Protein AF-B8C0B3-F1 (afdb_monomer_lite)

Secondary structure (DSSP, 8-state):
-GGGHHHHHHHHHHHT-TT-SSPPPHHHHHHHHHHHHHTT-HHHHHHHHHHHHHHHHHHHHHS-TT------B-HHHHHHHHHHHHHHHHTT------S-TTHHHHTTSSSS--TTSSS-TT----HHHHHHHHHHHHTSTTHHHHHH-BSS---HHHHHHHHHHHHHH--SSHHHHHHHHHHHHHHHHHHHHTT----HHHHHHHHHHHHH---GGGGG--S-TT-PPPPPHHHHHHHHHHHHHHH-TT----HHHHHHHHHHHHHTT-HHHHHHHHHHHHHHHHTTT-HHHHHHHHHHHHHHHHHHT-HHHHHHHHHHHHS-GGGG---S--GGGGGGGS------------------SSPPPPPHHHHHHHHHHHHHHHHHHHHHHHHHHHHHTT-TT-------TTHHHHHHHHHHHHHHHHHHHHHHHHHTTPPB-HHHHHHHTTS--SHHHHHHHHHHHGGGBSSPPPHHHHHHHHHHHHHTT-HHHHHHIIIIIIHHHHGGGTS-HHHHHHHHHHHHHHTSSTTTTPBP-STTSHHHHTT-------TTTTTTTTSBHHHHHHHHHHHHHTTPEEEETTEEEEPPPP-HHHHHHHHHHHHHT--SS--HHHHHHHHHHHHHTT----HHHHHHHHHTTTT-HHHHHHHIIIIIHHHHHH---SS-TT-HHHHHHHHHHHHHHHHHHHHHHHHTT-HHHHHHHHHHHHHTT----HHHHHHHHHHHHTTTTS-----HHHHHHHHHHHHHHHTT-TT-GGGTT--------

Radius of gyration: 32.67 Å; chains: 1; bounding box: 86×63×92 Å

Sequence (777 aa):
MTGLIPLSLDLLSSLMHPESKALPSPIAYTAVLNALRKNGRIDRMEETLAALASLSRRITKTLPQSSSNTTGVDVVSFNTYLAALCDAAVDELPFVSSSSDRENDEMNNFDWEFSDANNSTDGATSPSEKYLYKSVNLLKGDVARTRFMLSGDPDLYSYNSILAAAAKCSKSSINANKFTDTIVQACLRGMKDRDIKGDVFTYNARIEAALANKSSDSDNSEGGKDVSPAVTDGEKKAIDLIDQLWADPDIDPDRYTINLALVPFFHAGRRDFIWSMLKTFYQTNANANNSKLVSSAFEAFLNTLVQSGEVDFAREVFGAFFLSSRDRQHKRMQMTNEIKVITRDSSSAMMASPVEMVAMNNRPPPSTRHFNILLGGYRKSYQAAVSRSQTLTDLVSANNTVDNVDTPNNSESDRSNEAIIEAQKAYKLLDIMLDAEVPLDGFSVSSIMAFPNSTEHITSLWKRLEPELCKELNPAAYRSIMSAYGNSGDSSSACWVFFEELSHVCGNKGMSIDSFNTLLGALAQGCIGERRGIPLDVFNSNAATRRGRNNTTNPLVSLVDGKTSLDAAVSILDTMRNGTSIPHGSKLWYIPKPNSQTYCIVASALSGSGTSESNSGFALQLYRKAMDDRVPADGRFLNALLRCFGDDINGALDLWKTGMGAAAAGVKNNDIEGSKQSMMKRSANLIAAYNGLMHVCGRAVRPDIALRIAYAMKKAGVEPTEVSLNCYYAGKRLTLDVGDGGSFLVRSNEQLLSVECTKYNTKDKRRAGDKKIRILF

Organism: Thalassiosira pseudonana (NCBI:txid35128)

InterPro domains:
  IPR002885 Pentatricopeptide repeat [PF01535] (477-500)
  IPR002885 Pentatricopeptide repeat [PF13812] (688-726)
  IPR002885 Pentatricopeptide repeat [PS51375] (686-720)
  IPR011990 Tetratricopeptide-like helical domain superfamily [G3DSA:1.25.40.10] (147-360)
  IPR011990 Tetratricopeptide-like helical domain superfamily [G3DSA:1.25.40.10] (562-762)

Foldseek 3Di:
DLVCLVVLVVVQVVCLDPPHLAQPDLVSLLVSLLSCLVVLVLLVLLVSLQSSQVSQVSNVVPDDPPDPQQRFRELSSVLSSLLSLLVCLLVQPAADDDDDPPVVVVVPDDPDPPVPPPPPPDDDDGSSLVSLVVLLVCLPDCNVCVRRVYSDHNAQSSLLSSLQSLLSNQAQDPVSLVSSVVSLVSSVVSCVVVVHDHALSNLLSQLSSLLSHADPPQPPDDDDPDDQRAQGRSLVSSVVSLVVQVVDPVYDHDLSNLLSNLPSCVSVVVVVVNVVVLVVVCVVCVVVVNLVVNQVSLLSNLLSCLVSLNLVVNVVSCCLQANDPVLPDDDDPAPVVVPVPPDDDDPDDPDDPDDPRPPDPDGRHHAPSSLLSSLQSLLVQLVVLVVVLVVVVVVVVVPPPDPDDPDPPVPNVVSVVSSVVSLSVNSVSVSSCVSSLHADALSNLLSNLSRDQAQLVLLVVCLVCVVRHPDQHALSSLLSSLLSCLNNLQLLLSQLSLQPPQCVRVPQNNQDLSNLLSSLLSLLSNLAPDNHPPARQNCPGSNNVNPPRDPPPRVLSVQRGRGRSLSSLVSLLVVLCVQDFDDDPPDTHTHHHHALSSLLSSLSSLLNNDDCDAPLVVLVVSVVSCVVSVHQLFLSNLLSSLSSRQLVLVSSVVCCVVPSVVSLQPDADPPPPPDPVRVVRSLVRNQSNLLSSLLNCLRNLNLVVLLVSQVVNVVSVHHAAVSSLVSSPNSVVVNPVDDPDDDPVSVVSNVVSCCRHHVCPVPDPVCPPPDPPPPDD

Structure (mmCIF, N/CA/C/O backbone):
data_AF-B8C0B3-F1
#
_entry.id   AF-B8C0B3-F1
#
loop_
_atom_site.group_PDB
_atom_site.id
_atom_site.type_symbol
_atom_site.label_atom_id
_atom_site.label_alt_id
_atom_site.label_comp_id
_atom_site.label_asym_id
_atom_site.label_entity_id
_atom_site.label_seq_id
_atom_site.pdbx_PDB_ins_code
_atom_site.Cartn_x
_atom_site.Cartn_y
_atom_site.Cartn_z
_atom_site.occupancy
_atom_site.B_iso_or_equiv
_atom_site.auth_seq_id
_atom_site.auth_comp_id
_atom_site.auth_asym_id
_atom_site.auth_atom_id
_atom_site.pdbx_PDB_model_num
ATOM 1 N N . MET A 1 1 ? 22.192 21.848 -11.568 1.00 49.09 1 MET A N 1
ATOM 2 C CA . MET A 1 1 ? 22.624 21.723 -12.983 1.00 49.09 1 MET A CA 1
ATOM 3 C C . MET A 1 1 ? 21.648 22.339 -13.993 1.00 49.09 1 MET A C 1
ATOM 5 O O . MET A 1 1 ? 22.074 22.615 -15.103 1.00 49.09 1 MET A O 1
ATOM 9 N N . THR A 1 2 ? 20.385 22.612 -13.645 1.00 54.09 2 THR A N 1
ATOM 10 C CA . THR A 1 2 ? 19.365 23.178 -14.558 1.00 54.09 2 THR A CA 1
ATOM 11 C C . THR A 1 2 ? 19.713 24.554 -15.147 1.00 54.09 2 THR A C 1
ATOM 13 O O . THR A 1 2 ? 19.347 24.833 -16.282 1.00 54.09 2 THR A O 1
ATOM 16 N N . GLY A 1 3 ? 20.479 25.389 -14.432 1.00 67.06 3 GLY A N 1
ATOM 17 C CA . GLY A 1 3 ? 20.847 26.738 -14.889 1.00 67.06 3 GLY A CA 1
ATOM 18 C C . GLY A 1 3 ? 21.884 26.822 -16.021 1.00 67.06 3 GLY A C 1
ATOM 19 O O . GLY A 1 3 ? 22.00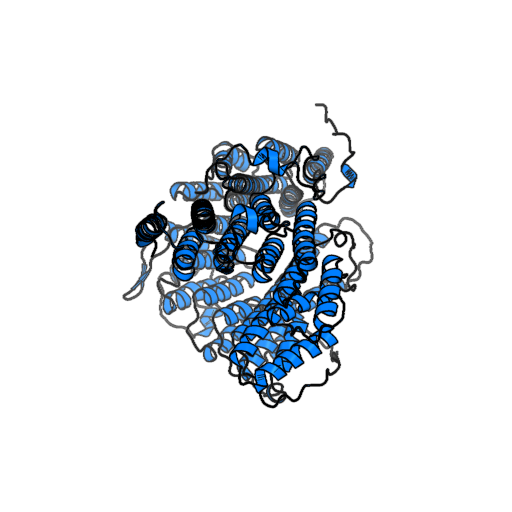1 27.873 -16.635 1.00 67.06 3 GLY A O 1
ATOM 20 N N . LEU A 1 4 ? 22.623 25.745 -16.326 1.00 80.38 4 LEU A N 1
ATOM 21 C CA . LEU A 1 4 ? 23.687 25.753 -17.351 1.00 80.38 4 LEU A CA 1
ATOM 22 C C . LEU A 1 4 ? 23.238 25.204 -18.714 1.00 80.38 4 LEU A C 1
ATOM 24 O O . LEU A 1 4 ? 24.019 25.191 -19.663 1.00 80.38 4 LEU A O 1
ATOM 28 N N . ILE A 1 5 ? 21.993 24.738 -18.825 1.00 85.12 5 ILE A N 1
ATOM 29 C CA . ILE A 1 5 ? 21.473 24.125 -20.054 1.00 85.12 5 ILE A CA 1
ATOM 30 C C . ILE A 1 5 ? 21.366 25.135 -21.201 1.00 85.12 5 ILE A C 1
ATOM 32 O O . ILE A 1 5 ? 21.848 24.797 -22.280 1.00 85.12 5 ILE A O 1
ATOM 36 N N . PRO A 1 6 ? 20.823 26.359 -21.003 1.00 85.38 6 PRO A N 1
ATOM 37 C CA . PRO A 1 6 ? 20.783 27.360 -22.069 1.00 85.38 6 PRO A CA 1
ATOM 38 C C . PRO A 1 6 ? 22.184 27.672 -22.598 1.00 85.38 6 PRO A C 1
ATOM 40 O O . PRO A 1 6 ? 22.427 27.549 -23.789 1.00 85.38 6 PRO A O 1
ATOM 43 N N . LEU A 1 7 ? 23.144 27.902 -21.693 1.00 88.06 7 LEU A N 1
ATOM 44 C CA . LEU A 1 7 ? 24.538 28.154 -22.060 1.00 88.06 7 LEU A CA 1
ATOM 45 C C . LEU A 1 7 ? 25.155 26.985 -22.845 1.00 88.06 7 LEU A C 1
ATOM 47 O O . LEU A 1 7 ? 25.869 27.196 -23.818 1.00 88.06 7 LEU A O 1
ATOM 51 N N . SER A 1 8 ? 24.877 25.745 -22.438 1.00 88.25 8 SER A N 1
ATOM 52 C CA . SER A 1 8 ? 25.403 24.552 -23.115 1.00 88.25 8 SER A CA 1
ATOM 53 C C . SER A 1 8 ? 24.797 24.365 -24.512 1.00 88.25 8 SER A C 1
ATOM 55 O O . SER A 1 8 ? 25.503 23.955 -25.432 1.00 88.25 8 SER A O 1
ATOM 57 N N . LEU A 1 9 ? 23.510 24.688 -24.683 1.00 87.12 9 LEU A N 1
ATOM 58 C CA . LEU A 1 9 ? 22.828 24.694 -25.981 1.00 87.12 9 LEU A CA 1
ATOM 59 C C . LEU A 1 9 ? 23.342 25.807 -26.893 1.00 87.12 9 LEU A C 1
ATOM 61 O O . LEU A 1 9 ? 23.559 25.555 -28.077 1.00 87.12 9 LEU A O 1
ATOM 65 N N . ASP A 1 10 ? 23.575 27.003 -26.355 1.00 88.00 10 ASP A N 1
ATOM 66 C CA . ASP A 1 10 ? 24.104 28.143 -27.108 1.00 88.00 10 ASP A CA 1
ATOM 67 C C . ASP A 1 10 ? 25.533 27.863 -27.590 1.00 88.00 10 ASP A C 1
ATOM 69 O O . ASP A 1 10 ? 25.869 28.108 -28.752 1.00 88.00 10 ASP A O 1
ATOM 73 N N . LEU A 1 11 ? 26.366 27.270 -26.726 1.00 89.12 11 LEU A N 1
ATOM 74 C CA . LEU A 1 11 ? 27.713 26.823 -27.082 1.00 89.12 11 LEU A CA 1
ATOM 75 C C . LEU A 1 11 ? 27.674 25.737 -28.161 1.00 89.12 11 LEU A C 1
ATOM 77 O O . LEU A 1 11 ? 28.390 25.845 -29.156 1.00 89.12 11 LEU A O 1
ATOM 81 N N . LEU A 1 12 ? 26.824 24.716 -28.006 1.00 91.00 12 LEU A N 1
ATOM 82 C CA . LEU A 1 12 ? 26.687 23.660 -29.011 1.00 91.00 12 LEU A CA 1
ATOM 83 C C . LEU A 1 12 ? 26.183 24.221 -30.349 1.00 91.00 12 LEU A C 1
ATOM 85 O O . LEU A 1 12 ? 26.742 23.898 -31.393 1.00 91.00 12 LEU A O 1
ATOM 89 N N . SER A 1 13 ? 25.197 25.119 -30.320 1.00 88.69 13 SER A N 1
ATOM 90 C CA . SER A 1 13 ? 24.664 25.789 -31.513 1.00 88.69 13 SER A CA 1
ATOM 91 C C . SER A 1 13 ? 25.730 26.634 -32.212 1.00 88.69 13 SER A C 1
ATOM 93 O O . SER A 1 13 ? 25.836 26.601 -33.437 1.00 88.69 13 SER A O 1
ATOM 95 N N . SER A 1 14 ? 26.577 27.324 -31.442 1.00 87.94 14 SER A N 1
ATOM 96 C CA . SER A 1 14 ? 27.715 28.091 -31.967 1.00 87.94 14 SER A CA 1
ATOM 97 C C . SER A 1 14 ? 28.750 27.189 -32.647 1.00 87.94 14 SER A C 1
ATOM 99 O O . SER A 1 14 ? 29.276 27.536 -33.702 1.00 87.94 14 SER A O 1
ATOM 101 N N . LEU A 1 15 ? 29.004 25.993 -32.103 1.00 86.31 15 LEU A N 1
ATOM 102 C CA . LEU A 1 15 ? 29.876 24.990 -32.733 1.00 86.31 15 LEU A CA 1
ATOM 103 C C . LEU A 1 15 ? 29.260 24.368 -34.000 1.00 86.31 15 LEU A C 1
ATOM 105 O O . LEU A 1 15 ? 29.977 23.799 -34.825 1.00 86.31 15 LEU A O 1
ATOM 109 N N . MET A 1 16 ? 27.943 24.491 -34.174 1.00 87.31 16 MET A N 1
ATOM 110 C CA . MET A 1 16 ? 27.194 23.996 -35.332 1.00 87.31 16 MET A CA 1
ATOM 111 C C . MET A 1 16 ? 26.969 25.059 -36.421 1.00 87.31 16 MET A C 1
ATOM 113 O O . MET A 1 16 ? 26.141 24.866 -37.321 1.00 87.31 16 MET A O 1
ATOM 117 N N . HIS A 1 17 ? 27.720 26.167 -36.362 1.00 86.06 17 HIS A N 1
ATOM 118 C CA . HIS A 1 17 ? 27.641 27.270 -37.317 1.00 86.06 17 HIS A CA 1
ATOM 119 C C . HIS A 1 17 ? 27.747 26.781 -38.778 1.00 86.06 17 HIS A C 1
ATOM 121 O O . HIS A 1 17 ? 28.485 25.830 -39.052 1.00 86.06 17 HIS A O 1
ATOM 127 N N . PRO A 1 18 ? 27.053 27.416 -39.746 1.00 77.88 18 PRO A N 1
ATOM 128 C CA . PRO A 1 18 ? 27.068 26.992 -41.147 1.00 77.88 18 PRO A CA 1
ATOM 129 C C . PRO A 1 18 ? 28.443 26.866 -41.803 1.00 77.88 18 PRO A C 1
ATOM 131 O O . PRO A 1 18 ? 28.593 26.089 -42.740 1.00 77.88 18 PRO A O 1
ATOM 134 N N . GLU A 1 19 ? 29.430 27.603 -41.302 1.00 81.31 19 GLU A N 1
ATOM 135 C CA . GLU A 1 19 ? 30.811 27.594 -41.800 1.00 81.31 19 GLU A CA 1
ATOM 136 C C . GLU A 1 19 ? 31.700 26.534 -41.132 1.00 81.31 19 GLU A C 1
ATOM 138 O O . GLU A 1 19 ? 32.866 26.374 -41.502 1.00 81.31 19 GLU A O 1
ATOM 143 N N . SER A 1 20 ? 31.175 25.803 -40.144 1.00 82.19 20 SER A N 1
ATOM 144 C CA . SER A 1 20 ? 31.936 24.774 -39.445 1.00 82.19 20 SER A CA 1
ATOM 145 C C . SER A 1 20 ? 32.281 23.617 -40.384 1.00 82.19 20 SER A C 1
ATOM 147 O O . SER A 1 20 ? 31.418 23.046 -41.052 1.00 82.19 20 SER A O 1
ATOM 149 N N . LYS A 1 21 ? 33.567 23.254 -40.411 1.00 82.25 21 LYS A N 1
ATOM 150 C CA . LYS A 1 21 ? 34.104 22.144 -41.216 1.00 82.25 21 LYS A CA 1
ATOM 151 C C . LYS A 1 21 ? 34.157 20.819 -40.452 1.00 82.25 21 LYS A C 1
ATOM 153 O O . LYS A 1 21 ? 34.596 19.819 -41.011 1.00 82.25 21 LYS A O 1
ATOM 158 N N . ALA A 1 22 ? 33.747 20.810 -39.184 1.00 84.19 22 ALA A N 1
ATOM 159 C CA . ALA A 1 22 ? 33.806 19.639 -38.320 1.00 84.19 22 ALA A CA 1
ATOM 160 C C . ALA A 1 22 ? 32.532 19.507 -37.478 1.00 84.19 22 ALA A C 1
ATOM 162 O O . ALA A 1 22 ? 31.928 20.497 -37.063 1.00 84.19 22 ALA A O 1
ATOM 163 N N . LEU A 1 23 ? 32.132 18.264 -37.215 1.00 86.25 23 LEU A N 1
ATOM 164 C CA . LEU A 1 23 ? 31.064 17.974 -36.268 1.00 86.25 23 LEU A CA 1
ATOM 165 C C . LEU A 1 23 ? 31.586 18.232 -34.840 1.00 86.25 23 LEU A C 1
ATOM 167 O O . LEU A 1 23 ? 32.734 17.874 -34.553 1.00 86.25 23 LEU A O 1
ATOM 171 N N . PRO A 1 24 ? 30.779 18.797 -33.922 1.00 90.00 24 PRO A N 1
ATOM 172 C CA . PRO A 1 24 ? 31.125 18.797 -32.504 1.00 90.00 24 PRO A CA 1
ATOM 173 C C . PRO A 1 24 ? 31.401 17.370 -32.005 1.00 90.00 24 PRO A C 1
ATOM 175 O O . PRO A 1 24 ? 30.853 16.407 -32.537 1.00 90.00 24 PRO A O 1
ATOM 178 N N . SER A 1 25 ? 32.242 17.216 -30.979 1.00 90.25 25 SER A N 1
ATOM 179 C CA . SER A 1 25 ? 32.585 15.889 -30.444 1.00 90.25 25 SER A CA 1
ATOM 180 C C . SER A 1 25 ? 31.342 15.141 -29.924 1.00 90.25 25 SER A C 1
ATOM 182 O O . SER A 1 25 ? 30.547 15.757 -29.205 1.00 90.25 25 SER A O 1
ATOM 184 N N . PRO A 1 26 ? 31.204 13.821 -30.185 1.00 90.50 26 PRO A N 1
ATOM 185 C CA . PRO A 1 26 ? 30.147 12.977 -29.620 1.00 90.50 26 PRO A CA 1
ATOM 186 C C . PRO A 1 26 ? 29.965 13.113 -28.118 1.00 90.50 26 PRO A C 1
ATOM 188 O O . PRO A 1 26 ? 28.838 13.202 -27.636 1.00 90.50 26 PRO A O 1
ATOM 191 N N . ILE A 1 27 ? 31.061 13.226 -27.372 1.00 89.81 27 ILE A N 1
ATOM 192 C CA . ILE A 1 27 ? 31.020 13.388 -25.915 1.00 89.81 27 ILE A CA 1
ATOM 193 C C . ILE A 1 27 ? 30.311 14.698 -25.537 1.00 89.81 27 ILE A C 1
ATOM 195 O O . ILE A 1 27 ? 29.509 14.726 -24.603 1.00 89.81 27 ILE A O 1
ATOM 199 N N . ALA A 1 28 ? 30.567 15.775 -26.286 1.00 89.12 28 ALA A N 1
ATOM 200 C CA . ALA A 1 28 ? 30.018 17.096 -26.006 1.00 89.12 28 ALA A CA 1
ATOM 201 C C . ALA A 1 28 ? 28.506 17.149 -26.261 1.00 89.12 28 ALA A C 1
ATOM 203 O O . ALA A 1 28 ? 27.751 17.552 -25.374 1.00 89.12 28 ALA A O 1
ATOM 204 N N . TYR A 1 29 ? 28.037 16.698 -27.430 1.00 92.94 29 TYR A N 1
ATOM 205 C CA . TYR A 1 29 ? 26.602 16.740 -27.721 1.00 92.94 29 TYR A CA 1
ATOM 206 C C . TYR A 1 29 ? 25.806 15.647 -26.985 1.00 92.94 29 TYR A C 1
ATOM 208 O O . TYR A 1 29 ? 24.685 15.919 -26.559 1.00 92.94 29 TYR A O 1
ATOM 216 N N . THR A 1 30 ? 26.389 14.472 -26.698 1.00 93.69 30 THR A N 1
ATOM 217 C CA . THR A 1 30 ? 25.750 13.447 -25.840 1.00 93.69 30 THR A CA 1
ATOM 218 C C . THR A 1 30 ? 25.515 13.971 -24.418 1.00 93.69 30 THR A C 1
ATOM 220 O O . THR A 1 30 ? 24.484 13.685 -23.805 1.00 93.69 30 THR A O 1
ATOM 223 N N . ALA A 1 31 ? 26.439 14.769 -23.869 1.00 92.31 31 ALA A N 1
ATOM 224 C CA . ALA A 1 31 ? 26.267 15.381 -22.551 1.00 92.31 31 ALA A CA 1
ATOM 225 C C . ALA A 1 31 ? 25.095 16.380 -22.526 1.00 92.31 31 ALA A C 1
ATOM 227 O O . ALA A 1 31 ? 24.298 16.370 -21.583 1.00 92.31 31 ALA A O 1
ATOM 228 N N . VAL A 1 32 ? 24.949 17.191 -23.582 1.00 93.06 32 VAL A N 1
ATOM 229 C CA . VAL A 1 32 ? 23.811 18.113 -23.742 1.00 93.06 32 VAL A CA 1
ATOM 230 C C . VAL A 1 32 ? 22.495 17.339 -23.856 1.00 93.06 32 VAL A C 1
ATOM 232 O O . VAL A 1 32 ? 21.543 17.651 -23.141 1.00 93.06 32 VAL A O 1
ATOM 235 N N . LEU A 1 33 ? 22.450 16.279 -24.669 1.00 94.69 33 LEU A N 1
ATOM 236 C CA . LEU A 1 33 ? 21.271 15.416 -24.805 1.00 94.69 33 LEU A CA 1
ATOM 237 C C . LEU A 1 33 ? 20.885 14.747 -23.476 1.00 94.69 33 LEU A C 1
ATOM 239 O O . LEU A 1 33 ? 19.712 14.746 -23.111 1.00 94.69 33 LEU A O 1
ATOM 243 N N . ASN A 1 34 ? 21.851 14.262 -22.694 1.00 93.06 34 ASN A N 1
ATOM 244 C CA . ASN A 1 34 ? 21.588 13.722 -21.356 1.00 93.06 34 ASN A CA 1
ATOM 245 C C . ASN A 1 34 ? 21.017 14.772 -20.391 1.00 93.06 34 ASN A C 1
ATOM 247 O O . ASN A 1 34 ? 20.141 14.461 -19.579 1.00 93.06 34 ASN A O 1
ATOM 251 N N . ALA A 1 35 ? 21.495 16.018 -20.467 1.00 91.38 35 ALA A N 1
ATOM 252 C CA . ALA A 1 35 ? 20.934 17.110 -19.680 1.00 91.38 35 ALA A CA 1
ATOM 253 C C . ALA A 1 35 ? 19.486 17.410 -20.099 1.00 91.38 35 ALA A C 1
ATOM 255 O O . ALA A 1 35 ? 18.632 17.580 -19.231 1.00 91.38 35 ALA A O 1
ATOM 256 N N . LEU A 1 36 ? 19.184 17.416 -21.399 1.00 92.12 36 LEU A N 1
ATOM 257 C CA . LEU A 1 36 ? 17.821 17.602 -21.906 1.00 92.12 36 LEU A CA 1
ATOM 258 C C . LEU A 1 36 ? 16.879 16.460 -21.500 1.00 92.12 36 LEU A C 1
ATOM 260 O O . LEU A 1 36 ? 15.776 16.744 -21.027 1.00 92.12 36 LEU A O 1
ATOM 264 N N . ARG A 1 37 ? 17.334 15.200 -21.590 1.00 93.69 37 ARG A N 1
ATOM 265 C CA . ARG A 1 37 ? 16.593 14.006 -21.143 1.00 93.69 37 ARG A CA 1
ATOM 266 C C . ARG A 1 37 ? 16.180 14.123 -19.678 1.00 93.69 37 ARG A C 1
ATOM 268 O O . ARG A 1 37 ? 15.004 13.996 -19.364 1.00 93.69 37 ARG A O 1
ATOM 275 N N . LYS A 1 38 ? 17.118 14.476 -18.790 1.00 89.88 38 LYS A N 1
ATOM 276 C CA . LYS A 1 38 ? 16.842 14.681 -17.352 1.00 89.88 38 LYS A CA 1
ATOM 277 C C . LYS A 1 38 ? 15.834 15.800 -17.059 1.00 89.88 38 LYS A C 1
ATOM 279 O O . LYS A 1 38 ? 15.310 15.851 -15.954 1.00 89.88 38 LYS A O 1
ATOM 284 N N . ASN A 1 39 ? 15.594 16.703 -18.011 1.00 87.94 39 ASN A N 1
ATOM 285 C CA . ASN A 1 39 ? 14.612 17.783 -17.892 1.00 87.94 39 ASN A CA 1
ATOM 286 C C . ASN A 1 39 ? 13.333 17.528 -18.707 1.00 87.94 39 ASN A C 1
ATOM 288 O O . ASN A 1 39 ? 12.513 18.438 -18.823 1.00 87.94 39 ASN A O 1
ATOM 292 N N . GLY A 1 40 ? 13.177 16.343 -19.309 1.00 87.38 40 GLY A N 1
ATOM 293 C CA . GLY A 1 40 ? 12.005 15.990 -20.115 1.00 87.38 40 GLY A CA 1
ATOM 294 C C . GLY A 1 40 ? 11.832 16.834 -21.384 1.00 87.38 40 GLY A C 1
ATOM 295 O O . GLY A 1 40 ? 10.721 16.969 -21.884 1.00 87.38 40 GLY A O 1
ATOM 296 N N . ARG A 1 41 ? 12.902 17.451 -21.913 1.00 89.81 41 ARG A N 1
ATOM 297 C CA . ARG A 1 41 ? 12.837 18.352 -23.084 1.00 89.81 41 ARG A CA 1
ATOM 298 C C . ARG A 1 41 ? 13.070 17.592 -24.391 1.00 89.81 41 ARG A C 1
ATOM 300 O O . ARG A 1 41 ? 14.047 17.850 -25.091 1.00 89.81 41 ARG A O 1
ATOM 307 N N . ILE A 1 42 ? 12.170 16.660 -24.699 1.00 92.19 42 ILE A N 1
ATOM 308 C CA . ILE A 1 42 ? 12.294 15.715 -25.824 1.00 92.19 42 ILE A CA 1
ATOM 309 C C . ILE A 1 42 ? 12.344 16.429 -27.178 1.00 92.19 42 ILE A C 1
ATOM 311 O O . ILE A 1 42 ? 13.221 16.119 -27.982 1.00 92.19 42 ILE A O 1
ATOM 315 N N . ASP A 1 43 ? 11.500 17.438 -27.403 1.00 90.12 43 ASP A N 1
ATOM 316 C CA . ASP A 1 43 ? 11.476 18.171 -28.681 1.00 90.12 43 ASP A CA 1
ATOM 317 C C . ASP A 1 43 ? 12.824 18.838 -28.968 1.00 90.12 43 ASP A C 1
ATOM 319 O O . ASP A 1 43 ? 13.356 18.769 -30.072 1.00 90.12 43 ASP A O 1
ATOM 323 N N . ARG A 1 44 ? 13.446 19.412 -27.929 1.00 90.75 44 ARG A N 1
ATOM 324 C CA . ARG A 1 44 ? 14.771 20.033 -28.045 1.00 90.75 44 ARG A CA 1
ATOM 325 C C . ARG A 1 44 ? 15.869 19.012 -28.321 1.00 90.75 44 ARG A C 1
ATOM 327 O O . ARG A 1 44 ? 16.840 19.349 -28.996 1.00 90.75 44 ARG A O 1
ATOM 334 N N . MET A 1 45 ? 15.742 17.780 -27.822 1.00 94.06 45 MET A N 1
ATOM 335 C CA . MET A 1 45 ? 16.682 16.709 -28.166 1.00 94.06 45 MET A CA 1
ATOM 336 C C . MET A 1 45 ? 16.590 16.364 -29.651 1.00 94.06 45 MET A C 1
ATOM 338 O O . MET A 1 45 ? 17.616 16.260 -30.320 1.00 94.06 45 MET A O 1
ATOM 342 N N . GLU A 1 46 ? 15.371 16.242 -30.168 1.00 93.38 46 GLU A N 1
ATOM 343 C CA . GLU A 1 46 ? 15.123 15.932 -31.573 1.00 93.38 46 GLU A CA 1
ATOM 344 C C . GLU A 1 46 ? 15.601 17.043 -32.512 1.00 93.38 46 GLU A C 1
ATOM 346 O O . GLU A 1 46 ? 16.308 16.760 -33.479 1.00 93.38 46 GLU A O 1
ATOM 351 N N . GLU A 1 47 ? 15.302 18.304 -32.188 1.00 91.94 47 GLU A N 1
ATOM 352 C CA . GLU A 1 47 ? 15.821 19.475 -32.905 1.00 91.94 47 GLU A CA 1
ATOM 353 C C . GLU A 1 47 ? 17.355 19.474 -32.943 1.00 91.94 47 GLU A C 1
ATOM 355 O O . GLU A 1 47 ? 17.958 19.690 -33.996 1.00 91.94 47 GLU A O 1
ATOM 360 N N . THR A 1 48 ? 17.993 19.183 -31.804 1.00 93.19 48 THR A N 1
ATOM 361 C CA . THR A 1 48 ? 19.458 19.131 -31.703 1.00 93.19 48 THR A CA 1
ATOM 362 C C . THR A 1 48 ? 20.032 18.028 -32.596 1.00 93.19 48 THR A C 1
ATOM 364 O O . THR A 1 48 ? 20.983 18.274 -33.341 1.00 93.19 48 THR A O 1
ATOM 367 N N . LEU A 1 49 ? 19.440 16.827 -32.587 1.00 93.75 49 LEU A N 1
ATOM 368 C CA . LEU A 1 49 ? 19.857 15.722 -33.458 1.00 93.75 49 LEU A CA 1
ATOM 369 C C . LEU A 1 49 ? 19.639 16.039 -34.944 1.00 93.75 49 LEU A C 1
ATOM 371 O O . LEU A 1 49 ? 20.518 15.768 -35.763 1.00 93.75 49 LEU A O 1
ATOM 375 N N . ALA A 1 50 ? 18.512 16.653 -35.308 1.00 92.25 50 ALA A N 1
ATOM 376 C CA . ALA A 1 50 ? 18.226 17.054 -36.687 1.00 92.25 50 ALA A CA 1
ATOM 377 C C . ALA A 1 50 ? 19.201 18.133 -37.193 1.00 92.25 50 ALA A C 1
ATOM 379 O O . ALA A 1 50 ? 19.640 18.103 -38.351 1.00 92.25 50 ALA A O 1
ATOM 380 N N . ALA A 1 51 ? 19.589 19.068 -36.323 1.00 91.62 51 ALA A N 1
ATOM 381 C CA . ALA A 1 51 ? 20.583 20.083 -36.637 1.00 91.62 51 ALA A CA 1
ATOM 382 C C . ALA A 1 51 ? 21.988 19.466 -36.805 1.00 91.62 51 ALA A C 1
ATOM 384 O O . ALA A 1 51 ? 22.700 19.821 -37.750 1.00 91.62 51 ALA A O 1
ATOM 385 N N . LEU A 1 52 ? 22.367 18.496 -35.961 1.00 92.62 52 LEU A N 1
ATOM 386 C CA . LEU A 1 52 ? 23.632 17.757 -36.091 1.00 92.62 52 LEU A CA 1
ATOM 387 C C . LEU A 1 52 ? 23.670 16.952 -37.393 1.00 92.62 52 LEU A C 1
ATOM 389 O O . LEU A 1 52 ? 24.661 17.006 -38.121 1.00 92.62 52 LEU A O 1
ATOM 393 N N . ALA A 1 53 ? 22.567 16.287 -37.737 1.00 91.44 53 ALA A N 1
ATOM 394 C CA . ALA A 1 53 ? 22.419 15.563 -38.995 1.00 91.44 53 ALA A CA 1
ATOM 395 C C . ALA A 1 53 ? 22.560 16.493 -40.207 1.00 91.44 53 ALA A C 1
ATOM 397 O O . ALA A 1 53 ? 23.260 16.182 -41.170 1.00 91.44 53 ALA A O 1
ATOM 398 N N . SER A 1 54 ? 21.939 17.672 -40.153 1.00 90.81 54 SER A N 1
ATOM 399 C CA . SER A 1 54 ? 22.030 18.677 -41.217 1.00 90.81 54 SER A CA 1
ATOM 400 C C . SER A 1 54 ? 23.454 19.213 -41.382 1.00 90.81 54 SER A C 1
ATOM 402 O O . SER A 1 54 ? 23.918 19.395 -42.510 1.00 90.81 54 SER A O 1
ATOM 404 N N . LEU A 1 55 ? 24.179 19.423 -40.279 1.00 90.19 55 LEU A N 1
ATOM 405 C CA . LEU A 1 55 ? 25.596 19.780 -40.309 1.00 90.19 55 LEU A CA 1
ATOM 406 C C . LEU A 1 55 ? 26.451 18.655 -40.911 1.00 90.19 55 LEU A C 1
ATOM 408 O O . LEU A 1 55 ? 27.227 18.928 -41.824 1.00 90.19 55 LEU A O 1
ATOM 412 N N . SER A 1 56 ? 26.254 17.411 -40.470 1.00 89.25 56 SER A N 1
ATOM 413 C CA . SER A 1 56 ? 26.919 16.221 -41.018 1.00 89.25 56 SER A CA 1
ATOM 414 C C . SER A 1 56 ? 26.736 16.124 -42.540 1.00 89.25 56 SER A C 1
ATOM 416 O O . SER A 1 56 ? 27.730 16.103 -43.265 1.00 89.25 56 SER A O 1
ATOM 418 N N . ARG A 1 57 ? 25.495 16.221 -43.055 1.00 89.75 57 ARG A N 1
ATOM 419 C CA . ARG A 1 57 ? 25.218 16.205 -44.510 1.00 89.75 57 ARG A CA 1
ATOM 420 C C . ARG A 1 57 ? 26.001 17.271 -45.277 1.00 89.75 57 ARG A C 1
ATOM 422 O O . ARG A 1 57 ? 26.406 17.027 -46.412 1.00 89.75 57 ARG A O 1
ATOM 429 N N . ARG A 1 58 ? 26.180 18.465 -44.701 1.00 88.19 58 ARG A N 1
ATOM 430 C CA . ARG A 1 58 ? 26.943 19.553 -45.339 1.00 88.19 58 ARG A CA 1
ATOM 431 C C . ARG A 1 58 ? 28.434 19.247 -45.380 1.00 88.19 58 ARG A C 1
ATOM 433 O O . ARG A 1 58 ? 29.049 19.445 -46.422 1.00 88.19 58 ARG A O 1
ATOM 440 N N . ILE A 1 59 ? 28.988 18.746 -44.279 1.00 86.94 59 ILE A N 1
ATOM 441 C CA . ILE A 1 59 ? 30.398 18.352 -44.185 1.00 86.94 59 ILE A CA 1
ATOM 442 C C . ILE A 1 59 ? 30.691 17.236 -45.198 1.00 86.94 59 ILE A C 1
ATOM 444 O O . ILE A 1 59 ? 31.611 17.358 -45.999 1.00 86.94 59 ILE A O 1
ATOM 448 N N . THR A 1 60 ? 29.851 16.200 -45.267 1.00 84.94 60 THR A N 1
ATOM 449 C CA . THR A 1 60 ? 30.041 15.092 -46.218 1.00 84.94 60 THR A CA 1
ATOM 450 C C . THR A 1 60 ? 30.007 15.548 -47.682 1.00 84.94 60 THR A C 1
ATOM 452 O O . THR A 1 60 ? 30.725 14.993 -48.505 1.00 84.94 60 THR A O 1
ATOM 455 N N . LYS A 1 61 ? 29.221 16.580 -48.025 1.00 84.88 61 LYS A N 1
ATOM 456 C CA . LYS A 1 61 ? 29.187 17.139 -49.391 1.00 84.88 61 LYS A CA 1
ATOM 457 C C . LYS A 1 61 ? 30.450 17.916 -49.773 1.00 84.88 61 LYS A C 1
ATOM 459 O O . LYS A 1 61 ? 30.696 18.085 -50.963 1.00 84.88 61 LYS A O 1
ATOM 464 N N . THR A 1 62 ? 31.204 18.437 -48.804 1.00 80.44 62 THR A N 1
ATOM 465 C CA . THR A 1 62 ? 32.363 19.311 -49.057 1.00 80.44 62 THR A CA 1
ATOM 466 C C . THR A 1 62 ? 33.709 18.590 -48.978 1.00 80.44 62 THR A C 1
ATOM 468 O O . THR A 1 62 ? 34.707 19.140 -49.443 1.00 80.44 62 THR A O 1
ATOM 471 N N . LEU A 1 63 ? 33.758 17.365 -48.441 1.00 74.25 63 LEU A N 1
ATOM 472 C CA . LEU A 1 63 ? 34.978 16.556 -48.371 1.00 74.25 63 LEU A CA 1
ATOM 473 C C . LEU A 1 63 ? 35.207 15.707 -49.645 1.00 74.25 63 LEU A C 1
ATOM 475 O O . LEU A 1 63 ? 34.260 15.115 -50.166 1.00 74.25 63 LEU A O 1
ATOM 479 N N . PRO A 1 64 ? 36.458 15.596 -50.143 1.00 64.56 64 PRO A N 1
ATOM 480 C CA . PRO A 1 64 ? 36.813 14.683 -51.231 1.00 64.56 64 PRO A CA 1
ATOM 481 C C . PRO A 1 64 ? 36.549 13.216 -50.854 1.00 64.56 64 PRO A C 1
ATOM 483 O O . PRO A 1 64 ? 36.849 12.798 -49.739 1.00 64.56 64 PRO A O 1
ATOM 486 N N . GLN A 1 65 ? 36.057 12.412 -51.805 1.00 57.00 65 GLN A N 1
ATOM 487 C CA . GLN A 1 65 ? 35.645 11.004 -51.625 1.00 57.00 65 GLN A CA 1
ATOM 488 C C . GLN A 1 65 ? 36.744 10.033 -51.124 1.00 57.00 65 GLN A C 1
ATOM 490 O O . GLN A 1 65 ? 36.466 8.856 -50.921 1.00 57.00 65 GLN A O 1
ATOM 495 N N . SER A 1 66 ? 37.984 10.485 -50.916 1.00 50.91 66 SER A N 1
ATOM 496 C CA . SER A 1 66 ? 39.125 9.645 -50.531 1.00 50.91 66 SER A CA 1
ATOM 497 C C . SER A 1 66 ? 39.291 9.409 -49.020 1.00 50.91 66 SER A C 1
ATOM 499 O O . SER A 1 66 ? 40.147 8.614 -48.639 1.00 50.91 66 SER A O 1
ATOM 501 N N . SER A 1 67 ? 38.489 10.036 -48.148 1.00 54.41 67 SER A N 1
ATOM 502 C CA . SER A 1 67 ? 38.490 9.760 -46.698 1.00 54.41 67 SER A CA 1
ATOM 503 C C . SER A 1 67 ? 37.211 9.029 -46.272 1.00 54.41 67 SER A C 1
ATOM 505 O O . SER A 1 67 ? 36.194 9.657 -45.984 1.00 54.41 67 SER A O 1
ATOM 507 N N . SER A 1 68 ? 37.250 7.697 -46.222 1.00 46.91 68 SER A N 1
ATOM 508 C CA . SER A 1 68 ? 36.099 6.807 -45.983 1.00 46.91 68 SER A CA 1
ATOM 509 C C . SER A 1 68 ? 35.585 6.744 -44.533 1.00 46.91 68 SER A C 1
ATOM 511 O O . SER A 1 68 ? 34.969 5.750 -44.155 1.00 46.91 68 SER A O 1
ATOM 513 N N . ASN A 1 69 ? 35.814 7.764 -43.701 1.00 57.28 69 ASN A N 1
ATOM 514 C CA . ASN A 1 69 ? 35.273 7.779 -42.338 1.00 57.28 69 ASN A CA 1
ATOM 515 C C . ASN A 1 69 ? 33.896 8.456 -42.333 1.00 57.28 69 ASN A C 1
ATOM 517 O O . ASN A 1 69 ? 33.780 9.665 -42.552 1.00 57.28 69 ASN A O 1
ATOM 521 N N . THR A 1 70 ? 32.849 7.667 -42.078 1.00 58.50 70 THR A N 1
ATOM 522 C CA . THR A 1 70 ? 31.455 8.108 -41.929 1.00 58.50 70 THR A CA 1
ATOM 523 C C . THR A 1 70 ? 31.339 9.173 -40.836 1.00 58.50 70 THR A C 1
ATOM 525 O O . THR A 1 70 ? 31.363 8.898 -39.640 1.00 58.50 70 THR A O 1
ATOM 528 N N . THR A 1 71 ? 31.215 10.434 -41.248 1.00 70.81 71 THR A N 1
ATOM 529 C CA . THR A 1 71 ? 31.028 11.585 -40.355 1.00 70.81 71 THR A CA 1
ATOM 530 C C . THR A 1 71 ? 29.539 11.737 -40.048 1.00 70.81 71 THR A C 1
ATOM 532 O O . THR A 1 71 ? 28.841 12.516 -40.692 1.00 70.81 71 THR A O 1
ATOM 535 N N . GLY A 1 72 ? 29.034 10.947 -39.099 1.00 84.88 72 GLY A N 1
ATOM 536 C CA . GLY A 1 72 ? 27.622 10.918 -38.702 1.00 84.88 72 GLY A CA 1
ATOM 537 C C . GLY A 1 72 ? 27.379 11.268 -37.233 1.00 84.88 72 GLY A C 1
ATOM 538 O O . GLY A 1 72 ? 28.316 11.467 -36.458 1.00 84.88 72 GLY A O 1
ATOM 539 N N . VAL A 1 73 ? 26.104 11.338 -36.853 1.00 91.25 73 VAL A N 1
ATOM 540 C CA . VAL A 1 73 ? 25.670 11.408 -35.453 1.00 91.25 73 VAL A CA 1
ATOM 541 C C . VAL A 1 73 ? 25.945 10.069 -34.777 1.00 91.25 73 VAL A C 1
ATOM 543 O O . VAL A 1 73 ? 25.609 9.020 -35.316 1.00 91.25 73 VAL A O 1
ATOM 546 N N . ASP A 1 74 ? 26.539 10.111 -33.590 1.00 92.44 74 ASP A N 1
ATOM 547 C CA . ASP A 1 74 ? 26.911 8.923 -32.834 1.00 92.44 74 ASP A CA 1
ATOM 548 C C . ASP A 1 74 ? 25.696 8.125 -32.326 1.00 92.44 74 ASP A C 1
ATOM 550 O O . ASP A 1 74 ? 24.696 8.694 -31.866 1.00 92.44 74 ASP A O 1
ATOM 554 N N . VAL A 1 75 ? 25.805 6.794 -32.370 1.00 92.75 75 VAL A N 1
ATOM 555 C CA . VAL A 1 75 ? 24.737 5.872 -31.952 1.00 92.75 75 VAL A CA 1
ATOM 556 C C . VAL A 1 75 ? 24.362 6.036 -30.477 1.00 92.75 75 VAL A C 1
ATOM 558 O O . VAL A 1 75 ? 23.181 5.957 -30.143 1.00 92.75 75 VAL A O 1
ATOM 561 N N . VAL A 1 76 ? 25.304 6.384 -29.590 1.00 93.81 76 VAL A N 1
ATOM 562 C CA . VAL A 1 76 ? 25.025 6.597 -28.157 1.00 93.81 76 VAL A CA 1
ATOM 563 C C . VAL A 1 76 ? 24.131 7.821 -27.946 1.00 93.81 76 VAL A C 1
ATOM 565 O O . VAL A 1 76 ? 23.237 7.820 -27.094 1.00 93.81 76 VAL A O 1
ATOM 568 N N . SER A 1 77 ? 24.320 8.869 -28.747 1.00 94.19 77 SER A N 1
ATOM 569 C CA . SER A 1 77 ? 23.456 10.054 -28.720 1.00 94.19 77 SER A CA 1
ATOM 570 C C . SER A 1 77 ? 22.042 9.762 -29.203 1.00 94.19 77 SER A C 1
ATOM 572 O O . SER A 1 77 ? 21.074 10.200 -28.577 1.00 94.19 77 SER A O 1
ATOM 574 N N . PHE A 1 78 ? 21.911 8.982 -30.275 1.00 95.62 78 PHE A N 1
ATOM 575 C CA . PHE A 1 78 ? 20.611 8.513 -30.747 1.00 95.62 78 PHE A CA 1
ATOM 576 C C . PHE A 1 78 ? 19.919 7.620 -29.707 1.00 95.62 78 PHE A C 1
ATOM 578 O O . PHE A 1 78 ? 18.755 7.846 -29.376 1.00 95.62 78 PHE A O 1
ATOM 585 N N . ASN A 1 79 ? 20.659 6.697 -29.092 1.00 95.88 79 ASN A N 1
ATOM 586 C CA . ASN A 1 79 ? 20.189 5.861 -27.989 1.00 95.88 79 ASN A CA 1
ATOM 587 C C . ASN A 1 79 ? 19.740 6.678 -26.771 1.00 95.88 79 ASN A C 1
ATOM 589 O O . ASN A 1 79 ? 18.744 6.347 -26.133 1.00 95.88 79 ASN A O 1
ATOM 593 N N . THR A 1 80 ? 20.417 7.791 -26.477 1.00 96.19 80 THR A N 1
ATOM 594 C CA . THR A 1 80 ? 20.006 8.720 -25.413 1.00 96.19 80 THR A CA 1
ATOM 595 C C . THR A 1 80 ? 18.648 9.358 -25.718 1.00 96.19 80 THR A C 1
ATOM 597 O O . THR A 1 80 ? 17.837 9.526 -24.806 1.00 96.19 80 THR A O 1
ATOM 600 N N . TYR A 1 81 ? 18.376 9.691 -26.982 1.00 96.38 81 TYR A N 1
ATOM 601 C CA . TYR A 1 81 ? 17.081 10.213 -27.420 1.00 96.38 81 TYR A CA 1
ATOM 602 C C . TYR A 1 81 ? 15.981 9.146 -27.420 1.00 96.38 81 TYR A C 1
ATOM 604 O O . TYR A 1 81 ? 14.911 9.398 -26.868 1.00 96.38 81 TYR A O 1
ATOM 612 N N . LEU A 1 82 ? 16.250 7.940 -27.931 1.00 95.75 82 LEU A N 1
ATOM 613 C CA . LEU A 1 82 ? 15.310 6.816 -27.834 1.00 95.75 82 LEU A CA 1
ATOM 614 C C . LEU A 1 82 ? 14.933 6.516 -26.385 1.00 95.75 82 LEU A C 1
ATOM 616 O O . LEU A 1 82 ? 13.758 6.353 -26.067 1.00 95.75 82 LEU A O 1
ATOM 620 N N . ALA A 1 83 ? 15.916 6.502 -25.491 1.00 95.56 83 ALA A N 1
ATOM 621 C CA . ALA A 1 83 ? 15.669 6.272 -24.081 1.00 95.56 83 ALA A CA 1
ATOM 622 C C . ALA A 1 83 ? 14.841 7.407 -23.442 1.00 95.56 83 ALA A C 1
ATOM 624 O O . ALA A 1 83 ? 14.036 7.133 -22.562 1.00 95.56 83 ALA A O 1
ATOM 625 N N . ALA A 1 84 ? 14.956 8.655 -23.914 1.00 95.62 84 ALA A N 1
ATOM 626 C CA . ALA A 1 84 ? 14.084 9.751 -23.478 1.00 95.62 84 ALA A CA 1
ATOM 627 C C . ALA A 1 84 ? 12.626 9.578 -23.950 1.00 95.62 84 ALA A C 1
ATOM 629 O O . ALA A 1 84 ? 11.704 9.856 -23.185 1.00 95.62 84 ALA A O 1
ATOM 630 N N . LEU A 1 85 ? 12.409 9.090 -25.180 1.00 95.00 85 LEU A N 1
ATOM 631 C CA . LEU A 1 85 ? 11.071 8.723 -25.666 1.00 95.00 85 LEU A CA 1
ATOM 632 C C . LEU A 1 85 ? 10.475 7.578 -24.833 1.00 95.00 85 LEU A C 1
ATOM 634 O O . LEU A 1 85 ? 9.301 7.617 -24.475 1.00 95.00 85 LEU A O 1
ATOM 638 N N . CYS A 1 86 ? 11.299 6.587 -24.489 1.00 94.69 86 CYS A N 1
ATOM 639 C CA . CYS A 1 86 ? 10.923 5.459 -23.642 1.00 94.69 86 CYS A CA 1
ATOM 640 C C . CYS A 1 86 ? 10.565 5.892 -22.211 1.00 94.69 86 CYS A C 1
ATOM 642 O O . CYS A 1 86 ? 9.544 5.451 -21.688 1.00 94.69 86 CYS A O 1
ATOM 644 N N . ASP A 1 87 ? 11.355 6.782 -21.599 1.00 93.25 87 ASP A N 1
ATOM 645 C CA . ASP A 1 87 ? 11.056 7.346 -20.276 1.00 93.25 87 ASP A CA 1
ATOM 646 C C . ASP A 1 87 ? 9.710 8.089 -20.301 1.00 93.25 87 ASP A C 1
ATOM 648 O O . ASP A 1 87 ? 8.854 7.839 -19.458 1.00 93.25 87 ASP A O 1
ATOM 652 N N . ALA A 1 88 ? 9.466 8.925 -21.318 1.00 90.81 88 ALA A N 1
ATOM 653 C CA . ALA A 1 88 ? 8.189 9.627 -21.469 1.00 90.81 88 ALA A CA 1
ATOM 654 C C . ALA A 1 88 ? 6.994 8.698 -21.693 1.00 90.81 88 ALA A C 1
ATOM 656 O O . ALA A 1 88 ? 5.891 9.012 -21.244 1.00 90.81 88 ALA A O 1
ATOM 657 N N . ALA A 1 89 ? 7.203 7.564 -22.368 1.00 90.31 89 ALA A N 1
ATOM 658 C CA . ALA A 1 89 ? 6.165 6.555 -22.521 1.00 90.31 89 ALA A CA 1
ATOM 659 C C . ALA A 1 89 ? 5.788 5.930 -21.171 1.00 90.31 89 ALA A C 1
ATOM 661 O O . ALA A 1 89 ? 4.600 5.831 -20.858 1.00 90.31 89 ALA A O 1
ATOM 662 N N . VAL A 1 90 ? 6.790 5.549 -20.372 1.00 88.88 90 VAL A N 1
ATOM 663 C CA . VAL A 1 90 ? 6.601 4.931 -19.049 1.00 88.88 90 VAL A CA 1
ATOM 664 C C . VAL A 1 90 ? 6.003 5.921 -18.045 1.00 88.88 90 VAL A C 1
ATOM 666 O O . VAL A 1 90 ? 5.124 5.545 -17.274 1.00 88.88 90 VAL A O 1
ATOM 669 N N . ASP A 1 91 ? 6.423 7.186 -18.094 1.00 88.25 91 ASP A N 1
ATOM 670 C CA . ASP A 1 91 ? 5.937 8.258 -17.215 1.00 88.25 91 ASP A CA 1
ATOM 671 C C . ASP A 1 91 ? 4.581 8.851 -17.665 1.00 88.25 91 ASP A C 1
ATOM 673 O O . ASP A 1 91 ? 4.065 9.772 -17.029 1.00 88.25 91 ASP A O 1
ATOM 677 N N . GLU A 1 92 ? 3.999 8.341 -18.759 1.00 85.56 92 GLU A N 1
ATOM 678 C CA . GLU A 1 92 ? 2.744 8.809 -19.370 1.00 85.56 92 GLU A CA 1
ATOM 679 C C . GLU A 1 92 ? 2.717 10.327 -19.650 1.00 85.56 92 GLU A C 1
ATOM 681 O O . GLU A 1 92 ? 1.686 10.994 -19.496 1.00 85.56 92 GLU A O 1
ATOM 686 N N . LEU A 1 93 ? 3.850 10.900 -20.074 1.00 84.56 93 LEU A N 1
ATOM 687 C CA . LEU A 1 93 ? 3.925 12.330 -20.380 1.00 84.56 93 LEU A CA 1
ATOM 688 C C . LEU A 1 93 ? 3.010 12.689 -21.568 1.00 84.56 93 LEU A C 1
ATOM 690 O O . LEU A 1 93 ? 2.820 11.873 -22.474 1.00 84.56 93 LEU A O 1
ATOM 694 N N . PRO A 1 94 ? 2.441 13.911 -21.616 1.00 83.69 94 PRO A N 1
ATOM 695 C CA . PRO A 1 94 ? 1.665 14.359 -22.768 1.00 83.69 94 PRO A CA 1
ATOM 696 C C . PRO A 1 94 ? 2.496 14.280 -24.048 1.00 83.69 94 PRO A C 1
ATOM 698 O O . PRO A 1 94 ? 3.590 14.834 -24.105 1.00 83.69 94 PRO A O 1
ATOM 701 N N . PHE A 1 95 ? 1.966 13.615 -25.076 1.00 78.75 95 PHE A N 1
ATOM 702 C CA . PHE A 1 95 ? 2.675 13.468 -26.343 1.00 78.75 95 PHE A CA 1
ATOM 703 C C . PHE A 1 95 ? 2.821 14.824 -27.033 1.00 78.75 95 PHE A C 1
ATOM 705 O O . PHE A 1 95 ? 1.829 15.420 -27.459 1.00 78.75 95 PHE A O 1
ATOM 712 N N . VAL A 1 96 ? 4.059 15.294 -27.158 1.00 74.56 96 VAL A N 1
ATOM 713 C CA . VAL A 1 96 ? 4.378 16.515 -27.897 1.00 74.56 96 VAL A CA 1
ATOM 714 C C . VAL A 1 96 ? 4.716 16.141 -29.339 1.00 74.56 96 VAL A C 1
ATOM 716 O O . VAL A 1 96 ? 5.665 15.405 -29.603 1.00 74.56 96 VAL A O 1
ATOM 719 N N . SER A 1 97 ? 3.891 16.604 -30.279 1.00 60.16 97 SER A N 1
ATOM 720 C CA . SER A 1 97 ? 4.174 16.497 -31.710 1.00 60.16 97 SER A CA 1
ATOM 721 C C . SER A 1 97 ? 5.041 17.686 -32.110 1.00 60.16 97 SER A C 1
ATOM 723 O O . SER A 1 97 ? 4.636 18.838 -31.948 1.00 60.16 97 SER A O 1
ATOM 725 N N . SER A 1 98 ? 6.247 17.417 -32.607 1.00 53.97 98 SER A N 1
ATOM 726 C CA . SER A 1 98 ? 7.075 18.438 -33.241 1.00 53.97 98 SER A CA 1
ATOM 727 C C . SER A 1 98 ? 6.358 18.940 -34.496 1.00 53.97 98 SER A C 1
ATOM 729 O O . SER A 1 98 ? 6.026 18.161 -35.386 1.00 53.97 98 SER A O 1
ATOM 731 N N . SER A 1 99 ? 6.096 20.244 -34.544 1.00 38.84 99 SER A N 1
ATOM 732 C CA . SER A 1 99 ? 5.274 20.941 -35.534 1.00 38.84 99 SER A CA 1
ATOM 733 C C . SER A 1 99 ? 5.875 20.945 -36.947 1.00 38.84 99 SER A C 1
ATOM 735 O O . SER A 1 99 ? 6.415 21.954 -37.408 1.00 38.84 99 SER A O 1
ATOM 737 N N . SER A 1 100 ? 5.740 19.837 -37.666 1.00 38.84 100 SER A N 1
ATOM 738 C CA . SER A 1 100 ? 5.675 19.862 -39.124 1.00 38.84 100 SER A CA 1
ATOM 739 C C . SER A 1 100 ? 4.460 19.058 -39.564 1.00 38.84 100 SER A C 1
ATOM 741 O O . SER A 1 100 ? 4.482 17.830 -39.515 1.00 38.84 100 SER A O 1
ATOM 743 N N . ASP A 1 101 ? 3.423 19.755 -40.032 1.00 35.06 101 ASP A N 1
ATOM 744 C CA . ASP A 1 101 ? 2.137 19.222 -40.520 1.00 35.06 101 ASP A CA 1
ATOM 745 C C . ASP A 1 101 ? 2.248 18.237 -41.712 1.00 35.06 101 ASP A C 1
ATOM 747 O O . ASP A 1 101 ? 1.251 17.894 -42.335 1.00 35.06 101 ASP A O 1
ATOM 751 N N . ARG A 1 102 ? 3.456 17.759 -42.044 1.00 40.03 102 ARG A N 1
ATOM 752 C CA . ARG A 1 102 ? 3.726 16.734 -43.062 1.00 40.03 102 ARG A CA 1
ATOM 753 C C . ARG A 1 102 ? 3.899 15.318 -42.498 1.00 40.03 102 ARG A C 1
ATOM 755 O O . ARG A 1 102 ? 3.835 14.371 -43.269 1.00 40.03 102 ARG A O 1
ATOM 762 N N . GLU A 1 103 ? 4.091 15.143 -41.186 1.00 43.28 103 GLU A N 1
ATOM 763 C CA . GLU A 1 103 ? 4.334 13.804 -40.608 1.00 43.28 103 GLU A CA 1
ATOM 764 C C . GLU A 1 103 ? 3.058 12.947 -40.473 1.00 43.28 103 GLU A C 1
ATOM 766 O O . GLU A 1 103 ? 3.152 11.721 -40.476 1.00 43.28 103 GLU A O 1
ATOM 771 N N . ASN A 1 104 ? 1.862 13.551 -40.428 1.00 39.44 104 ASN A N 1
ATOM 772 C CA . ASN A 1 104 ? 0.603 12.795 -40.336 1.00 39.44 104 ASN A CA 1
ATOM 773 C C . ASN A 1 104 ? 0.240 12.048 -41.634 1.00 39.44 104 ASN A C 1
ATOM 775 O O . ASN A 1 104 ? -0.431 11.021 -41.563 1.00 39.44 104 ASN A O 1
ATOM 779 N N . ASP A 1 105 ? 0.710 12.511 -42.797 1.00 37.19 105 ASP A N 1
ATOM 780 C CA . ASP A 1 105 ? 0.461 11.834 -44.078 1.00 37.19 105 ASP A CA 1
ATOM 781 C C . ASP A 1 105 ? 1.470 10.703 -44.351 1.00 37.19 105 ASP A C 1
ATOM 783 O O . ASP A 1 105 ? 1.115 9.696 -44.962 1.00 37.19 105 ASP A O 1
ATOM 787 N N . GLU A 1 106 ? 2.703 10.795 -43.835 1.00 40.00 106 GLU A N 1
ATOM 788 C CA . GLU A 1 106 ? 3.706 9.724 -43.971 1.00 40.00 106 GLU A CA 1
ATOM 789 C C . GLU A 1 106 ? 3.555 8.614 -42.916 1.00 40.00 106 GLU A C 1
ATOM 791 O O . GLU A 1 106 ? 3.879 7.461 -43.202 1.00 40.00 106 GLU A O 1
ATOM 796 N N . MET A 1 107 ? 2.984 8.893 -41.735 1.00 40.00 107 MET A N 1
ATOM 797 C CA . MET A 1 107 ? 2.651 7.839 -40.758 1.00 40.00 107 MET A CA 1
ATOM 798 C C . MET A 1 107 ? 1.591 6.848 -41.276 1.00 40.00 107 MET A C 1
ATOM 800 O O . MET A 1 107 ? 1.509 5.733 -40.765 1.00 40.00 107 MET A O 1
ATOM 804 N N . ASN A 1 108 ? 0.812 7.232 -42.294 1.00 37.19 108 ASN A N 1
ATOM 805 C CA . ASN A 1 108 ? -0.297 6.444 -42.834 1.00 37.19 108 ASN A CA 1
ATOM 806 C C . ASN A 1 108 ? 0.082 5.503 -43.993 1.00 37.19 108 ASN A C 1
ATOM 808 O O . ASN A 1 108 ? -0.771 4.721 -44.405 1.00 37.19 108 ASN A O 1
ATOM 812 N N . ASN A 1 109 ? 1.311 5.551 -44.531 1.00 33.38 109 ASN A N 1
ATOM 813 C CA . ASN A 1 109 ? 1.605 4.914 -45.827 1.00 33.38 109 ASN A CA 1
ATOM 814 C C . ASN A 1 109 ? 2.859 4.019 -45.874 1.00 33.38 109 ASN A C 1
ATOM 816 O O . ASN A 1 109 ? 3.399 3.772 -46.949 1.00 33.38 109 ASN A O 1
ATOM 820 N N . PHE A 1 110 ? 3.350 3.529 -44.731 1.00 38.53 110 PHE A N 1
ATOM 821 C CA . PHE A 1 110 ? 4.548 2.679 -44.688 1.00 38.53 110 PHE A CA 1
ATOM 822 C C . PHE A 1 110 ? 4.245 1.253 -44.224 1.00 38.53 110 PHE A C 1
ATOM 824 O O . PHE A 1 110 ? 4.129 1.018 -43.024 1.00 38.53 110 PHE A O 1
ATOM 831 N N . ASP A 1 111 ? 4.262 0.310 -45.178 1.00 35.53 111 ASP A N 1
ATOM 832 C CA . ASP A 1 111 ? 4.156 -1.161 -45.074 1.00 35.53 111 ASP A CA 1
ATOM 833 C C . ASP A 1 111 ? 4.810 -1.770 -43.825 1.00 35.53 111 ASP A C 1
ATOM 835 O O . ASP A 1 111 ? 5.951 -2.236 -43.788 1.00 35.53 111 ASP A O 1
ATOM 839 N N . TRP A 1 112 ? 4.100 -1.683 -42.725 1.00 39.41 112 TRP A N 1
ATOM 840 C CA . TRP A 1 112 ? 4.054 -2.644 -41.647 1.00 39.41 112 TRP A CA 1
ATOM 841 C C . TRP A 1 112 ? 2.557 -2.685 -41.414 1.00 39.41 112 TRP A C 1
ATOM 843 O O . TRP A 1 112 ? 2.005 -1.640 -41.084 1.00 39.41 112 TRP A O 1
ATOM 853 N N . GLU A 1 113 ? 1.884 -3.795 -41.704 1.00 37.72 113 GLU A N 1
ATOM 854 C CA . GLU A 1 113 ? 0.434 -3.909 -41.521 1.00 37.72 113 GLU A CA 1
ATOM 855 C C . GLU A 1 113 ? 0.058 -3.621 -40.054 1.00 37.72 113 GLU A C 1
ATOM 857 O O . GLU A 1 113 ? -0.045 -4.512 -39.219 1.00 37.72 113 GLU A O 1
ATOM 862 N N . PHE A 1 114 ? -0.141 -2.345 -39.733 1.00 45.81 114 PHE A N 1
ATOM 863 C CA . PHE A 1 114 ? -0.818 -1.836 -38.545 1.00 45.81 114 PHE A CA 1
ATOM 864 C C . PHE A 1 114 ? -2.262 -1.451 -38.908 1.00 45.81 114 PHE A C 1
ATOM 866 O O . PHE A 1 114 ? -2.883 -0.601 -38.271 1.00 45.81 114 PHE A O 1
ATOM 873 N N . SER A 1 115 ? -2.806 -2.092 -39.947 1.00 33.50 115 SER A N 1
ATOM 874 C CA . SER A 1 115 ? -4.109 -1.821 -40.562 1.00 33.50 115 SER A CA 1
ATOM 875 C C . SER A 1 115 ? -5.300 -2.026 -39.613 1.00 33.50 115 SER A C 1
ATOM 877 O O . SER A 1 115 ? -6.403 -1.572 -39.904 1.00 33.50 115 SER A O 1
ATOM 879 N N . ASP A 1 116 ? -5.088 -2.643 -38.449 1.00 34.50 116 ASP A N 1
ATOM 880 C CA . ASP A 1 116 ? -6.135 -2.874 -37.450 1.00 34.50 116 ASP A CA 1
ATOM 881 C C . ASP A 1 116 ? -6.331 -1.719 -36.454 1.00 34.50 116 ASP A C 1
ATOM 883 O O . ASP A 1 116 ? -7.347 -1.689 -35.760 1.00 34.50 116 ASP A O 1
ATOM 887 N N . ALA A 1 117 ? -5.394 -0.769 -36.342 1.00 36.75 117 ALA A N 1
ATOM 888 C CA . ALA A 1 117 ? -5.500 0.292 -35.332 1.00 36.75 117 ALA A CA 1
ATOM 889 C C . ALA A 1 117 ? -6.449 1.433 -35.746 1.00 36.75 117 ALA A C 1
ATOM 891 O O . ALA A 1 117 ? -7.005 2.109 -34.883 1.00 36.75 117 ALA A O 1
ATOM 892 N N . ASN A 1 118 ? -6.678 1.624 -37.050 1.00 33.91 118 ASN A N 1
ATOM 893 C CA . ASN A 1 118 ? -7.478 2.743 -37.560 1.00 33.91 118 ASN A CA 1
ATOM 894 C C . ASN A 1 118 ? -8.951 2.401 -37.841 1.00 33.91 118 ASN A C 1
ATOM 896 O O . ASN A 1 118 ? -9.726 3.308 -38.129 1.00 33.91 118 ASN A O 1
ATOM 900 N N . ASN A 1 119 ? -9.369 1.135 -37.704 1.00 30.39 119 ASN A N 1
ATOM 901 C CA . ASN A 1 119 ? -10.754 0.718 -37.973 1.00 30.39 119 ASN A CA 1
ATOM 902 C C . ASN A 1 119 ? -11.614 0.452 -36.725 1.00 30.39 119 ASN A C 1
ATOM 904 O O . ASN A 1 119 ? -12.759 0.022 -36.863 1.00 30.39 119 ASN A O 1
ATOM 908 N N . SER A 1 120 ? -11.141 0.767 -35.513 1.00 31.09 120 SER A N 1
ATOM 909 C CA . SER A 1 120 ? -12.036 0.901 -34.355 1.00 31.09 120 SER A CA 1
ATOM 910 C C . SER A 1 120 ? -12.321 2.377 -34.094 1.00 31.09 120 SER A C 1
ATOM 912 O O . SER A 1 120 ? -11.487 3.098 -33.548 1.00 31.09 120 SER A O 1
ATOM 914 N N . THR A 1 121 ? -13.514 2.825 -34.459 1.00 31.58 121 THR A N 1
ATOM 915 C CA . THR A 1 121 ? -14.045 4.180 -34.256 1.00 31.58 121 THR A CA 1
ATOM 916 C C . THR A 1 121 ? -14.275 4.562 -32.778 1.00 31.58 121 THR A C 1
ATOM 918 O O . THR A 1 121 ? -15.193 5.322 -32.504 1.00 31.58 121 THR A O 1
ATOM 921 N N . ASP A 1 122 ? -13.478 4.066 -31.817 1.00 35.19 122 ASP A N 1
ATOM 922 C CA . ASP A 1 122 ? -13.771 4.236 -30.378 1.00 35.19 122 ASP A CA 1
ATOM 923 C C . ASP A 1 122 ? -12.567 4.336 -29.399 1.00 35.19 122 ASP A C 1
ATOM 925 O O . ASP A 1 122 ? -12.751 4.213 -28.188 1.00 35.19 122 ASP A O 1
ATOM 929 N N . GLY A 1 123 ? -11.327 4.603 -29.837 1.00 40.44 123 GLY A N 1
ATOM 930 C CA . GLY A 1 123 ? -10.180 4.656 -28.906 1.00 40.44 123 GLY A CA 1
ATOM 931 C C . GLY A 1 123 ? -9.139 5.732 -29.204 1.00 40.44 123 GLY A C 1
ATOM 932 O O . GLY A 1 123 ? -8.367 5.608 -30.147 1.00 40.44 123 GLY A O 1
ATOM 933 N N . ALA A 1 124 ? -9.048 6.768 -28.367 1.00 52.38 124 ALA A N 1
ATOM 934 C CA . ALA A 1 124 ? -7.909 7.686 -28.382 1.00 52.38 124 ALA A CA 1
ATOM 935 C C . ALA A 1 124 ? -6.629 6.936 -27.958 1.00 52.38 124 ALA A C 1
ATOM 937 O O . ALA A 1 124 ? -6.504 6.555 -26.794 1.00 52.38 124 ALA A O 1
ATOM 938 N N . THR A 1 125 ? -5.696 6.731 -28.894 1.00 65.44 125 THR A N 1
ATOM 939 C CA . THR A 1 125 ? -4.353 6.172 -28.632 1.00 65.44 125 THR A CA 1
ATOM 940 C C . THR A 1 125 ? -3.676 6.884 -27.462 1.00 65.44 125 THR A C 1
ATOM 942 O O . THR A 1 125 ? -3.629 8.123 -27.406 1.00 65.44 125 THR A O 1
ATOM 945 N N . SER A 1 126 ? -3.170 6.107 -26.502 1.00 79.62 126 SER A N 1
ATOM 946 C CA . SER A 1 126 ? -2.586 6.669 -25.282 1.00 79.62 126 SER A CA 1
ATOM 947 C C . SER A 1 126 ? -1.262 7.399 -25.576 1.00 79.62 126 SER A C 1
ATOM 949 O O . SER A 1 126 ? -0.574 7.065 -26.544 1.00 79.62 126 SER A O 1
ATOM 951 N N . PRO A 1 127 ? -0.859 8.404 -24.772 1.00 81.44 127 PRO A N 1
ATOM 952 C CA . PRO A 1 127 ? 0.432 9.073 -24.957 1.00 81.44 127 PRO A CA 1
ATOM 953 C C . PRO A 1 127 ? 1.622 8.099 -24.964 1.00 81.44 127 PRO A C 1
ATOM 955 O O . PRO A 1 127 ? 2.520 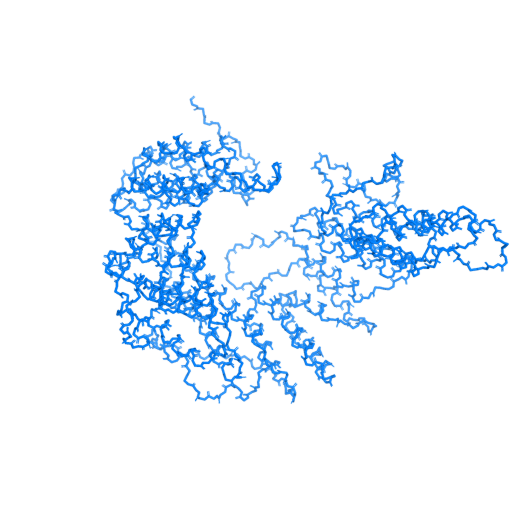8.237 -25.794 1.00 81.44 127 PRO A O 1
ATOM 958 N N . SER A 1 128 ? 1.583 7.068 -24.113 1.00 85.06 128 SER A N 1
ATOM 959 C CA . SER A 1 128 ? 2.585 5.998 -24.059 1.00 85.06 128 SER A CA 1
ATOM 960 C C . SER A 1 128 ? 2.687 5.217 -25.368 1.00 85.06 128 SER A C 1
ATOM 962 O O . SER A 1 128 ? 3.792 4.990 -25.862 1.00 85.06 128 SER A O 1
ATOM 964 N N . GLU A 1 129 ? 1.547 4.863 -25.973 1.00 86.31 129 GLU A N 1
ATOM 965 C CA . GLU A 1 129 ? 1.516 4.185 -27.274 1.00 86.31 129 GLU A CA 1
ATOM 966 C C . GLU A 1 129 ? 2.180 5.036 -28.356 1.00 86.31 129 GLU A C 1
ATOM 968 O O . GLU A 1 129 ? 3.014 4.538 -29.109 1.00 86.31 129 GLU A O 1
ATOM 973 N N . LYS A 1 130 ? 1.871 6.336 -28.403 1.00 86.69 130 LYS A N 1
ATOM 974 C CA . LYS A 1 130 ? 2.433 7.254 -29.405 1.00 86.69 130 LYS A CA 1
ATOM 975 C C . LYS A 1 130 ? 3.956 7.368 -29.303 1.00 86.69 130 LYS A C 1
ATOM 977 O O . LYS A 1 130 ? 4.640 7.327 -30.327 1.00 86.69 130 LYS A O 1
ATOM 982 N N . TYR A 1 131 ? 4.501 7.471 -28.089 1.00 89.94 131 TYR A N 1
ATOM 983 C CA . TYR A 1 131 ? 5.953 7.518 -27.878 1.00 89.94 131 TYR A CA 1
ATOM 984 C C . TYR A 1 131 ? 6.653 6.212 -28.275 1.00 89.94 131 TYR A C 1
ATOM 986 O O . TYR A 1 131 ? 7.713 6.250 -28.910 1.00 89.94 131 TYR A O 1
ATOM 994 N N . LEU A 1 132 ? 6.057 5.060 -27.961 1.00 90.81 132 LEU A N 1
ATOM 995 C CA . LEU A 1 132 ? 6.601 3.753 -28.338 1.00 90.81 132 LEU A CA 1
ATOM 996 C C . LEU A 1 132 ? 6.515 3.509 -29.850 1.00 90.81 132 LEU A C 1
ATOM 998 O O . LEU A 1 132 ? 7.499 3.067 -30.440 1.00 90.81 132 LEU A O 1
ATOM 1002 N N . TYR A 1 133 ? 5.410 3.883 -30.503 1.00 89.50 133 TYR A N 1
ATOM 1003 C CA . TYR A 1 133 ? 5.302 3.840 -31.965 1.00 89.50 133 TYR A CA 1
ATOM 1004 C C . TYR A 1 133 ? 6.355 4.713 -32.641 1.00 89.50 133 TYR A C 1
ATOM 1006 O O . TYR A 1 133 ? 7.039 4.253 -33.556 1.00 89.50 133 TYR A O 1
ATOM 1014 N N . LYS A 1 134 ? 6.538 5.951 -32.161 1.00 90.94 134 LYS A N 1
ATOM 1015 C CA . LYS A 1 134 ? 7.598 6.834 -32.659 1.00 90.94 134 LYS A CA 1
ATOM 1016 C C . LYS A 1 134 ? 8.970 6.174 -32.513 1.00 90.94 134 LYS A C 1
ATOM 1018 O O . LYS A 1 134 ? 9.736 6.155 -33.471 1.00 90.94 134 LYS A O 1
ATOM 1023 N N . SER A 1 135 ? 9.251 5.583 -31.354 1.00 93.31 135 SER A N 1
ATOM 1024 C CA . SER A 1 135 ? 10.523 4.901 -31.085 1.00 93.31 135 SER A CA 1
ATOM 1025 C C . SER A 1 135 ? 10.766 3.721 -32.033 1.00 93.31 135 SER A C 1
ATOM 1027 O O . SER A 1 135 ? 11.841 3.627 -32.621 1.00 93.31 135 SER A O 1
ATOM 1029 N N . VAL A 1 136 ? 9.770 2.852 -32.243 1.00 92.50 136 VAL A N 1
ATOM 1030 C CA . VAL A 1 136 ? 9.878 1.705 -33.165 1.00 92.50 136 VAL A CA 1
ATOM 1031 C C . VAL A 1 136 ? 10.048 2.160 -34.612 1.00 92.50 136 VAL A C 1
ATOM 1033 O O . VAL A 1 136 ? 10.890 1.619 -35.329 1.00 92.50 136 VAL A O 1
ATOM 1036 N N . ASN A 1 137 ? 9.306 3.184 -35.041 1.00 89.25 137 ASN A N 1
ATOM 1037 C CA . ASN A 1 137 ? 9.401 3.717 -36.401 1.00 89.25 137 ASN A CA 1
ATOM 1038 C C . ASN A 1 137 ? 10.796 4.267 -36.712 1.00 89.25 137 ASN A C 1
ATOM 1040 O O . ASN A 1 137 ? 11.281 4.103 -37.830 1.00 89.25 137 ASN A O 1
ATOM 1044 N N . LEU A 1 138 ? 11.477 4.854 -35.724 1.00 92.00 138 LEU A N 1
ATOM 1045 C CA . LEU A 1 138 ? 12.861 5.298 -35.888 1.00 92.00 138 LEU A CA 1
ATOM 1046 C C . LEU A 1 138 ? 13.834 4.135 -36.144 1.00 92.00 138 LEU A C 1
ATOM 1048 O O . LEU A 1 138 ? 14.860 4.349 -36.786 1.00 92.00 138 LEU A O 1
ATOM 1052 N N . LEU A 1 139 ? 13.516 2.915 -35.700 1.00 91.44 139 LEU A N 1
ATOM 1053 C CA . LEU A 1 139 ? 14.331 1.715 -35.933 1.00 91.44 139 LEU A CA 1
ATOM 1054 C C . LEU A 1 139 ? 13.997 0.975 -37.240 1.00 91.44 139 LEU A C 1
ATOM 1056 O O . LEU A 1 139 ? 14.682 0.011 -37.603 1.00 91.44 139 LEU A O 1
ATOM 1060 N N . LYS A 1 140 ? 12.963 1.396 -37.977 1.00 85.06 140 LYS A N 1
ATOM 1061 C CA . LYS A 1 140 ? 12.534 0.725 -39.211 1.00 85.06 140 LYS A CA 1
ATOM 1062 C C . LYS A 1 140 ? 13.494 1.035 -40.365 1.00 85.06 140 LYS A C 1
ATOM 1064 O O . LYS A 1 140 ? 13.724 2.197 -40.682 1.00 85.06 140 LYS A O 1
ATOM 1069 N N . GLY A 1 141 ? 14.019 -0.004 -41.022 1.00 83.69 141 GLY A N 1
ATOM 1070 C CA . GLY A 1 141 ? 14.905 0.136 -42.188 1.00 83.69 141 GLY A CA 1
ATOM 1071 C C . GLY A 1 141 ? 16.033 1.155 -41.971 1.00 83.69 141 GLY A C 1
ATOM 1072 O O . GLY A 1 141 ? 16.681 1.169 -40.928 1.00 83.69 141 GLY A O 1
ATOM 1073 N N . ASP A 1 142 ? 16.231 2.059 -42.926 1.00 84.75 142 ASP A N 1
ATOM 1074 C CA . ASP A 1 142 ? 17.249 3.110 -42.821 1.00 84.75 142 ASP A CA 1
ATOM 1075 C C . ASP A 1 142 ? 16.740 4.413 -42.172 1.00 84.75 142 ASP A C 1
ATOM 1077 O O . ASP A 1 142 ? 17.446 5.416 -42.208 1.00 84.75 142 ASP A O 1
ATOM 1081 N N . VAL A 1 143 ? 15.552 4.447 -41.546 1.00 87.56 143 VAL A N 1
ATOM 1082 C CA . VAL A 1 143 ? 14.921 5.701 -41.072 1.00 87.56 143 VAL A CA 1
ATOM 1083 C C . VAL A 1 143 ? 15.841 6.516 -40.158 1.00 87.56 143 VAL A C 1
ATOM 1085 O O . VAL A 1 143 ? 16.053 7.699 -40.425 1.00 87.56 143 VAL A O 1
ATOM 1088 N N . ALA A 1 144 ? 16.433 5.919 -39.117 1.00 87.88 144 ALA A N 1
ATOM 1089 C CA . ALA A 1 144 ? 17.381 6.628 -38.248 1.00 87.88 144 ALA A CA 1
ATOM 1090 C C . ALA A 1 144 ? 18.604 7.150 -39.020 1.00 87.88 144 ALA A C 1
ATOM 1092 O O . ALA A 1 144 ? 19.031 8.291 -38.815 1.00 87.88 144 ALA A O 1
ATOM 1093 N N . ARG A 1 145 ? 19.139 6.348 -39.948 1.00 86.50 145 ARG A N 1
ATOM 1094 C CA . ARG A 1 145 ? 20.291 6.710 -40.781 1.00 86.50 145 ARG A CA 1
ATOM 1095 C C . ARG A 1 145 ? 19.947 7.871 -41.714 1.00 86.50 145 ARG A C 1
ATOM 1097 O O . ARG A 1 145 ? 20.699 8.838 -41.791 1.00 86.50 145 ARG A O 1
ATOM 1104 N N . THR A 1 146 ? 18.786 7.839 -42.359 1.00 86.50 146 THR A N 1
ATOM 1105 C CA . THR A 1 146 ? 18.323 8.896 -43.261 1.00 86.50 146 THR A CA 1
ATOM 1106 C C . THR A 1 146 ? 17.956 10.164 -42.499 1.00 86.50 146 THR A C 1
ATOM 1108 O O . THR A 1 146 ? 18.410 11.242 -42.883 1.00 86.50 146 THR A O 1
ATOM 1111 N N . ARG A 1 147 ? 17.177 10.066 -41.411 1.00 88.00 147 ARG A N 1
ATOM 1112 C CA . ARG A 1 147 ? 16.672 11.213 -40.634 1.00 88.00 147 ARG A CA 1
ATOM 1113 C C . ARG A 1 147 ? 17.789 11.911 -39.864 1.00 88.00 147 ARG A C 1
ATOM 1115 O O . ARG A 1 147 ? 17.889 13.138 -39.941 1.00 88.00 147 ARG A O 1
ATOM 1122 N N . PHE A 1 148 ? 18.655 11.144 -39.200 1.00 90.94 148 PHE A N 1
ATOM 1123 C CA . PHE A 1 148 ? 19.663 11.670 -38.277 1.00 90.94 148 PHE A CA 1
ATOM 1124 C C . PHE A 1 148 ? 21.120 11.506 -38.735 1.00 90.94 148 PHE A C 1
ATOM 1126 O O . PHE A 1 148 ? 22.010 11.924 -38.004 1.00 90.94 148 PHE A O 1
ATOM 1133 N N . MET A 1 149 ? 21.396 10.975 -39.935 1.00 90.44 149 MET A N 1
ATOM 1134 C CA . MET A 1 149 ? 22.770 10.709 -40.408 1.00 90.44 149 MET A CA 1
ATOM 1135 C C . MET A 1 149 ? 23.577 9.881 -39.405 1.00 90.44 149 MET A C 1
ATOM 1137 O O . MET A 1 149 ? 24.688 10.254 -39.035 1.00 90.44 149 MET A O 1
ATOM 1141 N N . LEU A 1 150 ? 22.991 8.791 -38.913 1.00 89.81 150 LEU A N 1
ATOM 1142 C CA . LEU A 1 150 ? 23.621 7.940 -37.907 1.00 89.81 150 LEU A CA 1
ATOM 1143 C C . LEU A 1 150 ? 24.958 7.374 -38.427 1.00 89.81 150 LEU A C 1
ATOM 1145 O O . LEU A 1 150 ? 25.040 6.929 -39.573 1.00 89.81 150 LEU A O 1
ATOM 1149 N N . SER A 1 151 ? 26.010 7.419 -37.605 1.00 85.12 151 SER A N 1
ATOM 1150 C CA . SER A 1 151 ? 27.359 6.952 -37.967 1.00 85.12 151 SER A CA 1
ATOM 1151 C C . SER A 1 151 ? 27.477 5.426 -38.050 1.00 85.12 151 SER A C 1
ATOM 1153 O O . SER A 1 151 ? 28.390 4.927 -38.708 1.00 85.12 151 SER A O 1
ATOM 1155 N N . GLY A 1 152 ? 26.549 4.703 -37.418 1.00 85.25 152 GLY A N 1
ATOM 1156 C CA . GLY A 1 152 ? 26.398 3.249 -37.459 1.00 85.25 152 GLY A CA 1
ATOM 1157 C C . GLY A 1 152 ? 24.923 2.851 -37.483 1.00 85.25 152 GLY A C 1
ATOM 1158 O O . GLY A 1 152 ? 24.051 3.717 -37.499 1.00 85.25 152 GLY A O 1
ATOM 1159 N N . ASP A 1 153 ? 24.638 1.551 -37.507 1.00 88.62 153 ASP A N 1
ATOM 1160 C CA . ASP A 1 153 ? 23.269 1.044 -37.375 1.00 88.62 153 ASP A CA 1
ATOM 1161 C C . ASP A 1 153 ? 22.776 1.090 -35.924 1.00 88.62 153 ASP A C 1
ATOM 1163 O O . ASP A 1 153 ? 23.596 1.055 -35.004 1.00 88.62 153 ASP A O 1
ATOM 1167 N N . PRO A 1 154 ? 21.448 1.162 -35.697 1.00 91.94 154 PRO A N 1
ATOM 1168 C CA . PRO A 1 154 ? 20.887 0.953 -34.370 1.00 91.94 154 PRO A CA 1
ATOM 1169 C C . PRO A 1 154 ? 21.365 -0.374 -33.778 1.00 91.94 154 PRO A C 1
ATOM 1171 O O . PRO A 1 154 ? 21.326 -1.407 -34.450 1.00 91.94 154 PRO A O 1
ATOM 1174 N N . ASP A 1 155 ? 21.802 -0.331 -32.526 1.00 93.56 155 ASP A N 1
ATOM 1175 C CA . ASP A 1 155 ? 22.465 -1.435 -31.842 1.00 93.56 155 ASP A CA 1
ATOM 1176 C C . ASP A 1 155 ? 21.527 -2.140 -30.849 1.00 93.56 155 ASP A C 1
ATOM 1178 O O . ASP A 1 155 ? 20.352 -1.799 -30.696 1.00 93.56 155 ASP A O 1
ATOM 1182 N N . LEU A 1 156 ? 22.055 -3.141 -30.142 1.00 93.75 156 LEU A N 1
ATOM 1183 C CA . LEU A 1 156 ? 21.324 -3.888 -29.117 1.00 93.75 156 LEU A CA 1
ATOM 1184 C C . LEU A 1 156 ? 20.689 -2.974 -28.051 1.00 93.75 156 LEU A C 1
ATOM 1186 O O . LEU A 1 156 ? 19.568 -3.228 -27.606 1.00 93.75 156 LEU A O 1
ATOM 1190 N N . TYR A 1 157 ? 21.357 -1.878 -27.676 1.00 94.25 157 TYR A N 1
ATOM 1191 C CA . TYR A 1 157 ? 20.831 -0.931 -26.692 1.00 94.25 157 TYR A CA 1
ATOM 1192 C C . TYR A 1 157 ? 19.622 -0.154 -27.232 1.00 94.25 157 TYR A C 1
ATOM 1194 O O . TYR A 1 157 ? 18.670 0.090 -26.476 1.00 94.25 157 TYR A O 1
ATOM 1202 N N . SER A 1 158 ? 19.619 0.189 -28.529 1.00 94.50 158 SER A N 1
ATOM 1203 C CA . SER A 1 158 ? 18.468 0.811 -29.198 1.00 94.50 158 SER A CA 1
ATOM 1204 C C . SER A 1 158 ? 17.200 -0.032 -29.020 1.00 94.50 158 SER A C 1
ATOM 1206 O O . SER A 1 158 ? 16.161 0.486 -28.608 1.00 94.50 158 SER A O 1
ATOM 1208 N N . TYR A 1 159 ? 17.292 -1.341 -29.279 1.00 96.00 159 TYR A N 1
ATOM 1209 C CA . TYR A 1 159 ? 16.154 -2.259 -29.178 1.00 96.00 159 TYR A CA 1
ATOM 1210 C C . TYR A 1 159 ? 15.768 -2.562 -27.729 1.00 96.00 159 TYR A C 1
ATOM 1212 O O . TYR A 1 159 ? 14.586 -2.490 -27.386 1.00 96.00 159 TYR A O 1
ATOM 1220 N N . ASN A 1 160 ? 16.745 -2.838 -26.859 1.00 94.50 160 ASN A N 1
ATOM 1221 C CA . ASN A 1 160 ? 16.490 -3.162 -25.452 1.00 94.50 160 ASN A CA 1
ATOM 1222 C C . ASN A 1 160 ? 15.790 -2.022 -24.699 1.00 94.50 160 ASN A C 1
ATOM 1224 O O . ASN A 1 160 ? 14.938 -2.286 -23.851 1.00 94.50 160 ASN A O 1
ATOM 1228 N N . SER A 1 161 ? 16.085 -0.763 -25.039 1.00 94.44 161 SER A N 1
ATOM 1229 C CA . SER A 1 161 ? 15.408 0.400 -24.446 1.00 94.44 161 SER A CA 1
ATOM 1230 C C . SER A 1 161 ? 13.903 0.397 -24.734 1.00 94.44 161 SER A C 1
ATOM 1232 O O . SER A 1 161 ? 13.099 0.586 -23.820 1.00 94.44 161 SER A O 1
ATOM 1234 N N . ILE A 1 162 ? 13.520 0.122 -25.987 1.00 95.00 162 ILE A N 1
ATOM 1235 C CA . ILE A 1 162 ? 12.114 0.078 -26.411 1.00 95.00 162 ILE A CA 1
ATOM 1236 C C . ILE A 1 162 ? 11.414 -1.147 -25.827 1.00 95.00 162 ILE A C 1
ATOM 1238 O O . ILE A 1 162 ? 10.313 -1.019 -25.295 1.00 95.00 162 ILE A O 1
ATOM 1242 N N . LEU A 1 163 ? 12.055 -2.319 -25.879 1.00 94.00 163 LEU A N 1
ATOM 1243 C CA . LEU A 1 163 ? 11.508 -3.557 -25.320 1.00 94.00 163 LEU A CA 1
ATOM 1244 C C . LEU A 1 163 ? 11.207 -3.415 -23.822 1.00 94.00 163 LEU A C 1
ATOM 1246 O O . LEU A 1 163 ? 10.108 -3.750 -23.383 1.00 94.00 163 LEU A O 1
ATOM 1250 N N . ALA A 1 164 ? 12.145 -2.867 -23.045 1.00 91.44 164 ALA A N 1
ATOM 1251 C CA . ALA A 1 164 ? 11.957 -2.653 -21.612 1.00 91.44 164 ALA A CA 1
ATOM 1252 C C . ALA A 1 164 ? 10.839 -1.638 -21.314 1.00 91.44 164 ALA A C 1
ATOM 1254 O O . ALA A 1 164 ? 10.073 -1.810 -20.366 1.00 91.44 164 ALA A O 1
ATOM 1255 N N . ALA A 1 165 ? 10.720 -0.579 -22.119 1.00 91.88 165 ALA A N 1
ATOM 1256 C CA . ALA A 1 165 ? 9.643 0.394 -21.970 1.00 91.88 165 ALA A CA 1
ATOM 1257 C C . ALA A 1 165 ? 8.275 -0.201 -22.329 1.00 91.88 165 ALA A C 1
ATOM 1259 O O . ALA A 1 165 ? 7.310 0.013 -21.597 1.00 91.88 165 ALA A O 1
ATOM 1260 N N . ALA A 1 166 ? 8.199 -0.996 -23.399 1.00 90.88 166 ALA A N 1
ATOM 1261 C CA . ALA A 1 166 ? 6.986 -1.706 -23.794 1.00 90.88 166 ALA A CA 1
ATOM 1262 C C . ALA A 1 166 ? 6.526 -2.688 -22.705 1.00 90.88 166 ALA A C 1
ATOM 1264 O O . ALA A 1 166 ? 5.349 -2.689 -22.340 1.00 90.88 166 ALA A O 1
ATOM 1265 N N . ALA A 1 167 ? 7.452 -3.454 -22.117 1.00 88.44 167 ALA A N 1
ATOM 1266 C CA . ALA A 1 167 ? 7.159 -4.348 -20.998 1.00 88.44 167 ALA A CA 1
ATOM 1267 C C . ALA A 1 167 ? 6.531 -3.589 -19.815 1.00 88.44 167 ALA A C 1
ATOM 1269 O O . ALA A 1 167 ? 5.444 -3.943 -19.363 1.00 88.44 167 ALA A O 1
ATOM 1270 N N . LYS A 1 168 ? 7.130 -2.465 -19.402 1.00 87.75 168 LYS A N 1
ATOM 1271 C CA . LYS A 1 168 ? 6.612 -1.614 -18.312 1.00 87.75 168 LYS A CA 1
ATOM 1272 C C . LYS A 1 168 ? 5.281 -0.930 -18.625 1.00 87.75 168 LYS A C 1
ATOM 1274 O O . LYS A 1 168 ? 4.491 -0.694 -17.716 1.00 87.75 168 LYS A O 1
ATOM 1279 N N . CYS A 1 169 ? 5.031 -0.600 -19.891 1.00 84.56 169 CYS A N 1
ATOM 1280 C CA . CYS A 1 169 ? 3.775 0.012 -20.335 1.00 84.56 169 CYS A CA 1
ATOM 1281 C C . CYS A 1 169 ? 2.634 -1.006 -20.491 1.00 84.56 169 CYS A C 1
ATOM 1283 O O . CYS A 1 169 ? 1.501 -0.609 -20.773 1.00 84.56 169 CYS A O 1
ATOM 1285 N N . SER A 1 170 ? 2.905 -2.302 -20.318 1.00 78.25 170 SER A N 1
ATOM 1286 C CA . SER A 1 170 ? 1.899 -3.352 -20.458 1.00 78.25 170 SER A CA 1
ATOM 1287 C C . SER A 1 170 ? 0.868 -3.248 -19.337 1.00 78.25 170 SER A C 1
ATOM 1289 O O . SER A 1 170 ? 1.179 -3.393 -18.155 1.00 78.25 170 SER A O 1
ATOM 1291 N N . LYS A 1 171 ? -0.383 -2.965 -19.707 1.00 66.81 171 LYS A N 1
ATOM 1292 C CA . LYS A 1 171 ? -1.515 -2.854 -18.774 1.00 66.81 171 LYS A CA 1
ATOM 1293 C C . LYS A 1 171 ? -2.326 -4.140 -18.812 1.00 66.81 171 LYS A C 1
ATOM 1295 O O . LYS A 1 171 ? -2.445 -4.754 -19.858 1.00 66.81 171 LYS A O 1
ATOM 1300 N N . SER A 1 172 ? -3.002 -4.482 -17.716 1.00 54.84 172 SER A N 1
ATOM 1301 C CA . SER A 1 172 ? -3.864 -5.673 -17.612 1.00 54.84 172 SER A CA 1
ATOM 1302 C C . SER A 1 172 ? -5.138 -5.638 -18.483 1.00 54.84 172 SER A C 1
ATOM 1304 O O . SER A 1 172 ? -6.090 -6.364 -18.200 1.00 54.84 172 SER A O 1
ATOM 1306 N N . SER A 1 173 ? -5.214 -4.769 -19.497 1.00 55.19 173 SER A N 1
ATOM 1307 C CA . SER A 1 173 ? -6.335 -4.692 -20.433 1.00 55.19 173 SER A CA 1
ATOM 1308 C C . SER A 1 173 ? -6.011 -5.441 -21.728 1.00 55.19 173 SER A C 1
ATOM 1310 O O . SER A 1 173 ? -4.905 -5.368 -22.257 1.00 55.19 173 SER A O 1
ATOM 1312 N N . ILE A 1 174 ? -7.012 -6.132 -22.278 1.00 55.06 174 ILE A N 1
ATOM 1313 C CA . ILE A 1 174 ? -6.883 -6.968 -23.486 1.00 55.06 174 ILE A CA 1
ATOM 1314 C C . ILE A 1 174 ? -6.295 -6.177 -24.674 1.00 55.06 174 ILE A C 1
ATOM 1316 O O . ILE A 1 174 ? -5.460 -6.697 -25.411 1.00 55.06 174 ILE A O 1
ATOM 1320 N N . ASN A 1 175 ? -6.671 -4.902 -24.828 1.00 54.62 175 ASN A N 1
ATOM 1321 C CA . ASN A 1 175 ? -6.187 -4.056 -25.925 1.00 54.62 175 ASN A CA 1
ATOM 1322 C C . ASN A 1 175 ? -4.735 -3.586 -25.728 1.00 54.62 175 ASN A C 1
ATOM 1324 O O . ASN A 1 175 ? -4.001 -3.476 -26.707 1.00 54.62 175 ASN A O 1
ATOM 1328 N N . ALA A 1 176 ? -4.298 -3.359 -24.483 1.00 58.47 176 ALA A N 1
ATOM 1329 C CA . ALA A 1 176 ? -2.908 -3.001 -24.194 1.00 58.47 176 ALA A CA 1
ATOM 1330 C C . ALA A 1 176 ? -1.953 -4.180 -24.450 1.00 58.47 176 ALA A C 1
ATOM 1332 O O . ALA A 1 176 ? -0.831 -3.978 -24.906 1.00 58.47 176 ALA A O 1
ATOM 1333 N N . ASN A 1 177 ? -2.429 -5.412 -24.251 1.00 64.62 177 ASN A N 1
ATOM 1334 C CA . ASN A 1 177 ? -1.651 -6.629 -24.484 1.00 64.62 177 ASN A CA 1
ATOM 1335 C C . ASN A 1 177 ? -1.340 -6.860 -25.975 1.00 64.62 177 ASN A C 1
ATOM 1337 O O . ASN A 1 177 ? -0.207 -7.196 -26.319 1.00 64.62 177 ASN A O 1
ATOM 1341 N N . LYS A 1 178 ? -2.308 -6.621 -26.881 1.00 73.31 178 LYS A N 1
ATOM 1342 C CA . LYS A 1 178 ? -2.066 -6.687 -28.342 1.00 73.31 178 LYS A CA 1
ATOM 1343 C C . LYS A 1 178 ? -1.039 -5.635 -28.772 1.00 73.31 178 LYS A C 1
ATOM 1345 O O . LYS A 1 178 ? -0.173 -5.914 -29.599 1.00 73.31 178 LYS A O 1
ATOM 1350 N N . PHE A 1 179 ? -1.112 -4.440 -28.186 1.00 81.56 179 PHE A N 1
ATOM 1351 C CA . PHE A 1 179 ? -0.171 -3.360 -28.464 1.00 81.56 179 PHE A CA 1
ATOM 1352 C C . PHE A 1 179 ? 1.268 -3.722 -28.062 1.00 81.56 179 PHE A C 1
ATOM 1354 O O . PHE A 1 179 ? 2.158 -3.665 -28.913 1.00 81.56 179 PHE A O 1
ATOM 1361 N N . THR A 1 180 ? 1.494 -4.153 -26.814 1.00 83.25 180 THR A N 1
ATOM 1362 C CA . THR A 1 180 ? 2.833 -4.555 -26.354 1.00 83.25 180 THR A CA 1
ATOM 1363 C C . THR A 1 180 ? 3.410 -5.662 -27.226 1.00 83.25 180 THR A C 1
ATOM 1365 O O . THR A 1 180 ? 4.555 -5.546 -27.661 1.00 83.25 180 THR A O 1
ATOM 1368 N N . ASP A 1 181 ? 2.635 -6.714 -27.513 1.00 82.44 181 ASP A N 1
ATOM 1369 C CA . ASP A 1 181 ? 3.113 -7.828 -28.339 1.00 82.44 181 ASP A CA 1
ATOM 1370 C C . ASP A 1 181 ? 3.546 -7.333 -29.725 1.00 82.44 181 ASP A C 1
ATOM 1372 O O . ASP A 1 181 ? 4.620 -7.686 -30.204 1.00 82.44 181 ASP A O 1
ATOM 1376 N N . THR A 1 182 ? 2.791 -6.407 -30.322 1.00 85.56 182 THR A N 1
ATOM 1377 C CA . THR A 1 182 ? 3.145 -5.848 -31.633 1.00 85.56 182 THR A CA 1
ATOM 1378 C C . THR A 1 182 ? 4.459 -5.058 -31.598 1.00 85.56 182 THR A C 1
ATOM 1380 O O . THR A 1 182 ? 5.300 -5.231 -32.482 1.00 85.56 182 THR A O 1
ATOM 1383 N N . ILE A 1 183 ? 4.678 -4.235 -30.565 1.00 89.75 183 ILE A N 1
ATOM 1384 C CA . ILE A 1 183 ? 5.943 -3.504 -30.369 1.00 89.75 183 ILE A CA 1
ATOM 1385 C C . ILE A 1 183 ? 7.110 -4.479 -30.158 1.00 89.75 183 ILE A C 1
ATOM 1387 O O . ILE A 1 183 ? 8.164 -4.323 -30.778 1.00 89.75 183 ILE A O 1
ATOM 1391 N N . VAL A 1 184 ? 6.916 -5.516 -29.337 1.00 90.12 184 VAL A N 1
ATOM 1392 C CA . VAL A 1 184 ? 7.937 -6.540 -29.078 1.00 90.12 184 VAL A CA 1
ATOM 1393 C C . VAL A 1 184 ? 8.306 -7.281 -30.364 1.00 90.12 184 VAL A C 1
ATOM 1395 O O . VAL A 1 184 ? 9.491 -7.379 -30.684 1.00 90.12 184 VAL A O 1
ATOM 1398 N N . GLN A 1 185 ? 7.327 -7.736 -31.152 1.00 89.81 185 GLN A N 1
ATOM 1399 C CA . GLN A 1 185 ? 7.588 -8.401 -32.434 1.00 89.81 185 GLN A CA 1
ATOM 1400 C C . GLN A 1 185 ? 8.288 -7.475 -33.441 1.00 89.81 185 GLN A C 1
ATOM 1402 O O . GLN A 1 185 ? 9.123 -7.938 -34.220 1.00 89.81 185 GLN A O 1
ATOM 1407 N N . ALA A 1 186 ? 8.004 -6.168 -33.411 1.00 89.25 186 ALA A N 1
ATOM 1408 C CA . ALA A 1 186 ? 8.694 -5.177 -34.238 1.00 89.25 186 ALA A CA 1
ATOM 1409 C C . ALA A 1 186 ? 10.164 -5.028 -33.909 1.00 89.25 186 ALA A C 1
ATOM 1411 O O . ALA A 1 186 ? 11.004 -5.092 -34.812 1.00 89.25 186 ALA A O 1
ATOM 1412 N N . CYS A 1 187 ? 10.483 -4.907 -32.626 1.00 93.12 187 CYS A N 1
ATOM 1413 C CA . CYS A 1 187 ? 11.866 -4.887 -32.186 1.00 93.12 187 CYS A CA 1
ATOM 1414 C C . CYS A 1 187 ? 12.581 -6.194 -32.556 1.00 93.12 187 CYS A C 1
ATOM 1416 O O . CYS A 1 187 ? 13.657 -6.139 -33.142 1.00 93.12 187 CYS A O 1
ATOM 1418 N N . LEU A 1 188 ? 11.967 -7.359 -32.316 1.00 92.00 188 LEU A N 1
ATOM 1419 C CA . LEU A 1 188 ? 12.582 -8.656 -32.626 1.00 92.00 188 LEU A CA 1
ATOM 1420 C C . LEU A 1 188 ? 12.813 -8.871 -34.127 1.00 92.00 188 LEU A C 1
ATOM 1422 O O . LEU A 1 188 ? 13.864 -9.386 -34.512 1.00 92.00 188 LEU A O 1
ATOM 1426 N N . ARG A 1 189 ? 11.876 -8.447 -34.986 1.00 91.06 189 ARG A N 1
ATOM 1427 C CA . ARG A 1 189 ? 12.076 -8.474 -36.443 1.00 91.06 189 ARG A CA 1
ATOM 1428 C C . ARG A 1 189 ? 13.229 -7.553 -36.847 1.00 91.06 189 ARG A C 1
ATOM 1430 O O . ARG A 1 189 ? 14.126 -7.997 -37.550 1.00 91.06 189 ARG A O 1
ATOM 1437 N N . GLY A 1 190 ? 13.254 -6.320 -36.334 1.00 90.31 190 GLY A N 1
ATOM 1438 C CA . GLY A 1 190 ? 14.320 -5.357 -36.627 1.00 90.31 190 GLY A CA 1
ATOM 1439 C C . GLY A 1 190 ? 15.711 -5.804 -36.161 1.00 90.31 190 GLY A C 1
ATOM 1440 O O . GLY A 1 190 ? 16.691 -5.537 -36.859 1.00 90.31 190 GLY A O 1
ATOM 1441 N N . MET A 1 191 ? 15.789 -6.513 -35.028 1.00 94.00 191 MET A N 1
ATOM 1442 C CA . MET A 1 191 ? 17.014 -7.159 -34.545 1.00 94.00 191 MET A CA 1
ATOM 1443 C C . MET A 1 191 ? 17.458 -8.282 -35.486 1.00 94.00 191 MET A C 1
ATOM 1445 O O . MET A 1 191 ? 18.616 -8.307 -35.894 1.00 94.00 191 MET A O 1
ATOM 1449 N N . LYS A 1 192 ? 16.535 -9.167 -35.888 1.00 92.00 192 LYS A N 1
ATOM 1450 C CA . LYS A 1 192 ? 16.820 -10.276 -36.812 1.00 92.00 192 LYS A CA 1
ATOM 1451 C C . LYS A 1 192 ? 17.307 -9.784 -38.175 1.00 92.00 192 LYS A C 1
ATOM 1453 O O . LYS A 1 192 ? 18.282 -10.317 -38.694 1.00 92.00 192 LYS A O 1
ATOM 1458 N N . ASP A 1 193 ? 16.663 -8.759 -38.729 1.00 89.50 193 ASP A N 1
ATOM 1459 C CA . ASP A 1 193 ? 17.019 -8.183 -40.033 1.00 89.50 193 ASP A CA 1
ATOM 1460 C C . ASP A 1 193 ? 18.437 -7.577 -40.043 1.00 89.50 193 ASP A C 1
ATOM 1462 O O . ASP A 1 193 ? 19.028 -7.406 -41.107 1.00 89.50 193 ASP A O 1
ATOM 1466 N N . ARG A 1 194 ? 18.993 -7.266 -38.863 1.00 90.19 194 ARG A N 1
ATOM 1467 C CA . ARG A 1 194 ? 20.342 -6.704 -38.672 1.00 90.19 194 ARG A CA 1
ATOM 1468 C C . ARG A 1 194 ? 21.327 -7.671 -38.015 1.00 90.19 194 ARG A C 1
ATOM 1470 O O . ARG A 1 194 ? 22.399 -7.239 -37.607 1.00 90.19 194 ARG A O 1
ATOM 1477 N N . ASP A 1 195 ? 20.962 -8.948 -37.896 1.00 92.06 195 ASP A N 1
ATOM 1478 C CA . ASP A 1 195 ? 21.770 -9.988 -37.243 1.00 92.06 195 ASP A CA 1
ATOM 1479 C C . ASP A 1 195 ? 22.193 -9.631 -35.797 1.00 92.06 195 ASP A C 1
ATOM 1481 O O . ASP A 1 195 ? 23.274 -9.975 -35.320 1.00 92.06 195 ASP A O 1
ATOM 1485 N N . ILE A 1 196 ? 21.327 -8.912 -35.071 1.00 92.62 196 ILE A N 1
ATOM 1486 C CA . ILE A 1 196 ? 21.544 -8.556 -33.665 1.00 92.62 196 ILE A CA 1
ATOM 1487 C C . ILE A 1 196 ? 20.983 -9.674 -32.789 1.00 92.62 196 ILE A C 1
ATOM 1489 O O . ILE A 1 196 ? 19.768 -9.879 -32.714 1.00 92.62 196 ILE A O 1
ATOM 1493 N N . LYS A 1 197 ? 21.868 -10.374 -32.078 1.00 90.62 197 LYS A N 1
ATOM 1494 C CA . LYS A 1 197 ? 21.478 -11.360 -31.064 1.00 90.62 197 LYS A CA 1
ATOM 1495 C C . LYS A 1 197 ? 21.031 -10.665 -29.778 1.00 90.62 197 LYS A C 1
ATOM 1497 O O . LYS A 1 197 ? 21.657 -9.703 -29.340 1.00 90.62 197 LYS A O 1
ATOM 1502 N N . GLY A 1 198 ? 19.938 -11.150 -29.192 1.00 89.44 198 GLY A N 1
ATOM 1503 C CA . GLY A 1 198 ? 19.431 -10.654 -27.913 1.00 89.44 198 GLY A CA 1
ATOM 1504 C C . GLY A 1 198 ? 20.280 -11.123 -26.734 1.00 89.44 198 GLY A C 1
ATOM 1505 O O . GLY A 1 198 ? 20.814 -12.226 -26.762 1.00 89.44 198 GLY A O 1
ATOM 1506 N N . ASP A 1 199 ? 20.368 -10.292 -25.701 1.00 92.50 199 ASP A N 1
ATOM 1507 C CA . ASP A 1 199 ? 21.067 -10.585 -24.447 1.00 92.50 199 ASP A CA 1
ATOM 1508 C C . ASP A 1 199 ? 20.077 -10.812 -23.287 1.00 92.50 199 ASP A C 1
ATOM 1510 O O . ASP A 1 199 ? 18.855 -10.829 -23.471 1.00 92.50 199 ASP A O 1
ATOM 1514 N N . VAL A 1 200 ? 20.596 -10.944 -22.061 1.00 93.00 200 VAL A N 1
ATOM 1515 C CA . VAL A 1 200 ? 19.789 -11.040 -20.830 1.00 93.00 200 VAL A CA 1
ATOM 1516 C C . VAL A 1 200 ? 18.713 -9.953 -20.744 1.00 93.00 200 VAL A C 1
ATOM 1518 O O . VAL A 1 200 ? 17.591 -10.233 -20.325 1.00 93.00 200 VAL A O 1
ATOM 1521 N N . PHE A 1 201 ? 19.012 -8.712 -21.142 1.00 92.56 201 PHE A N 1
ATOM 1522 C CA . PHE A 1 201 ? 18.050 -7.613 -21.053 1.00 92.56 201 PHE A CA 1
ATOM 1523 C C . PHE A 1 201 ? 16.930 -7.768 -22.084 1.00 92.56 201 PHE A C 1
ATOM 1525 O O . PHE A 1 201 ? 15.769 -7.496 -21.761 1.00 92.56 201 PHE A O 1
ATOM 1532 N N . THR A 1 202 ? 17.254 -8.267 -23.281 1.00 93.44 202 THR A N 1
ATOM 1533 C CA . THR A 1 202 ? 16.261 -8.625 -24.301 1.00 93.44 202 THR A CA 1
ATOM 1534 C C . THR A 1 202 ? 15.284 -9.672 -23.766 1.00 93.44 202 THR A C 1
ATOM 1536 O O . THR A 1 202 ? 14.068 -9.500 -23.878 1.00 93.44 202 THR A O 1
ATOM 1539 N N . TYR A 1 203 ? 15.787 -10.750 -23.159 1.00 93.69 203 TYR A N 1
ATOM 1540 C CA . TYR A 1 203 ? 14.933 -11.804 -22.602 1.00 93.69 203 TYR A CA 1
ATOM 1541 C C . TYR A 1 203 ? 14.123 -11.324 -21.399 1.00 93.69 203 TYR A C 1
ATOM 1543 O O . TYR A 1 203 ? 12.920 -11.571 -21.355 1.00 93.69 203 TYR A O 1
ATOM 1551 N N . ASN A 1 204 ? 14.732 -10.579 -20.475 1.00 94.00 204 ASN A N 1
ATOM 1552 C CA . ASN A 1 204 ? 14.044 -10.028 -19.309 1.00 94.00 204 ASN A CA 1
ATOM 1553 C C . ASN A 1 204 ? 12.843 -9.158 -19.690 1.00 94.00 204 ASN A C 1
ATOM 1555 O O . ASN A 1 204 ? 11.759 -9.342 -19.139 1.00 94.00 204 ASN A O 1
ATOM 1559 N N . ALA A 1 205 ? 13.000 -8.273 -20.679 1.00 91.75 205 ALA A N 1
ATOM 1560 C CA . ALA A 1 205 ? 11.895 -7.455 -21.172 1.00 91.75 205 ALA A CA 1
ATOM 1561 C C . ALA A 1 205 ? 10.774 -8.305 -21.798 1.00 91.75 205 ALA A C 1
ATOM 1563 O O . ALA A 1 205 ? 9.592 -8.040 -21.581 1.00 91.75 205 ALA A O 1
ATOM 1564 N N . ARG A 1 206 ? 11.124 -9.361 -22.546 1.00 91.88 206 ARG A N 1
ATOM 1565 C CA . ARG A 1 206 ? 10.141 -10.280 -23.149 1.00 91.88 206 ARG A CA 1
ATOM 1566 C C . ARG A 1 206 ? 9.393 -11.094 -22.093 1.00 91.88 206 ARG A C 1
ATOM 1568 O O . ARG A 1 206 ? 8.182 -11.262 -22.217 1.00 91.88 206 ARG A O 1
ATOM 1575 N N . ILE A 1 207 ? 10.094 -11.581 -21.069 1.00 92.12 207 ILE A N 1
ATOM 1576 C CA . ILE A 1 207 ? 9.503 -12.316 -19.944 1.00 92.12 207 ILE A CA 1
ATOM 1577 C C . ILE A 1 207 ? 8.556 -11.392 -19.172 1.00 92.12 207 ILE A C 1
ATOM 1579 O O . ILE A 1 207 ? 7.406 -11.756 -18.945 1.00 92.12 207 ILE A O 1
ATOM 1583 N N . GLU A 1 208 ? 8.990 -10.177 -18.829 1.00 90.00 208 GLU A N 1
ATOM 1584 C CA . GLU A 1 208 ? 8.157 -9.190 -18.130 1.00 90.00 208 GLU A CA 1
ATOM 1585 C C . GLU A 1 208 ? 6.895 -8.834 -18.940 1.00 90.00 208 GLU A C 1
ATOM 1587 O O . GLU A 1 208 ? 5.787 -8.857 -18.399 1.00 90.00 208 GLU A O 1
ATOM 1592 N N . ALA A 1 209 ? 7.030 -8.612 -20.253 1.00 87.19 209 ALA A N 1
ATOM 1593 C CA . ALA A 1 209 ? 5.895 -8.391 -21.150 1.00 87.19 209 ALA A CA 1
ATOM 1594 C C . ALA A 1 209 ? 4.939 -9.599 -21.207 1.00 87.19 209 ALA A C 1
ATOM 1596 O O . ALA A 1 209 ? 3.719 -9.429 -21.213 1.00 87.19 209 ALA A O 1
ATOM 1597 N N . ALA A 1 210 ? 5.469 -10.827 -21.217 1.00 88.06 210 ALA A N 1
ATOM 1598 C CA . ALA A 1 210 ? 4.656 -12.041 -21.187 1.00 88.06 210 ALA A CA 1
ATOM 1599 C C . ALA A 1 210 ? 3.872 -12.175 -19.870 1.00 88.06 210 ALA A C 1
ATOM 1601 O O . ALA A 1 210 ? 2.689 -12.506 -19.902 1.00 88.06 210 ALA A O 1
ATOM 1602 N N . LEU A 1 211 ? 4.491 -11.852 -18.731 1.00 85.94 211 LEU A N 1
ATOM 1603 C CA . LEU A 1 211 ? 3.856 -11.917 -17.408 1.00 85.94 211 LEU A CA 1
ATOM 1604 C C . LEU A 1 211 ? 2.799 -10.831 -17.180 1.00 85.94 211 LEU A C 1
ATOM 1606 O O . LEU A 1 211 ? 1.857 -11.039 -16.411 1.00 85.94 211 LEU A O 1
ATOM 1610 N N . ALA A 1 212 ? 2.910 -9.690 -17.859 1.00 80.06 212 ALA A N 1
ATOM 1611 C CA . ALA A 1 212 ? 1.874 -8.660 -17.833 1.00 80.06 212 ALA A CA 1
ATOM 1612 C C . ALA A 1 212 ? 0.572 -9.106 -18.537 1.00 80.06 212 ALA A C 1
ATOM 1614 O O . ALA A 1 212 ? -0.516 -8.626 -18.198 1.00 80.06 212 ALA A O 1
ATOM 1615 N N . ASN A 1 213 ? 0.658 -10.074 -19.459 1.00 70.25 213 ASN A N 1
ATOM 1616 C CA . ASN A 1 213 ? -0.479 -10.621 -20.197 1.00 70.25 213 ASN A CA 1
ATOM 1617 C C . ASN A 1 213 ? -1.278 -11.629 -19.352 1.00 70.25 213 ASN A C 1
ATOM 1619 O O . ASN A 1 213 ? -1.158 -12.843 -19.516 1.00 70.25 213 ASN A O 1
ATOM 1623 N N . LYS A 1 214 ? -2.152 -11.140 -18.469 1.00 60.03 214 LYS A N 1
ATOM 1624 C CA . LYS A 1 214 ? -3.146 -11.995 -17.797 1.00 60.03 214 LYS A CA 1
ATOM 1625 C C . LYS A 1 214 ? -4.293 -12.313 -18.764 1.00 60.03 214 LYS A C 1
ATOM 1627 O O . LYS A 1 214 ? -5.076 -11.421 -19.091 1.00 60.03 214 LYS A O 1
ATOM 1632 N N . SER A 1 215 ? -4.399 -13.557 -19.239 1.00 51.62 215 SER A N 1
ATOM 1633 C C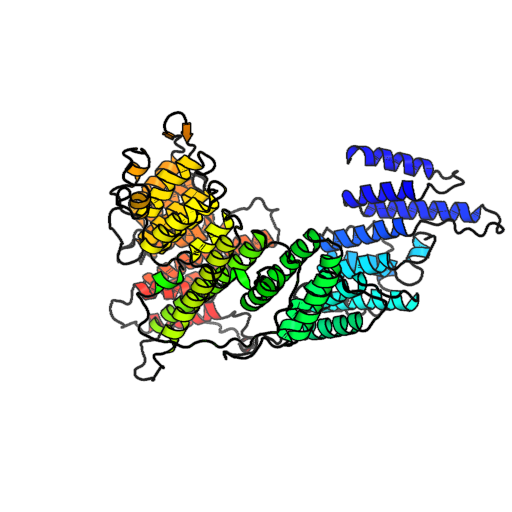A . SER A 1 215 ? -5.609 -14.025 -19.927 1.00 51.62 215 SER A CA 1
ATOM 1634 C C . SER A 1 215 ? -6.768 -14.106 -18.923 1.00 51.62 215 SER A C 1
ATOM 1636 O O . SER A 1 215 ? -6.583 -14.477 -17.767 1.00 51.62 215 SER A O 1
ATOM 1638 N N . SER A 1 216 ? -7.971 -13.714 -19.342 1.00 42.84 216 SER A N 1
ATOM 1639 C CA . SER A 1 216 ? -9.174 -13.625 -18.499 1.00 42.84 216 SER A CA 1
ATOM 1640 C C . SER A 1 216 ? -9.802 -14.974 -18.120 1.00 42.84 216 SER A C 1
ATOM 1642 O O . SER A 1 216 ? -10.910 -14.992 -17.590 1.00 42.84 216 SER A O 1
ATOM 1644 N N . ASP A 1 217 ? -9.145 -16.098 -18.401 1.00 41.19 217 ASP A N 1
ATOM 1645 C CA . ASP A 1 217 ? -9.767 -17.424 -18.292 1.00 41.19 217 ASP A CA 1
ATOM 1646 C C . ASP A 1 217 ? -9.713 -18.029 -16.878 1.00 41.19 217 ASP A C 1
ATOM 1648 O O . ASP A 1 217 ? -10.339 -19.056 -16.629 1.00 41.19 217 ASP A O 1
ATOM 1652 N N . SER A 1 218 ? -9.048 -17.378 -15.917 1.00 40.12 218 SER A N 1
ATOM 1653 C CA . SER A 1 218 ? -8.968 -17.852 -14.527 1.00 40.12 218 SER A CA 1
ATOM 1654 C C . SER A 1 218 ? -10.123 -17.410 -13.614 1.00 40.12 218 SER A C 1
ATOM 1656 O O . SER A 1 218 ? -10.171 -17.843 -12.467 1.00 40.12 218 SER A O 1
ATOM 1658 N N . ASP A 1 219 ? -11.076 -16.600 -14.089 1.00 36.50 219 ASP A N 1
ATOM 1659 C CA . ASP A 1 219 ? -12.200 -16.109 -13.263 1.00 36.50 219 ASP A CA 1
ATOM 1660 C C . ASP A 1 219 ? -13.447 -17.032 -13.296 1.00 36.50 219 ASP A C 1
ATOM 1662 O O . ASP A 1 219 ? -14.453 -16.718 -12.661 1.00 36.50 219 ASP A O 1
ATOM 1666 N N . ASN A 1 220 ? -13.388 -18.174 -14.003 1.00 32.44 220 ASN A N 1
ATOM 1667 C CA . ASN A 1 220 ? -14.492 -19.144 -14.134 1.00 32.44 220 ASN A CA 1
ATOM 1668 C C . ASN A 1 220 ? -14.338 -20.434 -13.297 1.00 32.44 220 ASN A C 1
ATOM 1670 O O . ASN A 1 220 ? -15.179 -21.325 -13.424 1.00 32.44 220 ASN A O 1
ATOM 1674 N N . SER A 1 221 ? -13.320 -20.579 -12.441 1.00 31.53 221 SER A N 1
ATOM 1675 C CA . SER A 1 221 ? -13.299 -21.699 -11.489 1.00 31.53 221 SER A CA 1
ATOM 1676 C C . SER A 1 221 ? -14.161 -21.374 -10.269 1.00 31.53 221 SER A C 1
ATOM 1678 O O . SER A 1 221 ? -13.737 -20.745 -9.299 1.00 31.53 221 SER A O 1
ATOM 1680 N N . GLU A 1 222 ? -15.416 -21.816 -10.341 1.00 32.06 222 GLU A N 1
ATOM 1681 C CA . GLU A 1 222 ? -16.268 -22.012 -9.172 1.00 32.06 222 GLU A CA 1
ATOM 1682 C C . GLU A 1 222 ? -15.532 -22.822 -8.092 1.00 32.06 222 GLU A C 1
ATOM 1684 O O . GLU A 1 222 ? -14.673 -23.661 -8.370 1.00 32.06 222 GLU A O 1
ATOM 1689 N N . GLY A 1 223 ? -15.859 -22.511 -6.838 1.00 33.62 223 GLY A N 1
ATOM 1690 C CA . GLY A 1 223 ? -15.137 -22.939 -5.651 1.00 33.62 223 GLY A CA 1
ATOM 1691 C C . GLY A 1 223 ? -14.856 -24.439 -5.566 1.00 33.62 223 GLY A C 1
ATOM 1692 O O . GLY A 1 223 ? -15.760 -25.265 -5.504 1.00 33.62 223 GLY A O 1
ATOM 1693 N N . GLY A 1 224 ? -13.573 -24.751 -5.424 1.00 28.27 224 GLY A N 1
ATOM 1694 C CA . GLY A 1 224 ? -13.059 -26.025 -4.946 1.00 28.27 224 GLY A CA 1
ATOM 1695 C C . GLY A 1 224 ? -11.663 -25.789 -4.384 1.00 28.27 224 GLY A C 1
ATOM 1696 O O . GLY A 1 224 ? -10.748 -25.438 -5.123 1.00 28.27 224 GLY A O 1
ATOM 1697 N N . LYS A 1 225 ? -11.512 -25.912 -3.061 1.00 36.22 225 LYS A N 1
ATOM 1698 C CA . LYS A 1 225 ? -10.201 -26.029 -2.405 1.00 36.22 225 LYS A CA 1
ATOM 1699 C C . LYS A 1 225 ? -9.500 -27.250 -3.031 1.00 36.22 225 LYS A C 1
ATOM 1701 O O . LYS A 1 225 ? -10.164 -28.262 -3.219 1.00 36.22 225 LYS A O 1
ATOM 1706 N N . ASP A 1 226 ? -8.210 -27.116 -3.346 1.00 31.98 226 ASP A N 1
ATOM 1707 C CA . ASP A 1 226 ? -7.275 -28.168 -3.810 1.00 31.98 226 ASP A CA 1
ATOM 1708 C C . ASP A 1 226 ? -6.916 -28.235 -5.309 1.00 31.98 226 ASP A C 1
ATOM 1710 O O . ASP A 1 226 ? -6.430 -29.262 -5.780 1.00 31.98 226 ASP A O 1
ATOM 1714 N N . VAL A 1 227 ? -7.020 -27.135 -6.064 1.00 36.41 227 VAL A N 1
ATOM 1715 C CA . VAL A 1 227 ? -6.362 -27.038 -7.384 1.00 36.41 227 VAL A CA 1
ATOM 1716 C C . VAL A 1 227 ? -5.312 -25.930 -7.341 1.00 36.41 227 VAL A C 1
ATOM 1718 O O . VAL A 1 227 ? -5.643 -24.771 -7.093 1.00 36.41 227 VAL A O 1
ATOM 1721 N N . SER A 1 228 ? -4.037 -26.286 -7.539 1.00 45.38 228 SER A N 1
ATOM 1722 C CA . SER A 1 228 ? -2.939 -25.329 -7.743 1.00 45.38 228 SER A CA 1
ATOM 1723 C C . SER A 1 228 ? -3.353 -24.253 -8.756 1.00 45.38 228 SER A C 1
ATOM 1725 O O . SER A 1 228 ? -4.048 -24.595 -9.716 1.00 45.38 228 SER A O 1
ATOM 1727 N N . PRO A 1 229 ? -2.964 -22.975 -8.581 1.00 53.69 229 PRO A N 1
ATOM 1728 C CA . PRO A 1 229 ? -3.343 -21.924 -9.521 1.00 53.69 229 PRO A CA 1
ATOM 1729 C C . PRO A 1 229 ? -2.931 -22.348 -10.934 1.00 53.69 229 PRO A C 1
ATOM 1731 O O . PRO A 1 229 ? -1.759 -22.615 -11.194 1.00 53.69 229 PRO A O 1
ATOM 1734 N N . ALA A 1 230 ? -3.914 -22.496 -11.825 1.00 65.38 230 ALA A N 1
ATOM 1735 C CA . ALA A 1 230 ? -3.659 -22.924 -13.191 1.00 65.38 230 ALA A CA 1
ATOM 1736 C C . ALA A 1 230 ? -2.721 -21.913 -13.867 1.00 65.38 230 ALA A C 1
ATOM 1738 O O . ALA A 1 230 ? -3.013 -20.717 -13.880 1.00 65.38 230 ALA A O 1
ATOM 1739 N N . VAL A 1 231 ? -1.604 -22.400 -14.416 1.00 76.25 231 VAL A N 1
ATOM 1740 C CA . VAL A 1 231 ? -0.601 -21.576 -15.106 1.00 76.25 231 VAL A CA 1
ATOM 1741 C C . VAL A 1 231 ? -1.273 -20.803 -16.240 1.00 76.25 231 VAL A C 1
ATOM 1743 O O . VAL A 1 231 ? -1.831 -21.401 -17.168 1.00 76.25 231 VAL A O 1
ATOM 1746 N N . THR A 1 232 ? -1.210 -19.476 -16.171 1.00 81.50 232 THR A N 1
ATOM 1747 C CA . THR A 1 232 ? -1.775 -18.588 -17.194 1.00 81.50 232 THR A CA 1
ATOM 1748 C C . THR A 1 232 ? -1.014 -18.715 -18.514 1.00 81.50 232 THR A C 1
ATOM 1750 O O . THR A 1 232 ? 0.147 -19.122 -18.548 1.00 81.50 232 THR A O 1
ATOM 1753 N N . ASP A 1 233 ? -1.628 -18.330 -19.633 1.00 81.12 233 ASP A N 1
ATOM 1754 C CA . ASP A 1 233 ? -0.936 -18.383 -20.930 1.00 81.12 233 ASP A CA 1
ATOM 1755 C C . ASP A 1 233 ? 0.252 -17.413 -21.003 1.00 81.12 233 ASP A C 1
ATOM 1757 O O . ASP A 1 233 ? 1.248 -17.703 -21.667 1.00 81.12 233 ASP A O 1
ATOM 1761 N N . GLY A 1 234 ? 0.182 -16.288 -20.281 1.00 83.19 234 GLY A N 1
ATOM 1762 C CA . GLY A 1 234 ? 1.316 -15.383 -20.087 1.00 83.19 234 GLY A CA 1
ATOM 1763 C C . GLY A 1 234 ? 2.469 -16.050 -19.334 1.00 83.19 234 GLY A C 1
ATOM 1764 O O . GLY A 1 234 ? 3.618 -15.959 -19.763 1.00 83.19 234 GLY A O 1
ATOM 1765 N N . GLU A 1 235 ? 2.171 -16.798 -18.268 1.00 87.56 235 GLU A N 1
ATOM 1766 C CA . GLU A 1 235 ? 3.174 -17.574 -17.529 1.00 87.56 235 GLU A CA 1
ATOM 1767 C C . GLU A 1 235 ? 3.758 -18.719 -18.358 1.00 87.56 235 GLU A C 1
ATOM 1769 O O . GLU A 1 235 ? 4.964 -18.924 -18.301 1.00 87.56 235 GLU A O 1
ATOM 1774 N N . LYS A 1 236 ? 2.965 -19.421 -19.181 1.00 89.31 236 LYS A N 1
ATOM 1775 C CA . LYS A 1 236 ? 3.496 -20.440 -20.109 1.00 89.31 236 LYS A CA 1
ATOM 1776 C C . LYS A 1 236 ? 4.486 -19.829 -21.098 1.00 89.31 236 LYS A C 1
ATOM 1778 O O . LYS A 1 236 ? 5.596 -20.326 -21.232 1.00 89.31 236 LYS A O 1
ATOM 1783 N N . LYS A 1 237 ? 4.126 -18.698 -21.720 1.00 89.25 237 LYS A N 1
ATOM 1784 C CA . LYS A 1 237 ? 5.036 -17.962 -22.613 1.00 89.25 237 LYS A CA 1
ATOM 1785 C C . LYS A 1 237 ? 6.303 -17.509 -21.888 1.00 89.25 237 LYS A C 1
ATOM 1787 O O . LYS A 1 237 ? 7.389 -17.592 -22.453 1.00 89.25 237 LYS A O 1
ATOM 1792 N N . ALA A 1 238 ? 6.177 -17.030 -20.651 1.00 91.25 238 ALA A N 1
ATOM 1793 C CA . ALA A 1 238 ? 7.324 -16.662 -19.831 1.00 91.25 238 ALA A CA 1
ATOM 1794 C C . ALA A 1 238 ? 8.225 -17.874 -19.547 1.00 91.25 238 ALA A C 1
ATOM 1796 O O . ALA A 1 238 ? 9.435 -17.771 -19.708 1.00 91.25 238 ALA A O 1
ATOM 1797 N N . ILE A 1 239 ? 7.643 -19.024 -19.198 1.00 92.44 239 ILE A N 1
ATOM 1798 C CA . ILE A 1 239 ? 8.357 -20.289 -18.984 1.00 92.44 239 ILE A CA 1
ATOM 1799 C C . ILE A 1 239 ? 9.118 -20.707 -20.244 1.00 92.44 239 ILE A C 1
ATOM 1801 O O . ILE A 1 239 ? 10.305 -20.995 -20.144 1.00 92.44 239 ILE A O 1
ATOM 1805 N N . ASP A 1 240 ? 8.489 -20.660 -21.419 1.00 92.88 240 ASP A N 1
ATOM 1806 C CA . ASP A 1 240 ? 9.144 -21.012 -22.685 1.00 92.88 240 ASP A CA 1
ATOM 1807 C C . ASP A 1 240 ? 10.333 -20.086 -22.996 1.00 92.88 240 ASP A C 1
ATOM 1809 O O . ASP A 1 240 ? 11.368 -20.534 -23.490 1.00 92.88 240 ASP A O 1
ATOM 1813 N N . LEU A 1 241 ? 10.207 -18.787 -22.698 1.00 92.56 241 LEU A N 1
ATOM 1814 C CA . LEU A 1 241 ? 11.289 -17.810 -22.862 1.00 92.56 241 LEU A CA 1
ATOM 1815 C C . LEU A 1 241 ? 12.439 -18.045 -21.879 1.00 92.56 241 LEU A C 1
ATOM 1817 O O . LEU A 1 241 ? 13.600 -17.868 -22.244 1.00 92.56 241 LEU A O 1
ATOM 1821 N N . ILE A 1 242 ? 12.116 -18.429 -20.645 1.00 92.44 242 ILE A N 1
ATOM 1822 C CA . ILE A 1 242 ? 13.099 -18.774 -19.619 1.00 92.44 242 ILE A CA 1
ATOM 1823 C C . ILE A 1 242 ? 13.834 -20.059 -20.024 1.00 92.44 242 ILE A C 1
ATOM 1825 O O . ILE A 1 242 ? 15.061 -20.084 -20.002 1.00 92.44 242 ILE A O 1
ATOM 1829 N N . ASP A 1 243 ? 13.116 -21.090 -20.471 1.00 91.88 243 ASP A N 1
ATOM 1830 C CA . ASP A 1 243 ? 13.710 -22.346 -20.945 1.00 91.88 243 ASP A CA 1
ATOM 1831 C C . ASP A 1 243 ? 14.632 -22.105 -22.158 1.00 91.88 243 ASP A C 1
ATOM 1833 O O . ASP A 1 243 ? 15.714 -22.686 -22.233 1.00 91.88 243 ASP A O 1
ATOM 1837 N N . GLN A 1 244 ? 14.255 -21.197 -23.071 1.00 91.62 244 GLN A N 1
ATOM 1838 C CA . GLN A 1 244 ? 15.114 -20.763 -24.183 1.00 91.62 244 GLN A CA 1
ATOM 1839 C C . GLN A 1 244 ? 16.391 -20.068 -23.701 1.00 91.62 244 GLN A C 1
ATOM 1841 O O . GLN A 1 244 ? 17.466 -20.392 -24.198 1.00 91.62 244 GLN A O 1
ATOM 1846 N N . LEU A 1 245 ? 16.288 -19.141 -22.740 1.00 91.50 245 LEU A N 1
ATOM 1847 C CA . LEU A 1 245 ? 17.454 -18.439 -22.197 1.00 91.50 245 LEU A CA 1
ATOM 1848 C C . LEU A 1 245 ? 18.418 -19.408 -21.505 1.00 91.50 245 LEU A C 1
ATOM 1850 O O . LEU A 1 245 ? 19.619 -19.315 -21.711 1.00 91.50 245 LEU A O 1
ATOM 1854 N N . TRP A 1 246 ? 17.907 -20.358 -20.720 1.00 87.38 246 TRP A N 1
ATOM 1855 C CA . TRP A 1 246 ? 18.743 -21.339 -20.013 1.00 87.38 246 TRP A CA 1
ATOM 1856 C C . TRP A 1 246 ? 19.372 -22.396 -20.928 1.00 87.38 246 TRP A C 1
ATOM 1858 O O . TRP A 1 246 ? 20.335 -23.049 -20.526 1.00 87.38 246 TRP A O 1
ATOM 1868 N N . ALA A 1 247 ? 18.824 -22.599 -22.128 1.00 89.00 247 ALA A N 1
ATOM 1869 C CA . ALA A 1 247 ? 19.408 -23.476 -23.137 1.00 89.00 247 ALA A CA 1
ATOM 1870 C C . ALA A 1 247 ? 20.540 -22.800 -23.933 1.00 89.00 247 ALA A C 1
ATOM 1872 O O . ALA A 1 247 ? 21.298 -23.502 -24.605 1.00 89.00 247 ALA A O 1
ATOM 1873 N N . ASP A 1 248 ? 20.649 -21.470 -23.873 1.00 87.56 248 ASP A N 1
ATOM 1874 C CA . ASP A 1 248 ? 21.675 -20.699 -24.571 1.00 87.56 248 ASP A CA 1
ATOM 1875 C C . ASP A 1 248 ? 22.963 -20.626 -23.723 1.00 87.56 248 ASP A C 1
ATOM 1877 O O . ASP A 1 248 ? 22.963 -19.997 -22.663 1.00 87.56 248 ASP A O 1
ATOM 1881 N N . PRO A 1 249 ? 24.074 -21.263 -24.146 1.00 85.62 249 PRO A N 1
ATOM 1882 C CA . PRO A 1 249 ? 25.318 -21.265 -23.378 1.00 85.62 249 PRO A CA 1
ATOM 1883 C C . PRO A 1 249 ? 26.027 -19.902 -23.366 1.00 85.62 249 PRO A C 1
ATOM 1885 O O . PRO A 1 249 ? 26.939 -19.715 -22.562 1.00 85.62 249 PRO A O 1
ATOM 1888 N N . ASP A 1 250 ? 25.638 -18.972 -24.244 1.00 85.75 250 ASP A N 1
ATOM 1889 C CA . ASP A 1 250 ? 26.265 -17.653 -24.360 1.00 85.75 250 ASP A CA 1
ATOM 1890 C C . ASP A 1 250 ? 25.608 -16.606 -23.431 1.00 85.75 250 ASP A C 1
ATOM 1892 O O . ASP A 1 250 ? 26.084 -15.468 -23.348 1.00 85.75 250 ASP A O 1
ATOM 1896 N N . ILE A 1 251 ? 24.518 -16.961 -22.730 1.00 86.38 251 ILE A N 1
ATOM 1897 C CA . ILE A 1 251 ? 23.714 -16.036 -21.919 1.00 86.38 251 ILE A CA 1
ATOM 1898 C C . ILE A 1 251 ? 23.563 -16.554 -20.484 1.00 86.38 251 ILE A C 1
ATOM 1900 O O . ILE A 1 251 ? 22.820 -17.492 -20.215 1.00 86.38 251 ILE A O 1
ATOM 1904 N N . ASP A 1 252 ? 24.190 -15.864 -19.529 1.00 83.88 252 ASP A N 1
ATOM 1905 C CA . ASP A 1 252 ? 24.045 -16.167 -18.102 1.00 83.88 252 ASP A CA 1
ATOM 1906 C C . ASP A 1 252 ? 22.865 -15.399 -17.474 1.00 83.88 252 ASP A C 1
ATOM 1908 O O . ASP A 1 252 ? 22.910 -14.166 -17.419 1.00 83.88 252 ASP A O 1
ATOM 1912 N N . PRO A 1 253 ? 21.835 -16.079 -16.931 1.00 87.19 253 PRO A N 1
ATOM 1913 C CA . PRO A 1 253 ? 20.713 -15.416 -16.278 1.00 87.19 253 PRO A CA 1
ATOM 1914 C C . PRO A 1 253 ? 21.146 -14.579 -15.070 1.00 87.19 253 PRO A C 1
ATOM 1916 O O . PRO A 1 253 ? 21.807 -15.054 -14.141 1.00 87.19 253 PRO A O 1
ATOM 1919 N N . ASP A 1 254 ? 20.705 -13.323 -15.042 1.00 89.69 254 ASP A N 1
ATOM 1920 C CA . ASP A 1 254 ? 21.001 -12.407 -13.946 1.00 89.69 254 ASP A CA 1
ATOM 1921 C C . ASP A 1 254 ? 19.982 -12.517 -12.796 1.00 89.69 254 ASP A C 1
ATOM 1923 O O . ASP A 1 254 ? 18.963 -13.211 -12.863 1.00 89.69 254 ASP A O 1
ATOM 1927 N N . ARG A 1 255 ? 20.225 -11.775 -11.708 1.00 91.00 255 ARG A N 1
ATOM 1928 C CA . ARG A 1 255 ? 19.308 -11.737 -10.554 1.00 91.00 255 ARG A CA 1
ATOM 1929 C C . ARG A 1 255 ? 17.879 -11.337 -10.940 1.00 91.00 255 ARG A C 1
ATOM 1931 O O . ARG A 1 255 ? 16.938 -11.750 -10.272 1.00 91.00 255 ARG A O 1
ATOM 1938 N N . TYR A 1 256 ? 17.708 -10.490 -11.954 1.00 91.81 256 TYR A N 1
ATOM 1939 C CA . TYR A 1 256 ? 16.389 -10.017 -12.354 1.00 91.81 256 TYR A CA 1
ATOM 1940 C C . TYR A 1 256 ? 15.639 -11.117 -13.111 1.00 91.81 256 TYR A C 1
ATOM 1942 O O . TYR A 1 256 ? 14.486 -11.390 -12.780 1.00 91.81 256 TYR A O 1
ATOM 1950 N N . THR A 1 257 ? 16.342 -11.835 -13.989 1.00 92.69 257 THR A N 1
ATOM 1951 C CA . THR A 1 257 ? 15.849 -13.030 -14.686 1.00 92.69 257 THR A CA 1
ATOM 1952 C C . THR A 1 257 ? 15.360 -14.080 -13.691 1.00 92.69 257 THR A C 1
ATOM 1954 O O . THR A 1 257 ? 14.224 -14.547 -13.776 1.00 92.69 257 THR A O 1
ATOM 1957 N N . ILE A 1 258 ? 16.185 -14.390 -12.682 1.00 94.00 258 ILE A N 1
ATOM 1958 C CA . ILE A 1 258 ? 15.829 -15.332 -11.611 1.00 94.00 258 ILE A CA 1
ATOM 1959 C C . ILE A 1 258 ? 14.552 -14.876 -10.907 1.00 94.00 258 ILE A C 1
ATOM 1961 O O . ILE A 1 258 ? 13.648 -15.681 -10.709 1.00 94.00 258 ILE A O 1
ATOM 1965 N N . ASN A 1 259 ? 14.449 -13.589 -10.558 1.00 93.88 259 ASN A N 1
ATOM 1966 C CA . ASN A 1 259 ? 13.283 -13.056 -9.857 1.00 93.88 259 ASN A CA 1
ATOM 1967 C C . ASN A 1 259 ? 11.991 -13.153 -10.689 1.00 93.88 259 ASN A C 1
ATOM 1969 O O . ASN A 1 259 ? 10.943 -13.468 -10.126 1.00 93.88 259 ASN A O 1
ATOM 1973 N N . LEU A 1 260 ? 12.063 -12.913 -12.004 1.00 92.56 260 LEU A N 1
ATOM 1974 C CA . LEU A 1 260 ? 10.928 -13.071 -12.922 1.00 92.56 260 LEU A CA 1
ATOM 1975 C C . LEU A 1 260 ? 10.489 -14.538 -13.057 1.00 92.56 260 LEU A C 1
ATOM 1977 O O . LEU A 1 260 ? 9.300 -14.806 -13.212 1.00 92.56 260 LEU A O 1
ATOM 1981 N N . ALA A 1 261 ? 11.426 -15.484 -12.954 1.00 93.06 261 ALA A N 1
ATOM 1982 C CA . ALA A 1 261 ? 11.154 -16.913 -13.095 1.00 93.06 261 ALA A CA 1
ATOM 1983 C C . ALA A 1 261 ? 10.473 -17.556 -11.872 1.00 93.06 261 ALA A C 1
ATOM 1985 O O . ALA A 1 261 ? 9.844 -18.605 -12.014 1.00 93.06 261 ALA A O 1
ATOM 1986 N N . LEU A 1 262 ? 10.565 -16.950 -10.678 1.00 92.88 262 LEU A N 1
ATOM 1987 C CA . LEU A 1 262 ? 10.117 -17.581 -9.424 1.00 92.88 262 LEU A CA 1
ATOM 1988 C C . LEU A 1 262 ? 8.633 -17.958 -9.429 1.00 92.88 262 LEU A C 1
ATOM 1990 O O . LEU A 1 262 ? 8.297 -19.110 -9.168 1.00 92.88 262 LEU A O 1
ATOM 1994 N N . VAL A 1 263 ? 7.750 -16.997 -9.709 1.00 90.25 263 VAL A N 1
ATOM 1995 C CA . VAL A 1 263 ? 6.293 -17.211 -9.641 1.00 90.25 263 VAL A CA 1
ATOM 1996 C C . VAL A 1 263 ? 5.803 -18.151 -10.751 1.00 90.25 263 VAL A C 1
ATOM 1998 O O . VAL A 1 263 ? 5.136 -19.132 -10.420 1.00 90.25 263 VAL A O 1
ATOM 2001 N N . PRO A 1 264 ? 6.186 -17.962 -12.033 1.00 91.44 264 PRO A N 1
ATOM 2002 C CA . PRO A 1 264 ? 5.764 -18.862 -13.108 1.00 91.44 264 PRO A CA 1
ATOM 2003 C C . PRO A 1 264 ? 6.202 -20.310 -12.877 1.00 91.44 264 PRO A C 1
ATOM 2005 O O . PRO A 1 264 ? 5.398 -21.231 -13.013 1.00 91.44 264 PRO A O 1
ATOM 2008 N N . PHE A 1 265 ? 7.458 -20.534 -12.472 1.00 92.19 265 PHE A N 1
ATOM 2009 C CA . PHE A 1 265 ? 7.938 -21.882 -12.163 1.00 92.19 265 PHE A CA 1
ATOM 2010 C C . PHE A 1 265 ? 7.250 -22.488 -10.950 1.00 92.19 265 PHE A C 1
ATOM 2012 O O . PHE A 1 265 ? 7.009 -23.696 -10.939 1.00 92.19 265 PHE A O 1
ATOM 2019 N N . PHE A 1 266 ? 6.903 -21.677 -9.950 1.00 88.88 266 PHE A N 1
ATOM 2020 C CA . PHE A 1 266 ? 6.202 -22.174 -8.778 1.00 88.88 266 PHE A CA 1
ATOM 2021 C C . PHE A 1 266 ? 4.796 -22.660 -9.148 1.00 88.88 266 PHE A C 1
ATOM 2023 O O . PHE A 1 266 ? 4.448 -23.796 -8.821 1.00 88.88 266 PHE A O 1
ATOM 2030 N N . HIS A 1 267 ? 4.031 -21.859 -9.898 1.00 87.75 267 HIS A N 1
ATOM 2031 C CA . HIS A 1 267 ? 2.703 -22.245 -10.390 1.00 87.75 267 HIS A CA 1
ATOM 2032 C C . HIS A 1 267 ? 2.758 -23.445 -11.347 1.00 87.75 267 HIS A C 1
ATOM 2034 O O . HIS A 1 267 ? 1.877 -24.300 -11.317 1.00 87.75 267 HIS A O 1
ATOM 2040 N N . ALA A 1 268 ? 3.824 -23.569 -12.142 1.00 88.06 268 ALA A N 1
ATOM 2041 C CA . ALA A 1 268 ? 4.056 -24.728 -13.005 1.00 88.06 268 ALA A CA 1
ATOM 2042 C C . ALA A 1 268 ? 4.565 -25.981 -12.265 1.00 88.06 268 ALA A C 1
ATOM 2044 O O . ALA A 1 268 ? 4.891 -26.977 -12.910 1.00 88.06 268 ALA A O 1
ATOM 2045 N N . GLY A 1 269 ? 4.686 -25.945 -10.933 1.00 86.75 269 GLY A N 1
ATOM 2046 C CA . GLY A 1 269 ? 5.171 -27.071 -10.131 1.00 86.75 269 GLY A CA 1
ATOM 2047 C C . GLY A 1 269 ? 6.665 -27.375 -10.302 1.00 86.75 269 GLY A C 1
ATOM 2048 O O . GLY A 1 269 ? 7.150 -28.384 -9.796 1.00 86.75 269 GLY A O 1
ATOM 2049 N N . ARG A 1 270 ? 7.433 -26.500 -10.962 1.00 90.00 270 ARG A N 1
ATOM 2050 C CA . ARG A 1 270 ? 8.872 -26.659 -11.235 1.00 90.00 270 ARG A CA 1
ATOM 2051 C C . ARG A 1 270 ? 9.740 -26.227 -10.040 1.00 90.00 270 ARG A C 1
ATOM 2053 O O . ARG A 1 270 ? 10.719 -25.495 -10.196 1.00 90.00 270 ARG A O 1
ATOM 2060 N N . ARG A 1 271 ? 9.399 -26.677 -8.826 1.00 88.19 271 ARG A N 1
ATOM 2061 C CA . ARG A 1 271 ? 10.113 -26.300 -7.587 1.00 88.19 271 ARG A CA 1
ATOM 2062 C C . ARG A 1 271 ? 11.587 -26.712 -7.601 1.00 88.19 271 ARG A C 1
ATOM 2064 O O . ARG A 1 271 ? 12.429 -25.937 -7.155 1.00 88.19 271 ARG A O 1
ATOM 2071 N N . ASP A 1 272 ? 11.904 -27.870 -8.176 1.00 86.94 272 ASP A N 1
ATOM 2072 C CA . ASP A 1 272 ? 13.285 -28.358 -8.286 1.00 86.94 272 ASP A CA 1
ATOM 2073 C C . ASP A 1 272 ? 14.157 -27.436 -9.148 1.00 86.94 272 ASP A C 1
ATOM 2075 O O . ASP A 1 272 ? 15.313 -27.174 -8.811 1.00 86.94 272 ASP A O 1
ATOM 2079 N N . PHE A 1 273 ? 13.588 -26.867 -10.217 1.00 87.62 273 PHE A N 1
ATOM 2080 C CA . PHE A 1 273 ? 14.276 -25.881 -11.053 1.00 87.62 273 PHE A CA 1
ATOM 2081 C C . PHE A 1 273 ? 14.535 -24.585 -10.296 1.00 87.62 273 PHE A C 1
ATOM 2083 O O . PHE A 1 273 ? 15.652 -24.071 -10.351 1.00 87.62 273 PHE A O 1
ATOM 2090 N N . ILE A 1 274 ? 13.549 -24.089 -9.537 1.00 90.06 274 ILE A N 1
ATOM 2091 C CA . ILE A 1 274 ? 13.756 -22.934 -8.651 1.00 90.06 274 ILE A CA 1
ATOM 2092 C C . ILE A 1 274 ? 14.900 -23.226 -7.681 1.00 90.06 274 ILE A C 1
ATOM 2094 O O . ILE A 1 274 ? 15.783 -22.390 -7.487 1.00 90.06 274 ILE A O 1
ATOM 2098 N N . TRP A 1 275 ? 14.916 -24.424 -7.097 1.00 90.12 275 TRP A N 1
ATOM 2099 C CA . TRP A 1 275 ? 15.924 -24.794 -6.117 1.00 90.12 275 TRP A CA 1
ATOM 2100 C C . TRP A 1 275 ? 17.329 -24.869 -6.713 1.00 90.12 275 TRP A C 1
ATOM 2102 O O . TRP A 1 275 ? 18.264 -24.280 -6.165 1.00 90.12 275 TRP A O 1
ATOM 2112 N N . SER A 1 276 ? 17.464 -25.510 -7.874 1.00 88.81 276 SER A N 1
ATOM 2113 C CA . SER A 1 276 ? 18.710 -25.542 -8.640 1.00 88.81 276 SER A CA 1
ATOM 2114 C C . SER A 1 276 ? 19.185 -24.129 -8.996 1.00 88.81 276 SER A C 1
ATOM 2116 O O . SER A 1 276 ? 20.326 -23.769 -8.712 1.00 88.81 276 SER A O 1
ATOM 2118 N N . MET A 1 277 ? 18.289 -23.286 -9.517 1.00 90.75 277 MET A N 1
ATOM 2119 C CA . MET A 1 277 ? 18.588 -21.910 -9.919 1.00 90.75 277 MET A CA 1
ATOM 2120 C C . MET A 1 277 ? 19.089 -21.057 -8.746 1.00 90.75 277 MET A C 1
ATOM 2122 O O . MET A 1 277 ? 20.138 -20.415 -8.844 1.00 90.75 277 MET A O 1
ATOM 2126 N N . LEU A 1 278 ? 18.380 -21.076 -7.614 1.00 92.00 278 LEU A N 1
ATOM 2127 C CA . LEU A 1 278 ? 18.786 -20.336 -6.419 1.00 92.00 278 LEU A CA 1
ATOM 2128 C C . LEU A 1 278 ? 20.108 -20.866 -5.848 1.00 92.00 278 LEU A C 1
ATOM 2130 O O . LEU A 1 278 ? 20.945 -20.075 -5.408 1.00 92.00 278 LEU A O 1
ATOM 2134 N N . LYS A 1 279 ? 20.320 -22.189 -5.876 1.00 89.31 279 LYS A N 1
ATOM 2135 C CA . LYS A 1 279 ? 21.555 -22.827 -5.404 1.00 89.31 279 LYS A CA 1
ATOM 2136 C C . LYS A 1 279 ? 22.749 -22.434 -6.267 1.00 89.31 279 LYS A C 1
ATOM 2138 O O . LYS A 1 279 ? 23.775 -22.055 -5.704 1.00 89.31 279 LYS A O 1
ATOM 2143 N N . THR A 1 280 ? 22.608 -22.463 -7.590 1.00 88.69 280 THR A N 1
ATOM 2144 C CA . THR A 1 280 ? 23.648 -22.030 -8.530 1.00 88.69 280 THR A CA 1
ATOM 2145 C C . THR A 1 280 ? 23.977 -20.555 -8.322 1.00 88.69 280 THR A C 1
ATOM 2147 O O . THR A 1 280 ? 25.136 -20.221 -8.087 1.00 88.69 280 THR A O 1
ATOM 2150 N N . PHE A 1 281 ? 22.967 -19.675 -8.283 1.00 89.44 281 PHE A N 1
ATOM 2151 C CA . PHE A 1 281 ? 23.181 -18.247 -8.024 1.00 89.44 281 PHE A CA 1
ATOM 2152 C C . PHE A 1 281 ? 23.917 -18.005 -6.703 1.00 89.44 281 PHE A C 1
ATOM 2154 O O . PHE A 1 281 ? 24.864 -17.214 -6.641 1.00 89.44 281 PHE A O 1
ATOM 2161 N N . TYR A 1 282 ? 23.497 -18.704 -5.647 1.00 87.62 282 TYR A N 1
ATOM 2162 C CA . TYR A 1 282 ? 24.134 -18.624 -4.345 1.00 87.62 282 TYR A CA 1
ATOM 2163 C C . TYR A 1 282 ? 25.597 -19.076 -4.412 1.00 87.62 282 TYR A C 1
ATOM 2165 O O . TYR A 1 282 ? 26.472 -18.342 -3.967 1.00 87.62 282 TYR A O 1
ATOM 2173 N N . GLN A 1 283 ? 25.884 -20.254 -4.973 1.00 84.44 283 GLN A N 1
ATOM 2174 C CA . GLN A 1 283 ? 27.238 -20.814 -5.023 1.00 84.44 283 GLN A CA 1
ATOM 2175 C C . GLN A 1 283 ? 28.189 -19.931 -5.836 1.00 84.44 283 GLN A C 1
ATOM 2177 O O . GLN A 1 283 ? 29.291 -19.640 -5.369 1.00 84.44 283 GLN A O 1
ATOM 2182 N N . THR A 1 284 ? 27.746 -19.431 -6.992 1.00 84.62 284 THR A N 1
ATOM 2183 C CA . THR A 1 284 ? 28.542 -18.541 -7.848 1.00 84.62 284 THR A CA 1
ATOM 2184 C C . THR A 1 284 ? 28.923 -17.246 -7.125 1.00 84.62 284 THR A C 1
ATOM 2186 O O . THR A 1 284 ? 30.072 -16.812 -7.186 1.00 84.62 284 THR A O 1
ATOM 2189 N N . ASN A 1 285 ? 27.992 -16.639 -6.383 1.00 83.19 285 ASN A N 1
ATOM 2190 C CA . ASN A 1 285 ? 28.210 -15.323 -5.773 1.00 83.19 285 ASN A CA 1
ATOM 2191 C C . ASN A 1 285 ? 28.765 -15.381 -4.341 1.00 83.19 285 ASN A C 1
ATOM 2193 O O . ASN A 1 285 ? 29.526 -14.498 -3.938 1.00 83.19 285 ASN A O 1
ATOM 2197 N N . ALA A 1 286 ? 28.423 -16.409 -3.564 1.00 73.88 286 ALA A N 1
ATOM 2198 C CA . ALA A 1 286 ? 28.942 -16.593 -2.212 1.00 73.88 286 ALA A CA 1
ATOM 2199 C C . ALA A 1 286 ? 30.433 -16.960 -2.232 1.00 73.88 286 ALA A C 1
ATOM 2201 O O . ALA A 1 286 ? 31.197 -16.414 -1.438 1.00 73.88 286 ALA A O 1
ATOM 2202 N N . ASN A 1 287 ? 30.866 -17.803 -3.180 1.00 69.25 287 ASN A N 1
ATOM 2203 C CA . ASN A 1 287 ? 32.282 -18.153 -3.348 1.00 69.25 287 ASN A CA 1
ATOM 2204 C C . ASN A 1 287 ? 33.139 -16.943 -3.763 1.00 69.25 287 ASN A C 1
ATOM 2206 O O . ASN A 1 287 ? 34.320 -16.882 -3.438 1.00 69.25 287 ASN A O 1
ATOM 2210 N N . ALA A 1 288 ? 32.534 -15.950 -4.420 1.00 66.56 288 ALA A N 1
ATOM 2211 C CA . ALA A 1 288 ? 33.177 -14.693 -4.796 1.00 66.56 288 ALA A CA 1
ATOM 2212 C C . ALA A 1 288 ? 33.209 -13.641 -3.661 1.00 66.56 288 ALA A C 1
ATOM 2214 O O . ALA A 1 288 ? 33.493 -12.474 -3.921 1.00 66.56 288 ALA A O 1
ATOM 2215 N N . ASN A 1 289 ? 32.894 -14.012 -2.409 1.00 70.94 289 ASN A N 1
ATOM 2216 C CA . ASN A 1 289 ? 32.765 -13.107 -1.252 1.00 70.94 289 ASN A CA 1
ATOM 2217 C C . ASN A 1 289 ? 31.728 -11.970 -1.426 1.00 70.94 289 ASN A C 1
ATOM 2219 O O . ASN A 1 289 ? 31.746 -10.984 -0.685 1.00 70.94 289 ASN A O 1
ATOM 2223 N N . ASN A 1 290 ? 30.756 -12.115 -2.336 1.00 80.31 290 ASN A N 1
ATOM 2224 C CA . ASN A 1 290 ? 29.720 -11.108 -2.598 1.00 80.31 290 ASN A CA 1
ATOM 2225 C C . ASN A 1 290 ? 28.493 -11.259 -1.676 1.00 80.31 290 ASN A C 1
ATOM 2227 O O . ASN A 1 290 ? 27.345 -11.247 -2.126 1.00 80.31 290 ASN A O 1
ATOM 2231 N N . SER A 1 291 ? 28.709 -11.365 -0.361 1.00 79.31 291 SER A N 1
ATOM 2232 C CA . SER A 1 291 ? 27.637 -11.599 0.628 1.00 79.31 291 SER A CA 1
ATOM 2233 C C . SER A 1 291 ? 26.515 -10.549 0.584 1.00 79.31 291 SER A C 1
ATOM 2235 O O . SER A 1 291 ? 25.340 -10.888 0.714 1.00 79.31 291 SER A O 1
ATOM 2237 N N . LYS A 1 292 ? 26.855 -9.279 0.321 1.00 84.38 292 LYS A N 1
ATOM 2238 C CA . LYS A 1 292 ? 25.878 -8.185 0.163 1.00 84.38 292 LYS A CA 1
ATOM 2239 C C . LYS A 1 292 ? 24.972 -8.371 -1.055 1.00 84.38 292 LYS A C 1
ATOM 2241 O O . LYS A 1 292 ? 23.778 -8.098 -0.964 1.00 84.38 292 LYS A O 1
ATOM 2246 N N . LEU A 1 293 ? 25.528 -8.831 -2.178 1.00 86.94 293 LEU A N 1
ATOM 2247 C CA . LEU A 1 293 ? 24.759 -9.094 -3.396 1.00 86.94 293 LEU A CA 1
ATOM 2248 C C . LEU A 1 293 ? 23.794 -10.259 -3.172 1.00 86.94 293 LEU A C 1
ATOM 2250 O O . LEU A 1 293 ? 22.620 -10.134 -3.507 1.00 86.94 293 LEU A O 1
ATOM 2254 N N . VAL A 1 294 ? 24.278 -11.343 -2.554 1.00 88.12 294 VAL A N 1
ATOM 2255 C CA . VAL A 1 294 ? 23.453 -12.506 -2.197 1.00 88.12 294 VAL A CA 1
ATOM 2256 C C . VAL A 1 294 ? 22.310 -12.075 -1.281 1.00 88.12 294 VAL A C 1
ATOM 2258 O O . VAL A 1 294 ? 21.154 -12.309 -1.614 1.00 88.12 294 VAL A O 1
ATOM 2261 N N . SER A 1 295 ? 22.600 -11.360 -0.189 1.00 88.94 295 SER A N 1
ATOM 2262 C CA . SER A 1 295 ? 21.558 -10.861 0.717 1.00 88.94 295 SER A CA 1
ATOM 2263 C C . SER A 1 295 ? 20.535 -9.991 -0.020 1.00 88.94 295 SER A C 1
ATOM 2265 O O . SER A 1 295 ? 19.342 -10.255 0.061 1.00 88.94 295 SER A O 1
ATOM 2267 N N . SER A 1 296 ? 20.974 -8.999 -0.802 1.00 90.44 296 SER A N 1
ATOM 2268 C CA . SER A 1 296 ? 20.057 -8.108 -1.527 1.00 90.44 296 SER A CA 1
ATOM 2269 C C . SER A 1 296 ? 19.216 -8.832 -2.585 1.00 90.44 296 SER A C 1
ATOM 2271 O O . SER A 1 296 ? 18.079 -8.425 -2.824 1.00 90.44 296 SER A O 1
ATOM 2273 N N . ALA A 1 297 ? 19.759 -9.856 -3.246 1.00 91.88 297 ALA A N 1
ATOM 2274 C CA . ALA A 1 297 ? 19.025 -10.642 -4.233 1.00 91.88 297 ALA A CA 1
ATOM 2275 C C . ALA A 1 297 ? 17.964 -11.517 -3.556 1.00 91.88 297 ALA A C 1
ATOM 2277 O O . ALA A 1 297 ? 16.804 -11.493 -3.958 1.00 91.88 297 ALA A O 1
ATOM 2278 N N . PHE A 1 298 ? 18.323 -12.206 -2.470 1.00 94.12 298 PHE A N 1
ATOM 2279 C CA . PHE A 1 298 ? 17.376 -13.013 -1.703 1.00 94.12 298 PHE A CA 1
ATOM 2280 C C . PHE A 1 298 ? 16.297 -12.170 -1.012 1.00 94.12 298 PHE A C 1
ATOM 2282 O O . PHE A 1 298 ? 15.158 -12.619 -0.937 1.00 94.12 298 PHE A O 1
ATOM 2289 N N . GLU A 1 299 ? 16.579 -10.930 -0.598 1.00 94.31 299 GLU A N 1
ATOM 2290 C CA . GLU A 1 299 ? 15.527 -9.987 -0.186 1.00 94.31 299 GLU A CA 1
ATOM 2291 C C . GLU A 1 299 ? 14.480 -9.781 -1.292 1.00 94.31 299 GLU A C 1
ATOM 2293 O O . GLU A 1 299 ? 13.281 -9.799 -1.010 1.00 94.31 299 GLU A O 1
ATOM 2298 N N . ALA A 1 300 ? 14.909 -9.614 -2.548 1.00 94.44 300 ALA A N 1
ATOM 2299 C CA . ALA A 1 300 ? 13.995 -9.472 -3.679 1.00 94.44 300 ALA A CA 1
ATOM 2300 C C . ALA A 1 300 ? 13.235 -10.778 -3.961 1.00 94.44 300 ALA A C 1
ATOM 2302 O O . ALA A 1 300 ? 12.011 -10.744 -4.070 1.00 94.44 300 ALA A O 1
ATOM 2303 N N . PHE A 1 301 ? 13.933 -11.919 -3.984 1.00 96.00 301 PHE A N 1
ATOM 2304 C CA . PHE A 1 301 ? 13.334 -13.234 -4.237 1.00 96.00 301 PHE A CA 1
ATOM 2305 C C . PHE A 1 301 ? 12.258 -13.583 -3.204 1.00 96.00 301 PHE A C 1
ATOM 2307 O O . PHE A 1 301 ? 11.133 -13.930 -3.564 1.00 96.00 301 PHE A O 1
ATOM 2314 N N . LEU A 1 302 ? 12.574 -13.428 -1.914 1.00 96.31 302 LEU A N 1
ATOM 2315 C CA . LEU A 1 302 ? 11.634 -13.676 -0.821 1.00 96.31 302 LEU A CA 1
ATOM 2316 C C . LEU A 1 302 ? 10.441 -12.725 -0.891 1.00 96.31 302 LEU A C 1
ATOM 2318 O O . LEU A 1 302 ? 9.308 -13.150 -0.684 1.00 96.31 302 LEU A O 1
ATOM 2322 N N . ASN A 1 303 ? 10.671 -11.448 -1.205 1.00 95.75 303 ASN A N 1
ATOM 2323 C CA . ASN A 1 303 ? 9.584 -10.488 -1.344 1.00 95.75 303 ASN A CA 1
ATOM 2324 C C . ASN A 1 303 ? 8.655 -10.842 -2.519 1.00 95.75 303 ASN A C 1
ATOM 2326 O O . ASN A 1 303 ? 7.443 -10.759 -2.355 1.00 95.75 303 ASN A O 1
ATOM 2330 N N . THR A 1 304 ? 9.188 -11.281 -3.661 1.00 93.75 304 THR A N 1
ATOM 2331 C CA . THR A 1 304 ? 8.392 -11.733 -4.816 1.00 93.75 304 THR A CA 1
ATOM 2332 C C . THR A 1 304 ? 7.522 -12.948 -4.471 1.00 93.75 304 THR A C 1
ATOM 2334 O O . THR A 1 304 ? 6.322 -12.951 -4.755 1.00 93.75 304 THR A O 1
ATOM 2337 N N . LEU A 1 305 ? 8.089 -13.948 -3.787 1.00 93.31 305 LEU A N 1
ATOM 2338 C CA . LEU A 1 305 ? 7.344 -15.125 -3.321 1.00 93.31 305 LEU A CA 1
ATOM 2339 C C . LEU A 1 305 ? 6.265 -14.751 -2.290 1.00 93.31 305 LEU A C 1
ATOM 2341 O O . LEU A 1 305 ? 5.113 -15.152 -2.405 1.00 93.31 305 LEU A O 1
ATOM 2345 N N . VAL A 1 306 ? 6.586 -13.897 -1.315 1.00 92.75 306 VAL A N 1
ATOM 2346 C CA . VAL A 1 306 ? 5.606 -13.446 -0.312 1.00 92.75 306 VAL A CA 1
ATOM 2347 C C . VAL A 1 306 ? 4.487 -12.605 -0.938 1.00 92.75 306 VAL A C 1
ATOM 2349 O O . VAL A 1 306 ? 3.331 -12.721 -0.536 1.00 92.75 306 VAL A O 1
ATOM 2352 N N . GLN A 1 307 ? 4.796 -11.751 -1.917 1.00 89.50 307 GLN A N 1
ATOM 2353 C CA . GLN A 1 307 ? 3.790 -10.930 -2.601 1.00 89.50 307 GLN A CA 1
ATOM 2354 C C . GLN A 1 307 ? 2.843 -11.747 -3.488 1.00 89.50 307 GLN A C 1
ATOM 2356 O O . GLN A 1 307 ? 1.708 -11.316 -3.682 1.00 89.50 307 GLN A O 1
ATOM 2361 N N . SER A 1 308 ? 3.282 -12.909 -3.980 1.00 85.88 308 SER A N 1
ATOM 2362 C CA . SER A 1 308 ? 2.437 -13.860 -4.718 1.00 85.88 308 SER A CA 1
ATOM 2363 C C . SER A 1 308 ? 1.603 -14.773 -3.810 1.00 85.88 308 SER A C 1
ATOM 2365 O O . SER A 1 308 ? 0.724 -15.464 -4.307 1.00 85.88 308 SER A O 1
ATOM 2367 N N . GLY A 1 309 ? 1.803 -14.718 -2.488 1.00 86.31 309 GLY A N 1
ATOM 2368 C CA . GLY A 1 309 ? 1.082 -15.541 -1.507 1.00 86.31 309 GLY A CA 1
ATOM 2369 C C . GLY A 1 309 ? 1.860 -16.768 -1.024 1.00 86.31 309 GLY A C 1
ATOM 2370 O O . GLY A 1 309 ? 1.432 -17.428 -0.081 1.00 86.31 309 GLY A O 1
ATOM 2371 N N . GLU A 1 310 ? 3.047 -17.022 -1.575 1.00 88.81 310 GLU A N 1
ATOM 2372 C CA . GLU A 1 310 ? 3.855 -18.222 -1.324 1.00 88.81 310 GLU A CA 1
ATOM 2373 C C . GLU A 1 310 ? 4.802 -18.064 -0.124 1.00 88.81 310 GLU A C 1
ATOM 2375 O O . GLU A 1 310 ? 6.025 -18.223 -0.214 1.00 88.81 310 GLU A O 1
ATOM 2380 N N . VAL A 1 311 ? 4.230 -17.722 1.035 1.00 92.44 311 VAL A N 1
ATOM 2381 C CA . VAL A 1 311 ? 4.985 -17.418 2.265 1.00 92.44 311 VAL A CA 1
ATOM 2382 C C . VAL A 1 311 ? 5.730 -18.645 2.803 1.00 92.44 311 VAL A C 1
ATOM 2384 O O . VAL A 1 311 ? 6.879 -18.521 3.232 1.00 92.44 311 VAL A O 1
ATOM 2387 N N . ASP A 1 312 ? 5.116 -19.829 2.746 1.00 89.56 312 ASP A N 1
ATOM 2388 C CA . ASP A 1 312 ? 5.726 -21.070 3.242 1.00 89.56 312 ASP A CA 1
ATOM 2389 C C . ASP A 1 312 ? 6.940 -21.476 2.393 1.00 89.56 312 ASP A C 1
ATOM 2391 O O . ASP A 1 312 ? 8.009 -21.771 2.930 1.00 89.56 312 ASP A O 1
ATOM 2395 N N . PHE A 1 313 ? 6.831 -21.387 1.066 1.00 91.25 313 PHE A N 1
ATOM 2396 C CA . PHE A 1 313 ? 7.961 -21.661 0.181 1.00 91.25 313 PHE A CA 1
ATOM 2397 C C . PHE A 1 313 ? 9.077 -20.619 0.340 1.00 91.25 313 PHE A C 1
ATOM 2399 O O . PHE A 1 313 ? 10.255 -20.971 0.429 1.00 91.25 313 PHE A O 1
ATOM 2406 N N . ALA A 1 314 ? 8.730 -19.335 0.490 1.00 93.81 314 ALA A N 1
ATOM 2407 C CA . ALA A 1 314 ? 9.708 -18.305 0.842 1.00 93.81 314 ALA A CA 1
ATOM 2408 C C . ALA A 1 314 ? 10.425 -18.635 2.167 1.00 93.81 314 ALA A C 1
ATOM 2410 O O . ALA A 1 314 ? 11.643 -18.467 2.292 1.00 93.81 314 ALA A O 1
ATOM 2411 N N . ARG A 1 315 ? 9.697 -19.158 3.161 1.00 93.38 315 ARG A N 1
ATOM 2412 C CA . ARG A 1 315 ? 10.265 -19.577 4.446 1.00 93.38 315 ARG A CA 1
ATOM 2413 C C . ARG A 1 315 ? 11.215 -20.767 4.305 1.00 93.38 315 ARG A C 1
ATOM 2415 O O . ARG A 1 315 ? 12.233 -20.787 5.010 1.00 93.38 315 ARG A O 1
ATOM 2422 N N . GLU A 1 316 ? 10.910 -21.733 3.443 1.00 91.56 316 GLU A N 1
ATOM 2423 C CA . GLU A 1 316 ? 11.792 -22.864 3.124 1.00 91.56 316 GLU A CA 1
ATOM 2424 C C . GLU A 1 316 ? 13.099 -22.380 2.490 1.00 91.56 316 GLU A C 1
ATOM 2426 O O . GLU A 1 316 ? 14.179 -22.685 3.008 1.00 91.56 316 GLU A O 1
ATOM 2431 N N . VAL A 1 317 ? 13.000 -21.536 1.456 1.00 91.75 317 VAL A N 1
ATOM 2432 C CA . VAL A 1 317 ? 14.150 -20.913 0.781 1.00 91.75 317 VAL A CA 1
ATOM 2433 C C . VAL A 1 317 ? 15.022 -20.159 1.788 1.00 91.75 317 VAL A C 1
ATOM 2435 O O . VAL A 1 317 ? 16.227 -20.402 1.878 1.00 91.75 317 VAL A O 1
ATOM 2438 N N . PHE A 1 318 ? 14.419 -19.294 2.609 1.00 92.88 318 PHE A N 1
ATOM 2439 C CA . PHE A 1 318 ? 15.137 -18.564 3.655 1.00 92.88 318 PHE A CA 1
ATOM 2440 C C . PHE A 1 318 ? 15.859 -19.510 4.626 1.00 92.88 318 PHE A C 1
ATOM 2442 O O . PHE A 1 318 ? 17.036 -19.321 4.936 1.00 92.88 318 PHE A O 1
ATOM 2449 N N . GLY A 1 319 ? 15.171 -20.560 5.081 1.00 89.44 319 GLY A N 1
ATOM 2450 C CA . GLY A 1 319 ? 15.732 -21.524 6.022 1.00 89.44 319 GLY A CA 1
ATOM 2451 C C . GLY A 1 319 ? 16.899 -22.327 5.459 1.00 89.44 319 GLY A C 1
ATOM 2452 O O . GLY A 1 319 ? 17.813 -22.668 6.206 1.00 89.44 319 GLY A O 1
ATOM 2453 N N . ALA A 1 320 ? 16.880 -22.627 4.166 1.00 87.88 320 ALA A N 1
ATOM 2454 C CA . ALA A 1 320 ? 17.918 -23.419 3.530 1.00 87.88 320 ALA A CA 1
ATOM 2455 C C . ALA A 1 320 ? 19.199 -22.614 3.244 1.00 87.88 320 ALA A C 1
ATOM 2457 O O . ALA A 1 320 ? 20.294 -23.165 3.384 1.00 87.88 320 ALA A O 1
ATOM 2458 N N . PHE A 1 321 ? 19.083 -21.322 2.913 1.00 88.19 321 PHE A N 1
ATOM 2459 C CA . PHE A 1 321 ? 20.241 -20.482 2.574 1.00 88.19 321 PHE A CA 1
ATOM 2460 C C . PHE A 1 321 ? 20.821 -19.670 3.739 1.00 88.19 321 PHE A C 1
ATOM 2462 O O . PHE A 1 321 ? 22.018 -19.393 3.723 1.00 88.19 321 PHE A O 1
ATOM 2469 N N . PHE A 1 322 ? 20.021 -19.308 4.750 1.00 87.06 322 PHE A N 1
ATOM 2470 C CA . PHE A 1 322 ? 20.463 -18.384 5.809 1.00 87.06 322 PHE A CA 1
ATOM 2471 C C . PHE A 1 322 ? 20.534 -18.990 7.214 1.00 87.06 322 PHE A C 1
ATOM 2473 O O . PHE A 1 322 ? 21.313 -18.506 8.027 1.00 87.06 322 PHE A O 1
ATOM 2480 N N . LEU A 1 323 ? 19.755 -20.030 7.532 1.00 84.25 323 LEU A N 1
ATOM 2481 C CA . LEU A 1 323 ? 19.694 -20.582 8.898 1.00 84.25 323 LEU A CA 1
ATOM 2482 C C . LEU A 1 323 ? 20.541 -21.843 9.021 1.00 84.25 323 LEU A C 1
ATOM 2484 O O . LEU A 1 323 ? 20.372 -22.742 8.203 1.00 84.25 323 LEU A O 1
ATOM 2488 N N . SER A 1 324 ? 21.401 -21.976 10.031 1.00 67.81 324 SER A N 1
ATOM 2489 C CA . SER A 1 324 ? 22.208 -23.191 10.226 1.00 67.81 324 SER A CA 1
ATOM 2490 C C . SER A 1 324 ? 21.377 -24.345 10.800 1.00 67.81 324 SER A C 1
ATOM 2492 O O . SER A 1 324 ? 20.380 -24.141 11.490 1.00 67.81 324 SER A O 1
ATOM 2494 N N . SER A 1 325 ? 21.800 -25.598 10.579 1.00 55.22 325 SER A N 1
ATOM 2495 C CA . SER A 1 325 ? 21.150 -26.772 11.198 1.00 55.22 325 SER A CA 1
ATOM 2496 C C . SER A 1 325 ? 21.195 -26.733 12.736 1.00 55.22 325 SER A C 1
ATOM 2498 O O . SER A 1 325 ? 20.339 -27.331 13.383 1.00 55.22 325 SER A O 1
ATOM 2500 N N . ARG A 1 326 ? 22.174 -26.014 13.312 1.00 46.31 326 ARG A N 1
ATOM 2501 C CA . ARG A 1 326 ? 22.351 -25.797 14.759 1.00 46.31 326 ARG A CA 1
ATOM 2502 C C . ARG A 1 326 ? 21.326 -24.830 15.364 1.00 46.31 326 ARG A C 1
ATOM 2504 O O . ARG A 1 326 ? 20.897 -25.057 16.488 1.00 46.31 326 ARG A O 1
ATOM 2511 N N . ASP A 1 327 ? 20.842 -23.859 14.591 1.00 50.50 327 ASP A N 1
ATOM 2512 C CA . ASP A 1 327 ? 19.883 -22.834 15.046 1.00 50.50 327 ASP A CA 1
ATOM 2513 C C . ASP A 1 327 ? 18.456 -23.393 15.215 1.00 50.50 327 ASP A C 1
ATOM 2515 O O . ASP A 1 327 ? 17.512 -22.670 15.512 1.00 50.50 327 ASP A O 1
ATOM 2519 N N . ARG A 1 328 ? 18.264 -24.704 15.003 1.00 45.97 328 ARG A N 1
ATOM 2520 C CA . ARG A 1 328 ? 16.964 -25.378 15.140 1.00 45.97 328 ARG A CA 1
ATOM 2521 C C . ARG A 1 328 ? 16.678 -25.885 16.556 1.00 45.97 328 ARG A C 1
ATOM 2523 O O . ARG A 1 328 ? 15.550 -26.309 16.802 1.00 45.97 328 ARG A O 1
ATOM 2530 N N . GLN A 1 329 ? 17.659 -25.898 17.467 1.00 38.50 329 GLN A N 1
ATOM 2531 C CA . GLN A 1 329 ? 17.500 -26.491 18.803 1.00 38.50 329 GLN A CA 1
ATOM 2532 C C . GLN A 1 329 ? 18.343 -25.800 19.890 1.00 38.50 329 GLN A C 1
ATOM 2534 O O . GLN A 1 329 ? 19.289 -26.390 20.415 1.00 38.50 329 GLN A O 1
ATOM 2539 N N . HIS A 1 330 ? 17.952 -24.601 20.330 1.00 38.44 330 HIS A N 1
ATOM 2540 C CA . HIS A 1 330 ? 18.360 -24.106 21.648 1.00 38.44 330 HIS A CA 1
ATOM 2541 C C . HIS A 1 330 ? 17.154 -23.753 22.528 1.00 38.44 330 HIS A C 1
ATOM 2543 O O . HIS A 1 330 ? 16.174 -23.153 22.107 1.00 38.44 330 HIS A O 1
ATOM 2549 N N . LYS A 1 331 ? 17.200 -24.238 23.777 1.00 39.47 331 LYS A N 1
ATOM 2550 C CA . LYS A 1 331 ? 16.169 -24.064 24.808 1.00 39.47 331 LYS A CA 1
ATOM 2551 C C . LYS A 1 331 ? 16.278 -22.658 25.421 1.00 39.47 331 LYS A C 1
ATOM 2553 O O . LYS A 1 331 ? 16.790 -22.511 26.528 1.00 39.47 331 LYS A O 1
ATOM 2558 N N . ARG A 1 332 ? 15.764 -21.637 24.739 1.00 43.41 332 ARG A N 1
ATOM 2559 C CA . ARG A 1 332 ? 15.165 -20.458 25.395 1.00 43.41 332 ARG A CA 1
ATOM 2560 C C . ARG A 1 332 ? 13.638 -20.588 25.285 1.00 43.41 332 ARG A C 1
ATOM 2562 O O . ARG A 1 332 ? 13.152 -21.273 24.392 1.00 43.41 332 ARG A O 1
ATOM 2569 N N . MET A 1 333 ? 12.887 -20.084 26.271 1.00 42.41 333 MET A N 1
ATOM 2570 C CA . MET A 1 333 ? 11.445 -20.353 26.449 1.00 42.41 333 MET A CA 1
ATOM 2571 C C . MET A 1 333 ? 10.640 -20.208 25.141 1.00 42.41 333 MET A C 1
ATOM 2573 O O . MET A 1 333 ? 10.471 -19.111 24.616 1.00 42.41 333 MET A O 1
ATOM 2577 N N . GLN A 1 334 ? 10.126 -21.329 24.628 1.00 45.97 334 GLN A N 1
ATOM 2578 C CA . GLN A 1 334 ? 9.362 -21.393 23.378 1.00 45.97 334 GLN A CA 1
ATOM 2579 C C . GLN A 1 334 ? 7.955 -20.802 23.567 1.00 45.97 334 GLN A C 1
ATOM 2581 O O . GLN A 1 334 ? 7.234 -21.232 24.471 1.00 45.97 334 GLN A O 1
ATOM 2586 N N . MET A 1 335 ? 7.533 -19.877 22.691 1.00 45.91 335 MET A N 1
ATOM 2587 C CA . MET A 1 335 ? 6.165 -19.316 22.706 1.00 45.91 335 MET A CA 1
ATOM 2588 C C . MET A 1 335 ? 5.078 -20.361 22.423 1.00 45.91 335 MET A C 1
ATOM 2590 O O . MET A 1 335 ? 3.934 -20.204 22.842 1.00 45.91 335 MET A O 1
ATOM 2594 N N . THR A 1 336 ? 5.431 -21.476 21.778 1.00 46.69 336 THR A N 1
ATOM 2595 C CA . THR A 1 336 ? 4.506 -22.582 21.484 1.00 46.69 336 THR A CA 1
ATOM 2596 C C . THR A 1 336 ? 3.859 -23.192 22.732 1.00 46.69 336 THR A C 1
ATOM 2598 O O . THR A 1 336 ? 2.797 -23.801 22.624 1.00 46.69 336 THR A O 1
ATOM 2601 N N . ASN A 1 337 ? 4.449 -23.014 23.921 1.00 41.78 337 ASN A N 1
ATOM 2602 C CA . ASN A 1 337 ? 3.908 -23.565 25.163 1.00 41.78 337 ASN A CA 1
ATOM 2603 C C . ASN A 1 337 ? 2.831 -22.691 25.834 1.00 41.78 337 ASN A C 1
ATOM 2605 O O . ASN A 1 337 ? 2.061 -23.238 26.620 1.00 41.78 337 ASN A O 1
ATOM 2609 N N . GLU A 1 338 ? 2.704 -21.398 25.509 1.00 40.53 338 GLU A N 1
ATOM 2610 C CA . GLU A 1 338 ? 1.627 -20.544 26.058 1.00 40.53 338 GLU A CA 1
ATOM 2611 C C . GLU A 1 338 ? 0.279 -20.743 25.329 1.00 40.53 338 GLU A C 1
ATOM 2613 O O . GLU A 1 338 ? -0.775 -20.429 25.872 1.00 40.53 338 GLU A O 1
ATOM 2618 N N . ILE A 1 339 ? 0.278 -21.374 24.146 1.00 42.41 339 ILE A N 1
ATOM 2619 C CA . ILE A 1 339 ? -0.936 -21.674 23.353 1.00 42.41 339 ILE A CA 1
ATOM 2620 C C . ILE A 1 339 ? -1.638 -22.975 23.817 1.00 42.41 339 ILE A C 1
ATOM 2622 O O . ILE A 1 339 ? -2.742 -23.297 23.375 1.00 42.41 339 ILE A O 1
ATOM 2626 N N . LYS A 1 340 ? -1.059 -23.727 24.767 1.00 33.38 340 LYS A N 1
ATOM 2627 C CA . LYS A 1 340 ? -1.606 -25.020 25.232 1.00 33.38 340 LYS A CA 1
ATOM 2628 C C . LYS A 1 340 ? -2.908 -24.948 26.045 1.00 33.38 340 LYS A C 1
ATOM 2630 O O . LYS A 1 340 ? -3.399 -25.991 26.463 1.00 33.38 340 LYS A O 1
ATOM 2635 N N . VAL A 1 341 ? -3.506 -23.774 26.250 1.00 36.59 341 VAL A N 1
ATOM 2636 C CA . VAL A 1 341 ? -4.763 -23.659 27.015 1.00 36.59 341 VAL A CA 1
ATOM 2637 C C . VAL A 1 341 ? -6.018 -23.942 26.164 1.00 36.59 341 VAL A C 1
ATOM 2639 O O . VAL A 1 341 ? -7.084 -24.146 26.733 1.00 36.59 341 VAL A O 1
ATOM 2642 N N . ILE A 1 342 ? -5.928 -24.041 24.826 1.00 35.38 342 ILE A N 1
ATOM 2643 C CA . ILE A 1 342 ? -7.135 -24.167 23.969 1.00 35.38 342 ILE A CA 1
ATOM 2644 C C . ILE A 1 342 ? -7.256 -25.496 23.196 1.00 35.38 342 ILE A C 1
ATOM 2646 O O . ILE A 1 342 ? -8.328 -25.800 22.686 1.00 35.38 342 ILE A O 1
ATOM 2650 N N . THR A 1 343 ? -6.246 -26.370 23.154 1.00 28.45 343 THR A N 1
ATOM 2651 C CA . THR A 1 343 ? -6.367 -27.642 22.408 1.00 28.45 343 THR A CA 1
ATOM 2652 C C . THR A 1 343 ? -6.082 -28.861 23.278 1.00 28.45 343 THR A C 1
ATOM 2654 O O . THR A 1 343 ? -4.948 -29.150 23.653 1.00 28.45 343 THR A O 1
ATOM 2657 N N . ARG A 1 344 ? -7.155 -29.595 23.590 1.00 28.62 344 ARG A N 1
ATOM 2658 C CA . ARG A 1 344 ? -7.094 -30.987 24.039 1.00 28.62 344 ARG A CA 1
ATOM 2659 C C . ARG A 1 344 ? -6.671 -31.833 22.834 1.00 28.62 344 ARG A C 1
ATOM 2661 O O . ARG A 1 344 ? -7.348 -31.809 21.816 1.00 28.62 344 ARG A O 1
ATOM 2668 N N . ASP A 1 345 ? -5.528 -32.495 22.977 1.00 31.73 345 ASP A N 1
ATOM 2669 C CA . ASP A 1 345 ? -4.965 -33.583 22.169 1.00 31.73 345 ASP A CA 1
ATOM 2670 C C . ASP A 1 345 ? -5.347 -33.652 20.681 1.00 31.73 345 ASP A C 1
ATOM 2672 O O . ASP A 1 345 ? -6.371 -34.198 20.281 1.00 31.73 345 ASP A O 1
ATOM 2676 N N . SER A 1 346 ? -4.423 -33.207 19.831 1.00 27.08 346 SER A N 1
ATOM 2677 C CA . SER A 1 346 ? -4.291 -33.688 18.452 1.00 27.08 346 SER A CA 1
ATOM 2678 C C . SER A 1 346 ? -2.815 -33.676 18.067 1.00 27.08 346 SER A C 1
ATOM 2680 O O . SER A 1 346 ? -2.305 -32.777 17.401 1.00 27.08 346 SER A O 1
ATOM 2682 N N . SER A 1 347 ? -2.095 -34.682 18.549 1.00 29.66 347 SER A N 1
ATOM 2683 C CA . SER A 1 347 ? -0.762 -35.044 18.086 1.00 29.66 347 SER A CA 1
ATOM 2684 C C . SER A 1 347 ? -0.847 -35.591 16.658 1.00 29.66 347 SER A C 1
ATOM 2686 O O . SER A 1 347 ? -0.960 -36.794 16.447 1.00 29.66 347 SER A O 1
ATOM 2688 N N . SER A 1 348 ? -0.755 -34.705 15.665 1.00 25.89 348 SER A N 1
ATOM 2689 C CA . SER A 1 348 ? -0.409 -35.086 14.294 1.00 25.89 348 SER A CA 1
ATOM 2690 C C . SER A 1 348 ? 0.909 -34.422 13.916 1.00 25.89 348 SER A C 1
ATOM 2692 O O . SER A 1 348 ? 0.991 -33.224 13.647 1.00 25.89 348 SER A O 1
ATOM 2694 N N . ALA A 1 349 ? 1.978 -35.212 13.976 1.00 26.92 349 ALA A N 1
ATOM 2695 C CA . ALA A 1 349 ? 3.276 -34.836 13.452 1.00 26.92 349 ALA A CA 1
ATOM 2696 C C . ALA A 1 349 ? 3.168 -34.726 11.923 1.00 26.92 349 ALA A C 1
ATOM 2698 O O . ALA A 1 349 ? 3.156 -35.739 11.226 1.00 26.92 349 ALA A O 1
ATOM 2699 N N . MET A 1 350 ? 3.087 -33.503 11.393 1.00 28.45 350 MET A N 1
ATOM 2700 C CA . MET A 1 350 ? 3.248 -33.272 9.958 1.00 28.45 350 MET A CA 1
ATOM 2701 C C . MET A 1 350 ? 4.693 -33.592 9.560 1.00 28.45 350 MET A C 1
ATOM 2703 O O . MET A 1 350 ? 5.623 -32.823 9.809 1.00 28.45 350 MET A O 1
ATOM 2707 N N . MET A 1 351 ? 4.866 -34.767 8.958 1.00 24.38 351 MET A N 1
ATOM 2708 C CA . MET A 1 351 ? 6.067 -35.189 8.246 1.00 24.38 351 MET A CA 1
ATOM 2709 C C . MET A 1 351 ? 6.241 -34.311 7.001 1.00 24.38 351 MET A C 1
ATOM 2711 O O . MET A 1 351 ? 5.661 -34.583 5.953 1.00 24.38 351 MET A O 1
ATOM 2715 N N . ALA A 1 352 ? 7.039 -33.250 7.106 1.00 27.48 352 ALA A N 1
ATOM 2716 C CA . ALA A 1 352 ? 7.616 -32.611 5.930 1.00 27.48 352 ALA A CA 1
ATOM 2717 C C . ALA A 1 352 ? 8.773 -33.489 5.426 1.00 27.48 352 ALA A C 1
ATOM 2719 O O . ALA A 1 352 ? 9.699 -33.794 6.181 1.00 27.48 352 ALA A O 1
ATOM 2720 N N . SER A 1 353 ? 8.696 -33.910 4.162 1.00 25.69 353 SER A N 1
ATOM 2721 C CA . SER A 1 353 ? 9.766 -34.640 3.476 1.00 25.69 353 SER A CA 1
ATOM 2722 C C . SER A 1 353 ? 11.074 -33.831 3.530 1.00 25.69 353 SER A C 1
ATOM 2724 O O . SER A 1 353 ? 11.054 -32.633 3.227 1.00 25.69 353 SER A O 1
ATOM 2726 N N . PRO A 1 354 ? 12.211 -34.421 3.939 1.00 29.86 354 PRO A N 1
ATOM 2727 C CA . PRO A 1 354 ? 13.464 -33.693 4.045 1.00 29.86 354 PRO A CA 1
ATOM 2728 C C . PRO A 1 354 ? 14.039 -33.458 2.644 1.00 29.86 354 PRO A C 1
ATOM 2730 O O . PRO A 1 354 ? 14.682 -34.333 2.071 1.00 29.86 354 PRO A O 1
ATOM 2733 N N . VAL A 1 355 ? 13.838 -32.257 2.098 1.00 39.09 355 VAL A N 1
ATOM 2734 C CA . VAL A 1 355 ? 14.651 -31.771 0.974 1.00 39.09 355 VAL A CA 1
ATOM 2735 C C . VAL A 1 355 ? 16.114 -31.777 1.428 1.00 39.09 355 VAL A C 1
ATOM 2737 O O . VAL A 1 355 ? 16.436 -31.208 2.478 1.00 39.09 355 VAL A O 1
ATOM 2740 N N . GLU A 1 356 ? 16.985 -32.449 0.666 1.00 35.38 356 GLU A N 1
ATOM 2741 C CA . GLU A 1 356 ? 18.424 -32.562 0.931 1.00 35.38 356 GLU A CA 1
ATOM 2742 C C . GLU A 1 356 ? 19.022 -31.199 1.300 1.00 35.38 356 GLU A C 1
ATOM 2744 O O . GLU A 1 356 ? 19.092 -30.263 0.497 1.00 35.38 356 GLU A O 1
ATOM 2749 N N . MET A 1 357 ? 19.447 -31.076 2.559 1.00 41.00 357 MET A N 1
ATOM 2750 C CA . MET A 1 357 ? 20.045 -29.851 3.066 1.00 41.00 357 MET A CA 1
ATOM 2751 C C . MET A 1 357 ? 21.403 -29.642 2.407 1.00 41.00 357 MET A C 1
ATOM 2753 O O . MET A 1 357 ? 22.344 -30.398 2.637 1.00 41.00 357 MET A O 1
ATOM 2757 N N . VAL A 1 358 ? 21.533 -28.566 1.632 1.00 45.19 358 VAL A N 1
ATOM 2758 C CA . VAL A 1 358 ? 22.824 -28.174 1.070 1.00 45.19 358 VAL A CA 1
ATOM 2759 C C . VAL A 1 358 ? 23.749 -27.775 2.222 1.00 45.19 358 VAL A C 1
ATOM 2761 O O . VAL A 1 358 ? 23.553 -26.731 2.847 1.00 45.19 358 VAL A O 1
ATOM 2764 N N . ALA A 1 359 ? 24.753 -28.600 2.523 1.00 46.03 359 ALA A N 1
ATOM 2765 C CA . ALA A 1 359 ? 25.840 -28.239 3.426 1.00 46.03 359 ALA A CA 1
ATOM 2766 C C . ALA A 1 359 ? 26.627 -27.076 2.796 1.00 46.03 359 ALA A C 1
ATOM 2768 O O . ALA A 1 359 ? 27.448 -27.267 1.903 1.00 46.03 359 ALA A O 1
ATOM 2769 N N . MET A 1 360 ? 26.305 -25.847 3.200 1.00 56.47 360 MET A N 1
ATOM 2770 C CA . MET A 1 360 ? 26.961 -24.631 2.725 1.00 56.47 360 MET A CA 1
ATOM 2771 C C . MET A 1 360 ? 27.835 -24.106 3.857 1.00 56.47 360 MET A C 1
ATOM 2773 O O . MET A 1 360 ? 27.315 -23.610 4.852 1.00 56.47 360 MET A O 1
ATOM 2777 N N . ASN A 1 361 ? 29.155 -24.239 3.714 1.00 52.47 361 ASN A N 1
ATOM 2778 C CA . ASN A 1 361 ? 30.116 -23.941 4.782 1.00 52.47 361 ASN A CA 1
ATOM 2779 C C . ASN A 1 361 ? 30.261 -22.438 5.097 1.00 52.47 361 ASN A C 1
ATOM 2781 O O . ASN A 1 361 ? 30.827 -22.108 6.129 1.00 52.47 361 ASN A O 1
ATOM 2785 N N . ASN A 1 362 ? 29.705 -21.545 4.267 1.00 62.31 362 ASN A N 1
ATOM 2786 C CA . ASN A 1 362 ? 29.714 -20.090 4.454 1.00 62.31 362 ASN A CA 1
ATOM 2787 C C . ASN A 1 362 ? 28.325 -19.507 4.145 1.00 62.31 362 ASN A C 1
ATOM 2789 O O . ASN A 1 362 ? 28.084 -19.065 3.019 1.00 62.31 362 ASN A O 1
ATOM 2793 N N . ARG A 1 363 ? 27.397 -19.541 5.112 1.00 74.06 363 ARG A N 1
ATOM 2794 C CA . ARG A 1 363 ? 26.079 -18.886 5.000 1.00 74.06 363 ARG A CA 1
ATOM 2795 C C . ARG A 1 363 ? 26.176 -17.406 5.376 1.00 74.06 363 ARG A C 1
ATOM 2797 O O . ARG A 1 363 ? 26.719 -17.118 6.442 1.00 74.06 363 ARG A O 1
ATOM 2804 N N . PRO A 1 364 ? 25.702 -16.454 4.544 1.00 79.00 364 PRO A N 1
ATOM 2805 C CA . PRO A 1 364 ? 25.609 -15.067 4.967 1.00 79.00 364 PRO A CA 1
ATOM 2806 C C . PRO A 1 364 ? 24.626 -14.978 6.143 1.00 79.00 364 PRO A C 1
ATOM 2808 O O . PRO A 1 364 ? 23.616 -15.687 6.143 1.00 79.00 364 PRO A O 1
ATOM 2811 N N . PRO A 1 365 ? 24.893 -14.118 7.138 1.00 82.69 365 PRO A N 1
ATOM 2812 C CA . PRO A 1 365 ? 23.982 -13.956 8.258 1.00 82.69 365 PRO A CA 1
ATOM 2813 C C . PRO A 1 365 ? 22.633 -13.405 7.765 1.00 82.69 365 PRO A C 1
ATOM 2815 O O . PRO A 1 365 ? 22.606 -12.552 6.867 1.00 82.69 365 PRO A O 1
ATOM 2818 N N . PRO A 1 366 ? 21.500 -13.866 8.322 1.00 90.38 366 PRO A N 1
ATOM 2819 C CA . PRO A 1 366 ? 20.205 -13.290 8.000 1.00 90.38 366 PRO A CA 1
ATOM 2820 C C . PRO A 1 366 ? 20.121 -11.830 8.474 1.00 90.38 366 PRO A C 1
ATOM 2822 O O . PRO A 1 366 ? 20.628 -11.472 9.532 1.00 90.38 366 PRO A O 1
ATOM 2825 N N . SER A 1 367 ? 19.454 -10.975 7.697 1.00 91.00 367 SER A N 1
ATOM 2826 C CA . SER A 1 367 ? 19.187 -9.582 8.055 1.00 91.00 367 SER A CA 1
ATOM 2827 C C . SER A 1 367 ? 17.791 -9.425 8.668 1.00 91.00 367 SER A C 1
ATOM 2829 O O . SER A 1 367 ? 16.880 -10.208 8.384 1.00 91.00 367 SER A O 1
ATOM 2831 N N . THR A 1 368 ? 17.578 -8.347 9.431 1.00 91.19 368 THR A N 1
ATOM 2832 C CA . THR A 1 368 ? 16.244 -7.939 9.916 1.00 91.19 368 THR A CA 1
ATOM 2833 C C . THR A 1 368 ? 15.235 -7.825 8.767 1.00 91.19 368 THR A C 1
ATOM 2835 O O . THR A 1 368 ? 14.061 -8.148 8.929 1.00 91.19 368 THR A O 1
ATOM 2838 N N . ARG A 1 369 ? 15.686 -7.429 7.567 1.00 93.12 369 ARG A N 1
ATOM 2839 C CA . ARG A 1 369 ? 14.822 -7.299 6.390 1.00 93.12 369 ARG A CA 1
ATOM 2840 C C . ARG A 1 369 ? 14.300 -8.644 5.886 1.00 93.12 369 ARG A C 1
ATOM 2842 O O . ARG A 1 369 ? 13.122 -8.708 5.542 1.00 93.12 369 ARG A O 1
ATOM 2849 N N . HIS A 1 370 ? 15.108 -9.710 5.898 1.00 94.50 370 HIS A N 1
ATOM 2850 C CA . HIS A 1 370 ? 14.628 -11.053 5.543 1.00 94.50 370 HIS A CA 1
ATOM 2851 C C . HIS A 1 370 ? 13.486 -11.501 6.465 1.00 94.50 370 HIS A C 1
ATOM 2853 O O . HIS A 1 370 ? 12.435 -11.934 5.990 1.00 94.50 370 HIS A O 1
ATOM 2859 N N . PHE A 1 371 ? 13.663 -11.334 7.779 1.00 95.38 371 PHE A N 1
ATOM 2860 C CA . PHE A 1 371 ? 12.631 -11.666 8.762 1.00 95.38 371 PHE A CA 1
ATOM 2861 C C . PHE A 1 371 ? 11.381 -10.799 8.596 1.00 95.38 371 PHE A C 1
ATOM 2863 O O . PHE A 1 371 ? 10.273 -11.328 8.572 1.00 95.38 371 PHE A O 1
ATOM 2870 N N . ASN A 1 372 ? 11.544 -9.489 8.401 1.00 94.75 372 ASN A N 1
ATOM 2871 C CA . ASN A 1 372 ? 10.429 -8.561 8.213 1.00 94.75 372 ASN A CA 1
ATOM 2872 C C . ASN A 1 372 ? 9.589 -8.882 6.966 1.00 94.75 372 ASN A C 1
ATOM 2874 O O . ASN A 1 372 ? 8.364 -8.785 7.027 1.00 94.75 372 ASN A O 1
ATOM 2878 N N . ILE A 1 373 ? 10.208 -9.309 5.859 1.00 95.75 373 ILE A N 1
ATOM 2879 C CA . ILE A 1 373 ? 9.479 -9.753 4.657 1.00 95.75 373 ILE A CA 1
ATOM 2880 C C . ILE A 1 373 ? 8.566 -10.941 4.995 1.00 95.75 373 ILE A C 1
ATOM 2882 O O . ILE A 1 373 ? 7.372 -10.905 4.697 1.00 95.75 373 ILE A O 1
ATOM 2886 N N . LEU A 1 374 ? 9.104 -11.961 5.668 1.00 96.31 374 LEU A N 1
ATOM 2887 C CA . LEU A 1 374 ? 8.355 -13.168 6.026 1.00 96.31 374 LEU A CA 1
ATOM 2888 C C . LEU A 1 374 ? 7.277 -12.899 7.091 1.00 96.31 374 LEU A C 1
ATOM 2890 O O . LEU A 1 374 ? 6.144 -13.346 6.936 1.00 96.31 374 LEU A O 1
ATOM 2894 N N . LEU A 1 375 ? 7.589 -12.124 8.137 1.00 94.81 375 LEU A N 1
ATOM 2895 C CA . LEU A 1 375 ? 6.617 -11.703 9.156 1.00 94.81 375 LEU A CA 1
ATOM 2896 C C . LEU A 1 375 ? 5.473 -10.885 8.544 1.00 94.81 375 LEU A C 1
ATOM 2898 O O . LEU A 1 375 ? 4.311 -11.080 8.900 1.00 94.81 375 LEU A O 1
ATOM 2902 N N . GLY A 1 376 ? 5.788 -10.000 7.595 1.00 92.81 376 GLY A N 1
ATOM 2903 C CA . GLY A 1 376 ? 4.790 -9.265 6.823 1.00 92.81 376 GLY A CA 1
ATOM 2904 C C . GLY A 1 376 ? 3.908 -10.185 5.974 1.00 92.81 376 GLY A C 1
ATOM 2905 O O . GLY A 1 376 ? 2.706 -9.938 5.868 1.00 92.81 376 GLY A O 1
ATOM 2906 N N . GLY A 1 377 ? 4.483 -11.255 5.415 1.00 92.44 377 GLY A N 1
ATOM 2907 C CA . GLY A 1 377 ? 3.757 -12.320 4.722 1.00 92.44 377 GLY A CA 1
ATOM 2908 C C . GLY A 1 377 ? 2.758 -13.029 5.631 1.00 92.44 377 GLY A C 1
ATOM 2909 O O . GLY A 1 377 ? 1.559 -12.976 5.368 1.00 92.44 377 GLY A O 1
ATOM 2910 N N . TYR A 1 378 ? 3.226 -13.587 6.751 1.00 93.38 378 TYR A N 1
ATOM 2911 C CA . TYR A 1 378 ? 2.358 -14.263 7.723 1.00 93.38 378 TYR A CA 1
ATOM 2912 C C . TYR A 1 378 ? 1.266 -13.348 8.277 1.00 93.38 378 TYR A C 1
ATOM 2914 O O . TYR A 1 378 ? 0.128 -13.776 8.447 1.00 93.38 378 TYR A O 1
ATOM 2922 N N . ARG A 1 379 ? 1.565 -12.061 8.499 1.00 91.25 379 ARG A N 1
ATOM 2923 C CA . ARG A 1 379 ? 0.554 -11.077 8.907 1.00 91.25 379 ARG A CA 1
ATOM 2924 C C . ARG A 1 379 ? -0.572 -10.957 7.877 1.00 91.25 379 ARG A C 1
ATOM 2926 O O . ARG A 1 379 ? -1.735 -10.891 8.269 1.00 91.25 379 ARG A O 1
ATOM 2933 N N . LYS A 1 380 ? -0.252 -10.911 6.580 1.00 90.50 380 LYS A N 1
ATOM 2934 C CA . LYS A 1 380 ? -1.264 -10.849 5.511 1.00 90.50 380 LYS A CA 1
ATOM 2935 C C . LYS A 1 380 ? -2.076 -12.142 5.437 1.00 90.50 380 LYS A C 1
ATOM 2937 O O . LYS A 1 380 ? -3.301 -12.060 5.371 1.00 90.50 380 LYS A O 1
ATOM 2942 N N . SER A 1 381 ? -1.419 -13.301 5.505 1.00 88.88 381 SER A N 1
ATOM 2943 C CA . SER A 1 381 ? -2.086 -14.612 5.522 1.00 88.88 381 SER A CA 1
ATOM 2944 C C . SER A 1 381 ? -3.046 -14.737 6.706 1.00 88.88 381 SER A C 1
ATOM 2946 O O . SER A 1 381 ? -4.211 -15.091 6.527 1.00 88.88 381 SER A O 1
ATOM 2948 N N . TYR A 1 382 ? -2.604 -14.326 7.898 1.00 88.75 382 TYR A N 1
ATOM 2949 C CA . TYR A 1 382 ? -3.429 -14.262 9.102 1.00 88.75 382 TYR A CA 1
ATOM 2950 C C . TYR A 1 382 ? -4.652 -13.355 8.921 1.00 88.75 382 TYR A C 1
ATOM 2952 O O . TYR A 1 382 ? -5.780 -13.779 9.158 1.00 88.75 382 TYR A O 1
ATOM 2960 N N . GLN A 1 383 ? -4.463 -12.124 8.437 1.00 86.31 383 GLN A N 1
ATOM 2961 C CA . GLN A 1 383 ? -5.570 -11.187 8.203 1.00 86.31 383 GLN A CA 1
ATOM 2962 C C . GLN A 1 383 ? -6.584 -11.719 7.178 1.00 86.31 383 GLN A C 1
ATOM 2964 O O . GLN A 1 383 ? -7.793 -11.547 7.359 1.00 86.31 383 GLN A O 1
ATOM 2969 N N . ALA A 1 384 ? -6.112 -12.391 6.124 1.00 85.44 384 ALA A N 1
ATOM 2970 C CA . ALA A 1 384 ? -6.971 -13.032 5.134 1.00 85.44 384 ALA A CA 1
ATOM 2971 C C . ALA A 1 384 ? -7.745 -14.228 5.720 1.00 85.44 384 ALA A C 1
ATOM 2973 O O . ALA A 1 384 ? -8.914 -14.426 5.385 1.00 85.44 384 ALA A O 1
ATOM 2974 N N . ALA A 1 385 ? -7.131 -15.016 6.608 1.00 83.81 385 ALA A N 1
ATOM 2975 C CA . ALA A 1 385 ? -7.807 -16.094 7.331 1.00 83.81 385 ALA A CA 1
ATOM 2976 C C . ALA A 1 385 ? -8.891 -15.551 8.283 1.00 83.81 385 ALA A C 1
ATOM 2978 O O . ALA A 1 385 ? -10.038 -15.995 8.217 1.00 83.81 385 ALA A O 1
ATOM 2979 N N . VAL A 1 386 ? -8.577 -14.520 9.077 1.00 80.12 386 VAL A N 1
ATOM 2980 C CA . VAL A 1 386 ? -9.537 -13.868 9.992 1.00 80.12 386 VAL A CA 1
ATOM 2981 C C . VAL A 1 386 ? -10.727 -13.275 9.229 1.00 80.12 386 VAL A C 1
ATOM 2983 O O . VAL A 1 386 ? -11.877 -13.519 9.594 1.00 80.12 386 VAL A O 1
ATOM 2986 N N . SER A 1 387 ? -10.474 -12.561 8.127 1.00 77.50 387 SER A N 1
ATOM 2987 C CA . SER A 1 387 ? -11.535 -11.932 7.319 1.00 77.50 387 SER A CA 1
ATOM 2988 C C . SER A 1 387 ? -12.488 -12.963 6.697 1.00 77.50 387 SER A C 1
ATOM 2990 O O . SER A 1 387 ? -13.698 -12.735 6.632 1.00 77.50 387 SER A O 1
ATOM 2992 N N . ARG A 1 388 ? -11.960 -14.118 6.262 1.00 71.94 388 ARG A N 1
ATOM 2993 C CA . ARG A 1 388 ? -12.759 -15.243 5.736 1.00 71.94 388 ARG A CA 1
ATOM 2994 C C . ARG A 1 388 ? -13.590 -15.941 6.814 1.00 71.94 388 ARG A C 1
ATOM 2996 O O . ARG A 1 388 ? -14.638 -16.494 6.491 1.00 71.94 388 ARG A O 1
ATOM 3003 N N . SER A 1 389 ? -13.129 -15.940 8.066 1.00 66.38 389 SER A N 1
ATOM 3004 C CA . SER A 1 389 ? -13.909 -16.469 9.190 1.00 66.38 389 SER A CA 1
ATOM 3005 C C . SER A 1 389 ? -15.108 -15.566 9.486 1.00 66.38 389 SER A C 1
ATOM 3007 O O . SER A 1 389 ? -16.231 -16.052 9.523 1.00 66.38 389 SER A O 1
ATOM 3009 N N . GLN A 1 390 ? -14.888 -14.250 9.596 1.00 61.94 390 GLN A N 1
ATOM 3010 C CA . GLN A 1 390 ? -15.944 -13.278 9.921 1.00 61.94 390 GLN A CA 1
ATOM 3011 C C . GLN A 1 390 ? -17.063 -13.239 8.866 1.00 61.94 390 GLN A C 1
ATOM 3013 O O . GLN A 1 390 ? -18.242 -13.243 9.205 1.00 61.94 390 GLN A O 1
ATOM 3018 N N . THR A 1 391 ? -16.703 -13.282 7.579 1.00 54.75 391 THR A N 1
ATOM 3019 C CA . THR A 1 391 ? -17.681 -13.262 6.474 1.00 54.75 391 THR A CA 1
ATOM 3020 C C . THR A 1 391 ? -18.590 -14.491 6.428 1.00 54.75 391 THR A C 1
ATOM 3022 O O . THR A 1 391 ? -19.722 -14.377 5.965 1.00 54.75 391 THR A O 1
ATOM 3025 N N . LEU A 1 392 ? -18.134 -15.660 6.894 1.00 44.66 392 LEU A N 1
ATOM 3026 C CA . LEU A 1 392 ? -18.967 -16.865 6.939 1.00 44.66 392 LEU A CA 1
ATOM 3027 C C . LEU A 1 392 ? -19.941 -16.820 8.119 1.00 44.66 392 LEU A C 1
ATOM 3029 O O . LEU A 1 392 ? -21.114 -17.131 7.930 1.00 44.66 392 LEU A O 1
ATOM 3033 N N . THR A 1 393 ? -19.481 -16.383 9.293 1.00 47.59 393 THR A N 1
ATOM 3034 C CA . THR A 1 393 ? -20.349 -16.185 10.461 1.00 47.59 393 THR A CA 1
ATOM 3035 C C . THR A 1 393 ? -21.476 -15.201 10.111 1.00 47.59 393 THR A C 1
ATOM 3037 O O . THR A 1 393 ? -22.645 -15.506 10.335 1.00 47.59 393 THR A O 1
ATOM 3040 N N . ASP A 1 394 ? -21.161 -14.115 9.393 1.00 41.31 394 ASP A N 1
ATOM 3041 C CA . ASP A 1 394 ? -22.146 -13.143 8.891 1.00 41.31 394 ASP A CA 1
ATOM 3042 C C . ASP A 1 394 ? -23.156 -13.714 7.866 1.00 41.31 394 ASP A C 1
ATOM 3044 O O . ASP A 1 394 ? -24.268 -13.186 7.750 1.00 41.31 394 ASP A O 1
ATOM 3048 N N . LEU A 1 395 ? -22.784 -14.756 7.106 1.00 38.31 395 LEU A N 1
ATOM 3049 C CA . LEU A 1 395 ? -23.634 -15.424 6.103 1.00 38.31 395 LEU A CA 1
ATOM 3050 C C . LEU A 1 395 ? -24.494 -16.541 6.710 1.00 38.31 395 LEU A C 1
ATOM 3052 O O . LEU A 1 395 ? -25.657 -16.687 6.337 1.00 38.31 395 LEU A O 1
ATOM 3056 N N . VAL A 1 396 ? -23.956 -17.310 7.659 1.00 42.06 396 VAL A N 1
ATOM 3057 C CA . VAL A 1 396 ? -24.693 -18.371 8.368 1.00 42.06 396 VAL A CA 1
ATOM 3058 C C . VAL A 1 396 ? -25.791 -17.758 9.239 1.00 42.06 396 VAL A C 1
ATOM 3060 O O . VAL A 1 396 ? -26.919 -18.245 9.234 1.00 42.06 396 VAL A O 1
ATOM 3063 N N . SER A 1 397 ? -25.531 -16.610 9.876 1.00 41.56 397 SER A N 1
ATOM 3064 C CA . SER A 1 397 ? -26.570 -15.852 10.590 1.00 41.56 397 SER A CA 1
ATOM 3065 C C . SER A 1 397 ? -27.676 -15.296 9.678 1.00 41.56 397 SER A C 1
ATOM 3067 O O . SER A 1 397 ? -28.742 -14.940 10.173 1.00 41.56 397 SER A O 1
ATOM 3069 N N . ALA A 1 398 ? -27.453 -15.203 8.360 1.00 38.41 398 ALA A N 1
ATOM 3070 C CA . ALA A 1 398 ? -28.423 -14.661 7.404 1.00 38.41 398 ALA A CA 1
ATOM 3071 C C . ALA A 1 398 ? -29.417 -15.707 6.856 1.00 38.41 398 ALA A C 1
ATOM 3073 O O . ALA A 1 398 ? -30.453 -15.317 6.320 1.00 38.41 398 ALA A O 1
ATOM 3074 N N . ASN A 1 399 ? -29.135 -17.008 7.004 1.00 32.25 399 ASN A N 1
ATOM 3075 C CA . ASN A 1 399 ? -29.891 -18.089 6.353 1.00 32.25 399 ASN A CA 1
ATOM 3076 C C . ASN A 1 399 ? -30.722 -18.978 7.300 1.00 32.25 399 ASN A C 1
ATOM 3078 O O . ASN A 1 399 ? -31.283 -19.974 6.847 1.00 32.25 399 ASN A O 1
ATOM 3082 N N . ASN A 1 400 ? -30.888 -18.618 8.577 1.00 35.31 400 ASN A N 1
ATOM 3083 C CA . ASN A 1 400 ? -31.732 -19.370 9.521 1.00 35.31 400 ASN A CA 1
ATOM 3084 C C . ASN A 1 400 ? -33.244 -19.150 9.288 1.00 35.31 400 ASN A C 1
ATOM 3086 O O . ASN A 1 400 ? -33.956 -18.667 10.165 1.00 35.31 400 ASN A O 1
ATOM 3090 N N . THR A 1 401 ? -33.744 -19.507 8.100 1.00 39.22 401 THR A N 1
ATOM 3091 C CA . THR A 1 401 ? -35.187 -19.643 7.807 1.00 39.22 401 THR A CA 1
ATOM 3092 C C . THR A 1 401 ? -35.552 -20.925 7.049 1.00 39.22 401 THR A C 1
ATOM 3094 O O . THR A 1 401 ? -36.636 -21.004 6.477 1.00 39.22 401 THR A O 1
ATOM 3097 N N . 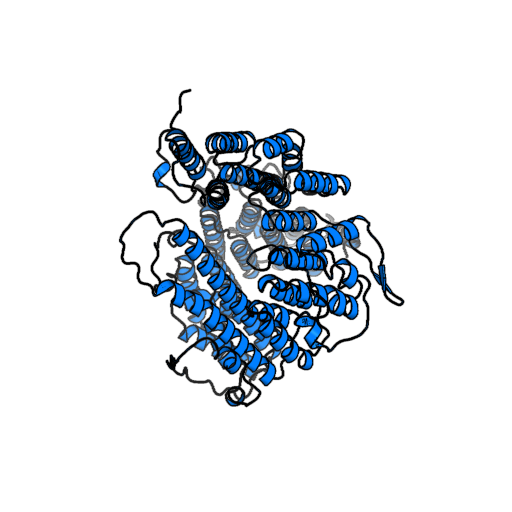VAL A 1 402 ? -34.713 -21.967 7.058 1.00 35.00 402 VAL A N 1
ATOM 3098 C CA . VAL A 1 402 ? -35.107 -23.273 6.503 1.00 35.00 402 VAL A CA 1
ATOM 3099 C C . VAL A 1 402 ? -34.685 -24.395 7.446 1.00 35.00 402 VAL A C 1
ATOM 3101 O O . VAL A 1 402 ? -33.498 -24.646 7.637 1.00 35.00 402 VAL A O 1
ATOM 3104 N N . ASP A 1 403 ? -35.683 -25.056 8.031 1.00 36.47 403 ASP A N 1
ATOM 3105 C CA . ASP A 1 403 ? -35.541 -26.339 8.711 1.00 36.47 403 ASP A CA 1
ATOM 3106 C C . ASP A 1 403 ? -34.851 -27.369 7.796 1.00 36.47 403 ASP A C 1
ATOM 3108 O O . ASP A 1 403 ? -35.205 -27.510 6.626 1.00 36.47 403 ASP A O 1
ATOM 3112 N N . ASN A 1 404 ? -33.923 -28.140 8.371 1.00 37.81 404 ASN A N 1
ATOM 3113 C CA . ASN A 1 404 ? -33.295 -29.345 7.813 1.00 37.81 404 ASN A CA 1
ATOM 3114 C C . ASN A 1 404 ? -32.458 -29.185 6.529 1.00 37.81 404 ASN A C 1
ATOM 3116 O O . ASN A 1 404 ? -32.886 -29.555 5.437 1.00 37.81 404 ASN A O 1
ATOM 3120 N N . VAL A 1 405 ? -31.183 -28.821 6.696 1.00 34.34 405 VAL A N 1
ATOM 3121 C CA . VAL A 1 405 ? -30.095 -29.384 5.879 1.00 34.34 405 VAL A CA 1
ATOM 3122 C C . VAL A 1 405 ? -28.936 -29.727 6.812 1.00 34.34 405 VAL A C 1
ATOM 3124 O O . VAL A 1 405 ? -28.436 -28.857 7.519 1.00 34.34 405 VAL A O 1
ATOM 3127 N N . ASP A 1 406 ? -28.514 -30.992 6.816 1.00 37.41 406 ASP A N 1
ATOM 3128 C CA . ASP A 1 406 ? -27.299 -31.463 7.483 1.00 37.41 406 ASP A CA 1
ATOM 3129 C C . ASP A 1 406 ? -26.063 -30.739 6.913 1.00 37.41 406 ASP A C 1
ATOM 3131 O O . ASP A 1 406 ? -25.446 -31.180 5.942 1.00 37.41 406 ASP A O 1
ATOM 3135 N N . THR A 1 407 ? -25.688 -29.599 7.494 1.00 37.81 407 THR A N 1
ATOM 3136 C CA . THR A 1 407 ? -24.376 -28.980 7.262 1.00 37.81 407 THR A CA 1
ATOM 3137 C C . THR A 1 407 ? -23.338 -29.592 8.205 1.00 37.81 407 THR A C 1
ATOM 3139 O O . THR A 1 407 ? -23.583 -29.676 9.409 1.00 37.81 407 THR A O 1
ATOM 3142 N N . PRO A 1 408 ? -22.158 -30.009 7.708 1.00 37.12 408 PRO A N 1
ATOM 3143 C CA . PRO A 1 408 ? -21.144 -30.638 8.540 1.00 37.12 408 PRO A CA 1
ATOM 3144 C C . PRO A 1 408 ? -20.554 -29.601 9.504 1.00 37.12 408 PRO A C 1
ATOM 3146 O O . PRO A 1 408 ? -19.899 -28.651 9.078 1.00 37.12 408 PRO A O 1
ATOM 3149 N N . ASN A 1 409 ? -20.730 -29.825 10.807 1.00 36.53 409 ASN A N 1
ATOM 3150 C CA . ASN A 1 409 ? -20.224 -29.014 11.930 1.00 36.53 409 ASN A CA 1
ATOM 3151 C C . ASN A 1 409 ? -18.682 -28.826 11.987 1.00 36.53 409 ASN A C 1
ATOM 3153 O O . ASN A 1 409 ? -18.165 -28.338 12.987 1.00 36.53 409 ASN A O 1
ATOM 3157 N N . ASN A 1 410 ? -17.930 -29.177 10.936 1.00 43.66 410 ASN A N 1
ATOM 3158 C CA . ASN A 1 410 ? -16.462 -29.171 10.916 1.00 43.66 410 ASN A CA 1
ATOM 3159 C C . ASN A 1 410 ? -15.838 -27.934 10.229 1.00 43.66 410 ASN A C 1
ATOM 3161 O O . ASN A 1 410 ? -14.648 -27.684 10.387 1.00 43.66 410 ASN A O 1
ATOM 3165 N N . SER A 1 411 ? -16.586 -27.118 9.470 1.00 49.91 411 SER A N 1
ATOM 3166 C CA . SER A 1 411 ? -15.954 -26.079 8.628 1.00 49.91 411 SER A CA 1
ATOM 3167 C C . SER A 1 411 ? -15.520 -24.798 9.357 1.00 49.91 411 SER A C 1
ATOM 3169 O O . SER A 1 411 ? -14.665 -24.073 8.845 1.00 49.91 411 SER A O 1
ATOM 3171 N N . GLU A 1 412 ? -16.108 -24.480 10.514 1.00 44.00 412 GLU A N 1
ATOM 3172 C CA . GLU A 1 412 ? -15.792 -23.259 11.283 1.00 44.00 412 GLU A CA 1
ATOM 3173 C C . GLU A 1 412 ? -14.614 -23.486 12.254 1.00 44.00 412 GLU A C 1
ATOM 3175 O O . GLU A 1 412 ? -13.736 -22.625 12.396 1.00 44.00 412 GLU A O 1
ATOM 3180 N N . SER A 1 413 ? -14.500 -24.701 12.811 1.00 49.78 413 SER A N 1
ATOM 3181 C CA . SER A 1 413 ? -13.303 -25.155 13.532 1.00 49.78 413 SER A CA 1
ATOM 3182 C C . SER A 1 413 ? -12.075 -25.195 12.620 1.00 49.78 413 SER A C 1
ATOM 3184 O O . SER A 1 413 ? -11.004 -24.738 13.006 1.00 49.78 413 SER A O 1
ATOM 3186 N N . ASP A 1 414 ? -12.225 -25.647 11.373 1.00 53.19 414 ASP A N 1
ATOM 3187 C CA . ASP A 1 414 ? -11.096 -25.780 10.444 1.00 53.19 414 ASP A CA 1
ATOM 3188 C C . ASP A 1 414 ? -10.509 -24.428 9.991 1.00 53.19 414 ASP A C 1
ATOM 3190 O O . ASP A 1 414 ? -9.322 -24.341 9.675 1.00 53.19 414 ASP A O 1
ATOM 3194 N N . ARG A 1 415 ? -11.304 -23.347 9.984 1.00 54.19 415 ARG A N 1
ATOM 3195 C CA . ARG A 1 415 ? -10.866 -22.006 9.534 1.00 54.19 415 ARG A CA 1
ATOM 3196 C C . ARG A 1 415 ? -10.296 -21.139 10.653 1.00 54.19 415 ARG A C 1
ATOM 3198 O O . ARG A 1 415 ? -9.328 -20.415 10.423 1.00 54.19 415 ARG A O 1
ATOM 3205 N N . SER A 1 416 ? -10.850 -21.235 11.862 1.00 60.59 416 SER A N 1
ATOM 3206 C CA . SER A 1 416 ? -10.228 -20.644 13.057 1.00 60.59 416 SER A CA 1
ATOM 3207 C C . SER A 1 416 ? -8.854 -21.275 13.328 1.00 60.59 416 SER A C 1
ATOM 3209 O O . SER A 1 416 ? -7.906 -20.563 13.666 1.00 60.59 416 SER A O 1
ATOM 3211 N N . ASN A 1 417 ? -8.704 -22.572 13.035 1.00 74.12 417 ASN A N 1
ATOM 3212 C CA . ASN A 1 417 ? -7.416 -23.263 13.047 1.00 74.12 417 ASN A CA 1
ATOM 3213 C C . ASN A 1 417 ? -6.400 -22.674 12.049 1.00 74.12 417 ASN A C 1
ATOM 3215 O O . ASN A 1 417 ? -5.227 -22.562 12.394 1.00 74.12 417 ASN A O 1
ATOM 3219 N N . GLU A 1 418 ? -6.813 -22.232 10.853 1.00 79.94 418 GLU A N 1
ATOM 3220 C CA . GLU A 1 418 ? -5.903 -21.651 9.845 1.00 79.94 418 GLU A CA 1
ATOM 3221 C C . GLU A 1 418 ? -5.238 -20.356 10.349 1.00 79.94 418 GLU A C 1
ATOM 3223 O O . GLU A 1 418 ? -4.019 -20.210 10.272 1.00 79.94 418 GLU A O 1
ATOM 3228 N N . ALA A 1 419 ? -6.006 -19.442 10.954 1.00 82.56 419 ALA A N 1
ATOM 3229 C CA . ALA A 1 419 ? -5.452 -18.217 11.541 1.00 82.56 419 ALA A CA 1
ATOM 3230 C C . ALA A 1 419 ? -4.489 -18.521 12.708 1.00 82.56 419 ALA A C 1
ATOM 3232 O O . ALA A 1 419 ? -3.422 -17.912 12.817 1.00 82.56 419 ALA A O 1
ATOM 3233 N N . ILE A 1 420 ? -4.828 -19.498 13.554 1.00 83.62 420 ILE A N 1
ATOM 3234 C CA . ILE A 1 420 ? -3.965 -19.936 14.660 1.00 83.62 420 ILE A CA 1
ATOM 3235 C C . ILE A 1 420 ? -2.645 -20.514 14.127 1.00 83.62 420 ILE A C 1
ATOM 3237 O O . ILE A 1 420 ? -1.581 -20.189 14.658 1.00 83.62 420 ILE A O 1
ATOM 3241 N N . ILE A 1 421 ? -2.694 -21.322 13.065 1.00 86.62 421 ILE A N 1
ATOM 3242 C CA . ILE A 1 421 ? -1.506 -21.902 12.423 1.00 86.62 421 ILE A CA 1
ATOM 3243 C C . ILE A 1 421 ? -0.583 -20.796 11.892 1.00 86.62 421 ILE A C 1
ATOM 3245 O O . ILE A 1 421 ? 0.619 -20.820 12.162 1.00 86.62 421 ILE A O 1
ATOM 3249 N N . GLU A 1 422 ? -1.123 -19.795 11.194 1.00 88.06 422 GLU A N 1
ATOM 3250 C CA . GLU A 1 422 ? -0.321 -18.685 10.657 1.00 88.06 422 GLU A CA 1
ATOM 3251 C C . GLU A 1 422 ? 0.332 -17.846 11.771 1.00 88.06 422 GLU A C 1
ATOM 3253 O O . GLU A 1 422 ? 1.512 -17.493 11.679 1.00 88.06 422 GLU A O 1
ATOM 3258 N N . ALA A 1 423 ? -0.386 -17.601 12.873 1.00 86.88 423 ALA A N 1
ATOM 3259 C CA . ALA A 1 423 ? 0.176 -16.950 14.056 1.00 86.88 423 ALA A CA 1
ATOM 3260 C C . ALA A 1 423 ? 1.312 -17.781 14.686 1.00 86.88 423 ALA A C 1
ATOM 3262 O O . ALA A 1 423 ? 2.382 -17.249 14.991 1.00 86.88 423 ALA A O 1
ATOM 3263 N N . GLN A 1 424 ? 1.132 -19.100 14.823 1.00 88.00 424 GLN A N 1
ATOM 3264 C CA . GLN A 1 424 ? 2.168 -20.005 15.336 1.00 88.00 424 GLN A CA 1
ATOM 3265 C C . GLN A 1 424 ? 3.427 -20.008 14.459 1.00 88.00 424 GLN A C 1
ATOM 3267 O O . GLN A 1 424 ? 4.545 -19.979 14.986 1.00 88.00 424 GLN A O 1
ATOM 3272 N N . LYS A 1 425 ? 3.271 -20.005 13.128 1.00 90.75 425 LYS A N 1
ATOM 3273 C CA . LYS A 1 425 ? 4.399 -19.902 12.189 1.00 90.75 425 LYS A CA 1
ATOM 3274 C C . LYS A 1 425 ? 5.156 -18.583 12.367 1.00 90.75 425 LYS A C 1
ATOM 3276 O O . LYS A 1 425 ? 6.390 -18.598 12.405 1.00 90.75 425 LYS A O 1
ATOM 3281 N N . ALA A 1 426 ? 4.445 -17.467 12.536 1.00 91.75 426 ALA A N 1
ATOM 3282 C CA . ALA A 1 426 ? 5.056 -16.163 12.782 1.00 91.75 426 ALA A CA 1
ATOM 3283 C C . ALA A 1 426 ? 5.831 -16.120 14.110 1.00 91.75 426 ALA A C 1
ATOM 3285 O O . ALA A 1 426 ? 6.959 -15.629 14.149 1.00 91.75 426 ALA A O 1
ATOM 3286 N N . TYR A 1 427 ? 5.279 -16.692 15.181 1.00 90.88 427 TYR A N 1
ATOM 3287 C CA . TYR A 1 427 ? 5.961 -16.776 16.475 1.00 90.88 427 TYR A CA 1
ATOM 3288 C C . TYR A 1 427 ? 7.190 -17.681 16.447 1.00 90.88 427 TYR A C 1
ATOM 3290 O O . TYR A 1 427 ? 8.235 -17.313 16.977 1.00 90.88 427 TYR A O 1
ATOM 3298 N N . LYS A 1 428 ? 7.122 -18.813 15.744 1.00 91.50 428 LYS A N 1
ATOM 3299 C CA . LYS A 1 428 ? 8.299 -19.658 15.513 1.00 91.50 428 LYS A CA 1
ATOM 3300 C C . LYS A 1 428 ? 9.378 -18.919 14.717 1.00 91.50 428 LYS A C 1
ATOM 3302 O O . LYS A 1 428 ? 10.564 -19.120 14.951 1.00 91.50 428 LYS A O 1
ATOM 3307 N N . LEU A 1 429 ? 8.986 -18.079 13.759 1.00 93.06 429 LEU A N 1
ATOM 3308 C CA . LEU A 1 429 ? 9.931 -17.253 13.011 1.00 93.06 429 LEU A CA 1
ATOM 3309 C C . LEU A 1 429 ? 10.571 -16.169 13.894 1.00 93.06 429 LEU A C 1
ATOM 3311 O O . LEU A 1 429 ? 11.763 -15.917 13.746 1.00 93.06 429 LEU A O 1
ATOM 3315 N N . LEU A 1 430 ? 9.808 -15.571 14.812 1.00 92.00 430 LEU A N 1
ATOM 3316 C CA . LEU A 1 430 ? 10.328 -14.646 15.820 1.00 92.00 430 LEU A CA 1
ATOM 3317 C C . LEU A 1 430 ? 11.346 -15.331 16.741 1.00 92.00 430 LEU A C 1
ATOM 3319 O O . LEU A 1 430 ? 12.417 -14.775 16.952 1.00 92.00 430 LEU A O 1
ATOM 3323 N N . ASP A 1 431 ? 11.048 -16.532 17.243 1.00 89.94 431 ASP A N 1
ATOM 3324 C CA . ASP A 1 431 ? 11.989 -17.301 18.072 1.00 89.94 431 ASP A CA 1
ATOM 3325 C C . ASP A 1 431 ? 13.322 -17.505 17.330 1.00 89.94 431 ASP A C 1
ATOM 3327 O O . ASP A 1 431 ? 14.387 -17.228 17.867 1.00 89.94 431 ASP A O 1
ATOM 3331 N N . ILE A 1 432 ? 13.257 -17.862 16.044 1.00 90.88 432 ILE A N 1
ATOM 3332 C CA . ILE A 1 432 ? 14.440 -18.036 15.189 1.00 90.88 432 ILE A CA 1
ATOM 3333 C C . ILE A 1 432 ? 15.192 -16.719 14.956 1.00 90.88 432 ILE A C 1
ATOM 3335 O O . ILE A 1 432 ? 16.414 -16.727 14.845 1.00 90.88 432 ILE A O 1
ATOM 3339 N N . MET A 1 433 ? 14.485 -15.592 14.856 1.00 92.00 433 MET A N 1
ATOM 3340 C CA . MET A 1 433 ? 15.103 -14.269 14.725 1.00 92.00 433 MET A CA 1
ATOM 3341 C C . MET A 1 433 ? 15.919 -13.909 15.967 1.00 92.00 433 MET A C 1
ATOM 3343 O O . MET A 1 433 ? 17.049 -13.440 15.839 1.00 92.00 433 MET A O 1
ATOM 3347 N N . LEU A 1 434 ? 15.350 -14.165 17.147 1.00 89.38 434 LEU A N 1
ATOM 3348 C CA . LEU A 1 434 ? 15.998 -13.931 18.435 1.00 89.38 434 LEU A CA 1
ATOM 3349 C C . LEU A 1 434 ? 17.181 -14.881 18.654 1.00 89.38 434 LEU A C 1
ATOM 3351 O O . LEU A 1 434 ? 18.248 -14.438 19.068 1.00 89.38 434 LEU A O 1
ATOM 3355 N N . ASP A 1 435 ? 17.021 -16.165 18.322 1.00 86.50 435 ASP A N 1
ATOM 3356 C CA . ASP A 1 435 ? 18.089 -17.167 18.431 1.00 86.50 435 ASP A CA 1
ATOM 3357 C C . ASP A 1 435 ? 19.262 -16.872 17.482 1.00 86.50 435 ASP A C 1
ATOM 3359 O O . ASP A 1 435 ? 20.412 -17.136 17.821 1.00 86.50 435 ASP A O 1
ATOM 3363 N N . ALA A 1 436 ? 18.985 -16.288 16.312 1.00 86.69 436 ALA A N 1
ATOM 3364 C CA . ALA A 1 436 ? 20.002 -15.830 15.366 1.00 86.69 436 ALA A CA 1
ATOM 3365 C C . ALA A 1 436 ? 20.626 -14.469 15.740 1.00 86.69 436 ALA A C 1
ATOM 3367 O O . ALA A 1 436 ? 21.380 -13.916 14.938 1.00 86.69 436 ALA A O 1
ATOM 3368 N N . GLU A 1 437 ? 20.287 -13.912 16.910 1.00 87.69 437 GLU A N 1
ATOM 3369 C CA . GLU A 1 437 ? 20.739 -12.602 17.402 1.00 87.69 437 GLU A CA 1
ATOM 3370 C C . GLU A 1 437 ? 20.472 -11.450 16.410 1.00 87.69 437 GLU A C 1
ATOM 3372 O O . GLU A 1 437 ? 21.200 -10.453 16.352 1.00 87.69 437 GLU A O 1
ATOM 3377 N N . VAL A 1 438 ? 19.410 -11.568 15.604 1.00 88.62 438 VAL A N 1
ATOM 3378 C CA . VAL A 1 438 ? 19.022 -10.522 14.655 1.00 88.62 438 VAL A CA 1
ATOM 3379 C C . VAL A 1 438 ? 18.158 -9.485 15.375 1.00 88.62 438 VAL A C 1
ATOM 3381 O O . VAL A 1 438 ? 17.117 -9.834 15.936 1.00 88.62 438 VAL A O 1
ATOM 3384 N N . PRO A 1 439 ? 18.529 -8.192 15.333 1.00 86.69 439 PRO A N 1
ATOM 3385 C CA . PRO A 1 439 ? 17.872 -7.167 16.129 1.00 86.69 439 PRO A CA 1
ATOM 3386 C C . PRO A 1 439 ? 16.429 -6.942 15.677 1.00 86.69 439 PRO A C 1
ATOM 3388 O O . PRO A 1 439 ? 16.154 -6.796 14.478 1.00 86.69 439 PRO A O 1
ATOM 3391 N N . LEU A 1 440 ? 15.526 -6.840 16.654 1.00 89.38 440 LEU A N 1
ATOM 3392 C CA . LEU A 1 440 ? 14.147 -6.424 16.434 1.00 89.38 440 LEU A CA 1
ATOM 3393 C C . LEU A 1 440 ? 14.075 -4.925 16.143 1.00 89.38 440 LEU A C 1
ATOM 3395 O O . LEU A 1 440 ? 14.675 -4.103 16.841 1.00 89.38 440 LEU A O 1
ATOM 3399 N N . ASP A 1 441 ? 13.284 -4.563 15.136 1.00 88.69 441 ASP A N 1
ATOM 3400 C CA . ASP A 1 441 ? 12.942 -3.175 14.855 1.00 88.69 441 ASP A CA 1
ATOM 3401 C C . ASP A 1 441 ? 11.442 -2.905 15.053 1.00 88.69 441 ASP A C 1
ATOM 3403 O O . ASP A 1 441 ? 10.632 -3.792 15.345 1.00 88.69 441 ASP A O 1
ATOM 3407 N N . GLY A 1 442 ? 11.051 -1.639 14.895 1.00 86.44 442 GLY A N 1
ATOM 3408 C CA . GLY A 1 442 ? 9.652 -1.245 15.032 1.00 86.44 442 GLY A CA 1
ATOM 3409 C C . GLY A 1 442 ? 8.719 -1.944 14.034 1.00 86.44 442 GLY A C 1
ATOM 3410 O O . GLY A 1 442 ? 7.539 -2.110 14.340 1.00 86.44 442 GLY A O 1
ATOM 3411 N N . PHE A 1 443 ? 9.211 -2.381 12.869 1.00 90.19 443 PHE A N 1
ATOM 3412 C CA . PHE A 1 443 ? 8.406 -3.124 11.898 1.00 90.19 443 PHE A CA 1
ATOM 3413 C C . PHE A 1 443 ? 8.205 -4.579 12.336 1.00 90.19 443 PHE A C 1
ATOM 3415 O O . PHE A 1 443 ? 7.082 -5.082 12.224 1.00 90.19 443 PHE A O 1
ATOM 3422 N N . SER A 1 444 ? 9.238 -5.233 12.877 1.00 91.56 444 SER A N 1
ATOM 3423 C CA . SER A 1 444 ? 9.138 -6.586 13.442 1.00 91.56 444 SER A CA 1
ATOM 3424 C C . SER A 1 444 ? 8.067 -6.624 14.534 1.00 91.56 444 SER A C 1
ATOM 3426 O O . SER A 1 444 ? 7.135 -7.428 14.461 1.00 91.56 444 SER A O 1
ATOM 3428 N N . VAL A 1 445 ? 8.120 -5.671 15.476 1.00 90.12 445 VAL A N 1
ATOM 3429 C CA . VAL A 1 445 ? 7.112 -5.531 16.542 1.00 90.12 445 VAL A CA 1
ATOM 3430 C C . VAL A 1 445 ? 5.733 -5.232 15.966 1.00 90.12 445 VAL A C 1
ATOM 3432 O O . VAL A 1 445 ? 4.763 -5.887 16.333 1.00 90.12 445 VAL A O 1
ATOM 3435 N N . SER A 1 446 ? 5.631 -4.294 15.020 1.00 90.50 446 SER A N 1
ATOM 3436 C CA . SER A 1 446 ? 4.349 -3.959 14.382 1.00 90.50 446 SER A CA 1
ATOM 3437 C C . SER A 1 446 ? 3.714 -5.150 13.660 1.00 90.50 446 SER A C 1
ATOM 3439 O O . SER A 1 446 ? 2.491 -5.239 13.573 1.00 90.50 446 SER A O 1
ATOM 3441 N N . SER A 1 447 ? 4.531 -6.048 13.106 1.00 91.25 447 SER A N 1
ATOM 3442 C CA . SER A 1 447 ? 4.054 -7.245 12.411 1.00 91.25 447 SER A CA 1
ATOM 3443 C C . SER A 1 447 ? 3.589 -8.309 13.396 1.00 91.25 447 SER A C 1
ATOM 3445 O O . SER A 1 447 ? 2.510 -8.864 13.223 1.00 91.25 447 SER A O 1
ATOM 3447 N N . ILE A 1 448 ? 4.364 -8.534 14.456 1.00 92.06 448 ILE A N 1
ATOM 3448 C CA . ILE A 1 448 ? 4.075 -9.526 15.493 1.00 92.06 448 ILE A CA 1
ATOM 3449 C C . ILE A 1 448 ? 2.877 -9.131 16.371 1.00 92.06 448 ILE A C 1
ATOM 3451 O O . ILE A 1 448 ? 2.094 -9.992 16.761 1.00 92.06 448 ILE A O 1
ATOM 3455 N N . MET A 1 449 ? 2.665 -7.838 16.624 1.00 91.00 449 MET A N 1
ATOM 3456 C CA . MET A 1 449 ? 1.514 -7.346 17.396 1.00 91.00 449 MET A CA 1
ATOM 3457 C C . MET A 1 449 ? 0.169 -7.490 16.664 1.00 91.00 449 MET A C 1
ATOM 3459 O O . MET A 1 449 ? -0.867 -7.177 17.237 1.00 91.00 449 MET A O 1
ATOM 3463 N N . ALA A 1 450 ? 0.154 -7.971 15.417 1.00 86.69 450 ALA A N 1
ATOM 3464 C CA . ALA A 1 450 ? -1.084 -8.243 14.689 1.00 86.69 450 ALA A CA 1
ATOM 3465 C C . ALA A 1 450 ? -1.740 -9.589 15.056 1.00 86.69 450 ALA A C 1
ATOM 3467 O O . ALA A 1 450 ? -2.910 -9.783 14.734 1.00 86.69 450 ALA A O 1
ATOM 3468 N N . PHE A 1 451 ? -0.994 -10.512 15.673 1.00 85.88 451 PHE A N 1
ATOM 3469 C CA . PHE A 1 451 ? -1.434 -11.888 15.935 1.00 85.88 451 PHE A CA 1
ATOM 3470 C C . PHE A 1 451 ? -2.122 -12.125 17.290 1.00 85.88 451 PHE A C 1
ATOM 3472 O O . PHE A 1 451 ? -3.038 -12.945 17.324 1.00 85.88 451 PHE A O 1
ATOM 3479 N N . PRO A 1 452 ? -1.721 -11.478 18.406 1.00 82.56 452 PRO A N 1
ATOM 3480 C CA . PRO A 1 452 ? -2.369 -11.708 19.690 1.00 82.56 452 PRO A CA 1
ATOM 3481 C C . PRO A 1 452 ? -3.873 -11.425 19.637 1.00 82.56 452 PRO A C 1
ATOM 3483 O O . PRO A 1 452 ? -4.308 -10.424 19.071 1.00 82.56 452 PRO A O 1
ATOM 3486 N N . ASN A 1 453 ? -4.654 -12.299 20.267 1.00 79.25 453 ASN A N 1
ATOM 3487 C CA . ASN A 1 453 ? -6.114 -12.227 20.325 1.00 79.25 453 ASN A CA 1
ATOM 3488 C C . ASN A 1 453 ? -6.658 -11.926 21.732 1.00 79.25 453 ASN A C 1
ATOM 3490 O O . ASN A 1 453 ? -7.856 -11.710 21.879 1.00 79.25 453 ASN A O 1
ATOM 3494 N N . SER A 1 454 ? -5.801 -11.903 22.757 1.00 86.44 454 SER A N 1
ATOM 3495 C CA . SER A 1 454 ? -6.174 -11.542 24.124 1.00 86.44 454 SER A CA 1
ATOM 3496 C C . SER A 1 454 ? -5.243 -10.486 24.697 1.00 86.44 454 SER A C 1
ATOM 3498 O O . SER A 1 454 ? -4.063 -10.391 24.345 1.00 86.44 454 SER A O 1
ATOM 3500 N N . THR A 1 455 ? -5.780 -9.709 25.625 1.00 88.00 455 THR A N 1
ATOM 3501 C CA . THR A 1 455 ? -5.051 -8.651 26.313 1.00 88.00 455 THR A CA 1
ATOM 3502 C C . THR A 1 455 ? -3.843 -9.189 27.083 1.00 88.00 455 THR A C 1
ATOM 3504 O O . THR A 1 455 ? -2.758 -8.611 27.012 1.00 88.00 455 THR A O 1
ATOM 3507 N N . GLU A 1 456 ? -3.987 -10.316 27.782 1.00 89.12 456 GLU A N 1
ATOM 3508 C CA . GLU A 1 456 ? -2.906 -10.954 28.544 1.00 89.12 456 GLU A CA 1
ATOM 3509 C C . GLU A 1 456 ? -1.755 -11.366 27.624 1.00 89.12 456 GLU A C 1
ATOM 3511 O O . GLU A 1 456 ? -0.587 -11.139 27.949 1.00 89.12 456 GLU A O 1
ATOM 3516 N N . HIS A 1 457 ? -2.083 -11.917 26.452 1.00 87.44 457 HIS A N 1
ATOM 3517 C CA . HIS A 1 457 ? -1.090 -12.335 25.473 1.00 87.44 457 HIS A CA 1
ATOM 3518 C C . HIS A 1 457 ? -0.356 -11.127 24.876 1.00 87.44 457 HIS A C 1
ATOM 3520 O O . HIS A 1 457 ? 0.868 -11.165 24.759 1.00 87.44 457 HIS A O 1
ATOM 3526 N N . ILE A 1 458 ? -1.059 -10.023 24.586 1.00 91.25 458 ILE A N 1
ATOM 3527 C CA . ILE A 1 458 ? -0.428 -8.768 24.138 1.00 91.25 458 ILE A CA 1
ATOM 3528 C C . ILE A 1 458 ? 0.577 -8.273 25.186 1.00 91.25 458 ILE A C 1
ATOM 3530 O O . ILE A 1 458 ? 1.724 -7.962 24.851 1.00 91.25 458 ILE A O 1
ATOM 3534 N N . THR A 1 459 ? 0.176 -8.223 26.461 1.00 91.31 459 THR A N 1
ATOM 3535 C CA . THR A 1 459 ? 1.052 -7.758 27.545 1.00 91.31 459 THR A CA 1
ATOM 3536 C C . THR A 1 459 ? 2.250 -8.688 27.755 1.00 91.31 459 THR A C 1
ATOM 3538 O O . THR A 1 459 ? 3.370 -8.193 27.902 1.00 91.31 459 THR A O 1
ATOM 3541 N N . SER A 1 460 ? 2.043 -10.011 27.750 1.00 89.06 460 SER A N 1
ATOM 3542 C CA . SER A 1 460 ? 3.117 -11.012 27.877 1.00 89.06 460 SER A CA 1
ATOM 3543 C C . SER A 1 460 ? 4.133 -10.882 26.740 1.00 89.06 460 SER A C 1
ATOM 3545 O O . SER A 1 460 ? 5.334 -10.719 26.974 1.00 89.06 460 SER A O 1
ATOM 3547 N N . LEU A 1 461 ? 3.637 -10.832 25.501 1.00 89.62 461 LEU A N 1
ATOM 3548 C CA . LEU A 1 461 ? 4.459 -10.691 24.308 1.00 89.62 461 LEU A CA 1
ATOM 3549 C C . LEU A 1 461 ? 5.273 -9.399 24.336 1.00 89.62 461 LEU A C 1
ATOM 3551 O O . LEU A 1 461 ? 6.469 -9.411 24.055 1.00 89.62 461 LEU A O 1
ATOM 3555 N N . TRP A 1 462 ? 4.663 -8.282 24.731 1.00 89.94 462 TRP A N 1
ATOM 3556 C CA . TRP A 1 462 ? 5.389 -7.023 24.833 1.00 89.94 462 TRP A CA 1
ATOM 3557 C C . TRP A 1 462 ? 6.486 -7.061 25.907 1.00 89.94 462 TRP A C 1
ATOM 3559 O O . TRP A 1 462 ? 7.608 -6.638 25.627 1.00 89.94 462 TRP A O 1
ATOM 3569 N N . LYS A 1 463 ? 6.212 -7.626 27.095 1.00 88.81 463 LYS A N 1
ATOM 3570 C CA . LYS A 1 463 ? 7.235 -7.830 28.143 1.00 88.81 463 LYS A CA 1
ATOM 3571 C C . LYS A 1 463 ? 8.420 -8.645 27.636 1.00 88.81 463 LYS A C 1
ATOM 3573 O O . LYS A 1 463 ? 9.555 -8.338 27.977 1.00 88.81 463 LYS A O 1
ATOM 3578 N N . ARG A 1 464 ? 8.156 -9.668 26.823 1.00 86.19 464 ARG A N 1
ATOM 3579 C CA . ARG A 1 464 ? 9.194 -10.523 26.244 1.00 86.19 464 ARG A CA 1
ATOM 3580 C C . ARG A 1 464 ? 10.029 -9.809 25.182 1.00 86.19 464 ARG A C 1
ATOM 3582 O O . ARG A 1 464 ? 11.226 -10.054 25.106 1.00 86.19 464 ARG A O 1
ATOM 3589 N N . LEU A 1 465 ? 9.409 -8.978 24.345 1.00 88.06 465 LEU A N 1
ATOM 3590 C CA . LEU A 1 465 ? 10.107 -8.294 23.253 1.00 88.06 465 LEU A CA 1
ATOM 3591 C C . LEU A 1 465 ? 10.977 -7.133 23.748 1.00 88.06 465 LEU A C 1
ATOM 3593 O O . LEU A 1 465 ? 11.988 -6.841 23.123 1.00 88.06 465 LEU A O 1
ATOM 3597 N N . GLU A 1 466 ? 10.597 -6.461 24.839 1.00 84.12 466 GLU A N 1
ATOM 3598 C CA . GLU A 1 466 ? 11.257 -5.231 25.302 1.00 84.12 466 GLU A CA 1
ATOM 3599 C C . GLU A 1 466 ? 12.773 -5.371 25.560 1.00 84.12 466 GLU A C 1
ATOM 3601 O O . GLU A 1 466 ? 13.508 -4.510 25.076 1.00 84.12 466 GLU A O 1
ATOM 3606 N N . PRO A 1 467 ? 13.282 -6.434 26.219 1.00 83.81 467 PRO A N 1
ATOM 3607 C CA . PRO A 1 467 ? 14.724 -6.637 26.405 1.00 83.81 467 PRO A CA 1
ATOM 3608 C C . PRO A 1 467 ? 15.503 -6.852 25.100 1.00 83.81 467 PRO A C 1
ATOM 3610 O O . PRO A 1 467 ? 16.697 -6.576 25.047 1.00 83.81 467 PRO A O 1
ATOM 3613 N N . GLU A 1 468 ? 14.832 -7.344 24.058 1.00 83.00 468 GLU A N 1
ATOM 3614 C CA . GLU A 1 468 ? 15.431 -7.714 22.769 1.00 83.00 468 GLU A CA 1
ATOM 3615 C C . GLU A 1 468 ? 15.441 -6.538 21.768 1.00 83.00 468 GLU A C 1
ATOM 3617 O O . GLU A 1 468 ? 15.950 -6.639 20.648 1.00 83.00 468 GLU A O 1
ATOM 3622 N N . LEU A 1 469 ? 14.864 -5.392 22.147 1.00 81.50 469 LEU A N 1
ATOM 3623 C CA . LEU A 1 469 ? 14.837 -4.194 21.317 1.00 81.50 469 LEU A CA 1
ATOM 3624 C C . LEU A 1 469 ? 16.172 -3.454 21.384 1.00 81.50 469 LEU A C 1
ATOM 3626 O O . LEU A 1 469 ? 16.497 -2.791 22.365 1.00 81.50 469 LEU A O 1
ATOM 3630 N N . CYS A 1 470 ? 16.915 -3.463 20.279 1.00 66.38 470 CYS A N 1
ATOM 3631 C CA . CYS A 1 470 ? 18.166 -2.706 20.178 1.00 66.38 470 CYS A CA 1
ATOM 3632 C C . CYS A 1 470 ? 17.961 -1.186 20.038 1.00 66.38 470 CYS A C 1
ATOM 3634 O O . CYS A 1 470 ? 18.926 -0.423 20.090 1.00 66.38 470 CYS A O 1
ATOM 3636 N N . LYS A 1 471 ? 16.726 -0.733 19.791 1.00 75.56 471 LYS A N 1
ATOM 3637 C CA . LYS A 1 471 ? 16.351 0.679 19.643 1.00 75.56 471 LYS A CA 1
ATOM 3638 C C . LYS A 1 471 ? 15.001 0.929 20.297 1.00 75.56 471 LYS A C 1
ATOM 3640 O O . LYS A 1 471 ? 14.141 0.053 20.295 1.00 75.56 471 LYS A O 1
ATOM 3645 N N . GLU A 1 472 ? 14.799 2.155 20.772 1.00 81.25 472 GLU A N 1
ATOM 3646 C CA . GLU A 1 472 ? 13.486 2.602 21.231 1.00 81.25 472 GLU A CA 1
ATOM 3647 C C . GLU A 1 472 ? 12.422 2.386 20.145 1.00 81.25 472 GLU A C 1
ATOM 3649 O O . GLU A 1 472 ? 12.655 2.611 18.950 1.00 81.25 472 GLU A O 1
ATOM 3654 N N . LEU A 1 473 ? 11.237 1.950 20.573 1.00 86.94 473 LEU A N 1
ATOM 3655 C CA . LEU A 1 473 ? 10.102 1.765 19.681 1.00 86.94 473 LEU A CA 1
ATOM 3656 C C . LEU A 1 473 ? 9.728 3.089 19.019 1.00 86.94 473 LEU A C 1
ATOM 3658 O O . LEU A 1 473 ? 9.563 4.119 19.670 1.00 86.94 473 LEU A O 1
ATOM 3662 N N . ASN A 1 474 ? 9.548 3.046 17.702 1.00 89.50 474 ASN A N 1
ATOM 3663 C CA . ASN A 1 474 ? 9.035 4.188 16.963 1.00 89.50 474 ASN A CA 1
ATOM 3664 C C . ASN A 1 474 ? 7.509 4.337 17.176 1.00 89.50 474 ASN A C 1
ATOM 3666 O O . ASN A 1 474 ? 6.837 3.387 17.593 1.00 89.50 474 ASN A O 1
ATOM 3670 N N . PRO A 1 475 ? 6.914 5.495 16.830 1.00 91.06 475 PRO A N 1
ATOM 3671 C CA . PRO A 1 475 ? 5.472 5.703 16.975 1.00 91.06 475 PRO A CA 1
ATOM 3672 C C . PRO A 1 475 ? 4.596 4.664 16.255 1.00 91.06 475 PRO A C 1
ATOM 3674 O O . PRO A 1 475 ? 3.488 4.385 16.700 1.00 91.06 475 PRO A O 1
ATOM 3677 N N . ALA A 1 476 ? 5.071 4.070 15.154 1.00 90.31 476 ALA A N 1
ATOM 3678 C CA . ALA A 1 476 ? 4.312 3.062 14.411 1.00 90.31 476 ALA A CA 1
ATOM 3679 C C . ALA A 1 476 ? 4.166 1.739 15.186 1.00 90.31 476 ALA A C 1
ATOM 3681 O O . ALA A 1 476 ? 3.094 1.130 15.155 1.00 90.31 476 ALA A O 1
ATOM 3682 N N . ALA A 1 477 ? 5.201 1.331 15.925 1.00 91.81 477 ALA A N 1
ATOM 3683 C CA . ALA A 1 477 ? 5.146 0.154 16.785 1.00 91.81 477 ALA A CA 1
ATOM 3684 C C . ALA A 1 477 ? 4.158 0.348 17.942 1.00 91.81 477 ALA A C 1
ATOM 3686 O O . ALA A 1 477 ? 3.302 -0.507 18.158 1.00 91.81 477 ALA A O 1
ATOM 3687 N N . TYR A 1 478 ? 4.188 1.506 18.609 1.00 94.31 478 TYR A N 1
ATOM 3688 C CA . TYR A 1 478 ? 3.212 1.833 19.656 1.00 94.31 478 TYR A CA 1
ATOM 3689 C C . TYR A 1 478 ? 1.777 1.870 19.134 1.00 94.31 478 TYR A C 1
ATOM 3691 O O . TYR A 1 478 ? 0.889 1.305 19.766 1.00 94.31 478 TYR A O 1
ATOM 3699 N N . ARG A 1 479 ? 1.539 2.453 17.952 1.00 94.56 479 ARG A N 1
ATOM 3700 C CA . ARG A 1 479 ? 0.214 2.400 17.312 1.00 94.56 479 ARG A CA 1
ATOM 3701 C C . ARG A 1 479 ? -0.243 0.965 17.047 1.00 94.56 479 ARG A C 1
ATOM 3703 O O . ARG A 1 479 ? -1.424 0.667 17.210 1.00 94.56 479 ARG A O 1
ATOM 3710 N N . SER A 1 480 ? 0.671 0.069 16.677 1.00 93.81 480 SER A N 1
ATOM 3711 C CA . SER A 1 480 ? 0.346 -1.349 16.484 1.00 93.81 480 SER A CA 1
ATOM 3712 C C . SER A 1 480 ? -0.020 -2.034 17.805 1.00 93.81 480 SER A C 1
ATOM 3714 O O . SER A 1 480 ? -1.010 -2.755 17.842 1.00 93.81 480 SER A O 1
ATOM 3716 N N . ILE A 1 481 ? 0.695 -1.740 18.897 1.00 94.75 481 ILE A N 1
ATOM 3717 C CA . ILE A 1 481 ? 0.368 -2.228 20.252 1.00 94.75 481 ILE A CA 1
ATOM 3718 C C . ILE A 1 481 ? -1.001 -1.701 20.710 1.00 94.75 481 ILE A C 1
ATOM 3720 O O . ILE A 1 481 ? -1.838 -2.468 21.175 1.00 94.75 481 ILE A O 1
ATOM 3724 N N . MET A 1 482 ? -1.264 -0.402 20.537 1.00 95.50 482 MET A N 1
ATOM 3725 C CA . MET A 1 482 ? -2.562 0.202 20.861 1.00 95.50 482 MET A CA 1
ATOM 3726 C C . MET A 1 482 ? -3.699 -0.424 20.051 1.00 95.50 482 MET A C 1
ATOM 3728 O O . MET A 1 482 ? -4.766 -0.689 20.595 1.00 95.50 482 MET A O 1
ATOM 3732 N N . SER A 1 483 ? -3.470 -0.673 18.758 1.00 94.06 483 SER A N 1
ATOM 3733 C CA . SER A 1 483 ? -4.452 -1.335 17.893 1.00 94.06 483 SER A CA 1
ATOM 3734 C C . SER A 1 483 ? -4.711 -2.771 18.342 1.00 94.06 483 SER A C 1
ATOM 3736 O O . SER A 1 483 ? -5.857 -3.203 18.320 1.00 94.06 483 SER A O 1
ATOM 3738 N N . ALA A 1 484 ? -3.676 -3.496 18.780 1.00 92.62 484 ALA A N 1
ATOM 3739 C CA . ALA A 1 484 ? -3.821 -4.845 19.317 1.00 92.62 484 ALA A CA 1
ATOM 3740 C C . ALA A 1 484 ? -4.726 -4.852 20.558 1.00 92.62 484 ALA A C 1
ATOM 3742 O O . ALA A 1 484 ? -5.696 -5.603 20.591 1.00 92.62 484 ALA A O 1
ATOM 3743 N N . TYR A 1 485 ? -4.476 -3.957 21.522 1.00 94.06 485 TYR A N 1
ATOM 3744 C CA . TYR A 1 485 ? -5.332 -3.812 22.707 1.00 94.06 485 TYR A CA 1
ATOM 3745 C C . TYR A 1 485 ? -6.758 -3.367 22.356 1.00 94.06 485 TYR A C 1
ATOM 3747 O O . TYR A 1 485 ? -7.724 -3.868 22.922 1.00 94.06 485 TYR A O 1
ATOM 3755 N N . GLY A 1 486 ? -6.910 -2.463 21.385 1.00 91.31 486 GLY A N 1
ATOM 3756 C CA . GLY A 1 486 ? -8.224 -2.073 20.873 1.00 91.31 486 GLY A CA 1
ATOM 3757 C C . GLY A 1 486 ? -8.997 -3.258 20.290 1.00 91.31 486 GLY A C 1
ATOM 3758 O O . GLY A 1 486 ? -10.160 -3.455 20.626 1.00 91.31 486 GLY A O 1
ATOM 3759 N N . ASN A 1 487 ? -8.339 -4.081 19.471 1.00 88.38 487 ASN A N 1
ATOM 3760 C CA . ASN A 1 487 ? -8.942 -5.268 18.862 1.00 88.38 487 ASN A CA 1
ATOM 3761 C C . ASN A 1 487 ? -9.288 -6.360 19.887 1.00 88.38 487 ASN A C 1
ATOM 3763 O O . ASN A 1 487 ? -10.208 -7.133 19.640 1.00 88.38 487 ASN A O 1
ATOM 3767 N N . SER A 1 488 ? -8.586 -6.423 21.026 1.00 88.19 488 SER A N 1
ATOM 3768 C CA . SER A 1 488 ? -8.932 -7.317 22.141 1.00 88.19 488 SER A CA 1
ATOM 3769 C C . SER A 1 488 ? -9.994 -6.735 23.086 1.00 88.19 488 SER A C 1
ATOM 3771 O O . SER A 1 488 ? -10.315 -7.354 24.101 1.00 88.19 488 SER A O 1
ATOM 3773 N N . GLY A 1 489 ? -10.539 -5.550 22.783 1.00 87.88 489 GLY A N 1
ATOM 3774 C CA . GLY A 1 489 ? -11.543 -4.880 23.612 1.00 87.88 489 GLY A CA 1
ATOM 3775 C C . GLY A 1 489 ? -10.994 -4.286 24.916 1.00 87.88 489 GLY A C 1
ATOM 3776 O O . GLY A 1 489 ? -11.762 -4.048 25.850 1.00 87.88 489 GLY A O 1
ATOM 3777 N N . ASP A 1 490 ? -9.682 -4.051 25.014 1.00 92.31 490 ASP A N 1
ATOM 3778 C CA . ASP A 1 490 ? -9.048 -3.373 26.150 1.00 92.31 490 ASP A CA 1
ATOM 3779 C C . ASP A 1 490 ? -8.595 -1.954 25.782 1.00 92.31 490 ASP A C 1
ATOM 3781 O O . ASP A 1 490 ? -7.412 -1.642 25.596 1.00 92.31 490 ASP A O 1
ATOM 3785 N N . SER A 1 491 ? -9.572 -1.055 25.702 1.00 94.44 491 SER A N 1
ATOM 3786 C CA . SER A 1 491 ? -9.314 0.362 25.461 1.00 94.44 491 SER A CA 1
ATOM 3787 C C . SER A 1 491 ? -8.529 1.029 26.601 1.00 94.44 491 SER A C 1
ATOM 3789 O O . SER A 1 491 ? -7.788 1.976 26.336 1.00 94.44 491 SER A O 1
ATOM 3791 N N . SER A 1 492 ? -8.617 0.526 27.840 1.00 94.81 492 SER A N 1
ATOM 3792 C CA . SER A 1 492 ? -7.868 1.057 28.987 1.00 94.81 492 SER A CA 1
ATOM 3793 C C . SER A 1 492 ? -6.362 0.888 28.798 1.00 94.81 492 SER A C 1
ATOM 3795 O O . SER A 1 492 ? -5.604 1.849 28.957 1.00 94.81 492 SER A O 1
ATOM 3797 N N . SER A 1 493 ? -5.924 -0.302 28.373 1.00 95.06 493 SER A N 1
ATOM 3798 C CA . SER A 1 493 ? -4.521 -0.551 28.027 1.00 95.06 493 SER A CA 1
ATOM 3799 C C . SER A 1 493 ? -4.063 0.307 26.850 1.00 95.06 493 SER A C 1
ATOM 3801 O O . SER A 1 493 ? -2.957 0.846 26.881 1.00 95.06 493 SER A O 1
ATOM 3803 N N . ALA A 1 494 ? -4.905 0.503 25.829 1.00 95.56 494 ALA A N 1
ATOM 3804 C CA . ALA A 1 494 ? -4.574 1.385 24.707 1.00 95.56 494 ALA A CA 1
ATOM 3805 C C . ALA A 1 494 ? -4.391 2.854 25.146 1.00 95.56 494 ALA A C 1
ATOM 3807 O O . ALA A 1 494 ? -3.444 3.510 24.700 1.00 95.56 494 ALA A O 1
ATOM 3808 N N . CYS A 1 495 ? -5.245 3.355 26.050 1.00 95.06 495 CYS A N 1
ATOM 3809 C CA . CYS A 1 495 ? -5.088 4.669 26.680 1.00 95.06 495 CYS A CA 1
ATOM 3810 C C . CYS A 1 495 ? -3.770 4.765 27.449 1.00 95.06 495 CYS A C 1
ATOM 3812 O O . CYS A 1 495 ? -3.026 5.727 27.256 1.00 95.06 495 CYS A O 1
ATOM 3814 N N . TRP A 1 496 ? -3.450 3.759 28.266 1.00 94.00 496 TRP A N 1
ATOM 3815 C CA . TRP A 1 496 ? -2.204 3.740 29.028 1.00 94.00 496 TRP A CA 1
ATOM 3816 C C . TRP A 1 496 ? -0.978 3.787 28.107 1.00 94.00 496 TRP A C 1
ATOM 3818 O O . TRP A 1 496 ? -0.093 4.617 28.296 1.00 94.00 496 TRP A O 1
ATOM 3828 N N . VAL A 1 497 ? -0.956 2.976 27.044 1.00 93.75 497 VAL A N 1
ATOM 3829 C CA . VAL A 1 497 ? 0.140 2.980 26.059 1.00 93.75 497 VAL A CA 1
ATOM 3830 C C . VAL A 1 497 ? 0.293 4.346 25.394 1.00 93.75 497 VAL A C 1
ATOM 3832 O O . VAL A 1 497 ? 1.412 4.823 25.207 1.00 93.75 497 VAL A O 1
ATOM 3835 N N . PHE A 1 498 ? -0.808 5.001 25.032 1.00 94.00 498 PHE A N 1
ATOM 3836 C CA . PHE A 1 498 ? -0.737 6.314 24.402 1.00 94.00 498 PHE A CA 1
ATOM 3837 C C . PHE A 1 498 ? -0.200 7.384 25.365 1.00 94.00 498 PHE A C 1
ATOM 3839 O O . PHE A 1 498 ? 0.730 8.120 25.019 1.00 94.00 498 PHE A O 1
ATOM 3846 N N . PHE A 1 499 ? -0.773 7.465 26.569 1.00 90.31 499 PHE A N 1
ATOM 3847 C CA . PHE A 1 499 ? -0.474 8.540 27.510 1.00 90.31 499 PHE A CA 1
ATOM 3848 C C . PHE A 1 499 ? 0.819 8.323 28.292 1.00 90.31 499 PHE A C 1
ATOM 3850 O O . PHE A 1 499 ? 1.548 9.290 28.466 1.00 90.31 499 PHE A O 1
ATOM 3857 N N . GLU A 1 500 ? 1.156 7.109 28.718 1.00 87.88 500 GLU A N 1
ATOM 3858 C CA . GLU A 1 500 ? 2.349 6.868 29.546 1.00 87.88 500 GLU A CA 1
ATOM 3859 C C . GLU A 1 500 ? 3.579 6.459 28.732 1.00 87.88 500 GLU A C 1
ATOM 3861 O O . GLU A 1 500 ? 4.699 6.801 29.100 1.00 87.88 500 GLU A O 1
ATOM 3866 N N . GLU A 1 501 ? 3.408 5.756 27.611 1.00 88.56 501 GLU A N 1
ATOM 3867 C CA . GLU A 1 501 ? 4.547 5.190 26.876 1.00 88.56 501 GLU A CA 1
ATOM 3868 C C . GLU A 1 501 ? 4.880 6.006 25.634 1.00 88.56 501 GLU A C 1
ATOM 3870 O O . GLU A 1 501 ? 5.965 6.582 25.522 1.00 88.56 501 GLU A O 1
ATOM 3875 N N . LEU A 1 502 ? 3.931 6.117 24.705 1.00 89.62 502 LEU A N 1
ATOM 3876 C CA . LEU A 1 502 ? 4.155 6.807 23.440 1.00 89.62 502 LEU A CA 1
ATOM 3877 C C . LEU A 1 502 ? 4.466 8.293 23.655 1.00 89.62 502 LEU A C 1
ATOM 3879 O O . LEU A 1 502 ? 5.420 8.809 23.065 1.00 89.62 502 LEU A O 1
ATOM 3883 N N . SER A 1 503 ? 3.680 8.980 24.487 1.00 84.69 503 SER A N 1
ATOM 3884 C CA . SER A 1 503 ? 3.871 10.413 24.739 1.00 84.69 503 SER A CA 1
ATOM 3885 C C . SER A 1 503 ? 5.204 10.702 25.452 1.00 84.69 503 SER A C 1
ATOM 3887 O O . SER A 1 503 ? 5.890 11.671 25.115 1.00 84.69 503 SER A O 1
ATOM 3889 N N . HIS A 1 504 ? 5.612 9.829 26.380 1.00 83.62 504 HIS A N 1
ATOM 3890 C CA . HIS A 1 504 ? 6.818 10.000 27.182 1.00 83.62 504 HIS A CA 1
ATOM 3891 C C . HIS A 1 504 ? 8.083 9.682 26.374 1.00 83.62 504 HIS A C 1
ATOM 3893 O O . HIS A 1 504 ? 9.018 10.485 26.347 1.00 83.62 504 HIS A O 1
ATOM 3899 N N . VAL A 1 505 ? 8.095 8.544 25.667 1.00 85.75 505 VAL A N 1
ATOM 3900 C CA . VAL A 1 505 ? 9.260 8.064 24.902 1.00 85.75 505 VAL A CA 1
ATOM 3901 C C . VAL A 1 505 ? 9.443 8.866 23.612 1.00 85.75 505 VAL A C 1
ATOM 3903 O O . VAL A 1 505 ? 10.534 9.347 23.320 1.00 85.75 505 VAL A O 1
ATOM 3906 N N . CYS A 1 506 ? 8.376 9.074 22.834 1.00 85.25 506 CYS A N 1
ATOM 3907 C CA . CYS A 1 506 ? 8.486 9.721 21.521 1.00 85.25 506 CYS A CA 1
ATOM 3908 C C . CYS A 1 506 ? 8.246 11.243 21.547 1.00 85.25 506 CYS A C 1
ATOM 3910 O O . CYS A 1 506 ? 8.482 11.917 20.534 1.00 85.25 506 CYS A O 1
ATOM 3912 N N . GLY A 1 507 ? 7.758 11.807 22.658 1.00 84.50 507 GLY A N 1
ATOM 3913 C CA . GLY A 1 507 ? 7.421 13.229 22.768 1.00 84.50 507 GLY A CA 1
ATOM 3914 C C . GLY A 1 507 ? 6.468 13.695 21.661 1.00 84.50 507 GLY A C 1
ATOM 3915 O O . GLY A 1 507 ? 5.561 12.976 21.242 1.00 84.50 507 GLY A O 1
ATOM 3916 N N . ASN A 1 508 ? 6.727 14.881 21.098 1.00 82.75 508 ASN A N 1
ATOM 3917 C CA . ASN A 1 508 ? 5.895 15.457 20.031 1.00 82.75 508 ASN A CA 1
ATOM 3918 C C . ASN A 1 508 ? 5.848 14.608 18.747 1.00 82.75 508 ASN A C 1
ATOM 3920 O O . ASN A 1 508 ? 4.876 14.699 18.004 1.00 82.75 508 ASN A O 1
ATOM 3924 N N . LYS A 1 509 ? 6.847 13.748 18.487 1.00 83.25 509 LYS A N 1
ATOM 3925 C CA . LYS A 1 509 ? 6.793 12.807 17.350 1.00 83.25 509 LYS A CA 1
ATOM 3926 C C . LYS A 1 509 ? 5.772 11.688 17.583 1.00 83.25 509 LYS A C 1
ATOM 3928 O O . LYS A 1 509 ? 5.229 11.151 16.621 1.00 83.25 509 LYS A O 1
ATOM 3933 N N . GLY A 1 510 ? 5.522 11.336 18.846 1.00 82.75 510 GLY A N 1
ATOM 3934 C CA . GLY A 1 510 ? 4.501 10.368 19.243 1.00 82.75 510 GLY A CA 1
ATOM 3935 C C . GLY A 1 510 ? 3.086 10.935 19.159 1.00 82.75 510 GLY A C 1
ATOM 3936 O O . GLY A 1 510 ? 2.175 10.219 18.753 1.00 82.75 510 GLY A O 1
ATOM 3937 N N . MET A 1 511 ? 2.919 12.233 19.428 1.00 88.44 511 MET A N 1
ATOM 3938 C CA . MET A 1 511 ? 1.632 12.951 19.481 1.00 88.44 511 MET A CA 1
ATOM 3939 C C . MET A 1 511 ? 1.102 13.386 18.098 1.00 88.44 511 MET A C 1
ATOM 3941 O O . MET A 1 511 ? 0.553 14.471 17.927 1.00 88.44 511 MET A O 1
ATOM 3945 N N . SER A 1 512 ? 1.279 12.541 17.082 1.00 93.25 512 SER A N 1
ATOM 3946 C CA . SER A 1 512 ? 0.786 12.788 15.719 1.00 93.25 512 SER A CA 1
ATOM 3947 C C . SER A 1 512 ? -0.723 12.542 15.583 1.00 93.25 512 SER A C 1
ATOM 3949 O O . SER A 1 512 ? -1.299 11.775 16.356 1.00 93.25 512 SER A O 1
ATOM 3951 N N . ILE A 1 513 ? -1.350 13.116 14.547 1.00 94.06 513 ILE A N 1
ATOM 3952 C CA . ILE A 1 513 ? -2.772 12.882 14.233 1.00 94.06 513 ILE A CA 1
ATOM 3953 C C . ILE A 1 513 ? -3.088 11.388 14.058 1.00 94.06 513 ILE A C 1
ATOM 3955 O O . ILE A 1 513 ? -4.129 10.920 14.511 1.00 94.06 513 ILE A O 1
ATOM 3959 N N . ASP A 1 514 ? -2.154 10.616 13.497 1.00 95.00 514 ASP A N 1
ATOM 3960 C CA . ASP A 1 514 ? -2.303 9.170 13.308 1.00 95.00 514 ASP A CA 1
ATOM 3961 C C . ASP A 1 514 ? -2.335 8.417 14.638 1.00 95.00 514 ASP A C 1
ATOM 3963 O O . ASP A 1 514 ? -3.070 7.442 14.792 1.00 95.00 514 ASP A O 1
ATOM 3967 N N . SER A 1 515 ? -1.551 8.865 15.620 1.00 95.38 515 SER A N 1
ATOM 3968 C CA . SER A 1 515 ? -1.530 8.262 16.953 1.00 95.38 515 SER A CA 1
ATOM 3969 C C . SER A 1 515 ? -2.833 8.535 17.702 1.00 95.38 515 SER A C 1
ATOM 3971 O O . SER A 1 515 ? -3.395 7.612 18.286 1.00 95.38 515 SER A O 1
ATOM 3973 N N . PHE A 1 516 ? -3.355 9.765 17.618 1.00 95.88 516 PHE A N 1
ATOM 3974 C CA . PHE A 1 516 ? -4.675 10.106 18.161 1.00 95.88 516 PHE A CA 1
ATOM 3975 C C . PHE A 1 516 ? -5.788 9.305 17.482 1.00 95.88 516 PHE A C 1
ATOM 3977 O O . PHE A 1 516 ? -6.613 8.703 18.163 1.00 95.88 516 PHE A O 1
ATOM 3984 N N . ASN A 1 517 ? -5.778 9.217 16.150 1.00 96.94 517 ASN A N 1
ATOM 3985 C CA . ASN A 1 517 ? -6.750 8.414 15.409 1.00 96.94 517 ASN A CA 1
ATOM 3986 C C . ASN A 1 517 ? -6.651 6.920 15.767 1.00 96.94 517 ASN A C 1
ATOM 3988 O O . ASN A 1 517 ? -7.670 6.241 15.830 1.00 96.94 517 ASN A O 1
ATOM 3992 N N . THR A 1 518 ? -5.453 6.407 16.062 1.00 96.88 518 THR A N 1
ATOM 3993 C CA . THR A 1 518 ? -5.282 5.022 16.531 1.00 96.88 518 THR A CA 1
ATOM 3994 C C . THR A 1 518 ? -5.880 4.817 17.923 1.00 96.88 518 THR A C 1
ATOM 3996 O O . THR A 1 518 ? -6.582 3.832 18.138 1.00 96.88 518 THR A O 1
ATOM 3999 N N . LEU A 1 519 ? -5.659 5.756 18.852 1.00 97.06 519 LEU A N 1
ATOM 4000 C CA . LEU A 1 519 ? -6.269 5.710 20.185 1.00 97.06 519 LEU A CA 1
ATOM 4001 C C . LEU A 1 519 ? -7.797 5.753 20.097 1.00 97.06 519 LEU A C 1
ATOM 4003 O O . LEU A 1 519 ? -8.477 4.923 20.694 1.00 97.06 519 LEU A O 1
ATOM 4007 N N . LEU A 1 520 ? -8.333 6.694 19.317 1.00 96.88 520 LEU A N 1
ATOM 4008 C CA . LEU A 1 520 ? -9.770 6.808 19.079 1.00 96.88 520 LEU A CA 1
ATOM 4009 C C . LEU A 1 520 ? -10.332 5.537 18.436 1.00 96.88 520 LEU A C 1
ATOM 4011 O O . LEU A 1 520 ? -11.441 5.136 18.766 1.00 96.88 520 LEU A O 1
ATOM 4015 N N . GLY A 1 521 ? -9.568 4.880 17.558 1.00 94.94 521 GLY A N 1
ATOM 4016 C CA . GLY A 1 521 ? -9.939 3.589 16.982 1.00 94.94 521 GLY A CA 1
ATOM 4017 C C . GLY A 1 521 ? -10.050 2.492 18.041 1.00 94.94 521 GLY A C 1
ATOM 4018 O O . GLY A 1 521 ? -11.036 1.761 18.056 1.00 94.94 521 GLY A O 1
ATOM 4019 N N . ALA A 1 522 ? -9.089 2.418 18.966 1.00 94.88 522 ALA A N 1
ATOM 4020 C CA . ALA A 1 522 ? -9.128 1.471 20.081 1.00 94.88 522 ALA A CA 1
ATOM 4021 C C . ALA A 1 522 ? -10.293 1.744 21.051 1.00 94.88 522 ALA A C 1
ATOM 4023 O O . ALA A 1 522 ? -10.907 0.806 21.555 1.00 94.88 522 ALA A O 1
ATOM 4024 N N . LEU A 1 523 ? -10.636 3.014 21.282 1.00 94.94 523 LEU A N 1
ATOM 4025 C CA . LEU A 1 523 ? -11.820 3.406 22.056 1.00 94.94 523 LEU A CA 1
ATOM 4026 C C . LEU A 1 523 ? -13.120 3.048 21.328 1.00 94.94 523 LEU A C 1
ATOM 4028 O O . LEU A 1 523 ? -14.044 2.529 21.946 1.00 94.94 523 LEU A O 1
ATOM 4032 N N . ALA A 1 524 ? -13.179 3.262 20.012 1.00 92.44 524 ALA A N 1
ATOM 4033 C CA . ALA A 1 524 ? -14.334 2.893 19.201 1.00 92.44 524 ALA A CA 1
ATOM 4034 C C . ALA A 1 524 ? -14.603 1.380 19.236 1.00 92.44 524 ALA A C 1
ATOM 4036 O O . ALA A 1 524 ? -15.763 0.985 19.304 1.00 92.44 524 ALA A O 1
ATOM 4037 N N . GLN A 1 525 ? -13.559 0.542 19.250 1.00 89.44 525 GLN A N 1
ATOM 4038 C CA . GLN A 1 525 ? -13.715 -0.907 19.445 1.00 89.44 525 GLN A CA 1
ATOM 4039 C C . GLN A 1 525 ? -14.268 -1.247 20.833 1.00 89.44 525 GLN A C 1
ATOM 4041 O O . GLN A 1 525 ? -15.149 -2.091 20.944 1.00 89.44 525 GLN A O 1
ATOM 4046 N N . GLY A 1 526 ? -13.844 -0.532 21.880 1.00 87.31 526 GLY A N 1
ATOM 4047 C CA . GLY A 1 526 ? -14.406 -0.681 23.228 1.00 87.31 526 GLY A CA 1
ATOM 4048 C C . GLY A 1 526 ? -15.875 -0.255 23.362 1.00 87.31 526 GLY A C 1
ATOM 4049 O O . GLY A 1 526 ? -16.498 -0.535 24.383 1.00 87.31 526 GLY A O 1
ATOM 4050 N N . CYS A 1 527 ? -16.449 0.416 22.357 1.00 86.81 527 CYS A N 1
ATOM 4051 C CA . CYS A 1 527 ? -17.884 0.701 22.297 1.00 86.81 527 CYS A CA 1
ATOM 4052 C C . CYS A 1 527 ? -18.713 -0.469 21.739 1.00 86.81 527 CYS A C 1
ATOM 4054 O O . CYS A 1 527 ? -19.941 -0.391 21.765 1.00 86.81 527 CYS A O 1
ATOM 4056 N N . ILE A 1 528 ? -18.068 -1.519 21.222 1.00 81.62 528 ILE A N 1
ATOM 4057 C CA . ILE A 1 528 ? -18.699 -2.674 20.577 1.00 81.62 528 ILE A CA 1
ATOM 4058 C C . ILE A 1 528 ? -18.564 -3.899 21.503 1.00 81.62 528 ILE A C 1
ATOM 4060 O O . ILE A 1 528 ? -17.533 -4.099 22.139 1.00 81.62 528 ILE A O 1
ATOM 4064 N N . GLY A 1 529 ? -19.601 -4.740 21.570 1.00 74.12 529 GLY A N 1
ATOM 4065 C CA . GLY A 1 529 ? -19.581 -6.005 22.319 1.00 74.12 529 GLY A CA 1
ATOM 4066 C C . GLY A 1 529 ? -19.939 -5.891 23.808 1.00 74.12 529 GLY A C 1
ATOM 4067 O O . GLY A 1 529 ? -20.521 -4.905 24.257 1.00 74.12 529 GLY A O 1
ATOM 4068 N N . GLU A 1 530 ? -19.609 -6.932 24.578 1.00 67.38 530 GLU A N 1
ATOM 4069 C CA . GLU A 1 530 ? -20.045 -7.122 25.977 1.00 67.38 530 GLU A CA 1
ATOM 4070 C C . GLU A 1 530 ? -19.456 -6.109 26.970 1.00 67.38 530 GLU A C 1
ATOM 4072 O O . GLU A 1 530 ? -20.027 -5.875 28.031 1.00 67.38 530 GLU A O 1
ATOM 4077 N N . ARG A 1 531 ? -18.327 -5.471 26.631 1.00 68.12 531 ARG A N 1
ATOM 4078 C CA . ARG A 1 531 ? -17.656 -4.476 27.492 1.00 68.12 531 ARG A CA 1
ATOM 4079 C C . ARG A 1 531 ? -18.191 -3.054 27.331 1.00 68.12 531 ARG A C 1
ATOM 4081 O O . ARG A 1 531 ? -17.623 -2.098 27.863 1.00 68.12 531 ARG A O 1
ATOM 4088 N N . ARG A 1 532 ? -19.285 -2.893 26.595 1.00 75.44 532 ARG A N 1
ATOM 4089 C CA . ARG A 1 532 ? -19.889 -1.593 26.343 1.00 75.44 532 ARG A CA 1
ATOM 4090 C C . ARG A 1 532 ? -20.368 -0.941 27.643 1.00 75.44 532 ARG A C 1
ATOM 4092 O O . ARG A 1 532 ? -21.052 -1.554 28.453 1.00 75.44 532 ARG A O 1
ATOM 4099 N N . GLY A 1 533 ? -20.033 0.337 27.809 1.00 79.12 533 GLY A N 1
ATOM 4100 C CA . GLY A 1 533 ? -20.444 1.133 28.970 1.00 79.12 533 GLY A CA 1
ATOM 4101 C C . GLY A 1 533 ? -19.624 0.886 30.239 1.00 79.12 533 GLY A C 1
ATOM 4102 O O . GLY A 1 533 ? -19.867 1.555 31.240 1.00 79.12 533 GLY A O 1
ATOM 4103 N N . ILE A 1 534 ? -18.635 -0.013 30.204 1.00 87.56 534 ILE A N 1
ATOM 4104 C CA . ILE A 1 534 ? -17.700 -0.190 31.316 1.00 87.56 534 ILE A CA 1
ATOM 4105 C C . ILE A 1 534 ? -16.768 1.035 31.375 1.00 87.56 534 ILE A C 1
ATOM 4107 O O . ILE A 1 534 ? -16.185 1.404 30.349 1.00 87.56 534 ILE A O 1
ATOM 4111 N N . PRO A 1 535 ? -16.625 1.686 32.544 1.00 93.50 535 PRO A N 1
ATOM 4112 C CA . PRO A 1 535 ? -15.645 2.746 32.733 1.00 93.50 535 PRO A CA 1
ATOM 4113 C C . PRO A 1 535 ? -14.215 2.254 32.490 1.00 93.50 535 PRO A C 1
ATOM 4115 O O . PRO A 1 535 ? -13.841 1.157 32.905 1.00 93.50 535 PRO A O 1
ATOM 4118 N N . LEU A 1 536 ? -13.403 3.083 31.845 1.00 94.19 536 LEU A N 1
ATOM 4119 C CA . LEU A 1 536 ? -11.988 2.824 31.629 1.00 94.19 536 LEU A CA 1
ATOM 4120 C C . LEU A 1 536 ? -11.248 2.869 32.968 1.00 94.19 536 LEU A C 1
ATOM 4122 O O . LEU A 1 536 ? -11.238 3.901 33.632 1.00 94.19 536 LEU A O 1
ATOM 4126 N N . ASP A 1 537 ? -10.602 1.767 33.335 1.00 93.19 537 ASP A N 1
ATOM 4127 C CA . ASP A 1 537 ? -9.613 1.710 34.415 1.00 93.19 537 ASP A CA 1
ATOM 4128 C C . ASP A 1 537 ? -8.204 1.695 33.809 1.00 93.19 537 ASP A C 1
ATOM 4130 O O . ASP A 1 537 ? -7.624 0.641 33.525 1.00 93.19 537 ASP A O 1
ATOM 4134 N N . VAL A 1 538 ? -7.671 2.884 33.523 1.00 92.50 538 VAL A N 1
ATOM 4135 C CA . VAL A 1 538 ? -6.392 3.037 32.817 1.00 92.50 538 VAL A CA 1
ATOM 4136 C C . VAL A 1 538 ? -5.227 2.655 33.728 1.00 92.50 538 VAL A C 1
ATOM 4138 O O . VAL A 1 538 ? -4.262 2.038 33.265 1.00 92.50 538 VAL A O 1
ATOM 4141 N N . PHE A 1 539 ? -5.323 2.965 35.023 1.00 89.00 539 PHE A N 1
ATOM 4142 C CA . PHE A 1 539 ? -4.251 2.725 35.992 1.00 89.00 539 PHE A CA 1
ATOM 4143 C C . PHE A 1 539 ? -4.097 1.259 36.406 1.00 89.00 539 PHE A C 1
ATOM 4145 O O . PHE A 1 539 ? -2.980 0.862 36.743 1.00 89.00 539 PHE A O 1
ATOM 4152 N N . ASN A 1 540 ? -5.165 0.456 36.357 1.00 89.50 540 ASN A N 1
ATOM 4153 C CA . ASN A 1 540 ? -5.091 -0.987 36.615 1.00 89.50 540 ASN A CA 1
ATOM 4154 C C . ASN A 1 540 ? -5.223 -1.835 35.339 1.00 89.50 540 ASN A C 1
ATOM 4156 O O . ASN A 1 540 ? -5.385 -3.051 35.423 1.00 89.50 540 ASN A O 1
ATOM 4160 N N . SER A 1 541 ? -5.123 -1.214 34.160 1.00 91.81 541 SER A N 1
ATOM 4161 C CA . SER A 1 541 ? -5.126 -1.921 32.876 1.00 91.81 541 SER A CA 1
ATOM 4162 C C . SER A 1 541 ? -3.978 -2.931 32.762 1.00 91.81 541 SER A C 1
ATOM 4164 O O . SER A 1 541 ? -2.919 -2.772 33.381 1.00 91.81 541 SER A O 1
ATOM 4166 N N . ASN A 1 542 ? -4.131 -3.959 31.922 1.00 91.12 542 ASN A N 1
ATOM 4167 C CA . ASN A 1 542 ? -3.085 -4.967 31.724 1.00 91.12 542 ASN A CA 1
ATOM 4168 C C . ASN A 1 542 ? -1.756 -4.326 31.277 1.00 91.12 542 ASN A C 1
ATOM 4170 O O . ASN A 1 542 ? -0.693 -4.691 31.788 1.00 91.12 542 ASN A O 1
ATOM 4174 N N . ALA A 1 543 ? -1.800 -3.310 30.408 1.00 90.75 543 ALA A N 1
ATOM 4175 C CA . ALA A 1 543 ? -0.612 -2.548 30.037 1.00 90.75 543 ALA A CA 1
ATOM 4176 C C . ALA A 1 543 ? 0.011 -1.801 31.231 1.00 90.75 543 ALA A C 1
ATOM 4178 O O . ALA A 1 543 ? 1.233 -1.819 31.367 1.00 90.75 543 ALA A O 1
ATOM 4179 N N . ALA A 1 544 ? -0.786 -1.225 32.136 1.00 88.06 544 ALA A N 1
ATOM 4180 C CA . ALA A 1 544 ? -0.279 -0.559 33.339 1.00 88.06 544 ALA A CA 1
ATOM 4181 C C . ALA A 1 544 ? 0.396 -1.528 34.319 1.00 88.06 544 ALA A C 1
ATOM 4183 O O . ALA A 1 544 ? 1.483 -1.246 34.835 1.00 88.06 544 ALA A O 1
ATOM 4184 N N . THR A 1 545 ? -0.175 -2.724 34.513 1.00 85.75 545 THR A N 1
ATOM 4185 C CA . THR A 1 545 ? 0.433 -3.764 35.366 1.00 85.75 545 THR A CA 1
ATOM 4186 C C . THR A 1 545 ? 1.812 -4.222 34.867 1.00 85.75 545 THR A C 1
ATOM 4188 O O . THR A 1 545 ? 2.572 -4.851 35.606 1.00 85.75 545 THR A O 1
ATOM 4191 N N . ARG A 1 546 ? 2.177 -3.890 33.620 1.00 84.06 546 ARG A N 1
ATOM 4192 C CA . ARG A 1 546 ? 3.461 -4.229 33.002 1.00 84.06 546 ARG A CA 1
ATOM 4193 C C . ARG A 1 546 ? 4.661 -3.579 33.680 1.00 84.06 546 ARG A C 1
ATOM 4195 O O . ARG A 1 546 ? 5.670 -4.257 33.851 1.00 84.06 546 ARG A O 1
ATOM 4202 N N . ARG A 1 547 ? 4.561 -2.294 34.032 1.00 72.88 547 ARG A N 1
ATOM 4203 C CA . ARG A 1 547 ? 5.680 -1.496 34.570 1.00 72.88 547 ARG A CA 1
ATOM 4204 C C . ARG A 1 547 ? 5.690 -1.369 36.093 1.00 72.88 547 ARG A C 1
ATOM 4206 O O . ARG A 1 547 ? 6.620 -0.786 36.640 1.00 72.88 547 ARG A O 1
ATOM 4213 N N . GLY A 1 548 ? 4.698 -1.937 36.778 1.00 62.47 548 GLY A N 1
ATOM 4214 C CA . GLY A 1 548 ? 4.458 -1.633 38.186 1.00 62.47 548 GLY A CA 1
ATOM 4215 C C . GLY A 1 548 ? 3.880 -0.224 38.353 1.00 62.47 548 GLY A C 1
ATOM 4216 O O . GLY A 1 548 ? 3.964 0.621 37.462 1.00 62.47 548 GLY A O 1
ATOM 4217 N N . ARG A 1 549 ? 3.217 0.024 39.483 1.00 55.62 549 ARG A N 1
ATOM 4218 C CA . ARG A 1 549 ? 2.482 1.270 39.727 1.00 55.62 549 ARG A CA 1
ATOM 4219 C C . ARG A 1 549 ? 3.455 2.445 39.881 1.00 55.62 549 ARG A C 1
ATOM 4221 O O . ARG A 1 549 ? 3.994 2.663 40.961 1.00 55.62 549 ARG A O 1
ATOM 4228 N N . ASN A 1 550 ? 3.655 3.215 38.816 1.00 55.31 550 ASN A N 1
ATOM 4229 C CA . ASN A 1 550 ? 4.323 4.510 38.902 1.00 55.31 550 ASN A CA 1
ATOM 4230 C C . ASN A 1 550 ? 3.284 5.573 39.278 1.00 55.31 550 ASN A C 1
ATOM 4232 O O . ASN A 1 550 ? 2.291 5.754 38.584 1.00 55.31 550 ASN A O 1
ATOM 4236 N N . ASN A 1 551 ? 3.516 6.291 40.380 1.00 56.06 551 ASN A N 1
ATOM 4237 C CA . ASN A 1 551 ? 2.643 7.370 40.872 1.00 56.06 551 ASN A CA 1
ATOM 4238 C C . ASN A 1 551 ? 2.716 8.658 40.020 1.00 56.06 551 ASN A C 1
ATOM 4240 O O . ASN A 1 551 ? 2.385 9.743 40.498 1.00 56.06 551 ASN A O 1
ATOM 4244 N N . THR A 1 552 ? 3.176 8.579 38.771 1.00 58.41 552 THR A N 1
ATOM 4245 C CA . THR A 1 552 ? 3.203 9.721 37.858 1.00 58.41 552 THR A CA 1
ATOM 4246 C C . THR A 1 552 ? 1.796 9.959 37.326 1.00 58.41 552 THR A C 1
ATOM 4248 O O . THR A 1 552 ? 1.324 9.275 36.426 1.00 58.41 552 THR A O 1
ATOM 4251 N N . THR A 1 553 ? 1.094 10.932 37.907 1.00 62.69 553 THR A N 1
ATOM 4252 C CA . THR A 1 553 ? -0.221 11.360 37.427 1.00 62.69 553 THR A CA 1
ATOM 4253 C C . THR A 1 553 ? -0.049 12.176 36.149 1.00 62.69 553 THR A C 1
ATOM 4255 O O . THR A 1 553 ? 0.140 13.394 36.204 1.00 62.69 553 THR A O 1
ATOM 4258 N N . ASN A 1 554 ? -0.082 11.528 34.986 1.00 74.31 554 ASN A N 1
ATOM 4259 C CA . ASN A 1 554 ? -0.178 12.262 33.734 1.00 74.31 554 ASN A CA 1
ATOM 4260 C C . ASN A 1 554 ? -1.567 12.920 33.649 1.00 74.31 554 ASN A C 1
ATOM 4262 O O . ASN A 1 554 ? -2.578 12.213 33.695 1.00 74.31 554 ASN A O 1
ATOM 4266 N N . PRO A 1 555 ? -1.650 14.256 33.510 1.00 74.56 555 PRO A N 1
ATOM 4267 C CA . PRO A 1 555 ? -2.926 14.975 33.465 1.00 74.56 555 PRO A CA 1
ATOM 4268 C C . PRO A 1 555 ? -3.806 14.575 32.272 1.00 74.56 555 PRO A C 1
ATOM 4270 O O . PRO A 1 555 ? -4.991 14.889 32.249 1.00 74.56 555 PRO A O 1
ATOM 4273 N N . LEU A 1 556 ? -3.245 13.894 31.268 1.00 80.38 556 LEU A N 1
ATOM 4274 C CA . LEU A 1 556 ? -4.022 13.329 30.173 1.00 80.38 556 LEU A CA 1
ATOM 4275 C C . LEU A 1 556 ? -4.694 11.997 30.515 1.00 80.38 556 LEU A C 1
ATOM 4277 O O . LEU A 1 556 ? -5.724 11.686 29.927 1.00 80.38 556 LEU A O 1
ATOM 4281 N N . VAL A 1 557 ? -4.168 11.217 31.462 1.00 86.69 557 VAL A N 1
ATOM 4282 C CA . VAL A 1 557 ? -4.833 9.976 31.887 1.00 86.69 557 VAL A CA 1
ATOM 4283 C C . VAL A 1 557 ? -6.122 10.311 32.634 1.00 86.69 557 VAL A C 1
ATOM 4285 O O . VAL A 1 557 ? -7.162 9.730 32.341 1.00 86.69 557 VAL A O 1
ATOM 4288 N N . SER A 1 558 ? -6.109 11.334 33.495 1.00 86.50 558 SER A N 1
ATOM 4289 C CA . SER A 1 558 ? -7.318 11.811 34.185 1.00 86.50 558 SER A CA 1
ATOM 4290 C C . SER A 1 558 ? -8.380 12.402 33.248 1.00 86.50 558 SER A C 1
ATOM 4292 O O . SER A 1 558 ? -9.525 12.579 33.659 1.00 86.50 558 SER A O 1
ATOM 4294 N N . LEU A 1 559 ? -8.041 12.693 31.984 1.00 88.62 559 LEU A N 1
ATOM 4295 C CA . LEU A 1 559 ? -9.022 13.089 30.971 1.00 88.62 559 LEU A CA 1
ATOM 4296 C C . LEU A 1 559 ? -9.963 11.935 30.604 1.00 88.62 559 LEU A C 1
ATOM 4298 O O . LEU A 1 559 ? -11.099 12.203 30.206 1.00 88.62 559 LEU A O 1
ATOM 4302 N N . VAL A 1 560 ? -9.494 10.687 30.689 1.00 93.56 560 VAL A N 1
ATOM 4303 C CA . VAL A 1 560 ? -10.202 9.498 30.185 1.00 93.56 560 VAL A CA 1
ATOM 4304 C C . VAL A 1 560 ? -10.493 8.451 31.258 1.00 93.56 560 VAL A C 1
ATOM 4306 O O . VAL A 1 560 ? -11.450 7.700 31.109 1.00 93.56 560 VAL A O 1
ATOM 4309 N N . ASP A 1 561 ? -9.699 8.397 32.325 1.00 92.81 561 ASP A N 1
ATOM 4310 C CA . ASP A 1 561 ? -9.866 7.431 33.408 1.00 92.81 561 ASP A CA 1
ATOM 4311 C C . ASP A 1 561 ? -11.219 7.624 34.113 1.00 92.81 561 ASP A C 1
ATOM 4313 O O . ASP A 1 561 ? -11.670 8.752 34.340 1.00 92.81 561 ASP A O 1
ATOM 4317 N N . GLY A 1 562 ? -11.911 6.519 34.387 1.00 92.88 562 GLY A N 1
ATOM 4318 C CA . GLY A 1 562 ? -13.267 6.502 34.940 1.00 92.88 562 GLY A CA 1
ATOM 4319 C C . GLY A 1 562 ? -14.387 6.886 33.960 1.00 92.88 562 GLY A C 1
ATOM 4320 O O . GLY A 1 562 ? -15.556 6.841 34.342 1.00 92.88 562 GLY A O 1
ATOM 4321 N N . LYS A 1 563 ? -14.080 7.242 32.706 1.00 94.75 563 LYS A N 1
ATOM 4322 C CA . LYS A 1 563 ? -15.089 7.506 31.662 1.00 94.75 563 LYS A CA 1
ATOM 4323 C C . LYS A 1 563 ? -15.387 6.253 30.852 1.00 94.75 563 LYS A C 1
ATOM 4325 O O . LYS A 1 563 ? -14.550 5.366 30.761 1.00 94.75 563 LYS A O 1
ATOM 4330 N N . THR A 1 564 ? -16.549 6.186 30.208 1.00 93.69 564 THR A N 1
ATOM 4331 C CA . THR A 1 564 ? -16.796 5.147 29.195 1.00 93.69 564 THR A CA 1
ATOM 4332 C C . THR A 1 564 ? -15.919 5.379 27.958 1.00 93.69 564 THR A C 1
ATOM 4334 O O . THR A 1 564 ? -15.462 6.500 27.717 1.00 93.69 564 THR A O 1
ATOM 4337 N N . SER A 1 565 ? -15.711 4.352 27.126 1.00 93.50 565 SER A N 1
ATOM 4338 C CA . SER A 1 565 ? -14.936 4.486 25.880 1.00 93.50 565 SER A CA 1
ATOM 4339 C C . SER A 1 565 ? -15.465 5.589 24.953 1.00 93.50 565 SER A C 1
ATOM 4341 O O . SER A 1 565 ? -14.676 6.314 24.341 1.00 93.50 565 SER A O 1
ATOM 4343 N N . LEU A 1 566 ? -16.792 5.771 24.889 1.00 92.62 566 LEU A N 1
ATOM 4344 C CA . LEU A 1 566 ? -17.421 6.843 24.116 1.00 92.62 566 LEU A CA 1
ATOM 4345 C C . LEU A 1 566 ? -17.110 8.218 24.717 1.00 92.62 566 LEU A C 1
ATOM 4347 O O . LEU A 1 566 ? -16.638 9.105 24.006 1.00 92.62 566 LEU A O 1
ATOM 4351 N N . ASP A 1 567 ? -17.337 8.390 26.020 1.00 93.88 567 ASP A N 1
ATOM 4352 C CA . ASP A 1 567 ? -17.106 9.665 26.707 1.00 93.88 567 ASP A CA 1
ATOM 4353 C C . ASP A 1 567 ? -15.629 10.074 26.653 1.00 93.88 567 ASP A C 1
ATOM 4355 O O . ASP A 1 567 ? -15.301 11.253 26.483 1.00 93.88 567 ASP A O 1
ATOM 4359 N N . ALA A 1 568 ? -14.724 9.098 26.750 1.00 95.31 568 ALA A N 1
ATOM 4360 C CA . ALA A 1 568 ? -13.293 9.293 26.566 1.00 95.31 568 ALA A CA 1
ATOM 4361 C C . ALA A 1 568 ? -12.957 9.730 25.131 1.00 95.31 568 ALA A C 1
ATOM 4363 O O . ALA A 1 568 ? -12.222 10.703 24.953 1.00 95.31 568 ALA A O 1
ATOM 4364 N N . ALA A 1 569 ? -13.532 9.085 24.109 1.00 95.25 569 ALA A N 1
ATOM 4365 C CA . ALA A 1 569 ? -13.332 9.471 22.711 1.00 95.25 569 ALA A CA 1
ATOM 4366 C C . ALA A 1 569 ? -13.829 10.899 22.423 1.00 95.25 569 ALA A C 1
ATOM 4368 O O . ALA A 1 569 ? -13.135 11.678 21.764 1.00 95.25 569 ALA A O 1
ATOM 4369 N N . VAL A 1 570 ? -14.994 11.272 22.964 1.00 94.88 570 VAL A N 1
ATOM 4370 C CA . VAL A 1 570 ? -15.549 12.632 22.865 1.00 94.88 570 VAL A CA 1
ATOM 4371 C C . VAL A 1 570 ? -14.658 13.643 23.587 1.00 94.88 570 VAL A C 1
ATOM 4373 O O . VAL A 1 570 ? -14.361 14.701 23.034 1.00 94.88 570 VAL A O 1
ATOM 4376 N N . SER A 1 571 ? -14.171 13.300 24.782 1.00 95.06 571 SER A N 1
ATOM 4377 C CA . SER A 1 571 ? -13.269 14.162 25.557 1.00 95.06 571 SER A CA 1
ATOM 4378 C C . SER A 1 571 ? -11.961 14.426 24.811 1.00 95.06 571 SER A C 1
ATOM 4380 O O . SER A 1 571 ? -11.528 15.573 24.726 1.00 95.06 571 SER A O 1
ATOM 4382 N N . ILE A 1 572 ? -11.362 13.388 24.215 1.00 94.94 572 ILE A N 1
ATOM 4383 C CA . ILE A 1 572 ? -10.154 13.518 23.388 1.00 94.94 572 ILE A CA 1
ATOM 4384 C C . ILE A 1 572 ? -10.427 14.399 22.168 1.00 94.94 572 ILE A C 1
ATOM 4386 O O . ILE A 1 572 ? -9.622 15.283 21.872 1.00 94.94 572 ILE A O 1
ATOM 4390 N N . LEU A 1 573 ? -11.553 14.194 21.475 1.00 95.81 573 LEU A N 1
ATOM 4391 C CA . LEU A 1 573 ? -11.931 15.034 20.340 1.00 95.81 573 LEU A CA 1
ATOM 4392 C C . LEU A 1 573 ? -12.025 16.502 20.762 1.00 95.81 573 LEU A C 1
ATOM 4394 O O . LEU A 1 573 ? -11.388 17.344 20.137 1.00 95.81 573 LEU A O 1
ATOM 4398 N N . ASP A 1 574 ? -12.760 16.821 21.827 1.00 94.19 574 ASP A N 1
ATOM 4399 C CA . ASP A 1 574 ? -12.897 18.205 22.287 1.00 94.19 574 ASP A CA 1
ATOM 4400 C C . ASP A 1 574 ? -11.538 18.810 22.704 1.00 94.19 574 ASP A C 1
ATOM 4402 O O . ASP A 1 574 ? -11.261 19.971 22.389 1.00 94.19 574 ASP A O 1
ATOM 4406 N N . THR A 1 575 ? -10.626 18.024 23.292 1.00 92.75 575 THR A N 1
ATOM 4407 C CA . THR A 1 575 ? -9.236 18.456 23.531 1.00 92.75 575 THR A CA 1
ATOM 4408 C C . THR A 1 575 ? -8.488 18.769 22.227 1.00 92.75 575 THR A C 1
ATOM 4410 O O . THR A 1 575 ? -7.826 19.806 22.137 1.00 92.75 575 THR A O 1
ATOM 4413 N N . MET A 1 576 ? -8.611 17.927 21.195 1.00 94.38 576 MET A N 1
ATOM 4414 C CA . MET A 1 576 ? -7.995 18.172 19.882 1.00 94.38 576 MET A CA 1
ATOM 4415 C C . MET A 1 576 ? -8.541 19.434 19.209 1.00 94.38 576 MET A C 1
ATOM 4417 O O . MET A 1 576 ? -7.785 20.195 18.600 1.00 94.38 576 MET A O 1
ATOM 4421 N N . ARG A 1 577 ? -9.847 19.685 19.337 1.00 94.19 577 ARG A N 1
ATOM 4422 C CA . ARG A 1 577 ? -10.517 20.869 18.774 1.00 94.19 577 ARG A CA 1
ATOM 4423 C C . ARG A 1 577 ? -10.005 22.166 19.381 1.00 94.19 577 ARG A C 1
ATOM 4425 O O . ARG A 1 577 ? -9.736 23.123 18.655 1.00 94.19 577 ARG A O 1
ATOM 4432 N N . ASN A 1 578 ? -9.803 22.169 20.696 1.00 88.88 578 ASN A N 1
ATOM 4433 C CA . ASN A 1 578 ? -9.308 23.338 21.418 1.00 88.88 578 ASN A CA 1
ATOM 4434 C C . ASN A 1 578 ? -7.840 23.668 21.086 1.00 88.88 578 ASN A C 1
ATOM 4436 O O . ASN A 1 578 ? -7.373 24.751 21.435 1.00 88.88 578 ASN A O 1
ATOM 4440 N N . GLY A 1 579 ? -7.111 22.769 20.406 1.00 79.00 579 GLY A N 1
ATOM 4441 C CA . GLY A 1 579 ? -5.720 22.991 19.996 1.00 79.00 579 GLY A CA 1
ATOM 4442 C C . GLY A 1 579 ? -4.798 23.280 21.180 1.00 79.00 579 GLY A C 1
ATOM 4443 O O . GLY A 1 579 ? -3.854 24.060 21.058 1.00 79.00 579 GLY A O 1
ATOM 4444 N N . THR A 1 580 ? -5.113 22.711 22.346 1.00 73.38 580 THR A N 1
ATOM 4445 C CA . THR A 1 580 ? -4.427 23.020 23.597 1.00 73.38 580 THR A CA 1
ATOM 4446 C C . THR A 1 580 ? -3.027 22.439 23.596 1.00 73.38 580 THR A C 1
ATOM 4448 O O . THR A 1 580 ? -2.840 21.235 23.416 1.00 73.38 580 THR A O 1
ATOM 4451 N N . SER A 1 581 ? -2.051 23.292 23.876 1.00 76.75 581 SER A N 1
ATOM 4452 C CA . SER A 1 581 ? -0.726 22.842 24.265 1.00 76.75 581 SER A CA 1
ATOM 4453 C C . SER A 1 581 ? -0.761 22.412 25.729 1.00 76.75 581 SER A C 1
ATOM 4455 O O . SER A 1 581 ? -1.103 23.220 26.592 1.00 76.75 581 SER A O 1
ATOM 4457 N N . ILE A 1 582 ? -0.426 21.156 26.019 1.00 75.12 582 ILE A N 1
ATOM 4458 C CA . ILE A 1 582 ? -0.461 20.637 27.392 1.00 75.12 582 ILE A CA 1
ATOM 4459 C C . ILE A 1 582 ? 0.954 20.659 27.975 1.00 75.12 582 ILE A C 1
ATOM 4461 O O . ILE A 1 582 ? 1.862 20.072 27.376 1.00 75.12 582 ILE A O 1
ATOM 4465 N N . PRO A 1 583 ? 1.175 21.334 29.117 1.00 69.75 583 PRO A N 1
ATOM 4466 C CA . PRO A 1 583 ? 2.446 21.254 29.819 1.00 69.75 583 PRO A CA 1
ATOM 4467 C C . PRO A 1 583 ? 2.610 19.860 30.440 1.00 69.75 583 PRO A C 1
ATOM 4469 O O . PRO A 1 583 ? 1.748 19.395 31.184 1.00 69.75 583 PRO A O 1
ATOM 4472 N N . HIS A 1 584 ? 3.730 19.199 30.146 1.00 70.31 584 HIS A N 1
ATOM 4473 C CA . HIS A 1 584 ? 4.114 17.923 30.744 1.00 70.31 584 HIS A CA 1
ATOM 4474 C C . HIS A 1 584 ? 5.572 17.996 31.215 1.00 70.31 584 HIS A C 1
ATOM 4476 O O . HIS A 1 584 ? 6.521 17.910 30.427 1.00 70.31 584 HIS A O 1
ATOM 4482 N N . GLY A 1 585 ? 5.753 18.223 32.518 1.00 73.62 585 GLY A N 1
ATOM 4483 C CA . GLY A 1 585 ? 7.058 18.559 33.086 1.00 73.62 585 GLY A CA 1
ATOM 4484 C C . GLY A 1 585 ? 7.613 19.847 32.468 1.00 73.62 585 GLY A C 1
ATOM 4485 O O . GLY A 1 585 ? 6.945 20.877 32.468 1.00 73.62 585 GLY A O 1
ATOM 4486 N N . SER A 1 586 ? 8.827 19.788 31.915 1.00 67.19 586 SER A N 1
ATOM 4487 C CA . SER A 1 586 ? 9.476 20.912 31.218 1.00 67.19 586 SER A CA 1
ATOM 4488 C C . SER A 1 586 ? 9.153 21.002 29.720 1.00 67.19 586 SER A C 1
ATOM 4490 O O . SER A 1 586 ? 9.631 21.917 29.047 1.00 67.19 586 SER A O 1
ATOM 4492 N N . LYS A 1 587 ? 8.376 20.058 29.169 1.00 72.88 587 LYS A N 1
ATOM 4493 C CA . LYS A 1 587 ? 8.053 19.986 27.737 1.00 72.88 587 LYS A CA 1
ATOM 4494 C C . LYS A 1 587 ? 6.608 20.410 27.481 1.00 72.88 587 LYS A C 1
ATOM 4496 O O . LYS A 1 587 ? 5.716 20.166 28.288 1.00 72.88 587 LYS A O 1
ATOM 4501 N N . LEU A 1 588 ? 6.385 21.017 26.319 1.00 80.44 588 LEU A N 1
ATOM 4502 C CA . LEU A 1 588 ? 5.060 21.389 25.836 1.00 80.44 588 LEU A CA 1
ATOM 4503 C C . LEU A 1 588 ? 4.624 20.413 24.738 1.00 80.44 588 LEU A C 1
ATOM 4505 O O . LEU A 1 588 ? 5.302 20.294 23.710 1.00 80.44 588 LEU A O 1
ATOM 4509 N N . TRP A 1 589 ? 3.509 19.719 24.957 1.00 82.38 589 TRP A N 1
ATOM 4510 C CA . TRP A 1 589 ? 2.925 18.814 23.970 1.00 82.38 589 TRP A CA 1
ATOM 4511 C C . TRP A 1 589 ? 1.956 19.550 23.061 1.00 82.38 589 TRP A C 1
ATOM 4513 O O . TRP A 1 589 ? 1.031 20.200 23.540 1.00 82.38 589 TRP A O 1
ATOM 4523 N N . TYR A 1 590 ? 2.160 19.420 21.751 1.00 86.06 590 TYR A N 1
ATOM 4524 C CA . TYR A 1 590 ? 1.260 19.982 20.750 1.00 86.06 590 TYR A CA 1
ATOM 4525 C C . TYR A 1 590 ? 0.208 18.951 20.350 1.00 86.06 590 TYR A C 1
ATOM 4527 O O . TYR A 1 590 ? 0.550 17.882 19.841 1.00 86.06 590 TYR A O 1
ATOM 4535 N N . ILE A 1 591 ? -1.064 19.279 20.566 1.00 90.00 591 ILE A N 1
ATOM 4536 C CA . ILE A 1 591 ? -2.181 18.428 20.163 1.00 90.00 591 ILE A CA 1
ATOM 4537 C C . ILE A 1 591 ? -2.630 18.837 18.755 1.00 90.00 591 ILE A C 1
ATOM 4539 O O . ILE A 1 591 ? -2.962 20.005 18.536 1.00 90.00 591 ILE A O 1
ATOM 4543 N N . PRO A 1 592 ? -2.638 17.907 17.783 1.00 92.69 592 PRO A N 1
ATOM 4544 C CA . PRO A 1 592 ? -3.046 18.210 16.423 1.00 92.69 592 PRO A CA 1
ATOM 4545 C C . PRO A 1 592 ? -4.551 18.480 16.354 1.00 92.69 592 PRO A C 1
ATOM 4547 O O . PRO A 1 592 ? -5.346 17.844 17.048 1.00 92.69 592 PRO A O 1
ATOM 4550 N N . LYS A 1 593 ? -4.949 19.382 15.452 1.00 93.94 593 LYS A N 1
ATOM 4551 C CA . LYS A 1 593 ? -6.365 19.585 15.128 1.00 93.94 593 LYS A CA 1
ATOM 4552 C C . LYS A 1 593 ? -6.971 18.314 14.513 1.00 93.94 593 LYS A C 1
ATOM 4554 O O . LYS A 1 593 ? -6.272 17.618 13.769 1.00 93.94 593 LYS A O 1
ATOM 4559 N N . PRO A 1 594 ? -8.254 18.018 14.783 1.00 95.50 594 PRO A N 1
ATOM 4560 C CA . PRO A 1 594 ? -8.916 16.849 14.220 1.00 95.50 594 PRO A CA 1
ATOM 4561 C C . PRO A 1 594 ? -9.043 16.962 12.699 1.00 95.50 594 PRO A C 1
ATOM 4563 O O . PRO A 1 594 ? -9.186 18.053 12.144 1.00 95.50 594 PRO A O 1
ATOM 4566 N N . ASN A 1 595 ? -9.021 15.816 12.024 1.00 94.62 595 ASN A N 1
ATOM 4567 C CA . ASN A 1 595 ? -9.309 15.713 10.597 1.00 94.62 595 ASN A CA 1
ATOM 4568 C C . ASN A 1 595 ? -10.581 14.883 10.362 1.00 94.62 595 ASN A C 1
ATOM 4570 O O . ASN A 1 595 ? -11.233 14.426 11.301 1.00 94.62 595 ASN A O 1
ATOM 4574 N N . SER A 1 596 ? -10.944 14.671 9.097 1.00 92.88 596 SER A N 1
ATOM 4575 C CA . SER A 1 596 ? -12.174 13.942 8.759 1.00 92.88 596 SER A CA 1
ATOM 4576 C C . SER A 1 596 ? -12.166 12.496 9.264 1.00 92.88 596 SER A C 1
ATOM 4578 O O . SER A 1 596 ? -13.183 11.988 9.730 1.00 92.88 596 SER A O 1
ATOM 4580 N N . GLN A 1 597 ? -10.995 11.853 9.294 1.00 95.00 597 GLN A N 1
ATOM 4581 C CA . GLN A 1 597 ? -10.853 10.525 9.886 1.00 95.00 597 GLN A CA 1
ATOM 4582 C C . GLN A 1 597 ? -11.096 10.547 11.403 1.00 95.00 597 GLN A C 1
ATOM 4584 O O . GLN A 1 597 ? -11.769 9.652 11.904 1.00 95.00 597 GLN A O 1
ATOM 4589 N N . THR A 1 598 ? -10.618 11.566 12.125 1.00 96.56 598 THR A N 1
ATOM 4590 C CA . THR A 1 598 ? -10.882 11.732 13.566 1.00 96.56 598 THR A CA 1
ATOM 4591 C C . THR A 1 598 ? -12.385 11.758 13.846 1.00 96.56 598 THR A C 1
ATOM 4593 O O . THR A 1 598 ? -12.890 10.975 14.651 1.00 96.56 598 THR A O 1
ATOM 4596 N N . TYR A 1 599 ? -13.118 12.599 13.113 1.00 96.31 599 TYR A N 1
ATOM 4597 C CA . TYR A 1 599 ? -14.572 12.707 13.220 1.00 96.31 599 TYR A CA 1
ATOM 4598 C C . TYR A 1 599 ? -15.301 11.424 12.800 1.00 96.31 599 TYR A C 1
ATOM 4600 O O . TYR A 1 599 ? -16.246 11.008 13.469 1.00 96.31 599 TYR A O 1
ATOM 4608 N N . CYS A 1 600 ? -14.834 10.757 11.741 1.00 95.12 600 CYS A N 1
ATOM 4609 C CA . CYS A 1 600 ? -15.351 9.462 11.296 1.00 95.12 600 CYS A CA 1
ATOM 4610 C C . CYS A 1 600 ? -15.241 8.388 12.385 1.00 95.12 600 CYS A C 1
ATOM 4612 O O . CYS A 1 600 ? -16.177 7.611 12.576 1.00 95.12 600 CYS A O 1
ATOM 4614 N N . ILE A 1 601 ? -14.114 8.332 13.097 1.00 95.06 601 ILE A N 1
ATOM 4615 C CA . ILE A 1 601 ? -13.885 7.335 14.148 1.00 95.06 601 ILE A CA 1
ATOM 4616 C C . ILE A 1 601 ? -14.792 7.607 15.352 1.00 95.06 601 ILE A C 1
ATOM 4618 O O . ILE A 1 601 ? -15.429 6.680 15.842 1.00 95.06 601 ILE A O 1
ATOM 4622 N N . VAL A 1 602 ? -14.928 8.866 15.780 1.00 95.12 602 VAL A N 1
ATOM 4623 C CA . VAL A 1 602 ? -15.837 9.235 16.882 1.00 95.12 602 VAL A CA 1
ATOM 4624 C C . VAL A 1 602 ? -17.300 8.974 16.511 1.00 95.12 602 VAL A C 1
ATOM 4626 O O . VAL A 1 602 ? -18.049 8.435 17.321 1.00 95.12 602 VAL A O 1
ATOM 4629 N N . ALA A 1 603 ? -17.703 9.270 15.272 1.00 93.38 603 ALA A N 1
ATOM 4630 C CA . ALA A 1 603 ? -19.029 8.907 14.773 1.00 93.38 603 ALA A CA 1
ATOM 4631 C C . ALA A 1 603 ? -19.237 7.382 14.771 1.00 93.38 603 ALA A C 1
ATOM 4633 O O . ALA A 1 603 ? -20.297 6.900 15.153 1.00 93.38 603 ALA A O 1
ATOM 4634 N N . SER A 1 604 ? -18.208 6.609 14.409 1.00 91.00 604 SER A N 1
ATOM 4635 C CA . SER A 1 604 ? -18.267 5.142 14.452 1.00 91.00 604 SER A CA 1
ATOM 4636 C C . SER A 1 604 ? -18.396 4.620 15.887 1.00 91.00 604 SER A C 1
ATOM 4638 O O . SER A 1 604 ? -19.195 3.720 16.127 1.00 91.00 604 SER A O 1
ATOM 4640 N N . ALA A 1 605 ? -17.678 5.221 16.844 1.00 90.31 605 ALA A N 1
ATOM 4641 C CA . ALA A 1 605 ? -17.808 4.911 18.266 1.00 90.31 605 ALA A CA 1
ATOM 4642 C C . ALA A 1 605 ? -19.234 5.178 18.771 1.00 90.31 605 ALA A C 1
ATOM 4644 O O . ALA A 1 605 ? -19.795 4.332 19.459 1.00 90.31 605 ALA A O 1
ATOM 4645 N N . LEU A 1 606 ? -19.833 6.309 18.375 1.00 89.06 606 LEU A N 1
ATOM 4646 C CA . LEU A 1 606 ? -21.207 6.691 18.721 1.00 89.06 606 LEU A CA 1
ATOM 4647 C C . LEU A 1 606 ? -22.259 5.760 18.103 1.00 89.06 606 LEU A C 1
ATOM 4649 O O . LEU A 1 606 ? -23.265 5.437 18.733 1.00 89.06 606 LEU A O 1
ATOM 4653 N N . SER A 1 607 ? -22.037 5.342 16.857 1.00 85.38 607 SER A N 1
ATOM 4654 C CA . SER A 1 607 ? -22.906 4.381 16.179 1.00 85.38 607 SER A CA 1
ATOM 4655 C C . SER A 1 607 ? -22.808 2.994 16.822 1.00 85.38 607 SER A C 1
ATOM 4657 O O . SER A 1 607 ? -23.824 2.316 16.934 1.00 85.38 607 SER A O 1
ATOM 4659 N N . GLY A 1 608 ? -21.607 2.567 17.233 1.00 76.06 608 GLY A N 1
ATOM 4660 C CA . GLY A 1 608 ? -21.375 1.283 17.908 1.00 76.06 608 GLY A CA 1
ATOM 4661 C C . GLY A 1 608 ? -21.881 1.265 19.352 1.00 76.06 608 GLY A C 1
ATOM 4662 O O . GLY A 1 608 ? -22.428 0.265 19.809 1.00 76.06 608 GLY A O 1
ATOM 4663 N N . SER A 1 609 ? -21.812 2.407 20.042 1.00 69.19 609 SER A N 1
ATOM 4664 C CA . SER A 1 609 ? -22.372 2.610 21.379 1.00 69.19 609 SER A CA 1
ATOM 4665 C C . SER A 1 609 ? -23.893 2.804 21.376 1.00 69.19 609 SER A C 1
ATOM 4667 O O . SER A 1 609 ? -24.426 3.303 22.368 1.00 69.19 609 SER A O 1
ATOM 4669 N N . GLY A 1 610 ? -24.592 2.495 20.281 1.00 58.06 610 GLY A N 1
ATOM 4670 C CA . GLY A 1 610 ? -26.009 2.788 20.074 1.00 58.06 610 GLY A CA 1
ATOM 4671 C C . GLY A 1 610 ? -26.955 1.855 20.833 1.00 58.06 610 GLY A C 1
ATOM 4672 O O . GLY A 1 610 ? -26.891 0.632 20.714 1.00 58.06 610 GLY A O 1
ATOM 4673 N N . THR A 1 611 ? -27.795 2.458 21.680 1.00 54.62 611 THR A N 1
ATOM 4674 C CA . THR A 1 611 ? -29.171 2.052 22.008 1.00 54.62 611 THR A CA 1
ATOM 4675 C C . THR A 1 611 ? -29.869 1.145 20.989 1.00 54.62 611 THR A C 1
ATOM 4677 O O . THR A 1 611 ? -29.557 1.236 19.805 1.00 54.62 611 THR A O 1
ATOM 4680 N N . SER A 1 612 ? -30.982 0.491 21.320 1.00 56.78 612 SER A N 1
ATOM 4681 C CA . SER A 1 612 ? -32.088 0.421 20.344 1.00 56.78 612 SER A CA 1
ATOM 4682 C C . SER A 1 612 ? -32.519 1.827 19.862 1.00 56.78 612 SER A C 1
ATOM 4684 O O . SER A 1 612 ? -33.069 1.956 18.774 1.00 56.78 612 SER A O 1
ATOM 4686 N N . GLU A 1 613 ? -32.209 2.872 20.638 1.00 63.88 613 GLU A N 1
ATOM 4687 C CA . GLU A 1 613 ? -32.558 4.280 20.424 1.00 63.88 613 GLU A CA 1
ATOM 4688 C C . GLU A 1 613 ? -31.583 5.065 19.519 1.00 63.88 613 GLU A C 1
ATOM 4690 O O . GLU A 1 613 ? -30.372 4.828 19.495 1.00 63.88 613 GLU A O 1
ATOM 4695 N N . SER A 1 614 ? -32.134 6.037 18.783 1.00 75.25 614 SER A N 1
ATOM 4696 C CA . SER A 1 614 ? -31.417 6.946 17.879 1.00 75.25 614 SER A CA 1
ATOM 4697 C C . SER A 1 614 ? -30.550 7.978 18.619 1.00 75.25 614 SER A C 1
ATOM 4699 O O . SER A 1 614 ? -31.016 8.648 19.538 1.00 75.25 614 SER A O 1
ATOM 4701 N N . ASN A 1 615 ? -29.314 8.195 18.147 1.00 83.75 615 ASN A N 1
ATOM 4702 C CA . ASN A 1 615 ? -28.394 9.241 18.621 1.00 83.75 615 ASN A CA 1
ATOM 4703 C C . ASN A 1 615 ? -28.360 10.464 17.675 1.00 83.75 615 ASN A C 1
ATOM 4705 O O . ASN A 1 615 ? -27.343 11.164 17.576 1.00 83.75 615 ASN A O 1
ATOM 4709 N N . SER A 1 616 ? -29.461 10.736 16.961 1.00 85.94 616 SER A N 1
ATOM 4710 C CA . SER A 1 616 ? -29.543 11.771 15.915 1.00 85.94 616 SER A CA 1
ATOM 4711 C C . SER A 1 616 ? -29.129 13.169 16.394 1.00 85.94 616 SER A C 1
ATOM 4713 O O . SER A 1 616 ? -28.409 13.882 15.689 1.00 85.94 616 SER A O 1
ATOM 4715 N N . GLY A 1 617 ? -29.492 13.546 17.625 1.00 88.69 617 GLY A N 1
ATOM 4716 C CA . GLY A 1 617 ? -29.109 14.829 18.222 1.00 88.69 617 GLY A CA 1
ATOM 4717 C C . GLY A 1 617 ? -27.594 14.995 18.388 1.00 88.69 617 GLY A C 1
ATOM 4718 O O . GLY A 1 617 ? -27.040 16.039 18.031 1.00 88.69 617 GLY A O 1
ATOM 4719 N N . PHE A 1 618 ? -26.903 13.959 18.872 1.00 88.81 618 PHE A N 1
ATOM 4720 C CA . PHE A 1 618 ? -25.448 13.988 19.037 1.00 88.81 618 PHE A CA 1
ATOM 4721 C C . PHE A 1 618 ? -24.740 13.949 17.677 1.00 88.81 618 PHE A C 1
ATOM 4723 O O . PHE A 1 618 ? -23.785 14.694 17.453 1.00 88.81 618 PHE A O 1
ATOM 4730 N N . ALA A 1 619 ? -25.244 13.149 16.732 1.00 90.69 619 ALA A N 1
ATOM 4731 C CA . ALA A 1 619 ? -24.738 13.107 15.362 1.00 90.69 619 ALA A CA 1
ATOM 4732 C C . ALA A 1 619 ? -24.810 14.491 14.689 1.00 90.69 619 ALA A C 1
ATOM 4734 O O . ALA A 1 619 ? -23.833 14.971 14.113 1.00 90.69 619 ALA A O 1
ATOM 4735 N N . LEU A 1 620 ? -25.933 15.197 14.835 1.00 91.81 620 LEU A N 1
ATOM 4736 C CA . LEU A 1 620 ? -26.085 16.550 14.305 1.00 91.81 620 LEU A CA 1
ATOM 4737 C C . LEU A 1 620 ? -25.078 17.534 14.920 1.00 91.81 620 LEU A C 1
ATOM 4739 O O . LEU A 1 620 ? -24.498 18.357 14.206 1.00 91.81 620 LEU A O 1
ATOM 4743 N N . GLN A 1 621 ? -24.849 17.455 16.233 1.00 93.31 621 GLN A N 1
ATOM 4744 C CA . GLN A 1 621 ? -23.839 18.283 16.898 1.00 93.31 621 GLN A CA 1
ATOM 4745 C C . GLN A 1 621 ? -22.428 17.959 16.400 1.00 93.31 621 GLN A C 1
ATOM 4747 O O . GLN A 1 621 ? -21.659 18.878 16.126 1.00 93.31 621 GLN A O 1
ATOM 4752 N N . LEU A 1 622 ? -22.099 16.676 16.230 1.00 93.56 622 LEU A N 1
ATOM 4753 C CA . LEU A 1 622 ? -20.798 16.238 15.730 1.00 93.56 622 LEU A CA 1
ATOM 4754 C C . LEU A 1 622 ? -20.538 16.739 14.300 1.00 93.56 622 LEU A C 1
ATOM 4756 O O . LEU A 1 622 ? -19.438 17.205 14.009 1.00 93.56 622 LEU A O 1
ATOM 4760 N N . TYR A 1 623 ? -21.556 16.723 13.433 1.00 94.50 623 TYR A N 1
ATOM 4761 C CA . TYR A 1 623 ? -21.478 17.320 12.097 1.00 94.50 623 TYR A CA 1
ATOM 4762 C C . TYR A 1 623 ? -21.187 18.817 12.144 1.00 94.50 623 TYR A C 1
ATOM 4764 O O . TYR A 1 623 ? -20.269 19.286 11.476 1.00 94.50 623 TYR A O 1
ATOM 4772 N N . ARG A 1 624 ? -21.944 19.567 12.954 1.00 93.75 624 ARG A N 1
ATOM 4773 C CA . ARG A 1 624 ? -21.755 21.018 13.102 1.00 93.75 624 ARG A CA 1
ATOM 4774 C C . ARG A 1 624 ? -20.349 21.340 13.604 1.00 93.75 624 ARG A C 1
ATOM 4776 O O . ARG A 1 624 ? -19.662 22.125 12.964 1.00 93.75 624 ARG A O 1
ATOM 4783 N N . LYS A 1 625 ? -19.885 20.637 14.646 1.00 94.75 625 LYS A N 1
ATOM 4784 C CA . LYS A 1 625 ? -18.513 20.751 15.168 1.00 94.75 625 LYS A CA 1
ATOM 4785 C C . LYS A 1 625 ? -17.459 20.520 14.072 1.00 94.75 625 LYS A C 1
ATOM 4787 O O . LYS A 1 625 ? -16.519 21.301 13.967 1.00 94.75 625 LYS A O 1
ATOM 4792 N N . ALA A 1 626 ? -17.631 19.499 13.227 1.00 94.44 626 ALA A N 1
ATOM 4793 C CA . ALA A 1 626 ? -16.715 19.231 12.116 1.00 94.44 626 ALA A CA 1
ATOM 4794 C C . ALA A 1 626 ? -16.704 20.360 11.071 1.00 94.44 626 ALA A C 1
ATOM 4796 O O . ALA A 1 626 ? -15.638 20.741 10.583 1.00 94.44 626 ALA A O 1
ATOM 4797 N N . MET A 1 627 ? -17.877 20.908 10.738 1.00 93.06 627 MET A N 1
ATOM 4798 C CA . MET A 1 627 ? -17.990 22.026 9.796 1.00 93.06 627 MET A CA 1
ATOM 4799 C C . MET A 1 627 ? -17.378 23.315 10.364 1.00 93.06 627 MET A C 1
ATOM 4801 O O . MET A 1 627 ? -16.666 24.011 9.638 1.00 93.06 627 MET A O 1
ATOM 4805 N N . ASP A 1 628 ? -17.578 23.593 11.655 1.00 93.38 628 ASP A N 1
ATOM 4806 C CA . ASP A 1 628 ? -16.969 24.732 12.359 1.00 93.38 628 ASP A CA 1
ATOM 4807 C C . ASP A 1 628 ? -15.435 24.647 12.336 1.00 93.38 628 ASP A C 1
ATOM 4809 O O . ASP A 1 628 ? -14.739 25.639 12.104 1.00 93.38 628 ASP A O 1
ATOM 4813 N N . ASP A 1 629 ? -14.903 23.432 12.477 1.00 91.81 629 ASP A N 1
ATOM 4814 C CA . ASP A 1 629 ? -13.469 23.152 12.404 1.00 91.81 629 ASP A CA 1
ATOM 4815 C C . ASP A 1 629 ? -12.926 23.119 10.961 1.00 91.81 629 ASP A C 1
ATOM 4817 O O . ASP A 1 629 ? -11.728 22.901 10.752 1.00 91.81 629 ASP A O 1
ATOM 4821 N N . ARG A 1 630 ? -13.783 23.367 9.958 1.00 92.25 630 ARG A N 1
ATOM 4822 C CA . ARG A 1 630 ? -13.472 23.344 8.517 1.00 92.25 630 ARG A CA 1
ATOM 4823 C C . ARG A 1 630 ? -12.961 21.989 8.023 1.00 92.25 630 ARG A C 1
ATOM 4825 O O . ARG A 1 630 ? -12.137 21.920 7.108 1.00 92.25 630 ARG A O 1
ATOM 4832 N N . VAL A 1 631 ? -13.448 20.904 8.617 1.00 91.19 631 VAL A N 1
ATOM 4833 C CA . VAL A 1 631 ? -13.127 19.540 8.193 1.00 91.19 631 VAL A CA 1
ATOM 4834 C C . VAL A 1 631 ? -13.987 19.164 6.980 1.00 91.19 631 VAL A C 1
ATOM 4836 O O . VAL A 1 631 ? -15.202 19.364 7.012 1.00 91.19 631 VAL A O 1
ATOM 4839 N N . PRO A 1 632 ? -13.402 18.618 5.894 1.00 87.94 632 PRO A N 1
ATOM 4840 C CA . PRO A 1 632 ? -14.174 18.236 4.720 1.00 87.94 632 PRO A CA 1
ATOM 4841 C C . PRO A 1 632 ? -15.153 17.106 5.047 1.00 87.94 632 PRO A C 1
ATOM 4843 O O . PRO A 1 632 ? -14.814 16.142 5.728 1.00 87.94 632 PRO A O 1
ATOM 4846 N N . ALA A 1 633 ? -16.359 17.212 4.498 1.00 86.06 633 ALA A N 1
ATOM 4847 C CA . ALA A 1 633 ? -17.428 16.229 4.618 1.00 86.06 633 ALA A CA 1
ATOM 4848 C C . ALA A 1 633 ? -17.160 14.991 3.734 1.00 86.06 633 ALA A C 1
ATOM 4850 O O . ALA A 1 633 ? -17.860 14.749 2.745 1.00 86.06 633 ALA A O 1
ATOM 4851 N N . ASP A 1 634 ? -16.107 14.227 4.043 1.00 88.25 634 ASP A N 1
ATOM 4852 C CA . ASP A 1 634 ? -15.796 13.010 3.291 1.00 88.25 634 ASP A CA 1
ATOM 4853 C C . ASP A 1 634 ? -16.848 11.914 3.523 1.00 88.25 634 ASP A C 1
ATOM 4855 O O . ASP A 1 634 ? -17.471 11.809 4.578 1.00 88.25 634 ASP A O 1
ATOM 4859 N N . GLY A 1 635 ? -17.053 11.074 2.518 1.00 90.12 635 GLY A N 1
ATOM 4860 C CA . GLY A 1 635 ? -18.136 10.111 2.452 1.00 90.12 635 GLY A CA 1
ATOM 4861 C C . GLY A 1 635 ? -18.052 9.022 3.511 1.00 90.12 635 GLY A C 1
ATOM 4862 O O . GLY A 1 635 ? -19.092 8.505 3.908 1.00 90.12 635 GLY A O 1
ATOM 4863 N N . ARG A 1 636 ? -16.856 8.687 4.013 1.00 91.12 636 ARG A N 1
ATOM 4864 C CA . ARG A 1 636 ? -16.695 7.735 5.124 1.00 91.12 636 ARG A CA 1
ATOM 4865 C C . ARG A 1 636 ? -17.151 8.369 6.431 1.00 91.12 636 ARG A C 1
ATOM 4867 O O . ARG A 1 636 ? -17.909 7.734 7.160 1.00 91.12 636 ARG A O 1
ATOM 4874 N N . PHE A 1 637 ? -16.765 9.623 6.676 1.00 93.81 637 PHE A N 1
ATOM 4875 C CA . PHE A 1 637 ? -17.260 10.388 7.820 1.00 93.81 637 PHE A CA 1
ATOM 4876 C C . PHE A 1 637 ? -18.786 10.534 7.772 1.00 93.81 637 PHE A C 1
ATOM 4878 O O . PHE A 1 637 ? -19.460 10.188 8.741 1.00 93.81 637 PHE A O 1
ATOM 4885 N N . LEU A 1 638 ? -19.345 10.962 6.636 1.00 93.81 638 LEU A N 1
ATOM 4886 C CA . LEU A 1 638 ? -20.794 11.126 6.489 1.00 93.81 638 LEU A CA 1
ATOM 4887 C C . LEU A 1 638 ? -21.551 9.799 6.620 1.00 93.81 638 LEU A C 1
ATOM 4889 O O . LEU A 1 638 ? -22.602 9.771 7.252 1.00 93.81 638 LEU A O 1
ATOM 4893 N N . ASN A 1 639 ? -21.015 8.699 6.081 1.00 94.12 639 ASN A N 1
ATOM 4894 C CA . ASN A 1 639 ? -21.571 7.357 6.275 1.00 94.12 639 ASN A CA 1
ATOM 4895 C C . ASN A 1 639 ? -21.642 6.994 7.762 1.00 94.12 639 ASN A C 1
ATOM 4897 O O . ASN A 1 639 ? -22.712 6.643 8.251 1.00 94.12 639 ASN A O 1
ATOM 4901 N N . ALA A 1 640 ? -20.521 7.112 8.483 1.00 92.94 640 ALA A N 1
ATOM 4902 C CA . ALA A 1 640 ? -20.463 6.813 9.913 1.00 92.94 640 ALA A CA 1
ATOM 4903 C C . ALA A 1 640 ? -21.447 7.681 10.709 1.00 92.94 640 ALA A C 1
ATOM 4905 O O . ALA A 1 640 ? -22.156 7.177 11.572 1.00 92.94 640 ALA A O 1
ATOM 4906 N N . LEU A 1 641 ? -21.544 8.966 10.364 1.00 93.81 641 LEU A N 1
ATOM 4907 C CA . LEU A 1 641 ? -22.459 9.899 11.004 1.00 93.81 641 LEU A CA 1
ATOM 4908 C C . LEU A 1 641 ? -23.934 9.546 10.774 1.00 93.81 641 LEU A C 1
ATOM 4910 O O . LEU A 1 641 ? -24.728 9.588 11.708 1.00 93.81 641 LEU A O 1
ATOM 4914 N N . LEU A 1 642 ? -24.308 9.203 9.539 1.00 94.25 642 LEU A N 1
ATOM 4915 C CA . LEU A 1 642 ? -25.684 8.836 9.203 1.00 94.25 642 LEU A CA 1
ATOM 4916 C C . LEU A 1 642 ? -26.129 7.592 9.968 1.00 94.25 642 LEU A C 1
ATOM 4918 O O . LEU A 1 642 ? -27.265 7.537 10.422 1.00 94.25 642 LEU A O 1
ATOM 4922 N N . ARG A 1 643 ? -25.231 6.628 10.193 1.00 91.94 643 ARG A N 1
ATOM 4923 C CA . ARG A 1 643 ? -25.546 5.423 10.977 1.00 91.94 643 ARG A CA 1
ATOM 4924 C C . ARG A 1 643 ? -25.942 5.734 12.424 1.00 91.94 643 ARG A C 1
ATOM 4926 O O . ARG A 1 643 ? -26.744 5.000 12.993 1.00 91.94 643 ARG A O 1
ATOM 4933 N N . CYS A 1 644 ? -25.486 6.854 12.987 1.00 91.38 644 CYS A N 1
ATOM 4934 C CA . CYS A 1 644 ? -25.887 7.303 14.323 1.00 91.38 644 CYS A CA 1
ATOM 4935 C C . CYS A 1 644 ? -27.374 7.689 14.431 1.00 91.38 644 CYS A C 1
ATOM 4937 O O . CYS A 1 644 ? -27.884 7.799 15.544 1.00 91.38 644 CYS A O 1
ATOM 4939 N N . PHE A 1 645 ? -28.078 7.894 13.310 1.00 91.81 645 PHE A N 1
ATOM 4940 C CA . PHE A 1 645 ? -29.517 8.176 13.311 1.00 91.81 645 PHE A CA 1
ATOM 4941 C C . PHE A 1 645 ? -30.370 6.940 13.621 1.00 91.81 645 PHE A C 1
ATOM 4943 O O . PHE A 1 645 ? -31.558 7.094 13.889 1.00 91.81 645 PHE A O 1
ATOM 4950 N N . GLY A 1 646 ? -29.800 5.729 13.628 1.00 89.19 646 GLY A N 1
ATOM 4951 C CA . GLY A 1 646 ? -30.560 4.519 13.934 1.00 89.19 646 GLY A CA 1
ATOM 4952 C C . GLY A 1 646 ? -31.716 4.325 12.949 1.00 89.19 646 GLY A C 1
ATOM 4953 O O . GLY A 1 646 ? -31.482 4.187 11.752 1.00 89.19 646 GLY A O 1
ATOM 4954 N N . ASP A 1 647 ? -32.946 4.293 13.457 1.00 89.50 647 ASP A N 1
ATOM 4955 C CA . ASP A 1 647 ? -34.205 4.190 12.706 1.00 89.50 647 ASP A CA 1
ATOM 4956 C C . ASP A 1 647 ? -34.860 5.553 12.372 1.00 89.50 647 ASP A C 1
ATOM 4958 O O . ASP A 1 647 ? -35.858 5.595 11.648 1.00 89.50 647 ASP A O 1
ATOM 4962 N N . ASP A 1 648 ? -34.280 6.678 12.814 1.00 92.00 648 ASP A N 1
ATOM 4963 C CA . ASP A 1 648 ? -34.744 8.041 12.509 1.00 92.00 648 ASP A CA 1
ATOM 4964 C C . ASP A 1 648 ? -34.388 8.459 11.069 1.00 92.00 648 ASP A C 1
ATOM 4966 O O . ASP A 1 648 ? -33.539 9.317 10.796 1.00 92.00 648 ASP A O 1
ATOM 4970 N N . ILE A 1 649 ? -35.059 7.827 10.106 1.00 93.62 649 ILE A N 1
ATOM 4971 C CA . ILE A 1 649 ? -34.872 8.105 8.681 1.00 93.62 649 ILE A CA 1
ATOM 4972 C C . ILE A 1 649 ? -35.302 9.525 8.297 1.00 93.62 649 ILE A C 1
ATOM 4974 O O . ILE A 1 649 ? -34.732 10.112 7.378 1.00 93.62 649 ILE A O 1
ATOM 4978 N N . ASN A 1 650 ? -36.280 10.103 8.995 1.00 93.75 650 ASN A N 1
ATOM 4979 C CA . ASN A 1 650 ? -36.743 11.456 8.698 1.00 93.75 650 ASN A CA 1
ATOM 4980 C C . ASN A 1 650 ? -35.676 12.483 9.088 1.00 93.75 650 ASN A C 1
ATOM 4982 O O . ASN A 1 650 ? -35.285 13.288 8.241 1.00 93.75 650 ASN A O 1
ATOM 4986 N N . GLY A 1 651 ? -35.120 12.383 10.302 1.00 92.69 651 GLY A N 1
ATOM 4987 C CA . GLY A 1 651 ? -34.009 13.226 10.737 1.00 92.69 651 GLY A CA 1
ATOM 4988 C C . GLY A 1 651 ? -32.783 13.088 9.831 1.00 92.69 651 GLY A C 1
ATOM 4989 O O . GLY A 1 651 ? -32.177 14.094 9.447 1.00 92.69 651 GLY A O 1
ATOM 4990 N N . ALA A 1 652 ? -32.458 11.861 9.405 1.00 94.12 652 ALA A N 1
ATOM 4991 C CA . ALA A 1 652 ? -31.351 11.616 8.480 1.00 94.12 652 ALA A CA 1
ATOM 4992 C C . ALA A 1 652 ? -31.581 12.267 7.101 1.00 94.12 652 ALA A C 1
ATOM 4994 O O . ALA A 1 652 ? -30.671 12.886 6.540 1.00 94.12 652 ALA A O 1
ATOM 4995 N N . LEU A 1 653 ? -32.796 12.163 6.548 1.00 94.12 653 LEU A N 1
ATOM 4996 C CA . LEU A 1 653 ? -33.152 12.777 5.264 1.00 94.12 653 LEU A CA 1
ATOM 4997 C C . LEU A 1 653 ? -33.202 14.303 5.334 1.00 94.12 653 LEU A C 1
ATOM 4999 O O . LEU A 1 653 ? -32.823 14.968 4.365 1.00 94.12 653 LEU A O 1
ATOM 5003 N N . ASP A 1 654 ? -33.654 14.865 6.448 1.00 93.31 654 ASP A N 1
ATOM 5004 C CA . ASP A 1 654 ? -33.689 16.311 6.637 1.00 93.31 654 ASP A CA 1
ATOM 5005 C C . ASP A 1 654 ? -32.271 16.878 6.730 1.00 93.31 654 ASP A C 1
ATOM 5007 O O . ASP A 1 654 ? -31.948 17.850 6.037 1.00 93.31 654 ASP A O 1
ATOM 5011 N N . LEU A 1 655 ? -31.371 16.222 7.471 1.00 91.31 655 LEU A N 1
ATOM 5012 C CA . LEU A 1 655 ? -29.957 16.604 7.499 1.00 91.31 655 LEU A CA 1
ATOM 5013 C C . LEU A 1 655 ? -29.281 16.435 6.122 1.00 91.31 655 LEU A C 1
ATOM 5015 O O . LEU A 1 655 ? -28.496 17.292 5.694 1.00 91.31 655 LEU A O 1
ATOM 5019 N N . TRP A 1 656 ? -29.624 15.371 5.386 1.00 93.31 656 TRP A N 1
ATOM 5020 C CA . TRP A 1 656 ? -29.151 15.164 4.015 1.00 93.31 656 TRP A CA 1
ATOM 5021 C C . TRP A 1 656 ? -29.512 16.330 3.094 1.00 93.31 656 TRP A C 1
ATOM 5023 O O . TRP A 1 656 ? -28.644 16.868 2.402 1.00 93.31 656 TRP A O 1
ATOM 5033 N N . LYS A 1 657 ? -30.783 16.745 3.105 1.00 90.62 657 LYS A N 1
ATOM 5034 C CA . LYS A 1 657 ? -31.298 17.817 2.240 1.00 90.62 657 LYS A CA 1
ATOM 5035 C C . LYS A 1 657 ? -30.778 19.198 2.633 1.00 90.62 657 LYS A C 1
ATOM 5037 O O . LYS A 1 657 ? -30.536 20.017 1.752 1.00 90.62 657 LYS A O 1
ATOM 5042 N N . THR A 1 658 ? -30.632 19.462 3.930 1.00 86.44 658 THR A N 1
ATOM 5043 C CA . THR A 1 658 ? -30.287 20.799 4.448 1.00 86.44 658 THR A CA 1
ATOM 5044 C C . THR A 1 658 ? -28.802 21.134 4.352 1.00 86.44 658 THR A C 1
ATOM 5046 O O . THR A 1 658 ? -28.457 22.314 4.347 1.00 86.44 658 THR A O 1
ATOM 5049 N N . GLY A 1 659 ? -27.912 20.143 4.229 1.00 83.12 659 GLY A N 1
ATOM 5050 C CA . GLY A 1 659 ? -26.488 20.439 4.058 1.00 83.12 659 GLY A CA 1
ATOM 5051 C C . GLY A 1 659 ? -25.593 19.265 3.682 1.00 83.12 659 GLY A C 1
ATOM 5052 O O . GLY A 1 659 ? -24.710 19.445 2.843 1.00 83.12 659 GLY A O 1
ATOM 5053 N N . MET A 1 660 ? -25.808 18.064 4.236 1.00 88.00 660 MET A N 1
ATOM 5054 C CA . MET A 1 660 ? -24.858 16.956 4.036 1.00 88.00 660 MET A CA 1
ATOM 5055 C C . MET A 1 660 ? -24.748 16.517 2.573 1.00 88.00 660 MET A C 1
ATOM 5057 O O . MET A 1 660 ? -23.641 16.262 2.108 1.00 88.00 660 MET A O 1
ATOM 5061 N N . GLY A 1 661 ? -25.857 16.457 1.827 1.00 85.38 661 GLY A N 1
ATOM 5062 C CA . GLY A 1 661 ? -25.840 16.035 0.424 1.00 85.38 661 GLY A CA 1
ATOM 5063 C C . GLY A 1 661 ? -25.049 17.000 -0.466 1.00 85.38 661 GLY A C 1
ATOM 5064 O O . GLY A 1 661 ? -24.245 16.573 -1.296 1.00 85.38 661 GLY A O 1
ATOM 5065 N N . ALA A 1 662 ? -25.214 18.308 -0.243 1.00 85.56 662 ALA A N 1
ATOM 5066 C CA . ALA A 1 662 ? -24.436 19.334 -0.933 1.00 85.56 662 ALA A CA 1
ATOM 5067 C C . ALA A 1 662 ? -22.953 19.284 -0.531 1.00 85.56 662 ALA A C 1
ATOM 5069 O O . ALA A 1 662 ? -22.083 19.358 -1.398 1.00 85.56 662 ALA A O 1
ATOM 5070 N N . ALA A 1 663 ? -22.661 19.088 0.759 1.00 85.38 663 ALA A N 1
ATOM 5071 C CA . ALA A 1 663 ? -21.297 18.966 1.266 1.00 85.38 663 ALA A CA 1
ATOM 5072 C C . ALA A 1 663 ? -20.578 17.732 0.688 1.00 85.38 663 ALA A C 1
ATOM 5074 O O . ALA A 1 663 ? -19.462 17.859 0.187 1.00 85.38 663 ALA A O 1
ATOM 5075 N N . ALA A 1 664 ? -21.243 16.572 0.648 1.00 84.88 664 ALA A N 1
ATOM 5076 C CA . ALA A 1 664 ? -20.727 15.337 0.051 1.00 84.88 664 ALA A CA 1
ATOM 5077 C C . ALA A 1 664 ? -20.408 15.499 -1.444 1.00 84.88 664 ALA A C 1
ATOM 5079 O O . ALA A 1 664 ? -19.406 14.972 -1.937 1.00 84.88 664 ALA A O 1
ATOM 5080 N N . ALA A 1 665 ? -21.260 16.237 -2.165 1.00 81.50 665 ALA A N 1
ATOM 5081 C CA . ALA A 1 665 ? -21.095 16.519 -3.586 1.00 81.50 665 ALA A CA 1
ATOM 5082 C C . ALA A 1 665 ? -20.049 17.610 -3.871 1.00 81.50 665 ALA A C 1
ATOM 5084 O O . ALA A 1 665 ? -19.557 17.675 -5.002 1.00 81.50 665 ALA A O 1
ATOM 5085 N N . GLY A 1 666 ? -19.762 18.469 -2.890 1.00 72.50 666 GLY A N 1
ATOM 5086 C CA . GLY A 1 666 ? -18.929 19.666 -3.005 1.00 72.50 666 GLY A CA 1
ATOM 5087 C C . GLY A 1 666 ? -17.481 19.504 -2.541 1.00 72.50 666 GLY A C 1
ATOM 5088 O O . GLY A 1 666 ? -16.727 20.469 -2.643 1.00 72.50 666 GLY A O 1
ATOM 5089 N N . VAL A 1 667 ? -17.068 18.325 -2.055 1.00 69.12 667 VAL A N 1
ATOM 5090 C CA . VAL A 1 667 ? -15.667 18.059 -1.679 1.00 69.12 667 VAL A CA 1
ATOM 5091 C C . VAL A 1 667 ? -14.770 18.194 -2.915 1.00 69.12 667 VAL A C 1
ATOM 5093 O O . VAL A 1 667 ? -14.695 17.293 -3.752 1.00 69.12 667 VAL A O 1
ATOM 5096 N N . LYS A 1 668 ? -14.100 19.345 -3.038 1.00 60.22 668 LYS A N 1
ATOM 5097 C CA . LYS A 1 668 ? -13.065 19.604 -4.041 1.00 60.22 668 LYS A CA 1
ATOM 5098 C C . LYS A 1 668 ? -11.719 19.145 -3.488 1.00 60.22 668 LYS A C 1
ATOM 5100 O O . LYS A 1 668 ? -11.327 19.562 -2.402 1.00 60.22 668 LYS A O 1
ATOM 5105 N N . ASN A 1 669 ? -11.012 18.305 -4.236 1.00 54.12 669 ASN A N 1
ATOM 5106 C CA . ASN A 1 669 ? -9.609 18.009 -3.955 1.00 54.12 669 ASN A CA 1
ATOM 5107 C C . ASN A 1 669 ? -8.723 19.015 -4.695 1.00 54.12 669 ASN A C 1
ATOM 5109 O O . ASN A 1 669 ? -9.104 19.487 -5.760 1.00 54.12 669 ASN A O 1
ATOM 5113 N N . ASN A 1 670 ? -7.521 19.271 -4.174 1.00 49.53 670 ASN A N 1
ATOM 5114 C CA . ASN A 1 670 ? -6.485 20.105 -4.809 1.00 49.53 670 ASN A CA 1
ATOM 5115 C C . ASN A 1 670 ? -5.943 19.531 -6.143 1.00 49.53 670 ASN A C 1
ATOM 5117 O O . ASN A 1 670 ? -4.954 20.034 -6.671 1.00 49.53 670 ASN A O 1
ATOM 5121 N N . ASP A 1 671 ? -6.561 18.474 -6.674 1.00 49.91 671 ASP A N 1
ATOM 5122 C CA . ASP A 1 671 ? -6.245 17.894 -7.976 1.00 49.91 671 ASP A CA 1
ATOM 5123 C C . ASP A 1 671 ? -6.860 18.779 -9.076 1.00 49.91 671 ASP A C 1
ATOM 5125 O O . ASP A 1 671 ? -7.953 19.318 -8.896 1.00 49.91 671 ASP A O 1
ATOM 5129 N N . ILE A 1 672 ? -6.184 18.899 -10.225 1.00 52.81 672 ILE A N 1
ATOM 5130 C CA . ILE A 1 672 ? -6.635 19.681 -11.392 1.00 52.81 672 ILE A CA 1
ATOM 5131 C C . ILE A 1 672 ? -8.126 19.405 -11.664 1.00 52.81 672 ILE A C 1
ATOM 5133 O O . ILE A 1 672 ? -8.521 18.255 -11.917 1.00 52.81 672 ILE A O 1
ATOM 5137 N N . GLU A 1 673 ? -8.954 20.456 -11.572 1.00 48.56 673 GLU A N 1
ATOM 5138 C CA . GLU A 1 673 ? -10.396 20.384 -11.824 1.00 48.56 673 GLU A CA 1
ATOM 5139 C C . GLU A 1 673 ? -10.643 19.764 -13.211 1.00 48.56 673 GLU A C 1
ATOM 5141 O O . GLU A 1 673 ? -10.064 20.183 -14.208 1.00 48.56 673 GLU A O 1
ATOM 5146 N N . GLY A 1 674 ? -11.481 18.724 -13.267 1.00 57.97 674 GLY A N 1
ATOM 5147 C CA . GLY A 1 674 ? -11.823 18.020 -14.510 1.00 57.97 674 GLY A CA 1
ATOM 5148 C C . GLY A 1 674 ? -11.031 16.739 -14.798 1.00 57.97 674 GLY A C 1
ATOM 5149 O O . GLY A 1 674 ? -11.380 16.021 -15.734 1.00 57.97 674 GLY A O 1
ATOM 5150 N N . SER A 1 675 ? -10.025 16.379 -13.992 1.00 65.12 675 SER A N 1
ATOM 5151 C CA . SER A 1 675 ? -9.343 15.087 -14.169 1.00 65.12 675 SER A CA 1
ATOM 5152 C C . SER A 1 675 ? -10.280 13.892 -13.904 1.00 65.12 675 SER A C 1
ATOM 5154 O O . SER A 1 675 ? -11.107 13.902 -12.985 1.00 65.12 675 SER A O 1
ATOM 5156 N N . LYS A 1 676 ? -10.121 12.810 -14.682 1.00 66.50 676 LYS A N 1
ATOM 5157 C CA . LYS A 1 676 ? -10.876 11.546 -14.525 1.00 66.50 676 LYS A CA 1
ATOM 5158 C C . LYS A 1 676 ? -10.767 10.980 -13.100 1.00 66.50 676 LYS A C 1
ATOM 5160 O O . LYS A 1 676 ? -11.733 10.441 -12.564 1.00 66.50 676 LYS A O 1
ATOM 5165 N N . GLN A 1 677 ? -9.613 11.169 -12.460 1.00 60.50 677 GLN A N 1
ATOM 5166 C CA . GLN A 1 677 ? -9.348 10.740 -11.088 1.00 60.50 677 GLN A CA 1
ATOM 5167 C C . GLN A 1 677 ? -10.121 11.571 -10.047 1.00 60.50 677 GLN A C 1
ATOM 5169 O O . GLN A 1 677 ? -10.617 11.012 -9.069 1.00 60.50 677 GLN A O 1
ATOM 5174 N N . SER A 1 678 ? -10.289 12.879 -10.276 1.00 65.44 678 SER A N 1
ATOM 5175 C CA . SER A 1 678 ? -11.121 13.751 -9.435 1.00 65.44 678 SER A CA 1
ATOM 5176 C C . SER A 1 678 ? -12.602 13.351 -9.500 1.00 65.44 678 SER A C 1
ATOM 5178 O O . SER A 1 678 ? -13.255 13.212 -8.462 1.00 65.44 678 SER A O 1
ATOM 5180 N N . MET A 1 679 ? -13.113 13.034 -10.699 1.00 68.19 679 MET A N 1
ATOM 5181 C CA . MET A 1 679 ? -14.481 12.522 -10.867 1.00 68.19 679 MET A CA 1
ATOM 5182 C C . MET A 1 679 ? -14.702 11.171 -10.169 1.00 68.19 679 MET A C 1
ATOM 5184 O O . MET A 1 679 ? -15.684 11.030 -9.442 1.00 68.19 679 MET A O 1
ATOM 5188 N N . MET A 1 680 ? -13.776 10.213 -10.311 1.00 71.69 680 MET A N 1
ATOM 5189 C CA . MET A 1 680 ? -13.865 8.904 -9.638 1.00 71.69 680 MET A CA 1
ATOM 5190 C C . MET A 1 680 ? -13.838 9.012 -8.105 1.00 71.69 680 MET A C 1
ATOM 5192 O O . MET A 1 680 ? -14.564 8.300 -7.407 1.00 71.69 680 MET A O 1
ATOM 5196 N N . LYS A 1 681 ? -13.021 9.916 -7.551 1.00 73.25 681 LYS A N 1
ATOM 5197 C CA . LYS A 1 681 ? -12.993 10.164 -6.100 1.00 73.25 681 LYS A CA 1
ATOM 5198 C C . LYS A 1 681 ? -14.303 10.794 -5.617 1.00 73.25 681 LYS A C 1
ATOM 5200 O O . LYS A 1 681 ? -14.827 10.377 -4.586 1.00 73.25 681 LYS A O 1
ATOM 5205 N N . ARG A 1 682 ? -14.865 11.748 -6.370 1.00 80.25 682 ARG A N 1
ATOM 5206 C CA . ARG A 1 682 ? -16.162 12.374 -6.058 1.00 80.25 682 ARG A CA 1
ATOM 5207 C C . ARG A 1 682 ? -17.300 11.354 -6.055 1.00 80.25 682 ARG A C 1
ATOM 5209 O O . ARG A 1 682 ? -18.113 11.360 -5.131 1.00 80.25 682 ARG A O 1
ATOM 5216 N N . SER A 1 683 ? -17.341 10.458 -7.042 1.00 84.06 683 SER A N 1
ATOM 5217 C CA . SER A 1 683 ? -18.345 9.391 -7.083 1.00 84.06 683 SER A CA 1
ATOM 5218 C C . SER A 1 683 ? -18.195 8.431 -5.903 1.00 84.06 683 SER A C 1
ATOM 5220 O O . SER A 1 683 ? -19.187 8.118 -5.253 1.00 84.06 683 SER A O 1
ATOM 5222 N N . ALA A 1 684 ? -16.967 8.029 -5.555 1.00 86.44 684 ALA A N 1
ATOM 5223 C CA . ALA A 1 684 ? -16.719 7.178 -4.389 1.00 86.44 684 ALA A CA 1
ATOM 5224 C C . ALA A 1 684 ? -17.166 7.845 -3.072 1.00 86.44 684 ALA A C 1
ATOM 5226 O O . ALA A 1 684 ? -17.771 7.192 -2.220 1.00 86.44 684 ALA A O 1
ATOM 5227 N N . ASN A 1 685 ? -16.926 9.154 -2.936 1.00 86.69 685 ASN A N 1
ATOM 5228 C CA . ASN A 1 685 ? -17.353 9.956 -1.789 1.00 86.69 685 ASN A CA 1
ATOM 5229 C C . ASN A 1 685 ? -18.880 9.943 -1.620 1.00 86.69 685 ASN A C 1
ATOM 5231 O O . ASN A 1 685 ? -19.397 9.659 -0.540 1.00 86.69 685 ASN A O 1
ATOM 5235 N N . LEU A 1 686 ? -19.603 10.205 -2.712 1.00 90.38 686 LEU A N 1
ATOM 5236 C CA . LEU A 1 686 ? -21.063 10.201 -2.725 1.00 90.38 686 LEU A CA 1
ATOM 5237 C C . LEU A 1 686 ? -21.637 8.810 -2.446 1.00 90.38 686 LEU A C 1
ATOM 5239 O O . LEU A 1 686 ? -22.553 8.696 -1.636 1.00 90.38 686 LEU A O 1
ATOM 5243 N N . ILE A 1 687 ? -21.083 7.757 -3.059 1.00 91.62 687 ILE A N 1
ATOM 5244 C CA . ILE A 1 687 ? -21.520 6.369 -2.828 1.00 91.62 687 ILE A CA 1
ATOM 5245 C C . ILE A 1 687 ? -21.393 6.004 -1.348 1.00 91.62 687 ILE A C 1
ATOM 5247 O O . ILE A 1 687 ? -22.341 5.477 -0.769 1.00 91.62 687 ILE A O 1
ATOM 5251 N N . ALA A 1 688 ? -20.257 6.317 -0.715 1.00 91.56 688 ALA A N 1
ATOM 5252 C CA . ALA A 1 688 ? -20.060 6.036 0.703 1.00 91.56 688 ALA A CA 1
ATOM 5253 C C . ALA A 1 688 ? -21.115 6.739 1.573 1.00 91.56 688 ALA A C 1
ATOM 5255 O O . ALA A 1 688 ? -21.732 6.093 2.418 1.00 91.56 688 ALA A O 1
ATOM 5256 N N . ALA A 1 689 ? -21.387 8.022 1.322 1.00 93.69 689 ALA A N 1
ATOM 5257 C CA . ALA A 1 689 ? -22.387 8.775 2.074 1.00 93.69 689 ALA A CA 1
ATOM 5258 C C . ALA A 1 689 ? -23.815 8.219 1.871 1.00 93.69 689 ALA A C 1
ATOM 5260 O O . ALA A 1 689 ? -24.539 8.009 2.844 1.00 93.69 689 ALA A O 1
ATOM 5261 N N . TYR A 1 690 ? -24.197 7.889 0.630 1.00 95.81 690 TYR A N 1
ATOM 5262 C CA . TYR A 1 690 ? -25.484 7.248 0.331 1.00 95.81 690 TYR A CA 1
ATOM 5263 C C . TYR A 1 690 ? -25.634 5.876 0.994 1.00 95.81 690 TYR A C 1
ATOM 5265 O O . TYR A 1 690 ? -26.719 5.550 1.473 1.00 95.81 690 TYR A O 1
ATOM 5273 N N . ASN A 1 691 ? -24.558 5.094 1.092 1.00 95.31 691 ASN A N 1
ATOM 5274 C CA . ASN A 1 691 ? -24.576 3.814 1.801 1.00 95.31 691 ASN A CA 1
ATOM 5275 C C . ASN A 1 691 ? -24.932 3.977 3.293 1.00 95.31 691 ASN A C 1
ATOM 5277 O O . ASN A 1 691 ? -25.562 3.090 3.868 1.00 95.31 691 ASN A O 1
ATOM 5281 N N . GLY A 1 692 ? -24.601 5.120 3.904 1.00 94.00 692 GLY A N 1
ATOM 5282 C CA . GLY A 1 692 ? -25.066 5.474 5.248 1.00 94.00 692 GLY A CA 1
ATOM 5283 C C . GLY A 1 692 ? -26.581 5.657 5.314 1.00 94.00 692 GLY A 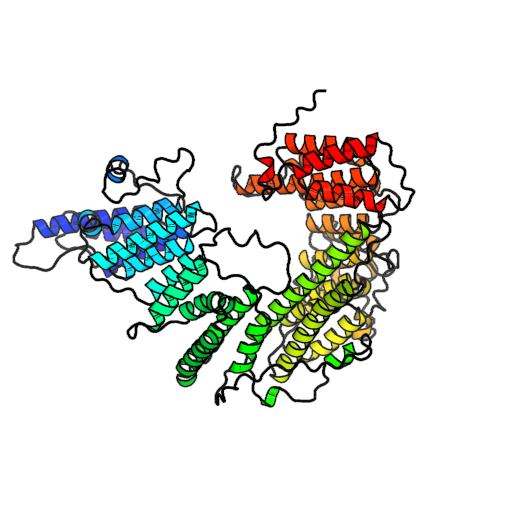C 1
ATOM 5284 O O . GLY A 1 692 ? -27.230 5.073 6.176 1.00 94.00 692 GLY A O 1
ATOM 5285 N N . LEU A 1 693 ? -27.176 6.382 4.360 1.00 95.44 693 LEU A N 1
ATOM 5286 C CA . LEU A 1 693 ? -28.635 6.526 4.288 1.00 95.44 693 LEU A CA 1
ATOM 5287 C C . LEU A 1 693 ? -29.344 5.195 4.007 1.00 95.44 693 LEU A C 1
ATOM 5289 O O . LEU A 1 693 ? -30.403 4.930 4.574 1.00 95.44 693 LEU A O 1
ATOM 5293 N N . MET A 1 694 ? -28.760 4.353 3.149 1.00 96.12 694 MET A N 1
ATOM 5294 C CA . MET A 1 694 ? -29.268 3.005 2.881 1.00 96.12 694 MET A CA 1
ATOM 5295 C C . MET A 1 694 ? -29.320 2.177 4.166 1.00 96.12 694 MET A C 1
ATOM 5297 O O . MET A 1 694 ? -30.320 1.509 4.421 1.00 96.12 694 MET A O 1
ATOM 5301 N N . HIS A 1 695 ? -28.287 2.278 5.008 1.00 93.81 695 HIS A N 1
ATOM 5302 C CA . HIS A 1 695 ? -28.256 1.626 6.315 1.00 93.81 695 HIS A CA 1
ATOM 5303 C C . HIS A 1 695 ? -29.373 2.117 7.248 1.00 93.81 695 HIS A C 1
ATOM 5305 O O . HIS A 1 695 ? -30.078 1.291 7.826 1.00 93.81 695 HIS A O 1
ATOM 5311 N N . VAL A 1 696 ? -29.596 3.433 7.339 1.00 93.38 696 VAL A N 1
ATOM 5312 C CA . VAL A 1 696 ? -30.699 4.017 8.134 1.00 93.38 696 VAL A CA 1
ATOM 5313 C C . VAL A 1 696 ? -32.067 3.556 7.615 1.00 93.38 696 VAL A C 1
ATOM 5315 O O . VAL A 1 696 ? -32.944 3.208 8.400 1.00 93.38 696 VAL A O 1
ATOM 5318 N N . CYS A 1 697 ? -32.254 3.463 6.292 1.00 94.62 697 CYS A N 1
ATOM 5319 C CA . CYS A 1 697 ? -33.487 2.905 5.720 1.00 94.62 697 CYS A CA 1
ATOM 5320 C C . CYS A 1 697 ? -33.700 1.443 6.120 1.00 94.62 697 CYS A C 1
ATOM 5322 O O . CYS A 1 697 ? -34.835 1.034 6.356 1.00 94.62 697 CYS A O 1
ATOM 5324 N N . GLY A 1 698 ? -32.615 0.669 6.190 1.00 92.12 698 GLY A N 1
ATOM 5325 C CA . GLY A 1 698 ? -32.625 -0.702 6.686 1.00 92.12 698 GLY A CA 1
ATOM 5326 C C . GLY A 1 698 ? -33.073 -0.779 8.138 1.00 92.12 698 GLY A C 1
ATOM 5327 O O . GLY A 1 698 ? -34.018 -1.500 8.443 1.00 92.12 698 GLY A O 1
ATOM 5328 N N . ARG A 1 699 ? -32.444 0.022 9.008 1.00 89.12 699 ARG A N 1
ATOM 5329 C CA . ARG A 1 699 ? -32.794 0.141 10.433 1.00 89.12 699 ARG A CA 1
ATOM 5330 C C . ARG A 1 699 ? -34.263 0.512 10.644 1.00 89.12 699 ARG A C 1
ATOM 5332 O O . ARG A 1 699 ? -34.920 -0.080 11.492 1.00 89.12 699 ARG A O 1
ATOM 5339 N N . ALA A 1 700 ? -34.780 1.435 9.836 1.00 90.62 700 ALA A N 1
ATOM 5340 C CA . ALA A 1 700 ? -36.176 1.868 9.871 1.00 90.62 700 ALA A CA 1
ATOM 5341 C C . ALA A 1 700 ? -37.157 0.889 9.190 1.00 90.62 700 ALA A C 1
ATOM 5343 O O . ALA A 1 700 ? -38.363 1.129 9.205 1.00 90.62 700 ALA A O 1
ATOM 5344 N N . VAL A 1 701 ? -36.664 -0.174 8.538 1.00 90.56 701 VAL A N 1
ATOM 5345 C CA . VAL A 1 701 ? -37.460 -1.117 7.728 1.00 90.56 701 VAL A CA 1
ATOM 5346 C C . VAL A 1 701 ? -38.297 -0.384 6.660 1.00 90.56 701 VAL A C 1
ATOM 5348 O O . VAL A 1 701 ? -39.479 -0.654 6.440 1.00 90.56 701 VAL A O 1
ATOM 5351 N N . ARG A 1 702 ? -37.673 0.588 5.979 1.00 93.31 702 ARG A N 1
ATOM 5352 C CA . ARG A 1 702 ? -38.283 1.439 4.937 1.00 93.31 702 ARG A CA 1
ATOM 5353 C C . ARG A 1 702 ? -37.683 1.177 3.550 1.00 93.31 702 ARG A C 1
ATOM 5355 O O . ARG A 1 702 ? -36.973 2.037 3.012 1.00 93.31 702 ARG A O 1
ATOM 5362 N N . PRO A 1 703 ? -37.960 0.014 2.925 1.00 93.62 703 PRO A N 1
ATOM 5363 C CA . PRO A 1 703 ? -37.456 -0.295 1.585 1.00 93.62 703 PRO A CA 1
ATOM 5364 C C . PRO A 1 703 ? -38.020 0.631 0.503 1.00 93.62 703 PRO A C 1
ATOM 5366 O O . PRO A 1 703 ? -37.377 0.847 -0.521 1.00 93.62 703 PRO A O 1
ATOM 5369 N N . ASP A 1 704 ? -39.193 1.226 0.732 1.00 92.38 704 ASP A N 1
ATOM 5370 C CA . ASP A 1 704 ? -39.783 2.239 -0.144 1.00 92.38 704 ASP A CA 1
ATOM 5371 C C . ASP A 1 704 ? -38.910 3.503 -0.227 1.00 92.38 704 ASP A C 1
ATOM 5373 O O . ASP A 1 704 ? -38.707 4.058 -1.310 1.00 92.38 704 ASP A O 1
ATOM 5377 N N . ILE A 1 705 ? -38.345 3.938 0.906 1.00 95.12 705 ILE A N 1
ATOM 5378 C CA . ILE A 1 705 ? -37.402 5.058 0.954 1.00 95.12 705 ILE A CA 1
ATOM 5379 C C . ILE A 1 705 ? -36.059 4.626 0.366 1.00 95.12 705 ILE A C 1
ATOM 5381 O O . ILE A 1 705 ? -35.516 5.354 -0.464 1.00 95.12 705 ILE A O 1
ATOM 5385 N N . ALA A 1 706 ? -35.554 3.440 0.718 1.00 95.44 706 ALA A N 1
ATOM 5386 C CA . ALA A 1 706 ? -34.302 2.918 0.167 1.00 95.44 706 ALA A CA 1
ATOM 5387 C C . ALA A 1 706 ? -34.322 2.876 -1.373 1.00 95.44 706 ALA A C 1
ATOM 5389 O O . ALA A 1 706 ? -33.367 3.303 -2.023 1.00 95.44 706 ALA A O 1
ATOM 5390 N N . LEU A 1 707 ? -35.444 2.462 -1.973 1.00 94.12 707 LEU A N 1
ATOM 5391 C CA . LEU A 1 707 ? -35.627 2.463 -3.425 1.00 94.12 707 LEU A CA 1
ATOM 5392 C C . LEU A 1 707 ? -35.573 3.884 -4.012 1.00 94.12 707 LEU A C 1
ATOM 5394 O O . LEU A 1 707 ? -34.927 4.116 -5.034 1.00 94.12 707 LEU A O 1
ATOM 5398 N N . ARG A 1 708 ? -36.191 4.870 -3.348 1.00 94.88 708 ARG A N 1
ATOM 5399 C CA . ARG A 1 708 ? -36.089 6.286 -3.753 1.00 94.88 708 ARG A CA 1
ATOM 5400 C C . ARG A 1 708 ? -34.658 6.811 -3.645 1.00 94.88 708 ARG A C 1
ATOM 5402 O O . ARG A 1 708 ? -34.249 7.609 -4.487 1.00 94.88 708 ARG A O 1
ATOM 5409 N N . ILE A 1 709 ? -33.896 6.358 -2.652 1.00 95.56 709 ILE A N 1
ATOM 5410 C CA . ILE A 1 709 ? -32.480 6.707 -2.501 1.00 95.56 709 ILE A CA 1
ATOM 5411 C C . ILE A 1 709 ? -31.648 6.098 -3.628 1.00 95.56 709 ILE A C 1
ATOM 5413 O O . ILE A 1 709 ? -30.849 6.819 -4.220 1.00 95.56 709 ILE A O 1
ATOM 5417 N N . ALA A 1 710 ? -31.885 4.840 -4.008 1.00 93.38 710 ALA A N 1
ATOM 5418 C CA . ALA A 1 710 ? -31.223 4.221 -5.159 1.00 93.38 710 ALA A CA 1
ATOM 5419 C C . ALA A 1 710 ? -31.464 5.014 -6.462 1.00 93.38 710 ALA A C 1
ATOM 5421 O O . ALA A 1 710 ? -30.540 5.228 -7.247 1.00 93.38 710 ALA A O 1
ATOM 5422 N N . TYR A 1 711 ? -32.672 5.549 -6.665 1.00 92.75 711 TYR A N 1
ATOM 5423 C CA . TYR A 1 711 ? -32.937 6.459 -7.785 1.00 92.75 711 TYR A CA 1
ATOM 5424 C C . TYR A 1 711 ? -32.265 7.833 -7.625 1.00 92.75 711 TYR A C 1
ATOM 5426 O O . TYR A 1 711 ? -31.778 8.403 -8.606 1.00 92.75 711 TYR A O 1
ATOM 5434 N N . ALA A 1 712 ? -32.201 8.373 -6.406 1.00 92.00 712 ALA A N 1
ATOM 5435 C CA . ALA A 1 712 ? -31.501 9.626 -6.127 1.00 92.00 712 ALA A CA 1
ATOM 5436 C C . ALA A 1 712 ? -29.986 9.516 -6.376 1.00 92.00 712 ALA A C 1
ATOM 5438 O O . ALA A 1 712 ? -29.395 10.457 -6.907 1.00 92.00 712 ALA A O 1
ATOM 5439 N N . MET A 1 713 ? -29.380 8.361 -6.076 1.00 92.88 713 MET A N 1
ATOM 5440 C CA . MET A 1 713 ? -27.991 8.036 -6.415 1.00 92.88 713 MET A CA 1
ATOM 5441 C C . MET A 1 713 ? -27.751 8.210 -7.918 1.00 92.88 713 MET A C 1
ATOM 5443 O O . MET A 1 713 ? -26.884 8.995 -8.311 1.00 92.88 713 MET A O 1
ATOM 5447 N N . LYS A 1 714 ? -28.595 7.594 -8.758 1.00 89.25 714 LYS A N 1
ATOM 5448 C CA . LYS A 1 714 ? -28.492 7.706 -10.224 1.00 89.25 714 LYS A CA 1
ATOM 5449 C C . LYS A 1 714 ? -28.618 9.145 -10.704 1.00 89.25 714 LYS A C 1
ATOM 5451 O O . LYS A 1 714 ? -27.829 9.598 -11.530 1.00 89.25 714 LYS A O 1
ATOM 5456 N N . LYS A 1 715 ? -29.563 9.902 -10.137 1.00 88.81 715 LYS A N 1
ATOM 5457 C CA . LYS A 1 715 ? -29.720 11.335 -10.436 1.00 88.81 715 LYS A CA 1
ATOM 5458 C C . LYS A 1 715 ? -28.485 12.156 -10.040 1.00 88.81 715 LYS A C 1
ATOM 5460 O O . LYS A 1 715 ? -28.192 13.157 -10.686 1.00 88.81 715 LYS A O 1
ATOM 5465 N N . ALA A 1 716 ? -27.760 11.735 -9.006 1.00 85.38 716 ALA A N 1
ATOM 5466 C CA . ALA A 1 716 ? -26.505 12.342 -8.568 1.00 85.38 716 ALA A CA 1
ATOM 5467 C C . ALA A 1 716 ? -25.269 11.851 -9.354 1.00 85.38 716 ALA A C 1
ATOM 5469 O O . ALA A 1 716 ? -24.150 12.238 -9.016 1.00 85.38 716 ALA A O 1
ATOM 5470 N N . GLY A 1 717 ? -25.452 11.026 -10.393 1.00 86.50 717 GLY A N 1
ATOM 5471 C CA . GLY A 1 717 ? -24.367 10.513 -11.232 1.00 86.50 717 GLY A CA 1
ATOM 5472 C C . GLY A 1 717 ? -23.566 9.376 -10.595 1.00 86.50 717 GLY A C 1
ATOM 5473 O O . GLY A 1 717 ? -22.425 9.147 -10.994 1.00 86.50 717 GLY A O 1
ATOM 5474 N N . VAL A 1 718 ? -24.130 8.683 -9.599 1.00 89.56 718 VAL A N 1
ATOM 5475 C CA . VAL A 1 718 ? -23.522 7.498 -8.981 1.00 89.56 718 VAL A CA 1
ATOM 5476 C C . VAL A 1 718 ? -24.468 6.305 -9.053 1.00 89.56 718 VAL A C 1
ATOM 5478 O O . VAL A 1 718 ? -25.663 6.431 -8.815 1.00 89.56 718 VAL A O 1
ATOM 5481 N N . GLU A 1 719 ? -23.946 5.129 -9.378 1.00 88.25 719 GLU A N 1
ATOM 5482 C CA . GLU A 1 719 ? -24.776 3.930 -9.502 1.00 88.25 719 GLU A CA 1
ATOM 5483 C C . GLU A 1 719 ? -24.905 3.208 -8.148 1.00 88.25 719 GLU A C 1
ATOM 5485 O O . GLU A 1 719 ? -23.898 3.024 -7.453 1.00 88.25 719 GLU A O 1
ATOM 5490 N N . PRO A 1 720 ? -26.120 2.789 -7.744 1.00 88.81 720 PRO A N 1
ATOM 5491 C CA . PRO A 1 720 ? -26.295 1.883 -6.618 1.00 88.81 720 PRO A CA 1
ATOM 5492 C C . PRO A 1 720 ? -25.696 0.512 -6.955 1.00 88.81 720 PRO A C 1
ATOM 5494 O O . PRO A 1 720 ? -25.813 0.024 -8.077 1.00 88.81 720 PRO A O 1
ATOM 5497 N N . THR A 1 721 ? -25.064 -0.119 -5.967 1.00 89.38 721 THR A N 1
ATOM 5498 C CA . THR A 1 721 ? -24.380 -1.413 -6.132 1.00 89.38 721 THR A CA 1
ATOM 5499 C C . THR A 1 721 ? -24.870 -2.427 -5.106 1.00 89.38 721 THR A C 1
ATOM 5501 O O . THR A 1 721 ? -25.602 -2.082 -4.175 1.00 89.38 721 THR A O 1
ATOM 5504 N N . GLU A 1 722 ? -24.403 -3.670 -5.216 1.00 86.44 722 GLU A N 1
ATOM 5505 C CA . GLU A 1 722 ? -24.615 -4.701 -4.197 1.00 86.44 722 GLU A CA 1
ATOM 5506 C C . GLU A 1 722 ? -24.139 -4.244 -2.806 1.00 86.44 722 GLU A C 1
ATOM 5508 O O . GLU A 1 722 ? -24.781 -4.536 -1.804 1.00 86.44 722 GLU A O 1
ATOM 5513 N N . VAL A 1 723 ? -23.091 -3.414 -2.727 1.00 89.06 723 VAL A N 1
ATOM 5514 C CA . VAL A 1 723 ? -22.638 -2.816 -1.458 1.00 89.06 723 VAL A CA 1
ATOM 5515 C C . VAL A 1 723 ? -23.721 -1.926 -0.840 1.00 89.06 723 VAL A C 1
ATOM 5517 O O . VAL A 1 723 ? -23.922 -1.956 0.375 1.00 89.06 723 VAL A O 1
ATOM 5520 N N . SER A 1 724 ? -24.445 -1.155 -1.654 1.00 91.88 724 SER A N 1
ATOM 5521 C CA . SER A 1 724 ? -25.550 -0.304 -1.193 1.00 91.88 724 SER A CA 1
ATOM 5522 C C . SER A 1 724 ? -26.710 -1.141 -0.650 1.00 91.88 724 SER A C 1
ATOM 5524 O O . SER A 1 724 ? -27.254 -0.820 0.408 1.00 91.88 724 SER A O 1
ATOM 5526 N N . LEU A 1 725 ? -27.036 -2.248 -1.326 1.00 91.31 725 LEU A N 1
ATOM 5527 C CA . LEU A 1 725 ? -28.031 -3.220 -0.865 1.00 91.31 725 LEU A CA 1
ATOM 5528 C C . LEU A 1 725 ? -27.601 -3.896 0.445 1.00 91.31 725 LEU A C 1
ATOM 5530 O O . LEU A 1 725 ? -28.375 -3.957 1.400 1.00 91.31 725 LEU A O 1
ATOM 5534 N N . ASN A 1 726 ? -26.341 -4.319 0.534 1.00 90.50 726 ASN A N 1
ATOM 5535 C CA . ASN A 1 726 ? -25.774 -4.924 1.737 1.00 90.50 726 ASN A CA 1
ATOM 5536 C C . ASN A 1 726 ? -25.776 -3.952 2.921 1.00 90.50 726 ASN A C 1
ATOM 5538 O O . ASN A 1 726 ? -25.997 -4.374 4.055 1.00 90.50 726 ASN A O 1
ATOM 5542 N N . CYS A 1 727 ? -25.604 -2.648 2.679 1.00 90.88 727 CYS A N 1
ATOM 5543 C CA . CYS A 1 727 ? -25.743 -1.634 3.724 1.00 90.88 727 CYS A CA 1
ATOM 5544 C C . CYS A 1 727 ? -27.180 -1.546 4.258 1.00 90.88 727 CYS A C 1
ATOM 5546 O O . CYS A 1 727 ? -27.349 -1.479 5.477 1.00 90.88 727 CYS A O 1
ATOM 5548 N N . TYR A 1 728 ? -28.193 -1.607 3.383 1.00 93.94 728 TYR A N 1
ATOM 5549 C CA . TYR A 1 728 ? -29.602 -1.698 3.789 1.00 93.94 728 TYR A CA 1
ATOM 5550 C C . TYR A 1 728 ? -29.858 -2.951 4.636 1.00 93.94 728 TYR A C 1
ATOM 5552 O O . TYR A 1 728 ? -30.358 -2.847 5.756 1.00 93.94 728 TYR A O 1
ATOM 5560 N N . TYR A 1 729 ? -29.438 -4.131 4.175 1.00 89.62 729 TYR A N 1
ATOM 5561 C CA . TYR A 1 729 ? -29.635 -5.365 4.942 1.00 89.62 729 TYR A CA 1
ATOM 5562 C C . TYR A 1 729 ? -28.864 -5.385 6.264 1.00 89.62 729 TYR A C 1
ATOM 5564 O O . TYR A 1 729 ? -29.373 -5.897 7.258 1.00 89.62 729 TYR A O 1
ATOM 5572 N N . ALA A 1 730 ? -27.662 -4.807 6.316 1.00 87.00 730 ALA A N 1
ATOM 5573 C CA . ALA A 1 730 ? -26.920 -4.644 7.565 1.00 87.00 730 ALA A CA 1
ATOM 5574 C C . ALA A 1 730 ? -27.690 -3.785 8.581 1.00 87.00 730 ALA A C 1
ATOM 5576 O O . ALA A 1 730 ? -27.696 -4.108 9.762 1.00 87.00 730 ALA A O 1
ATOM 5577 N N . GLY A 1 731 ? -28.372 -2.728 8.128 1.00 86.69 731 GLY A N 1
ATOM 5578 C CA . GLY A 1 731 ? -29.241 -1.930 8.993 1.00 86.69 731 GLY A CA 1
ATOM 5579 C C . GLY A 1 731 ? -30.454 -2.718 9.482 1.00 86.69 731 GLY A C 1
ATOM 5580 O O . GLY A 1 731 ? -30.722 -2.743 10.679 1.00 86.69 731 GLY A O 1
ATOM 5581 N N . LYS A 1 732 ? -31.139 -3.417 8.568 1.00 87.62 732 LYS A N 1
ATOM 5582 C CA . LYS A 1 732 ? -32.339 -4.215 8.868 1.00 87.62 732 LYS A CA 1
ATOM 5583 C C . LYS A 1 732 ? -32.072 -5.329 9.885 1.00 87.62 732 LYS A C 1
ATOM 5585 O O . LYS A 1 732 ? -32.902 -5.560 10.758 1.00 87.62 732 LYS A O 1
ATOM 5590 N N . ARG A 1 733 ? -30.910 -5.994 9.801 1.00 80.50 733 ARG A N 1
ATOM 5591 C CA . ARG A 1 733 ? -30.501 -7.066 10.730 1.00 80.50 733 ARG A CA 1
ATOM 5592 C C . ARG A 1 733 ? -30.549 -6.629 12.192 1.00 80.50 733 ARG A C 1
ATOM 5594 O O . ARG A 1 733 ? -31.018 -7.384 13.027 1.00 80.50 733 ARG A O 1
ATOM 5601 N N . LEU A 1 734 ? -30.144 -5.394 12.481 1.00 73.62 734 LEU A N 1
ATOM 5602 C CA . LEU A 1 734 ? -30.128 -4.859 13.842 1.00 73.62 734 LEU A CA 1
ATOM 5603 C C . LEU A 1 734 ? -31.526 -4.499 14.389 1.00 73.62 734 LEU A C 1
ATOM 5605 O O .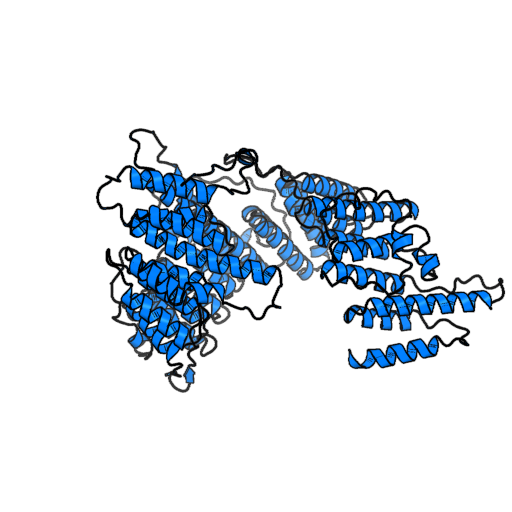 LEU A 1 734 ? -31.620 -4.037 15.522 1.00 73.62 734 LEU A O 1
ATOM 5609 N N . THR A 1 735 ? -32.584 -4.648 13.585 1.00 70.25 735 THR A N 1
ATOM 5610 C CA . THR A 1 735 ? -33.983 -4.380 13.966 1.00 70.25 735 THR A CA 1
ATOM 5611 C C . THR A 1 735 ? -34.792 -5.678 14.144 1.00 70.25 735 THR A C 1
ATOM 5613 O O . THR A 1 735 ? -35.838 -5.662 14.784 1.00 70.25 735 THR A O 1
ATOM 5616 N N . LEU A 1 736 ? -34.323 -6.813 13.606 1.00 57.69 736 LEU A N 1
ATOM 5617 C CA . LEU A 1 736 ? -35.087 -8.069 13.504 1.00 57.69 736 LEU A CA 1
ATOM 5618 C C . LEU A 1 736 ? -35.123 -8.942 14.774 1.00 57.69 736 LEU A C 1
ATOM 5620 O O . LEU A 1 736 ? -35.722 -10.013 14.734 1.00 57.69 736 LEU A O 1
ATOM 5624 N N . ASP A 1 737 ? -34.622 -8.467 15.918 1.00 51.41 737 ASP A N 1
ATOM 5625 C CA . ASP A 1 737 ? -34.897 -9.102 17.224 1.00 51.41 737 ASP A CA 1
ATOM 5626 C C . ASP A 1 737 ? -36.382 -8.982 17.650 1.00 51.41 737 ASP A C 1
ATOM 5628 O O . ASP A 1 737 ? -36.797 -9.532 18.669 1.00 51.41 737 ASP A O 1
ATOM 5632 N N . VAL A 1 738 ? -37.221 -8.295 16.860 1.00 47.16 738 VAL A N 1
ATOM 5633 C CA . VAL A 1 738 ? -38.654 -8.099 17.117 1.00 47.16 738 VAL A CA 1
ATOM 5634 C C . VAL A 1 738 ? -39.491 -8.581 15.919 1.00 47.16 738 VAL A C 1
ATOM 5636 O O . VAL A 1 738 ? -39.839 -7.801 15.043 1.00 47.16 738 VAL A O 1
ATOM 5639 N N . GLY A 1 739 ? -39.822 -9.879 15.898 1.00 47.81 739 GLY A N 1
ATOM 5640 C CA . GLY A 1 739 ? -40.974 -10.479 15.194 1.00 47.81 739 GLY A CA 1
ATOM 5641 C C . GLY A 1 739 ? -41.049 -10.354 13.660 1.00 47.81 739 GLY A C 1
ATOM 5642 O O . GLY A 1 739 ? -41.447 -9.327 13.115 1.00 47.81 739 GLY A O 1
ATOM 5643 N N . ASP A 1 740 ? -40.794 -11.460 12.952 1.00 52.38 740 ASP A N 1
ATOM 5644 C CA . ASP A 1 740 ? -40.931 -11.563 11.493 1.00 52.38 740 ASP A CA 1
ATOM 5645 C C . ASP A 1 740 ? -42.408 -11.630 11.048 1.00 52.38 740 ASP A C 1
ATOM 5647 O O . ASP A 1 740 ? -43.076 -12.660 11.125 1.00 52.38 740 ASP A O 1
ATOM 5651 N N . GLY A 1 741 ? -42.929 -10.490 10.588 1.00 53.00 741 GLY A N 1
ATOM 5652 C CA . GLY A 1 741 ? -44.285 -10.340 10.049 1.00 53.00 741 GLY A CA 1
ATOM 5653 C C . GLY A 1 741 ? -44.373 -9.276 8.953 1.00 53.00 741 GLY A C 1
ATOM 5654 O O . GLY A 1 741 ? -45.338 -8.515 8.895 1.00 53.00 741 GLY A O 1
ATOM 5655 N N . GLY A 1 742 ? -43.339 -9.153 8.113 1.00 59.41 742 GLY A N 1
ATOM 5656 C CA . GLY A 1 742 ? -43.263 -8.102 7.094 1.00 59.41 742 GLY A CA 1
ATOM 5657 C C . GLY A 1 742 ? -44.431 -8.132 6.095 1.00 59.41 742 GLY A C 1
ATOM 5658 O O . GLY A 1 742 ? -44.638 -9.124 5.397 1.00 59.41 742 GLY A O 1
ATOM 5659 N N . SER A 1 743 ? -45.161 -7.014 5.984 1.00 68.31 743 SER A N 1
ATOM 5660 C CA . SER A 1 743 ? -46.234 -6.799 4.999 1.00 68.31 743 SER A CA 1
ATOM 5661 C C . SER A 1 743 ? -45.771 -7.070 3.556 1.00 68.31 743 SER A C 1
ATOM 5663 O O . SER A 1 743 ? -44.631 -6.776 3.190 1.00 68.31 743 SER A O 1
ATOM 5665 N N . PHE A 1 744 ? -46.672 -7.571 2.701 1.00 72.00 744 PHE A N 1
ATOM 5666 C CA . PHE A 1 744 ? -46.423 -7.841 1.275 1.00 72.00 744 PHE A CA 1
ATOM 5667 C C . PHE A 1 744 ? -45.762 -6.658 0.537 1.00 72.00 744 PHE A C 1
ATOM 5669 O O . PHE A 1 744 ? -44.865 -6.853 -0.284 1.00 72.00 744 PHE A O 1
ATOM 5676 N N . LEU A 1 745 ? -46.138 -5.421 0.881 1.00 73.75 745 LEU A N 1
ATOM 5677 C CA . LEU A 1 745 ? -45.574 -4.202 0.286 1.00 73.75 745 LEU A CA 1
ATOM 5678 C C . LEU A 1 745 ? -44.100 -3.968 0.657 1.00 73.75 745 LEU A C 1
ATOM 5680 O O . LEU A 1 745 ? -43.340 -3.436 -0.151 1.00 73.75 745 LEU A O 1
ATOM 5684 N N . VAL A 1 746 ? -43.676 -4.381 1.855 1.00 79.81 746 VAL A N 1
ATOM 5685 C CA . VAL A 1 746 ? -42.270 -4.309 2.285 1.00 79.81 746 VAL A CA 1
ATOM 5686 C C . VAL A 1 746 ? -41.440 -5.265 1.429 1.00 79.81 746 VAL A C 1
ATOM 5688 O O . VAL A 1 746 ? -40.452 -4.848 0.828 1.00 79.81 746 VAL A O 1
ATOM 5691 N N . ARG A 1 747 ? -41.907 -6.511 1.265 1.00 81.12 747 ARG A N 1
ATOM 5692 C CA . ARG A 1 747 ? -41.237 -7.530 0.437 1.00 81.12 747 ARG A CA 1
ATOM 5693 C C . ARG A 1 747 ? -41.157 -7.126 -1.037 1.00 81.12 747 ARG A C 1
ATOM 5695 O O . ARG A 1 747 ? -40.105 -7.273 -1.653 1.00 81.12 747 ARG A O 1
ATOM 5702 N N . SER A 1 748 ? -42.233 -6.563 -1.590 1.00 84.25 748 SER A N 1
ATOM 5703 C CA . SER A 1 748 ? -42.247 -6.087 -2.979 1.00 84.25 748 SER A CA 1
ATOM 5704 C C . SER A 1 748 ? -41.227 -4.967 -3.221 1.00 84.25 748 SER A C 1
ATOM 5706 O O . SER A 1 748 ? -40.526 -4.989 -4.232 1.00 84.25 748 SER A O 1
ATOM 5708 N N . ASN A 1 749 ? -41.109 -4.004 -2.302 1.00 87.00 749 ASN A N 1
ATOM 5709 C CA . ASN A 1 749 ? -40.126 -2.926 -2.430 1.00 87.00 749 ASN A CA 1
ATOM 5710 C C . ASN A 1 749 ? -38.686 -3.428 -2.242 1.00 87.00 749 ASN A C 1
ATOM 5712 O O . ASN A 1 749 ? -37.787 -2.948 -2.928 1.00 87.00 749 ASN A O 1
ATOM 5716 N N . GLU A 1 750 ? -38.455 -4.416 -1.373 1.00 88.44 750 GLU A N 1
ATOM 5717 C CA . GLU A 1 750 ? -37.135 -5.047 -1.213 1.00 88.44 750 GLU A CA 1
ATOM 5718 C C . GLU A 1 750 ? -36.695 -5.804 -2.468 1.00 88.44 750 GLU A C 1
ATOM 5720 O O . GLU A 1 750 ? -35.531 -5.717 -2.856 1.00 88.44 750 GLU A O 1
ATOM 5725 N N . GLN A 1 751 ? -37.618 -6.490 -3.148 1.00 87.12 751 GLN A N 1
ATOM 5726 C CA . GLN A 1 751 ? -37.332 -7.130 -4.435 1.00 87.12 751 GLN A CA 1
ATOM 5727 C C . GLN A 1 751 ? -36.940 -6.100 -5.499 1.00 87.12 751 GLN A C 1
ATOM 5729 O O . GLN A 1 751 ? -35.938 -6.281 -6.191 1.00 87.12 751 GLN A O 1
ATOM 5734 N N . LEU A 1 752 ? -37.684 -4.993 -5.602 1.00 88.06 752 LEU A N 1
ATOM 5735 C CA . LEU A 1 752 ? -37.356 -3.909 -6.533 1.00 88.06 752 LEU A CA 1
ATOM 5736 C C . LEU A 1 752 ? -36.006 -3.262 -6.212 1.00 88.06 752 LEU A C 1
ATOM 5738 O O . LEU A 1 752 ? -35.224 -2.997 -7.125 1.00 88.06 752 LEU A O 1
ATOM 5742 N N . LEU A 1 753 ? -35.717 -3.043 -4.930 1.00 89.75 753 LEU A N 1
ATOM 5743 C CA . LEU A 1 753 ? -34.435 -2.515 -4.476 1.00 89.75 753 LEU A CA 1
ATOM 5744 C C . LEU A 1 753 ? -33.281 -3.461 -4.827 1.00 89.75 753 LEU A C 1
ATOM 5746 O O . LEU A 1 753 ? -32.267 -3.015 -5.360 1.00 89.75 753 LEU A O 1
ATOM 5750 N N . SER A 1 754 ? -33.453 -4.761 -4.577 1.00 88.69 754 SER A N 1
ATOM 5751 C CA . SER A 1 754 ? -32.469 -5.786 -4.929 1.00 88.69 754 SER A CA 1
ATOM 5752 C C . SER A 1 754 ? -32.189 -5.789 -6.429 1.00 88.69 754 SER A C 1
ATOM 5754 O O . SER A 1 754 ? -31.032 -5.720 -6.848 1.00 88.69 754 SER A O 1
ATOM 5756 N N . VAL A 1 755 ? -33.238 -5.758 -7.253 1.00 86.38 755 VAL A N 1
ATOM 5757 C CA . VAL A 1 755 ? -33.105 -5.644 -8.709 1.00 86.38 755 VAL A CA 1
ATOM 5758 C C . VAL A 1 755 ? -32.343 -4.371 -9.086 1.00 86.38 755 VAL A C 1
ATOM 5760 O O . VAL A 1 755 ? -31.419 -4.435 -9.892 1.00 86.38 755 VAL A O 1
ATOM 5763 N N . GLU A 1 756 ? -32.661 -3.224 -8.489 1.00 86.06 756 GLU A N 1
ATOM 5764 C CA . GLU A 1 756 ? -32.004 -1.954 -8.815 1.00 86.06 756 GLU A CA 1
ATOM 5765 C C . GLU A 1 756 ? -30.514 -1.923 -8.445 1.00 86.06 756 GLU A C 1
ATOM 5767 O O . GLU A 1 756 ? -29.706 -1.424 -9.229 1.00 86.06 756 GLU A O 1
ATOM 5772 N N . CYS A 1 757 ? -30.143 -2.496 -7.299 1.00 85.56 757 CYS A N 1
ATOM 5773 C CA . CYS A 1 757 ? -28.762 -2.560 -6.817 1.00 85.56 757 CYS A CA 1
ATOM 5774 C C . CYS A 1 757 ? -27.922 -3.674 -7.470 1.00 85.56 757 CYS A C 1
ATOM 5776 O O . CYS A 1 757 ? -26.694 -3.593 -7.451 1.00 85.56 757 CYS A O 1
ATOM 5778 N N . THR A 1 758 ? -28.555 -4.700 -8.053 1.00 79.81 758 THR A N 1
ATOM 5779 C CA . THR A 1 758 ? -27.877 -5.841 -8.712 1.00 79.81 758 THR A CA 1
ATOM 5780 C C . THR A 1 758 ? -27.905 -5.776 -10.241 1.00 79.81 758 THR A C 1
ATOM 5782 O O . THR A 1 758 ? -27.323 -6.632 -10.906 1.00 79.81 758 THR A O 1
ATOM 5785 N N . LYS A 1 759 ? -28.548 -4.756 -10.832 1.00 66.69 759 LYS A N 1
ATOM 5786 C CA . LYS A 1 759 ? -28.641 -4.547 -12.292 1.00 66.69 759 LYS A CA 1
ATOM 5787 C C . LYS A 1 759 ? -27.292 -4.542 -13.020 1.00 66.69 759 LYS A C 1
ATOM 5789 O O . LYS A 1 759 ? -27.271 -4.833 -14.210 1.00 66.69 759 LYS A O 1
ATOM 5794 N N . TYR A 1 760 ? -26.197 -4.238 -12.325 1.00 53.22 760 TYR A N 1
ATOM 5795 C CA . TYR A 1 760 ? -24.872 -4.055 -12.916 1.00 53.22 760 TYR A CA 1
ATOM 5796 C C . TYR A 1 760 ? -23.778 -4.791 -12.146 1.00 53.22 760 TYR A C 1
ATOM 5798 O O . TYR A 1 760 ? -22.728 -4.218 -11.852 1.00 53.22 760 TYR A O 1
ATOM 5806 N N . ASN A 1 761 ? -23.991 -6.070 -11.825 1.00 44.78 761 ASN A N 1
ATOM 5807 C CA . ASN A 1 761 ? -22.832 -6.911 -11.563 1.00 44.78 761 ASN A CA 1
ATOM 5808 C C . ASN A 1 761 ? -22.019 -6.976 -12.865 1.00 44.78 761 ASN A C 1
ATOM 5810 O O . ASN A 1 761 ? -22.434 -7.602 -13.837 1.00 44.78 761 ASN A O 1
ATOM 5814 N N . THR A 1 762 ? -20.877 -6.291 -12.906 1.00 42.34 762 THR A N 1
ATOM 5815 C CA . THR A 1 762 ? -19.979 -6.248 -14.071 1.00 42.34 762 THR A CA 1
ATOM 5816 C C . THR A 1 762 ? -19.437 -7.630 -14.449 1.00 42.34 762 THR A C 1
ATOM 5818 O O . THR A 1 762 ? -18.896 -7.786 -15.542 1.00 42.34 762 THR A O 1
ATOM 5821 N N . LYS A 1 763 ? -19.619 -8.637 -13.580 1.00 39.72 763 LYS A N 1
ATOM 5822 C CA . LYS A 1 763 ? -19.302 -10.047 -13.831 1.00 39.72 763 LYS A CA 1
ATOM 5823 C C . LYS A 1 763 ? -20.478 -10.875 -14.374 1.00 39.72 763 LYS A C 1
ATOM 5825 O O . LYS A 1 763 ? -20.247 -11.972 -14.874 1.00 39.72 763 LYS A O 1
ATOM 5830 N N . ASP A 1 764 ? -21.718 -10.379 -14.337 1.00 40.66 764 ASP A N 1
ATOM 5831 C CA . ASP A 1 764 ? -22.889 -11.143 -14.784 1.00 40.66 764 ASP A CA 1
ATOM 5832 C C . ASP A 1 764 ? -23.232 -10.856 -16.257 1.00 40.66 764 ASP A C 1
ATOM 5834 O O . ASP A 1 764 ? -24.042 -9.990 -16.598 1.00 40.66 764 ASP A O 1
ATOM 5838 N N . LYS A 1 765 ? -22.601 -11.614 -17.165 1.00 41.31 765 LYS A N 1
ATOM 5839 C CA . LYS A 1 765 ? -22.878 -11.564 -18.614 1.00 41.31 765 LYS A CA 1
ATOM 5840 C C . LYS A 1 765 ? -24.301 -12.019 -18.981 1.00 41.31 765 LYS A C 1
ATOM 5842 O O . LYS A 1 765 ? -24.702 -11.822 -20.128 1.00 41.31 765 LYS A O 1
ATOM 5847 N N . ARG A 1 766 ? -25.088 -12.599 -18.058 1.00 45.41 766 ARG A N 1
ATOM 5848 C CA . ARG A 1 766 ? -26.427 -13.140 -18.377 1.00 45.41 766 ARG A CA 1
ATOM 5849 C C . ARG A 1 766 ? -27.472 -12.057 -18.669 1.00 45.41 766 ARG A C 1
ATOM 5851 O O . ARG A 1 766 ? -28.486 -12.370 -19.280 1.00 45.41 766 ARG A O 1
ATOM 5858 N N . ARG A 1 767 ? -27.229 -10.791 -18.300 1.00 45.00 767 ARG A N 1
ATOM 5859 C CA . ARG A 1 767 ? -28.214 -9.694 -18.442 1.00 45.00 767 ARG A CA 1
ATOM 5860 C C . ARG A 1 767 ? -27.956 -8.721 -19.595 1.00 45.00 767 ARG A C 1
ATOM 5862 O O . ARG A 1 767 ? -28.724 -7.779 -19.771 1.00 45.00 767 ARG A O 1
ATOM 5869 N N . ALA A 1 768 ? -26.938 -8.953 -20.430 1.00 39.47 768 ALA A N 1
ATOM 5870 C CA . ALA A 1 768 ? -26.622 -8.086 -21.576 1.00 39.47 768 ALA A CA 1
ATOM 5871 C C . ALA A 1 768 ? -27.735 -8.030 -22.655 1.00 39.47 768 ALA A C 1
ATOM 5873 O O . ALA A 1 768 ? -27.677 -7.187 -23.547 1.00 39.47 768 ALA A O 1
ATOM 5874 N N . GLY A 1 769 ? -28.758 -8.891 -22.558 1.00 36.22 769 GLY A N 1
ATOM 5875 C CA . GLY A 1 769 ? -29.950 -8.896 -23.415 1.00 36.22 769 GLY A CA 1
ATOM 5876 C C . GLY A 1 769 ? -31.279 -8.635 -22.695 1.00 36.22 769 GLY A C 1
ATOM 5877 O O . GLY A 1 769 ? -32.324 -8.671 -23.348 1.00 36.22 769 GLY A O 1
ATOM 5878 N N . ASP A 1 770 ? -31.282 -8.369 -21.383 1.00 38.97 770 ASP A N 1
ATOM 5879 C CA . ASP A 1 770 ? -32.535 -8.177 -20.649 1.00 38.97 770 ASP A CA 1
ATOM 5880 C C . ASP A 1 770 ? -33.157 -6.820 -20.992 1.00 38.97 770 ASP A C 1
ATOM 5882 O O . ASP A 1 770 ? -32.603 -5.745 -20.739 1.00 38.97 770 ASP A O 1
ATOM 5886 N N . LYS A 1 771 ? -34.352 -6.869 -21.592 1.00 37.03 771 LYS A N 1
ATOM 5887 C CA . LYS A 1 771 ? -35.147 -5.678 -21.897 1.00 37.03 771 LYS A CA 1
ATOM 5888 C C . LYS A 1 771 ? -35.349 -4.885 -20.609 1.00 37.03 771 LYS A C 1
ATOM 5890 O O . LYS A 1 771 ? -35.869 -5.416 -19.631 1.00 37.03 771 LYS A O 1
ATOM 5895 N N . LYS A 1 772 ? -34.987 -3.593 -20.634 1.00 38.44 772 LYS A N 1
ATOM 5896 C CA . LYS A 1 772 ? -35.316 -2.617 -19.582 1.00 38.44 772 LYS A CA 1
ATOM 5897 C C . LYS A 1 772 ? -36.757 -2.844 -19.128 1.00 38.44 772 LYS A C 1
ATOM 5899 O O . LYS A 1 772 ? -37.684 -2.536 -19.878 1.00 38.44 772 LYS A O 1
ATOM 5904 N N . ILE A 1 773 ? -36.946 -3.341 -17.907 1.00 37.72 773 ILE A N 1
ATOM 5905 C CA . ILE A 1 773 ? -38.265 -3.359 -17.281 1.00 37.72 773 ILE A CA 1
ATOM 5906 C C . ILE A 1 773 ? -38.648 -1.890 -17.083 1.00 37.72 773 ILE A C 1
ATOM 5908 O O . ILE A 1 773 ? -38.147 -1.213 -16.183 1.00 37.72 773 ILE A O 1
ATOM 5912 N N . ARG A 1 774 ? -39.483 -1.368 -17.986 1.00 30.88 774 ARG A N 1
ATOM 5913 C CA . ARG A 1 774 ? -40.218 -0.124 -17.770 1.00 30.88 774 ARG A CA 1
ATOM 5914 C C . ARG A 1 774 ? -41.253 -0.429 -16.700 1.00 30.88 774 ARG A C 1
ATOM 5916 O O . ARG A 1 774 ? -42.271 -1.046 -16.989 1.00 30.88 774 ARG A O 1
ATOM 5923 N N . ILE A 1 775 ? -40.983 0.003 -15.476 1.00 34.78 775 ILE A N 1
ATOM 5924 C CA . ILE A 1 775 ? -42.045 0.185 -14.493 1.00 34.78 775 ILE A CA 1
ATOM 5925 C C . ILE A 1 775 ? -42.825 1.409 -14.983 1.00 34.78 775 ILE A C 1
ATOM 5927 O O . ILE A 1 775 ? -42.309 2.526 -14.958 1.00 34.78 775 ILE A O 1
ATOM 5931 N N . LEU A 1 776 ? -44.004 1.171 -15.556 1.00 27.47 776 LEU A N 1
ATOM 5932 C CA . LEU A 1 776 ? -44.968 2.223 -15.863 1.00 27.47 776 LEU A CA 1
ATOM 5933 C C . LEU A 1 776 ? -45.625 2.618 -14.535 1.00 27.47 776 LEU A C 1
ATOM 5935 O O . LEU A 1 776 ? -46.158 1.747 -13.849 1.00 27.47 776 LEU A O 1
ATOM 5939 N N . PHE A 1 777 ? -45.498 3.893 -14.163 1.00 30.73 777 PHE A N 1
ATOM 5940 C CA . PHE A 1 777 ? -46.289 4.506 -13.095 1.00 30.73 777 PHE A CA 1
ATOM 5941 C C . PHE A 1 777 ? -47.711 4.771 -13.574 1.00 30.73 777 PHE A C 1
ATOM 5943 O O . PHE A 1 777 ? -47.854 5.140 -14.765 1.00 30.73 777 PHE A O 1
#

pLDDT: mean 78.65, std 19.78, range [24.38, 97.06]